Protein AF-0000000078968281 (afdb_homodimer)

Foldseek 3Di:
DAAFKKKKFAAEAPWWKKKAWADAWKAWLLHTGDHPDIDIQHRHIIIIGHHHDTDMDMDTDTPDIDMGRDWQVVVLVVVLVVQVVLLVQLLPDDQPDPSVFGAAEEEAAAPLQCLVSSLLNSQSNLLVVVAWEKEWELQQLQDFQAAHQKTKIAIDNHRAGSQAGDDGPDMFIFGRQDNDCVVQVPLSLLLLLLVLVVLVVVCSVDSRHRSRYYYYGHHRQCDDVSVVSVVSNCLSNVGQEYEYGADPVSQVVCCVVCCPVNVRHHYHYGYGTPSRDDDDPVRSVVSSQVRNCCNQQNGPVDGFDKDKDKDALVLAWEKEAADPDDDPPVPDPDPDDVPTDRGDIDTDAFDCLLAQWKKFAWLDPDPVCRSNTGTPGIWTWHDTDNPRRMTMIIGSDDDDDNHRYIYTHPDGYDDD/DAAFKKKKFAAEAPWWKKKAWADAWKAWLLHTGDHPDIDIQHRHIIIIGHHHDTDMDMDTDTPDIDMGRDWQVVVLVVVLVVQVVLLVQLLPDDQPDPSVFGAAEEEAAAPLQCLVSSLLNSQSNLLVVVAWEKEWELQQLQDFAAAHQKTKIAIDNHRAGSQAGDDGPDIFIFGRQDNDCVVQVPLSLLLLLLVLVVLVVVCSVDSRHRSRYYYYGHHRQCDDVSVVSVVSNCLSNVGQEYEYGADPVSQVVCCVVCCPVNVRHHYHYGYGTPSRDDDDPVRSVVSSQVSNCCNQQNGPVDGFDKDKDKDALVLAWEKEAADPDPDPPVVDPDPDDVPTDRGDIDTDAFDCLLAQWKKFAWLDPDPVCRSNTGTPGIWTWHDTDNPRRMTMIIGSDDDDDNHRYIYTHPDGYDDD

Secondary structure (DSSP, 8-state):
--TT-EEEEE--TTS--EEEEEEE--EETTEEPPBT-EEE-TT-EEEEE-SS-EEEEEES--SEEEEES--SHHHHHHHHHHHHHHHHHHHHSPTTSGGG---EEEEE-STTSSHHHHHHHHHHHHHHTT--PEEEE--SSS-SSSSSSEEEEEE-SSPPBTTTB---SS-EEEE---SSGGG-HHHHHHHHHHHHHHHHHHHHH-HHHHHH-EEEE--S--STHHHHHHHHHHHHTT-SEEEEES-HHHHHHHHHHHHHH-TT-EEEEEPPPTT--PPPHHHHHHHHHHHHHHHHHB-SSSB---EEEEEEGGG-EEEEESSSS---GGGS-TT----S-TT-EEEE-S-GGGTTEEEEEE--SSGGGGGGS-EEEEEEEEEEETTTTEEEEEESSSS--S-SEEEEEEEE----/--TTEEEEEE--TTS--EEEEEEE--EETTEEPPBT-EEE-TT-EEEEEESS-EEEEEES--SEEEEES--SHHHHHHHHHHHHHHHHHHHHSPTTSGGG---EEEEE-STTSSHHHHHHHHHHHHHHTT--PEEEE--SSS-SSSSSSEEEEEE-SSPPBTTTB---SS-EEEE---SSGGG-HHHHHHHHHHHHHHHHHHHHH-HHHHHH-EEEE--S--STHHHHHHHHHHHHTT-SEEEEES-HHHHHHHHHHHHHH-TT-EEEEEPPPTT--PPPHHHHHHHHHHHHHHHHHB-SSSB---EEEEEEGGG-EEEEESSSS---GGGS-TT----S-TT-EEEE-S-GGGTTEEEEEE--SSGGGGGGS-EEEEEEEEEEETTTTEEEEEESSSS--S-SEEEEEEEE----

Structure (mmCIF, N/CA/C/O backbone):
data_AF-0000000078968281-model_v1
#
loop_
_entity.id
_entity.type
_entity.pdbx_description
1 polymer 'Protein CLP1 homolog'
#
loop_
_atom_site.group_PDB
_atom_site.id
_atom_site.type_symbol
_atom_site.label_atom_id
_atom_site.label_alt_id
_atom_site.label_comp_id
_atom_site.label_asym_id
_atom_site.label_entity_id
_atom_site.label_seq_id
_atom_site.pdbx_PDB_ins_code
_atom_site.Cartn_x
_atom_site.Cartn_y
_atom_site.Cartn_z
_atom_site.occupancy
_atom_site.B_iso_or_equiv
_atom_site.auth_seq_id
_atom_site.auth_comp_id
_atom_site.auth_asym_id
_atom_site.auth_atom_id
_atom_site.pdbx_PDB_model_num
ATOM 1 N N . ILE A 1 1 ? 19.609 15.445 -16.547 1 96.5 1 ILE A N 1
ATOM 2 C CA . ILE A 1 1 ? 18.172 15.164 -16.547 1 96.5 1 ILE A CA 1
ATOM 3 C C . ILE A 1 1 ? 17.5 15.938 -17.672 1 96.5 1 ILE A C 1
ATOM 5 O O . ILE A 1 1 ? 17.672 17.156 -17.797 1 96.5 1 ILE A O 1
ATOM 9 N N . ALA A 1 2 ? 16.812 15.242 -18.531 1 97.12 2 ALA A N 1
ATOM 10 C CA . ALA A 1 2 ? 16.141 15.883 -19.672 1 97.12 2 ALA A CA 1
ATOM 11 C C . ALA A 1 2 ? 14.852 16.578 -19.219 1 97.12 2 ALA A C 1
ATOM 13 O O . ALA A 1 2 ? 14.461 16.484 -18.062 1 97.12 2 ALA A O 1
ATOM 14 N N . GLN A 1 3 ? 14.32 17.375 -20.156 1 96.88 3 GLN A N 1
ATOM 15 C CA . GLN A 1 3 ? 13.102 18.141 -19.875 1 96.88 3 GLN A CA 1
ATOM 16 C C . GLN A 1 3 ? 11.992 17.234 -19.359 1 96.88 3 GLN A C 1
ATOM 18 O O . GLN A 1 3 ? 11.734 16.172 -19.922 1 96.88 3 GLN A O 1
ATOM 23 N N . ARG A 1 4 ? 11.328 17.688 -18.297 1 96.44 4 ARG A N 1
ATOM 24 C CA . ARG A 1 4 ? 10.156 17.062 -17.688 1 96.44 4 ARG A CA 1
ATOM 25 C C . ARG A 1 4 ? 10.5 15.68 -17.141 1 96.44 4 ARG A C 1
ATOM 27 O O . ARG A 1 4 ? 9.625 14.812 -17.062 1 96.44 4 ARG A O 1
ATOM 34 N N . GLN A 1 5 ? 11.789 15.492 -16.797 1 96.88 5 GLN A N 1
ATOM 35 C CA . GLN A 1 5 ? 12.219 14.258 -16.172 1 96.88 5 GLN A CA 1
ATOM 36 C C . GLN A 1 5 ? 12.57 14.484 -14.703 1 96.88 5 GLN A C 1
ATOM 38 O O . GLN A 1 5 ? 12.68 15.625 -14.25 1 96.88 5 GLN A O 1
ATOM 43 N N . GLU A 1 6 ? 12.656 13.375 -14.047 1 96.5 6 GLU A N 1
ATOM 44 C CA . GLU A 1 6 ? 12.898 13.43 -12.602 1 96.5 6 GLU A CA 1
ATOM 45 C C . GLU A 1 6 ? 13.984 12.445 -12.188 1 96.5 6 GLU A C 1
ATOM 47 O O . GLU A 1 6 ? 13.922 11.266 -12.539 1 96.5 6 GLU A O 1
ATOM 52 N N . LEU A 1 7 ? 15.031 12.984 -11.523 1 97.44 7 LEU A N 1
ATOM 53 C CA . LEU A 1 7 ? 16.031 12.133 -10.891 1 97.44 7 LEU A CA 1
ATOM 54 C C . LEU A 1 7 ? 15.586 11.727 -9.484 1 97.44 7 LEU A C 1
ATOM 56 O O . LEU A 1 7 ? 15.438 12.578 -8.609 1 97.44 7 LEU A O 1
ATOM 60 N N . ARG A 1 8 ? 15.336 10.461 -9.281 1 96.44 8 ARG A N 1
ATOM 61 C CA . ARG A 1 8 ? 14.859 9.945 -8 1 96.44 8 ARG A CA 1
ATOM 62 C C . ARG A 1 8 ? 15.984 9.25 -7.242 1 96.44 8 ARG A C 1
ATOM 64 O O . ARG A 1 8 ? 16.719 8.453 -7.812 1 96.44 8 ARG A O 1
ATOM 71 N N . LEU A 1 9 ? 16.156 9.625 -5.969 1 95.69 9 LEU A N 1
ATOM 72 C CA . LEU A 1 9 ? 17.234 9.109 -5.133 1 95.69 9 LEU A CA 1
ATOM 73 C C . LEU A 1 9 ? 16.703 8.609 -3.797 1 95.69 9 LEU A C 1
ATOM 75 O O . LEU A 1 9 ? 15.805 9.227 -3.215 1 95.69 9 LEU A O 1
ATOM 79 N N . GLU A 1 10 ? 17.125 7.52 -3.402 1 92.94 10 GLU A N 1
ATOM 80 C CA . GLU A 1 10 ? 17 7.07 -2.02 1 92.94 10 GLU A CA 1
ATOM 81 C C . GLU A 1 10 ? 18.359 7.043 -1.322 1 92.94 10 GLU A C 1
ATOM 83 O O . GLU A 1 10 ? 19.25 6.309 -1.734 1 92.94 10 GLU A O 1
ATOM 88 N N . CYS A 1 11 ? 18.453 7.801 -0.291 1 93.5 11 CYS A N 1
ATOM 89 C CA . CYS A 1 11 ? 19.75 7.988 0.354 1 93.5 11 CYS A CA 1
ATOM 90 C C . CYS A 1 11 ? 19.75 7.395 1.757 1 93.5 11 CYS A C 1
ATOM 92 O O . CYS A 1 11 ? 18.812 7.594 2.521 1 93.5 11 CYS A O 1
ATOM 94 N N . PRO A 1 12 ? 20.734 6.566 2.049 1 89.38 12 PRO A N 1
ATOM 95 C CA . PRO A 1 12 ? 20.797 5.93 3.365 1 89.38 12 PRO A CA 1
ATOM 96 C C . PRO A 1 12 ? 21.109 6.914 4.484 1 89.38 12 PRO A C 1
ATOM 98 O O . PRO A 1 12 ? 21.703 7.973 4.234 1 89.38 12 PRO A O 1
ATOM 101 N N . ILE A 1 13 ? 20.672 6.398 5.637 1 83.62 13 ILE A N 1
ATOM 102 C CA . ILE A 1 13 ? 21.031 7.156 6.828 1 83.62 13 ILE A CA 1
ATOM 103 C C . ILE A 1 13 ? 22.5 6.91 7.172 1 83.62 13 ILE A C 1
ATOM 105 O O . ILE A 1 13 ? 23 5.785 7.055 1 83.62 13 ILE A O 1
ATOM 109 N N . GLY A 1 14 ? 23.312 7.84 7.52 1 82.88 14 GLY A N 1
ATOM 110 C CA . GLY A 1 14 ? 24.672 7.676 8 1 82.88 14 GLY A CA 1
ATOM 111 C C . GLY A 1 14 ? 25.719 7.824 6.91 1 82.88 14 GLY A C 1
ATOM 112 O O . GLY A 1 14 ? 26.906 7.934 7.195 1 82.88 14 GLY A O 1
ATOM 113 N N . LYS A 1 15 ? 25.281 7.691 5.691 1 90.69 15 LYS A N 1
ATOM 114 C CA . LYS A 1 15 ? 26.188 7.934 4.57 1 90.69 15 LYS A CA 1
ATOM 115 C C . LYS A 1 15 ? 25.828 9.227 3.842 1 90.69 15 LYS A C 1
ATOM 117 O O . LYS A 1 15 ? 24.75 9.32 3.234 1 90.69 15 LYS A O 1
ATOM 122 N N . PRO A 1 16 ? 26.734 10.109 3.885 1 93.69 16 PRO A N 1
ATOM 123 C CA . PRO A 1 16 ? 26.422 11.422 3.326 1 93.69 16 PRO A CA 1
ATOM 124 C C . PRO A 1 16 ? 26.188 11.383 1.817 1 93.69 16 PRO A C 1
ATOM 126 O O . PRO A 1 16 ? 26.969 10.766 1.085 1 93.69 16 PRO A O 1
ATOM 129 N N . VAL A 1 17 ? 25.141 11.922 1.346 1 96.88 17 VAL A N 1
ATOM 130 C CA . VAL A 1 17 ? 24.812 12.133 -0.062 1 96.88 17 VAL A CA 1
ATOM 131 C C . VAL A 1 17 ? 24.422 13.586 -0.286 1 96.88 17 VAL A C 1
ATOM 133 O O . VAL A 1 17 ? 23.703 14.172 0.526 1 96.88 17 VAL A O 1
ATOM 136 N N . SER A 1 18 ? 24.938 14.188 -1.3 1 97.5 18 SER A N 1
ATOM 137 C CA . SER A 1 18 ? 24.578 15.555 -1.642 1 97.5 18 SER A CA 1
ATOM 138 C C . SER A 1 18 ? 24.312 15.703 -3.137 1 97.5 18 SER A C 1
ATOM 140 O O . SER A 1 18 ? 24.812 14.906 -3.939 1 97.5 18 SER A O 1
ATOM 142 N N . ILE A 1 19 ? 23.5 16.641 -3.477 1 98.12 19 ILE A N 1
ATOM 143 C CA . ILE A 1 19 ? 23.203 16.938 -4.871 1 98.12 19 ILE A CA 1
ATOM 144 C C . ILE A 1 19 ? 23.547 18.391 -5.176 1 98.12 19 ILE A C 1
ATOM 146 O O . ILE A 1 19 ? 23.469 19.25 -4.293 1 98.12 19 ILE A O 1
ATOM 150 N N . ARG A 1 20 ? 23.969 18.641 -6.41 1 98.25 20 ARG A N 1
ATOM 151 C CA . ARG A 1 20 ? 24.328 19.984 -6.848 1 98.25 20 ARG A CA 1
ATOM 152 C C . ARG A 1 20 ? 23.875 20.234 -8.281 1 98.25 20 ARG A C 1
ATOM 154 O O . ARG A 1 20 ? 24.156 19.438 -9.18 1 98.25 20 ARG A O 1
ATOM 161 N N . LEU A 1 21 ? 23.125 21.297 -8.414 1 98.31 21 LEU A N 1
ATOM 162 C CA . LEU A 1 21 ? 22.734 21.703 -9.758 1 98.31 21 LEU A CA 1
ATOM 163 C C . LEU A 1 21 ? 23.891 22.375 -10.477 1 98.31 21 LEU A C 1
ATOM 165 O O . LEU A 1 21 ? 24.438 23.375 -10.008 1 98.31 21 LEU A O 1
ATOM 169 N N . GLU A 1 22 ? 24.266 21.844 -11.586 1 98.19 22 GLU A N 1
ATOM 170 C CA . GLU A 1 22 ? 25.406 22.375 -12.344 1 98.19 22 GLU A CA 1
ATOM 171 C C . GLU A 1 22 ? 24.938 23.312 -13.445 1 98.19 22 GLU A C 1
ATOM 173 O O . GLU A 1 22 ? 25.562 24.344 -13.695 1 98.19 22 GLU A O 1
ATOM 178 N N . GLU A 1 23 ? 23.953 22.938 -14.125 1 97.75 23 GLU A N 1
ATOM 179 C CA . GLU A 1 23 ? 23.391 23.688 -15.242 1 97.75 23 GLU A CA 1
ATOM 180 C C . GLU A 1 23 ? 21.875 23.562 -15.289 1 97.75 23 GLU A C 1
ATOM 182 O O . GLU A 1 23 ? 21.312 22.578 -14.781 1 97.75 23 GLU A O 1
ATOM 187 N N . GLY A 1 24 ? 21.219 24.656 -15.82 1 97.44 24 GLY A N 1
ATOM 188 C CA . GLY A 1 24 ? 19.781 24.625 -16 1 97.44 24 GLY A CA 1
ATOM 189 C C . GLY A 1 24 ? 19.016 24.938 -14.734 1 97.44 24 GLY A C 1
ATOM 190 O O . GLY A 1 24 ? 19.438 25.781 -13.938 1 97.44 24 GLY A O 1
ATOM 191 N N . THR A 1 25 ? 17.797 24.406 -14.695 1 97.62 25 THR A N 1
ATOM 192 C CA . THR A 1 25 ? 16.953 24.594 -13.523 1 97.62 25 THR A CA 1
ATOM 193 C C . THR A 1 25 ? 16.406 23.25 -13.016 1 97.62 25 THR A C 1
ATOM 195 O O . THR A 1 25 ? 16.203 22.328 -13.805 1 97.62 25 THR A O 1
ATOM 198 N N . ALA A 1 26 ? 16.297 23.156 -11.719 1 98.19 26 ALA A N 1
ATOM 199 C CA . ALA A 1 26 ? 15.734 21.953 -11.094 1 98.19 26 ALA A CA 1
ATOM 200 C C . ALA A 1 26 ? 15.148 22.281 -9.719 1 98.19 26 ALA A C 1
ATOM 202 O O . ALA A 1 26 ? 15.477 23.312 -9.125 1 98.19 26 ALA A O 1
ATOM 203 N N . GLU A 1 27 ? 14.289 21.469 -9.32 1 98.25 27 GLU A N 1
ATOM 204 C CA . GLU A 1 27 ? 13.664 21.656 -8.016 1 98.25 27 GLU A CA 1
ATOM 205 C C . GLU A 1 27 ? 13.477 20.328 -7.293 1 98.25 27 GLU A C 1
ATOM 207 O O . GLU A 1 27 ? 13.406 19.281 -7.93 1 98.25 27 GLU A O 1
ATOM 212 N N . VAL A 1 28 ? 13.477 20.406 -6.004 1 97.88 28 VAL A N 1
ATOM 213 C CA . VAL A 1 28 ? 13.102 19.281 -5.145 1 97.88 28 VAL A CA 1
ATOM 214 C C . VAL A 1 28 ? 11.797 19.594 -4.426 1 97.88 28 VAL A C 1
ATOM 216 O O . VAL A 1 28 ? 11.758 20.438 -3.529 1 97.88 28 VAL A O 1
ATOM 219 N N . PHE A 1 29 ? 10.766 18.922 -4.828 1 96.81 29 PHE A N 1
ATOM 220 C CA . PHE A 1 29 ? 9.43 19.078 -4.258 1 96.81 29 PHE A CA 1
ATOM 221 C C . PHE A 1 29 ? 9.031 20.547 -4.199 1 96.81 29 PHE A C 1
ATOM 223 O O . PHE A 1 29 ? 8.57 21.031 -3.164 1 96.81 29 PHE A O 1
ATOM 230 N N . GLY A 1 30 ? 9.336 21.25 -5.262 1 97.44 30 GLY A N 1
ATOM 231 C CA . GLY A 1 30 ? 8.898 22.625 -5.387 1 97.44 30 GLY A CA 1
ATOM 232 C C . GLY A 1 30 ? 9.945 23.625 -4.949 1 97.44 30 GLY A C 1
ATOM 233 O O . GLY A 1 30 ? 9.836 24.812 -5.242 1 97.44 30 GLY A O 1
ATOM 234 N N . THR A 1 31 ? 10.906 23.25 -4.207 1 97.75 31 THR A N 1
ATOM 235 C CA . THR A 1 31 ? 12.008 24.125 -3.826 1 97.75 31 THR A CA 1
ATOM 236 C C . THR A 1 31 ? 13.078 24.141 -4.906 1 97.75 31 THR A C 1
ATOM 238 O O . THR A 1 31 ? 13.664 23.109 -5.23 1 97.75 31 THR A O 1
ATOM 241 N N . GLU A 1 32 ? 13.391 25.266 -5.406 1 97.5 32 GLU A N 1
ATOM 242 C CA . GLU A 1 32 ? 14.375 25.406 -6.477 1 97.5 32 GLU A CA 1
ATOM 243 C C . GLU A 1 32 ? 15.797 25.219 -5.945 1 97.5 32 GLU A C 1
ATOM 245 O O . GLU A 1 32 ? 16.125 25.688 -4.852 1 97.5 32 GLU A O 1
ATOM 250 N N . LEU A 1 33 ? 16.531 24.578 -6.77 1 97.69 33 LEU A N 1
ATOM 251 C CA . LEU A 1 33 ? 17.953 24.406 -6.445 1 97.69 33 LEU A CA 1
ATOM 252 C C . LEU A 1 33 ? 18.766 25.594 -6.957 1 97.69 33 LEU A C 1
ATOM 254 O O . LEU A 1 33 ? 18.531 26.078 -8.078 1 97.69 33 LEU A O 1
ATOM 258 N N . ASP A 1 34 ? 19.641 26.078 -6.113 1 96.69 34 ASP A N 1
ATOM 259 C CA . ASP A 1 34 ? 20.578 27.109 -6.539 1 96.69 34 ASP A CA 1
ATOM 260 C C . ASP A 1 34 ? 21.781 26.516 -7.238 1 96.69 34 ASP A C 1
ATOM 262 O O . ASP A 1 34 ? 22.422 25.594 -6.711 1 96.69 34 ASP A O 1
ATOM 266 N N . ARG A 1 35 ? 22.078 27.109 -8.359 1 96.81 35 ARG A N 1
ATOM 267 C CA . ARG A 1 35 ? 23.219 26.609 -9.125 1 96.81 35 ARG A CA 1
ATOM 268 C C . ARG A 1 35 ? 24.5 26.719 -8.32 1 96.81 35 ARG A C 1
ATOM 270 O O . ARG A 1 35 ? 24.766 27.75 -7.707 1 96.81 35 ARG A O 1
ATOM 277 N N . GLY A 1 36 ? 25.203 25.578 -8.312 1 96.38 36 GLY A N 1
ATOM 278 C CA . GLY A 1 36 ? 26.516 25.578 -7.695 1 96.38 36 GLY A CA 1
ATOM 279 C C . GLY A 1 36 ? 26.484 25.266 -6.215 1 96.38 36 GLY A C 1
ATOM 280 O O . GLY A 1 36 ? 27.516 24.953 -5.613 1 96.38 36 GLY A O 1
ATOM 281 N N . ARG A 1 37 ? 25.391 25.281 -5.648 1 96 37 A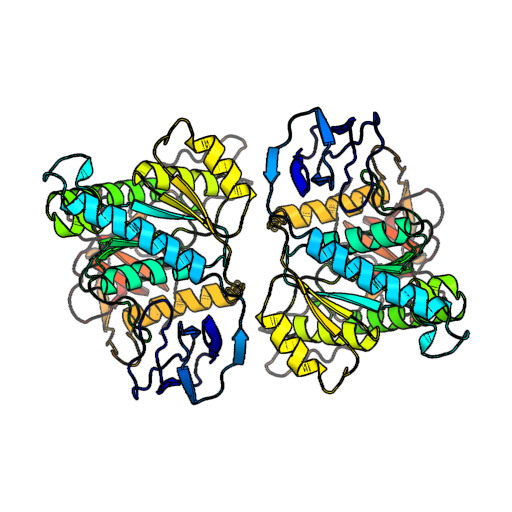RG A N 1
ATOM 282 C CA . ARG A 1 37 ? 25.281 25.031 -4.215 1 96 37 ARG A CA 1
ATOM 283 C C . ARG A 1 37 ? 24.953 23.562 -3.939 1 96 37 ARG A C 1
ATOM 285 O O . ARG A 1 37 ? 23.953 23.047 -4.449 1 96 37 ARG A O 1
ATOM 292 N N . ALA A 1 38 ? 25.766 23 -3.088 1 96.56 38 ALA A N 1
ATOM 293 C CA . ALA A 1 38 ? 25.516 21.625 -2.705 1 96.56 38 ALA A CA 1
ATOM 294 C C . ALA A 1 38 ? 24.453 21.531 -1.608 1 96.56 38 ALA A C 1
ATOM 296 O O . ALA A 1 38 ? 24.453 22.344 -0.676 1 96.56 38 ALA A O 1
ATOM 297 N N . VAL A 1 39 ? 23.594 20.641 -1.762 1 96.06 39 VAL A N 1
ATOM 298 C CA . VAL A 1 39 ? 22.516 20.422 -0.792 1 96.06 39 VAL A CA 1
ATOM 299 C C . VAL A 1 39 ? 22.562 18.969 -0.296 1 96.06 39 VAL A C 1
ATOM 301 O O . VAL A 1 39 ? 22.547 18.031 -1.096 1 96.06 39 VAL A O 1
ATOM 304 N N . SER A 1 40 ? 22.578 18.797 0.977 1 95.12 40 SER A N 1
ATOM 305 C CA . SER A 1 40 ? 22.594 17.453 1.547 1 95.12 40 SER A CA 1
ATOM 306 C C . SER A 1 40 ? 21.203 16.812 1.482 1 95.12 40 SER A C 1
ATOM 308 O O . SER A 1 40 ? 20.203 17.438 1.825 1 95.12 40 SER A O 1
ATOM 310 N N . VAL A 1 41 ? 21.172 15.57 1.029 1 95.19 41 VAL A N 1
ATOM 311 C CA . VAL A 1 41 ? 19.922 14.82 0.985 1 95.19 41 VAL A CA 1
ATOM 312 C C . VAL A 1 41 ? 20.094 13.484 1.711 1 95.19 41 VAL A C 1
ATOM 314 O O . VAL A 1 41 ? 19.406 12.516 1.415 1 95.19 41 VAL A O 1
ATOM 317 N N . THR A 1 42 ? 21.031 13.492 2.684 1 91.62 42 THR A N 1
ATOM 318 C CA . THR A 1 42 ? 21.344 12.289 3.457 1 91.62 42 THR A CA 1
ATOM 319 C C . THR A 1 42 ? 20.125 11.805 4.223 1 91.62 42 THR A C 1
ATOM 321 O O . THR A 1 42 ? 19.438 12.594 4.879 1 91.62 42 THR A O 1
ATOM 324 N N . GLY A 1 43 ? 19.828 10.516 4.09 1 87.88 43 GLY A N 1
ATOM 325 C CA . GLY A 1 43 ? 18.734 9.914 4.832 1 87.88 43 GLY A CA 1
ATOM 326 C C . GLY A 1 43 ? 17.359 10.219 4.234 1 87.88 43 GLY A C 1
ATOM 327 O O . GLY A 1 43 ? 16.344 9.883 4.824 1 87.88 43 GLY A O 1
ATOM 328 N N . GLN A 1 44 ? 17.344 10.797 3.039 1 90.62 44 GLN A N 1
ATOM 329 C CA . GLN A 1 44 ? 16.078 11.227 2.459 1 90.62 44 GLN A CA 1
ATOM 330 C C . GLN A 1 44 ? 15.789 10.484 1.157 1 90.62 44 GLN A C 1
ATOM 332 O O . GLN A 1 44 ? 16.703 9.906 0.552 1 90.62 44 GLN A O 1
ATOM 337 N N . LYS A 1 45 ? 14.547 10.383 0.875 1 91.44 45 LYS A N 1
ATOM 338 C CA . LYS A 1 45 ? 14.086 10.047 -0.469 1 91.44 45 LYS A CA 1
ATOM 339 C C . LYS A 1 45 ? 13.648 11.297 -1.229 1 91.44 45 LYS A C 1
ATOM 341 O O . LYS A 1 45 ? 12.711 11.977 -0.824 1 91.44 45 LYS A O 1
ATOM 346 N N . VAL A 1 46 ? 14.359 11.594 -2.316 1 95 46 VAL A N 1
ATOM 347 C CA . VAL A 1 46 ? 14.078 12.867 -2.973 1 95 46 VAL A CA 1
ATOM 348 C C . VAL A 1 46 ? 13.875 12.648 -4.469 1 95 46 VAL A C 1
ATOM 350 O O . VAL A 1 46 ? 14.289 11.617 -5.012 1 95 46 VAL A O 1
ATOM 353 N N . ALA A 1 47 ? 13.203 13.492 -5.055 1 96.62 47 ALA A N 1
ATOM 354 C CA . ALA A 1 47 ? 13.008 13.586 -6.5 1 96.62 47 ALA A CA 1
ATOM 355 C C . ALA A 1 47 ? 13.414 14.961 -7.02 1 96.62 47 ALA A C 1
ATOM 357 O O . ALA A 1 47 ? 12.852 15.977 -6.605 1 96.62 47 ALA A O 1
ATOM 358 N N . VAL A 1 48 ? 14.445 14.961 -7.859 1 98.06 48 VAL A N 1
ATOM 359 C CA . VAL A 1 48 ? 14.891 16.203 -8.492 1 98.06 48 VAL A CA 1
ATOM 360 C C . VAL A 1 48 ? 14.227 16.344 -9.859 1 98.06 48 VAL A C 1
ATOM 362 O O . VAL A 1 48 ? 14.523 15.602 -10.789 1 98.06 48 VAL A O 1
ATOM 365 N N . PHE A 1 49 ? 13.375 17.328 -10.008 1 98.12 49 PHE A N 1
ATOM 366 C CA . PHE A 1 49 ? 12.586 17.531 -11.211 1 98.12 49 PHE A CA 1
ATOM 367 C C . PHE A 1 49 ? 13.055 18.766 -11.977 1 98.12 49 PHE A C 1
ATOM 369 O O . PHE A 1 49 ? 13.492 19.734 -11.367 1 98.12 49 PHE A O 1
ATOM 376 N N . THR A 1 50 ? 12.992 18.672 -13.281 1 98.19 50 THR A N 1
ATOM 377 C CA . THR A 1 50 ? 13.305 19.844 -14.109 1 98.19 50 THR A CA 1
ATOM 378 C C . THR A 1 50 ? 12.258 20.016 -15.203 1 98.19 50 THR A C 1
ATOM 380 O O . THR A 1 50 ? 11.812 19.047 -15.812 1 98.19 50 THR A O 1
ATOM 383 N N . TRP A 1 51 ? 11.812 21.25 -15.367 1 97.38 51 TRP A N 1
ATOM 384 C CA . TRP A 1 51 ? 10.852 21.547 -16.422 1 97.38 51 TRP A CA 1
ATOM 385 C C . TRP A 1 51 ? 11.547 21.656 -17.781 1 97.38 51 TRP A C 1
ATOM 387 O O . TRP A 1 51 ? 10.992 21.25 -18.797 1 97.38 51 TRP A O 1
ATOM 397 N N . ASP A 1 52 ? 12.797 22.156 -17.797 1 96.88 52 ASP A N 1
ATOM 398 C CA . ASP A 1 52 ? 13.438 22.531 -19.062 1 96.88 52 ASP A CA 1
ATOM 399 C C . ASP A 1 52 ? 14.758 21.797 -19.25 1 96.88 52 ASP A C 1
ATOM 401 O O . ASP A 1 52 ? 15.445 21.984 -20.25 1 96.88 52 ASP A O 1
ATOM 405 N N . GLY A 1 53 ? 15.102 21.062 -18.359 1 96.88 53 GLY A N 1
ATOM 406 C CA . GLY A 1 53 ? 16.359 20.344 -18.406 1 96.88 53 GLY A CA 1
ATOM 407 C C . GLY A 1 53 ? 17.406 20.891 -17.453 1 96.88 53 GLY A C 1
ATOM 408 O O . GLY A 1 53 ? 17.359 22.062 -17.094 1 96.88 53 GLY A O 1
ATOM 409 N N . GLY A 1 54 ? 18.234 20.047 -17.031 1 96.56 54 GLY A N 1
ATOM 410 C CA . GLY A 1 54 ? 19.312 20.438 -16.125 1 96.56 54 GLY A CA 1
ATOM 411 C C . GLY A 1 54 ? 20.359 19.344 -15.938 1 96.56 54 GLY A C 1
ATOM 412 O O . GLY A 1 54 ? 20.141 18.203 -16.344 1 96.56 54 GLY A O 1
ATOM 413 N N . ARG A 1 55 ? 21.516 19.797 -15.492 1 98 55 ARG A N 1
ATOM 414 C CA . ARG A 1 55 ? 22.594 18.891 -15.125 1 98 55 ARG A CA 1
ATOM 415 C C . ARG A 1 55 ? 22.828 18.891 -13.617 1 98 55 ARG A C 1
ATOM 417 O O . ARG A 1 55 ? 23.062 19.953 -13.031 1 98 55 ARG A O 1
ATOM 424 N N . VAL A 1 56 ? 22.656 17.703 -13.031 1 98 56 VAL A N 1
ATOM 425 C CA . VAL A 1 56 ? 22.766 17.578 -11.586 1 98 56 VAL A CA 1
ATOM 426 C C . VAL A 1 56 ? 23.906 16.609 -11.242 1 98 56 VAL A C 1
ATOM 428 O O . VAL A 1 56 ? 24.016 15.539 -11.844 1 98 56 VAL A O 1
ATOM 431 N N . SER A 1 57 ? 24.734 17 -10.375 1 98.06 57 SER A N 1
ATOM 432 C CA . SER A 1 57 ? 25.766 16.125 -9.867 1 98.06 57 SER A CA 1
ATOM 433 C C . SER A 1 57 ? 25.375 15.516 -8.523 1 98.06 57 SER A C 1
ATOM 435 O O . SER A 1 57 ? 24.781 16.188 -7.688 1 98.06 57 SER A O 1
ATOM 437 N N . VAL A 1 58 ? 25.594 14.25 -8.391 1 98.06 58 VAL A N 1
ATOM 438 C CA . VAL A 1 58 ? 25.328 13.531 -7.148 1 98.06 58 VAL A CA 1
ATOM 439 C C . VAL A 1 58 ? 26.656 13.062 -6.531 1 98.06 58 VAL A C 1
ATOM 441 O O . VAL A 1 58 ? 27.453 12.383 -7.188 1 98.06 58 VAL A O 1
ATOM 444 N N . GLN A 1 59 ? 26.906 13.523 -5.363 1 97.69 59 GLN A N 1
ATOM 445 C CA . GLN A 1 59 ? 28.078 13.062 -4.605 1 97.69 59 GLN A CA 1
ATOM 446 C C . GLN A 1 59 ? 27.656 12.094 -3.498 1 97.69 59 GLN A C 1
ATOM 448 O O . GLN A 1 59 ? 26.75 12.383 -2.723 1 97.69 59 GLN A O 1
ATOM 453 N N . GLY A 1 60 ? 28.344 10.992 -3.367 1 96.75 60 GLY A N 1
ATOM 454 C CA . GLY A 1 60 ? 27.969 9.938 -2.445 1 96.75 60 GLY A CA 1
ATOM 455 C C . GLY A 1 60 ? 27.328 8.742 -3.133 1 96.75 60 GLY A C 1
ATOM 456 O O . GLY A 1 60 ? 27.359 8.641 -4.363 1 96.75 60 GLY A O 1
ATOM 457 N N . GLU A 1 61 ? 26.875 7.809 -2.342 1 95.19 61 GLU A N 1
ATOM 458 C CA . GLU A 1 61 ? 26.328 6.578 -2.9 1 95.19 61 GLU A CA 1
ATOM 459 C C . GLU A 1 61 ? 24.891 6.359 -2.432 1 95.19 61 GLU A C 1
ATOM 461 O O . GLU A 1 61 ? 24.656 5.676 -1.432 1 95.19 61 GLU A O 1
ATOM 466 N N . PRO A 1 62 ? 23.953 6.883 -3.26 1 95.44 62 PRO A N 1
ATOM 467 C CA . PRO A 1 62 ? 22.562 6.562 -2.928 1 95.44 62 PRO A CA 1
ATOM 468 C C . PRO A 1 62 ? 22.25 5.07 -3.041 1 95.44 62 PRO A C 1
ATOM 470 O O . PRO A 1 62 ? 22.891 4.363 -3.824 1 95.44 62 PRO A O 1
ATOM 473 N N . SER A 1 63 ? 21.344 4.598 -2.238 1 90.19 63 SER A N 1
ATOM 474 C CA . SER A 1 63 ? 20.906 3.207 -2.324 1 90.19 63 SER A CA 1
ATOM 475 C C . SER A 1 63 ? 20.203 2.928 -3.648 1 90.19 63 SER A C 1
ATOM 477 O O . SER A 1 63 ? 20.281 1.815 -4.176 1 90.19 63 SER A O 1
ATOM 479 N N . VAL A 1 64 ? 19.469 3.863 -4.109 1 90.75 64 VAL A N 1
ATOM 480 C CA . VAL A 1 64 ? 18.75 3.787 -5.383 1 90.75 64 VAL A CA 1
ATOM 481 C C . VAL A 1 64 ? 18.875 5.117 -6.121 1 90.75 64 VAL A C 1
ATOM 483 O O . VAL A 1 64 ? 18.812 6.184 -5.508 1 90.75 64 VAL A O 1
ATOM 486 N N . MET A 1 65 ? 19.109 5.012 -7.355 1 94.81 65 MET A N 1
ATOM 487 C CA . MET A 1 65 ? 19.172 6.195 -8.203 1 94.81 65 MET A CA 1
ATOM 488 C C . MET A 1 65 ? 18.719 5.867 -9.625 1 94.81 65 MET A C 1
ATOM 490 O O . MET A 1 65 ? 19.25 4.961 -10.258 1 94.81 65 MET A O 1
ATOM 494 N N . TYR A 1 66 ? 17.75 6.527 -10.086 1 93.81 66 TYR A N 1
ATOM 495 C CA . TYR A 1 66 ? 17.281 6.32 -11.445 1 93.81 66 TYR A CA 1
ATOM 496 C C . TYR A 1 66 ? 16.516 7.535 -11.961 1 93.81 66 TYR A C 1
ATOM 498 O O . TYR A 1 66 ? 16.094 8.383 -11.172 1 93.81 66 TYR A O 1
ATOM 506 N N . VAL A 1 67 ? 16.391 7.656 -13.234 1 95.12 67 VAL A N 1
ATOM 507 C CA . VAL A 1 67 ? 15.68 8.758 -13.859 1 95.12 67 VAL A CA 1
ATOM 508 C C . VAL A 1 67 ? 14.328 8.273 -14.383 1 95.12 67 VAL A C 1
ATOM 510 O O . VAL A 1 67 ? 14.242 7.191 -14.977 1 95.12 67 VAL A O 1
ATOM 513 N N . ALA A 1 68 ? 13.328 9.047 -14.031 1 93.12 68 ALA A N 1
ATOM 514 C CA . ALA A 1 68 ? 11.984 8.742 -14.516 1 93.12 68 ALA A CA 1
ATOM 515 C C . ALA A 1 68 ? 11.5 9.789 -15.508 1 93.12 68 ALA A C 1
ATOM 517 O O . ALA A 1 68 ? 11.773 10.984 -15.344 1 93.12 68 ALA A O 1
ATOM 518 N N . ASP A 1 69 ? 10.727 9.297 -16.5 1 90.19 69 ASP A N 1
ATOM 519 C CA . ASP A 1 69 ? 10.234 10.219 -17.516 1 90.19 69 ASP A CA 1
ATOM 520 C C . ASP A 1 69 ? 8.719 10.391 -17.422 1 90.19 69 ASP A C 1
ATOM 522 O O . ASP A 1 69 ? 8.164 11.328 -18.016 1 90.19 69 ASP A O 1
ATOM 526 N N . ASP A 1 70 ? 8.039 9.578 -16.812 1 87.5 70 ASP A N 1
ATOM 527 C CA . ASP A 1 70 ? 6.598 9.711 -16.594 1 87.5 70 ASP A CA 1
ATOM 528 C C . ASP A 1 70 ? 6.301 10.227 -15.195 1 87.5 70 ASP A C 1
ATOM 530 O O . ASP A 1 70 ? 6.441 9.492 -14.211 1 87.5 70 ASP A O 1
ATOM 534 N N . THR A 1 71 ? 5.934 11.477 -15.094 1 92.88 71 THR A N 1
ATOM 535 C CA . THR A 1 71 ? 5.648 12.109 -13.812 1 92.88 71 THR A CA 1
ATOM 536 C C . THR A 1 71 ? 4.316 12.852 -13.859 1 92.88 71 THR A C 1
ATOM 538 O O . THR A 1 71 ? 3.885 13.297 -14.93 1 92.88 71 THR A O 1
ATOM 541 N N . PRO A 1 72 ? 3.686 12.984 -12.758 1 95.19 72 PRO A N 1
ATOM 542 C CA . PRO A 1 72 ? 2.416 13.711 -12.719 1 95.19 72 PRO A CA 1
ATOM 543 C C . PRO A 1 72 ? 2.602 15.219 -12.539 1 95.19 72 PRO A C 1
ATOM 545 O O . PRO A 1 72 ? 1.648 15.922 -12.203 1 95.19 72 PRO A O 1
ATOM 548 N N . MET A 1 73 ? 3.734 15.773 -12.805 1 97.12 73 MET A N 1
ATOM 549 C CA . MET A 1 73 ? 4.094 17.141 -12.453 1 97.12 73 MET A CA 1
ATOM 550 C C . MET A 1 73 ? 3.252 18.141 -13.227 1 97.12 73 MET A C 1
ATOM 552 O O . MET A 1 73 ? 2.885 19.203 -12.703 1 97.12 73 MET A O 1
ATOM 556 N N . ALA A 1 74 ? 2.934 17.828 -14.469 1 9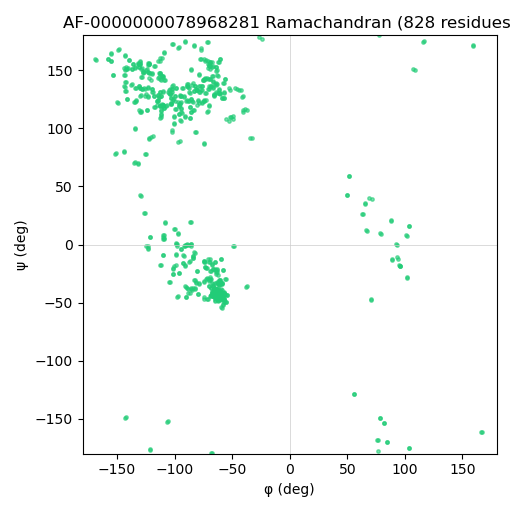6.94 74 ALA A N 1
ATOM 557 C CA . ALA A 1 74 ? 2.104 18.734 -15.258 1 96.94 74 ALA A CA 1
ATOM 558 C C . ALA A 1 74 ? 0.718 18.891 -14.633 1 96.94 74 ALA A C 1
ATOM 560 O O . ALA A 1 74 ? 0.184 20 -14.562 1 96.94 74 ALA A O 1
ATOM 561 N N . SER A 1 75 ? 0.128 17.812 -14.227 1 97.44 75 SER A N 1
ATOM 562 C CA . SER A 1 75 ? -1.177 17.844 -13.578 1 97.44 75 SER A CA 1
ATOM 563 C C . SER A 1 75 ? -1.116 18.594 -12.25 1 97.44 75 SER A C 1
ATOM 565 O O . SER A 1 75 ? -2.031 19.344 -11.922 1 97.44 75 SER A O 1
ATOM 567 N N . TYR A 1 76 ? -0.074 18.406 -11.484 1 98.31 76 TYR A N 1
ATOM 568 C CA . TYR A 1 76 ? 0.101 19.109 -10.211 1 98.31 76 TYR A CA 1
ATOM 569 C C . TYR A 1 76 ? 0.225 20.609 -10.422 1 98.31 76 TYR A C 1
ATOM 571 O O . TYR A 1 76 ? -0.341 21.391 -9.664 1 98.31 76 TYR A O 1
ATOM 579 N N . LEU A 1 77 ? 0.945 20.922 -11.484 1 97.88 77 LEU A N 1
ATOM 580 C CA . LEU A 1 77 ? 1.11 22.344 -11.805 1 97.88 77 LEU A CA 1
ATOM 581 C C . LEU A 1 77 ? -0.226 22.969 -12.188 1 97.88 77 LEU A C 1
ATOM 583 O O . LEU A 1 77 ? -0.491 24.125 -11.836 1 97.88 77 LEU A O 1
ATOM 587 N N . ASN A 1 78 ? -0.985 22.25 -12.922 1 98.25 78 ASN A N 1
ATOM 588 C CA . ASN A 1 78 ? -2.309 22.734 -13.281 1 98.25 78 ASN A CA 1
ATOM 589 C C . ASN A 1 78 ? -3.158 23.031 -12.047 1 98.25 78 ASN A C 1
ATOM 591 O O . ASN A 1 78 ? -3.896 24.016 -12.016 1 98.25 78 ASN A O 1
ATOM 595 N N . VAL A 1 79 ? -3.088 22.156 -11.086 1 98.56 79 VAL A N 1
ATOM 596 C CA . VAL A 1 79 ? -3.789 22.375 -9.82 1 98.56 79 VAL A CA 1
ATOM 597 C C . VAL A 1 79 ? -3.291 23.656 -9.164 1 98.56 79 VAL A C 1
ATOM 599 O O . VAL A 1 79 ? -4.09 24.484 -8.727 1 98.56 79 VAL A O 1
ATOM 602 N N . HIS A 1 80 ? -1.993 23.828 -9.109 1 98.62 80 HIS A N 1
ATOM 603 C CA . HIS A 1 80 ? -1.414 25.047 -8.547 1 98.62 80 HIS A CA 1
ATOM 604 C C . HIS A 1 80 ? -1.94 26.297 -9.25 1 98.62 80 HIS A C 1
ATOM 606 O O . HIS A 1 80 ? -2.277 27.281 -8.602 1 98.62 80 HIS A O 1
ATOM 612 N N . GLN A 1 81 ? -2.029 26.25 -10.562 1 98.38 81 GLN A N 1
ATOM 613 C CA . GLN A 1 81 ? -2.492 27.391 -11.336 1 98.38 81 GLN A CA 1
ATOM 614 C C . GLN A 1 81 ? -3.947 27.719 -11.023 1 98.38 81 GLN A C 1
ATOM 616 O O . GLN A 1 81 ? -4.312 28.891 -10.898 1 98.38 81 GLN A O 1
ATOM 621 N N . THR A 1 82 ? -4.711 26.719 -10.93 1 98.06 82 THR A N 1
ATOM 622 C CA . THR A 1 82 ? -6.113 26.906 -10.578 1 98.06 82 THR A CA 1
ATOM 623 C C . THR A 1 82 ? -6.246 27.516 -9.188 1 98.06 82 THR A C 1
ATOM 625 O O . THR A 1 82 ? -7.047 28.422 -8.977 1 98.06 82 THR A O 1
ATOM 628 N N . LEU A 1 83 ? -5.492 27 -8.25 1 98.44 83 LEU A N 1
ATOM 629 C CA . LEU A 1 83 ? -5.508 27.531 -6.891 1 98.44 83 LEU A CA 1
ATOM 630 C C . LEU A 1 83 ? -5.012 28.984 -6.867 1 98.44 83 LEU A C 1
ATOM 632 O O . LEU A 1 83 ? -5.531 29.812 -6.117 1 98.44 83 LEU A O 1
ATOM 636 N N . ASN A 1 84 ? -3.99 29.25 -7.656 1 98.25 84 ASN A N 1
ATOM 637 C CA . ASN A 1 84 ? -3.455 30.609 -7.75 1 98.25 84 ASN A CA 1
ATOM 638 C C . ASN A 1 84 ? -4.508 31.594 -8.242 1 98.25 84 ASN A C 1
ATOM 640 O O . ASN A 1 84 ? -4.586 32.719 -7.746 1 98.25 84 ASN A O 1
ATOM 644 N N . GLN A 1 85 ? -5.246 31.172 -9.195 1 97.62 85 GLN A N 1
ATOM 645 C CA . GLN A 1 85 ? -6.328 32.031 -9.695 1 97.62 85 GLN A CA 1
ATOM 646 C C . GLN A 1 85 ? -7.34 32.312 -8.594 1 97.62 85 GLN A C 1
ATOM 648 O O . GLN A 1 85 ? -7.82 33.438 -8.484 1 97.62 85 GLN A O 1
ATOM 653 N N . ARG A 1 86 ? -7.629 31.359 -7.809 1 96.75 86 ARG A N 1
ATOM 654 C CA . ARG A 1 86 ? -8.562 31.547 -6.699 1 96.75 86 ARG A CA 1
ATOM 655 C C . ARG A 1 86 ? -7.996 32.531 -5.672 1 96.75 86 ARG A C 1
ATOM 657 O O . ARG A 1 86 ? -8.742 33.312 -5.074 1 96.75 86 ARG A O 1
ATOM 664 N N . ARG A 1 87 ? -6.746 32.438 -5.441 1 97.44 87 ARG A N 1
ATOM 665 C CA . ARG A 1 87 ? -6.102 33.375 -4.516 1 97.44 87 ARG A CA 1
ATOM 666 C C . ARG A 1 87 ? -6.195 34.781 -5.023 1 97.44 87 ARG A C 1
ATOM 668 O O . ARG A 1 87 ? -6.465 35.719 -4.25 1 97.44 87 ARG A O 1
ATOM 675 N N . GLU A 1 88 ? -5.973 34.969 -6.281 1 97.06 88 GLU A N 1
ATOM 676 C CA . GLU A 1 88 ? -6.066 36.312 -6.887 1 97.06 88 GLU A CA 1
ATOM 677 C C . GLU A 1 88 ? -7.48 36.844 -6.777 1 97.06 88 GLU A C 1
ATOM 679 O O . GLU A 1 88 ? -7.668 38.031 -6.492 1 97.06 88 GLU A O 1
ATOM 684 N N . GLU A 1 89 ? -8.367 36.031 -7.004 1 95.88 89 GLU A N 1
ATOM 685 C CA . GLU A 1 89 ? -9.758 36.438 -6.879 1 95.88 89 GLU A CA 1
ATOM 686 C C . GLU A 1 89 ? -10.094 36.844 -5.441 1 95.88 89 GLU A C 1
ATOM 688 O O . GLU A 1 89 ? -10.805 37.812 -5.203 1 95.88 89 GLU A O 1
ATOM 693 N N . ALA A 1 90 ? -9.609 36.094 -4.52 1 95.5 90 ALA A N 1
ATOM 694 C CA . ALA A 1 90 ? -9.852 36.375 -3.107 1 95.5 90 ALA A CA 1
ATOM 695 C C . ALA A 1 90 ? -9.234 37.688 -2.699 1 95.5 90 ALA A C 1
ATOM 697 O O . ALA A 1 90 ? -9.812 38.438 -1.905 1 95.5 90 ALA A O 1
ATOM 698 N N . ARG A 1 91 ? -8.109 38 -3.182 1 94 91 ARG A N 1
ATOM 699 C CA . ARG A 1 91 ? -7.41 39.219 -2.859 1 94 91 ARG A CA 1
ATOM 700 C C . ARG A 1 91 ? -8.195 40.438 -3.346 1 94 91 ARG A C 1
ATOM 702 O O . ARG A 1 91 ? -8.195 41.5 -2.695 1 94 91 ARG A O 1
ATOM 709 N N . LYS A 1 92 ? -8.867 40.25 -4.434 1 93 92 LYS A N 1
ATOM 710 C CA . LYS A 1 92 ? -9.609 41.344 -5.039 1 93 92 LYS A CA 1
ATOM 711 C C . LYS A 1 92 ? -10.953 41.562 -4.348 1 93 92 LYS A C 1
ATOM 713 O O . LYS A 1 92 ? -11.562 42.625 -4.449 1 93 92 LYS A O 1
ATOM 718 N N . ALA A 1 93 ? -11.352 40.594 -3.762 1 89.81 93 ALA A N 1
ATOM 719 C CA . ALA A 1 93 ? -12.648 40.656 -3.098 1 89.81 93 ALA A CA 1
ATOM 720 C C . ALA A 1 93 ? -12.594 41.562 -1.877 1 89.81 93 ALA A C 1
ATOM 722 O O . ALA A 1 93 ? -11.523 41.781 -1.304 1 89.81 93 ALA A O 1
ATOM 723 N N . ALA A 1 94 ? -13.828 42.156 -1.501 1 81.25 94 ALA A N 1
ATOM 724 C CA . ALA A 1 94 ? -13.906 43.031 -0.349 1 81.25 94 ALA A CA 1
ATOM 725 C C . ALA A 1 94 ? -13.562 42.312 0.942 1 81.25 94 ALA A C 1
ATOM 727 O O . ALA A 1 94 ? -13.969 41.156 1.135 1 81.25 94 ALA A O 1
ATOM 728 N N . PRO A 1 95 ? -12.797 43.062 1.73 1 75.69 95 PRO A N 1
ATOM 729 C CA . PRO A 1 95 ? -12.453 42.438 3.006 1 75.69 95 PRO A CA 1
ATOM 730 C C . PRO A 1 95 ? -13.68 42.031 3.816 1 75.69 95 PRO A C 1
ATOM 732 O O . PRO A 1 95 ? -14.664 42.75 3.867 1 75.69 95 PRO A O 1
ATOM 735 N N . GLY A 1 96 ? -13.672 40.844 4.266 1 72.06 96 GLY A N 1
ATOM 736 C CA . GLY A 1 96 ? -14.766 40.375 5.109 1 72.06 96 GLY A CA 1
ATOM 737 C C . GLY A 1 96 ? -15.859 39.656 4.332 1 72.06 96 GLY A C 1
ATOM 738 O O . GLY A 1 96 ? -16.734 39.062 4.926 1 72.06 96 GLY A O 1
ATOM 739 N N . SER A 1 97 ? -15.797 39.781 3.014 1 77.25 97 SER A N 1
ATOM 740 C CA . SER A 1 97 ? -16.797 39.094 2.209 1 77.25 97 SER A CA 1
ATOM 741 C C . SER A 1 97 ? -16.469 37.594 2.102 1 77.25 97 SER A C 1
ATOM 743 O O . SER A 1 97 ? -15.359 37.156 2.451 1 77.25 97 SER A O 1
ATOM 745 N N . ALA A 1 98 ? -17.484 36.875 1.774 1 74.56 98 ALA A N 1
ATOM 746 C CA . ALA A 1 98 ? -17.297 35.406 1.612 1 74.56 98 ALA A CA 1
ATOM 747 C C . ALA A 1 98 ? -16.234 35.125 0.55 1 74.56 98 ALA A C 1
ATOM 749 O O . ALA A 1 98 ? -15.523 34.125 0.64 1 74.56 98 ALA A O 1
ATOM 750 N N . GLY A 1 99 ? -16.047 36.062 -0.267 1 79.06 99 GLY A N 1
ATOM 751 C CA . GLY A 1 99 ? -15.164 35.844 -1.397 1 79.06 99 GLY A CA 1
ATOM 752 C C . GLY A 1 99 ? -13.719 36.219 -1.099 1 79.06 99 GLY A C 1
ATOM 753 O O . GLY A 1 99 ? -12.836 35.969 -1.924 1 79.06 99 GLY A O 1
ATOM 754 N N . CYS A 1 100 ? -13.469 36.688 0.13 1 85.62 100 CYS A N 1
ATOM 755 C CA . CYS A 1 100 ? -12.125 37.156 0.422 1 85.62 100 CYS A CA 1
ATOM 756 C C . CYS A 1 100 ? -11.234 36.062 0.937 1 85.62 100 CYS A C 1
ATOM 758 O O . CYS A 1 100 ? -10.031 36.25 1.149 1 85.62 100 CYS A O 1
ATOM 760 N N . ARG A 1 101 ? -11.758 34.906 1.043 1 91.5 101 ARG A N 1
ATOM 761 C CA . ARG A 1 101 ? -10.969 33.75 1.521 1 91.5 101 ARG A CA 1
ATOM 762 C C . ARG A 1 101 ? -10.383 32.969 0.357 1 91.5 101 ARG A C 1
ATOM 764 O O . ARG A 1 101 ? -11.086 32.656 -0.608 1 91.5 101 ARG A O 1
ATOM 771 N N . GLY A 1 102 ? -9.062 32.75 0.438 1 95.94 102 GLY A N 1
ATOM 772 C CA . GLY A 1 102 ? -8.43 31.906 -0.55 1 95.94 102 GLY A CA 1
ATOM 773 C C . GLY A 1 102 ? -8.844 30.453 -0.442 1 95.94 102 GLY A C 1
ATOM 774 O O . GLY A 1 102 ? -9.68 30.094 0.398 1 95.94 102 GLY A O 1
ATOM 775 N N . PRO A 1 103 ? -8.297 29.672 -1.279 1 97.5 103 PRO A N 1
ATOM 776 C CA . PRO A 1 103 ? -8.719 28.266 -1.331 1 97.5 103 PRO A CA 1
ATOM 777 C C . PRO A 1 103 ? -8.273 27.469 -0.108 1 97.5 103 PRO A C 1
ATOM 779 O O . PRO A 1 103 ? -7.137 27.625 0.349 1 97.5 103 PRO A O 1
ATOM 782 N N . VAL A 1 104 ? -9.141 26.734 0.42 1 98.06 104 VAL A N 1
ATOM 783 C CA . VAL A 1 104 ? -8.82 25.719 1.415 1 98.06 104 VAL A CA 1
ATOM 784 C C . VAL A 1 104 ? -8.781 24.328 0.754 1 98.06 104 VAL A C 1
ATOM 786 O O . VAL A 1 104 ? -9.82 23.797 0.363 1 98.06 104 VAL A O 1
ATOM 789 N N . VAL A 1 105 ? -7.562 23.797 0.661 1 98.69 105 VAL A N 1
ATOM 790 C CA . VAL A 1 105 ? -7.336 22.562 -0.09 1 98.69 105 VAL A CA 1
ATOM 791 C C . VAL A 1 105 ? -6.949 21.438 0.867 1 98.69 105 VAL A C 1
ATOM 793 O O . VAL A 1 105 ? -6.074 21.609 1.717 1 98.69 105 VAL A O 1
ATOM 796 N N . VAL A 1 106 ? -7.598 20.312 0.724 1 98.88 106 VAL A N 1
ATOM 797 C CA . VAL A 1 106 ? -7.23 19.141 1.513 1 98.88 106 VAL A CA 1
ATOM 798 C C . VAL A 1 106 ? -6.809 18 0.583 1 98.88 106 VAL A C 1
ATOM 800 O O . VAL A 1 106 ? -7.414 17.797 -0.472 1 98.88 106 VAL A O 1
ATOM 803 N N . VAL A 1 107 ? -5.703 17.375 0.918 1 98.81 107 VAL A N 1
ATOM 804 C CA . VAL A 1 107 ? -5.219 16.219 0.159 1 98.81 107 VAL A CA 1
ATOM 805 C C . VAL A 1 107 ? -5.531 14.938 0.917 1 98.81 107 VAL A C 1
ATOM 807 O O . VAL A 1 107 ? -5.098 14.758 2.059 1 98.81 107 VAL A O 1
ATOM 810 N N . VAL A 1 108 ? -6.305 14.039 0.262 1 98.5 108 VAL A N 1
ATOM 811 C CA . VAL A 1 108 ? -6.684 12.766 0.875 1 98.5 108 VAL A CA 1
ATOM 812 C C . VAL A 1 108 ? -6.223 11.609 -0.009 1 98.5 108 VAL A C 1
ATOM 814 O O . VAL A 1 108 ? -5.996 11.789 -1.208 1 98.5 108 VAL A O 1
ATOM 817 N N . GLY A 1 109 ? -6.02 10.445 0.571 1 96.44 109 GLY A N 1
ATOM 818 C CA . GLY A 1 109 ? -5.57 9.25 -0.124 1 96.44 109 GLY A CA 1
ATOM 819 C C . GLY A 1 109 ? -4.953 8.219 0.801 1 96.44 109 GLY A C 1
ATOM 820 O O . GLY A 1 109 ? -4.688 8.508 1.971 1 96.44 109 GLY A O 1
ATOM 821 N N . PRO A 1 110 ? -4.688 7.039 0.291 1 93 110 PRO A N 1
ATOM 822 C CA . PRO A 1 110 ? -4.117 5.98 1.129 1 93 110 PRO A CA 1
ATOM 823 C C . PRO A 1 110 ? -2.66 6.246 1.501 1 93 110 PRO A C 1
ATOM 825 O O . PRO A 1 110 ? -2.09 7.262 1.1 1 93 110 PRO A O 1
ATOM 828 N N . THR A 1 111 ? -2.164 5.348 2.373 1 91.25 111 THR A N 1
ATOM 829 C CA . THR A 1 111 ? -0.769 5.453 2.781 1 91.25 111 THR A CA 1
ATOM 830 C C . THR A 1 111 ? 0.156 5.402 1.568 1 91.25 111 THR A C 1
ATOM 832 O O . THR A 1 111 ? -0.103 4.664 0.615 1 91.25 111 THR A O 1
ATOM 835 N N . ASP A 1 112 ? 1.161 6.227 1.585 1 90.06 112 ASP A N 1
ATOM 836 C CA . ASP A 1 112 ? 2.238 6.234 0.6 1 90.06 112 ASP A CA 1
ATOM 837 C C . ASP A 1 112 ? 1.715 6.609 -0.785 1 90.06 112 ASP A C 1
ATOM 839 O O . ASP A 1 112 ? 2.156 6.055 -1.793 1 90.06 112 ASP A O 1
ATOM 843 N N . SER A 1 113 ? 0.761 7.484 -0.818 1 93.06 113 SER A N 1
ATOM 844 C CA . SER A 1 113 ? 0.199 7.914 -2.096 1 93.06 113 SER A CA 1
ATOM 845 C C . SER A 1 113 ? 0.795 9.242 -2.545 1 93.06 113 SER A C 1
ATOM 847 O O . SER A 1 113 ? 0.489 9.727 -3.637 1 93.06 113 SER A O 1
ATOM 849 N N . GLY A 1 114 ? 1.575 9.922 -1.697 1 94.44 114 GLY A N 1
ATOM 850 C CA . GLY A 1 114 ? 2.244 11.156 -2.094 1 94.44 114 GLY A CA 1
ATOM 851 C C . GLY A 1 114 ? 1.573 12.398 -1.549 1 94.44 114 GLY A C 1
ATOM 852 O O . GLY A 1 114 ? 1.856 13.516 -2 1 94.44 114 GLY A O 1
ATOM 853 N N . LYS A 1 115 ? 0.722 12.305 -0.573 1 97.38 115 LYS A N 1
ATOM 854 C CA . LYS A 1 115 ? -0.041 13.422 -0.03 1 97.38 115 LYS A CA 1
ATOM 855 C C . LYS A 1 115 ? 0.886 14.516 0.497 1 97.38 115 LYS A C 1
ATOM 857 O O . LYS A 1 115 ? 0.776 15.672 0.095 1 97.38 115 LYS A O 1
ATOM 862 N N . SER A 1 116 ? 1.797 14.102 1.395 1 95.69 116 SER A N 1
ATOM 863 C CA . SER A 1 116 ? 2.693 15.07 2.006 1 95.69 116 SER A CA 1
ATOM 864 C C . SER A 1 116 ? 3.551 15.773 0.956 1 95.69 116 SER A C 1
ATOM 866 O O . SER A 1 116 ? 3.789 16.984 1.045 1 95.69 116 SER A O 1
ATOM 868 N N . THR A 1 117 ? 4.02 15.031 -0.037 1 95.75 117 THR A N 1
ATOM 869 C CA . THR A 1 117 ? 4.836 15.602 -1.104 1 95.75 117 THR A CA 1
ATOM 870 C C . THR A 1 117 ? 4.031 16.594 -1.931 1 95.75 117 THR A C 1
ATOM 872 O O . THR A 1 117 ? 4.52 17.688 -2.256 1 95.75 117 THR A O 1
ATOM 875 N N . LEU A 1 118 ? 2.809 16.219 -2.273 1 98.12 118 LEU A N 1
ATOM 876 C CA . LEU A 1 118 ? 1.962 17.125 -3.043 1 98.12 118 LEU A CA 1
ATOM 877 C C . LEU A 1 118 ? 1.706 18.422 -2.273 1 98.12 118 LEU A C 1
ATOM 879 O O . LEU A 1 118 ? 1.75 19.516 -2.85 1 98.12 118 LEU A O 1
ATOM 883 N N . CYS A 1 119 ? 1.438 18.297 -0.998 1 98.25 119 CYS A N 1
ATOM 884 C CA . CYS A 1 119 ? 1.229 19.484 -0.171 1 98.25 119 CYS A CA 1
ATOM 885 C C . CYS A 1 119 ? 2.461 20.375 -0.185 1 98.25 119 CYS A C 1
ATOM 887 O O . CYS A 1 119 ? 2.34 21.609 -0.273 1 98.25 119 CYS A O 1
ATOM 889 N N . ARG A 1 120 ? 3.576 19.766 -0.089 1 97.06 120 ARG A N 1
ATOM 890 C CA . ARG A 1 120 ? 4.82 20.516 -0.128 1 97.06 120 ARG A CA 1
ATOM 891 C C . ARG A 1 120 ? 4.996 21.219 -1.474 1 97.06 120 ARG A C 1
ATOM 893 O O . ARG A 1 120 ? 5.398 22.391 -1.528 1 97.06 120 ARG A O 1
ATOM 900 N N . LEU A 1 121 ? 4.734 20.547 -2.551 1 98.19 121 LEU A N 1
ATOM 901 C CA . LEU A 1 121 ? 4.816 21.109 -3.893 1 98.19 121 LEU A CA 1
ATOM 902 C C . LEU A 1 121 ? 3.904 22.312 -4.031 1 98.19 121 LEU A C 1
ATOM 904 O O . LEU A 1 121 ? 4.355 23.391 -4.426 1 98.19 121 LEU A O 1
ATOM 908 N N . LEU A 1 122 ? 2.688 22.141 -3.676 1 98.75 122 LEU A N 1
ATOM 909 C CA . LEU A 1 122 ? 1.699 23.203 -3.805 1 98.75 122 LEU A CA 1
ATOM 910 C C . LEU A 1 122 ? 2.062 24.406 -2.924 1 98.75 122 LEU A C 1
ATOM 912 O O . LEU A 1 122 ? 1.942 25.547 -3.346 1 98.75 122 LEU A O 1
ATOM 916 N N . GLY A 1 123 ? 2.492 24.062 -1.713 1 98.31 123 GLY A N 1
ATOM 917 C CA . GLY A 1 123 ? 2.92 25.125 -0.813 1 98.31 123 GLY A CA 1
ATOM 918 C C . GLY A 1 123 ? 4.109 25.906 -1.337 1 98.31 123 GLY A C 1
ATOM 919 O O . GLY A 1 123 ? 4.086 27.141 -1.35 1 98.31 123 GLY A O 1
ATOM 920 N N . ASN A 1 124 ? 5.113 25.188 -1.771 1 98.31 124 ASN A N 1
ATOM 921 C CA . ASN A 1 124 ? 6.324 25.828 -2.268 1 98.31 124 ASN A CA 1
ATOM 922 C C . ASN A 1 124 ? 6.047 26.656 -3.527 1 98.31 124 ASN A C 1
ATOM 924 O O . ASN A 1 124 ? 6.57 27.75 -3.684 1 98.31 124 ASN A O 1
ATOM 928 N N . TRP A 1 125 ? 5.254 26.125 -4.406 1 98.69 125 TRP A N 1
ATOM 929 C CA . TRP A 1 125 ? 4.898 26.859 -5.617 1 98.69 125 TRP A CA 1
ATOM 930 C C . TRP A 1 125 ? 4.102 28.109 -5.281 1 98.69 125 TRP A C 1
ATOM 932 O O . TRP A 1 125 ? 4.273 29.156 -5.918 1 98.69 125 TRP A O 1
ATOM 942 N N . ALA A 1 126 ? 3.236 28.031 -4.305 1 98.62 126 ALA A N 1
ATOM 943 C CA . ALA A 1 126 ? 2.471 29.203 -3.875 1 98.62 126 ALA A CA 1
ATOM 944 C C . ALA A 1 126 ? 3.389 30.297 -3.33 1 98.62 126 ALA A C 1
ATOM 946 O O . ALA A 1 126 ? 3.236 31.469 -3.668 1 98.62 126 ALA A O 1
ATOM 947 N N . VAL A 1 127 ? 4.316 29.875 -2.51 1 97.62 127 VAL A N 1
ATOM 948 C CA . VAL A 1 127 ? 5.266 30.828 -1.932 1 97.62 127 VAL A CA 1
ATOM 949 C C . VAL A 1 127 ? 6.086 31.484 -3.041 1 97.62 127 VAL A C 1
ATOM 951 O O . VAL A 1 127 ? 6.324 32.688 -3.016 1 97.62 127 VAL A O 1
ATOM 954 N N . ARG A 1 128 ? 6.48 30.688 -3.971 1 97.5 128 ARG A N 1
ATOM 955 C CA . ARG A 1 128 ? 7.254 31.203 -5.098 1 97.5 128 ARG A CA 1
ATOM 956 C C . ARG A 1 128 ? 6.43 32.188 -5.918 1 97.5 128 ARG A C 1
ATOM 958 O O . ARG A 1 128 ? 6.988 33.062 -6.578 1 97.5 128 ARG A O 1
ATOM 965 N N . SER A 1 129 ? 5.148 32.062 -5.871 1 97.62 129 SER A N 1
ATOM 966 C CA . SER A 1 129 ? 4.242 32.938 -6.586 1 97.62 129 SER A CA 1
ATOM 967 C C . SER A 1 129 ? 3.908 34.156 -5.75 1 97.62 129 SER A C 1
ATOM 969 O O . SER A 1 129 ? 3.041 34.969 -6.121 1 97.62 129 SER A O 1
ATOM 971 N N . GLY A 1 130 ? 4.43 34.281 -4.531 1 96.88 130 GLY A N 1
ATOM 972 C CA . GLY A 1 130 ? 4.289 35.469 -3.721 1 96.88 130 GLY A CA 1
ATOM 973 C C . GLY A 1 130 ? 3.232 35.344 -2.641 1 96.88 130 GLY A C 1
ATOM 974 O O . GLY A 1 130 ? 2.9 36.312 -1.966 1 96.88 130 GLY A O 1
ATOM 975 N N . TRP A 1 131 ? 2.699 34.156 -2.465 1 97.62 131 TRP A N 1
ATOM 976 C CA . TRP A 1 131 ? 1.667 33.938 -1.458 1 97.62 131 TRP A CA 1
ATOM 977 C C . TRP A 1 131 ? 2.27 33.375 -0.171 1 97.62 131 TRP A C 1
ATOM 979 O O . TRP A 1 131 ? 3.447 33.031 -0.137 1 97.62 131 TRP A O 1
ATOM 989 N N . GLN A 1 132 ? 1.476 33.344 0.86 1 96.06 132 GLN A N 1
ATOM 990 C CA . GLN A 1 132 ? 1.875 32.781 2.146 1 96.06 132 GLN A CA 1
ATOM 991 C C . GLN A 1 132 ? 0.787 31.875 2.709 1 96.06 132 GLN A C 1
ATOM 993 O O . GLN A 1 132 ? 0.205 32.156 3.756 1 96.06 132 GLN A O 1
ATOM 998 N N . PRO A 1 133 ? 0.606 30.734 2.1 1 97.12 133 PRO A N 1
ATOM 999 C CA . PRO A 1 133 ? -0.442 29.828 2.59 1 97.12 133 PRO A CA 1
ATOM 1000 C C . PRO A 1 133 ? -0.108 29.219 3.949 1 97.12 133 PRO A C 1
ATOM 1002 O O . PRO A 1 133 ? 1.057 29.219 4.355 1 97.12 133 PRO A O 1
ATOM 1005 N N . THR A 1 134 ? -1.173 28.891 4.637 1 96.75 134 THR A N 1
ATOM 1006 C CA . THR A 1 134 ? -0.999 28.109 5.863 1 96.75 134 THR A CA 1
ATOM 1007 C C . THR A 1 134 ? -0.987 26.625 5.562 1 96.75 134 THR A C 1
ATOM 1009 O O . THR A 1 134 ? -1.876 26.109 4.879 1 96.75 134 THR A O 1
ATOM 1012 N N . PHE A 1 135 ? 0.093 26.016 5.98 1 97.38 135 PHE A N 1
ATOM 1013 C CA . PHE A 1 135 ? 0.167 24.562 5.867 1 97.38 135 PHE A CA 1
ATOM 1014 C C . PHE A 1 135 ? -0.344 23.891 7.137 1 97.38 135 PHE A C 1
ATOM 1016 O O . PHE A 1 135 ? 0.106 24.203 8.242 1 97.38 135 PHE A O 1
ATOM 1023 N N . VAL A 1 136 ? -1.288 22.953 6.988 1 98.38 136 VAL A N 1
ATOM 1024 C CA . VAL A 1 136 ? -1.866 22.203 8.094 1 98.38 136 VAL A CA 1
ATOM 1025 C C . VAL A 1 136 ? -1.5 20.719 7.957 1 98.38 136 VAL A C 1
ATOM 1027 O O . VAL A 1 136 ? -1.737 20.109 6.914 1 98.38 136 VAL A O 1
ATOM 1030 N N . ASP A 1 137 ? -0.897 20.188 8.961 1 98.12 137 ASP A N 1
ATOM 1031 C CA . ASP A 1 137 ? -0.526 18.781 8.969 1 98.12 137 ASP A CA 1
ATOM 1032 C C . ASP A 1 137 ? -1.354 18 9.992 1 98.12 137 ASP A C 1
ATOM 1034 O O . ASP A 1 137 ? -1.168 18.156 11.203 1 98.12 137 ASP A O 1
ATOM 1038 N N . LEU A 1 138 ? -2.217 17.125 9.492 1 98.62 138 LEU A N 1
ATOM 1039 C CA . LEU A 1 138 ? -3.113 16.375 10.352 1 98.62 138 LEU A CA 1
ATOM 1040 C C . LEU A 1 138 ? -2.711 14.898 10.391 1 98.62 138 LEU A C 1
ATOM 1042 O O . LEU A 1 138 ? -3.473 14.055 10.875 1 98.62 138 LEU A O 1
ATOM 1046 N N . ASP A 1 139 ? -1.562 14.57 9.812 1 97.81 139 ASP A N 1
ATOM 1047 C CA . ASP A 1 139 ? -1.025 13.219 9.906 1 97.81 139 ASP A CA 1
ATOM 1048 C C . ASP A 1 139 ? -0.282 13.016 11.227 1 97.81 139 ASP A C 1
ATOM 1050 O O . ASP A 1 139 ? 0.932 13.211 11.297 1 97.81 139 ASP A O 1
ATOM 1054 N N . VAL A 1 140 ? -0.941 12.469 12.164 1 98 140 VAL A N 1
ATOM 1055 C CA . VAL A 1 140 ? -0.401 12.367 13.516 1 98 140 VAL A CA 1
ATOM 1056 C C . VAL A 1 140 ? 0.691 11.305 13.562 1 98 140 VAL A C 1
ATOM 1058 O O . VAL A 1 140 ? 1.496 11.266 14.492 1 98 140 VAL A O 1
ATOM 1061 N N . GLY A 1 141 ? 0.715 10.453 12.633 1 95.94 141 GLY A N 1
ATOM 1062 C CA . GLY A 1 141 ? 1.704 9.391 12.609 1 95.94 141 GLY A CA 1
ATOM 1063 C C . GLY A 1 141 ? 3.016 9.805 11.969 1 95.94 141 GLY A C 1
ATOM 1064 O O . GLY A 1 141 ? 4.086 9.391 12.414 1 95.94 141 GLY A O 1
ATOM 1065 N N . GLN A 1 142 ? 2.869 10.594 10.914 1 93.38 142 GLN A N 1
ATOM 1066 C CA . GLN A 1 142 ? 4.039 10.977 10.133 1 93.38 142 GLN A CA 1
ATOM 1067 C C . GLN A 1 142 ? 4.082 12.492 9.914 1 93.38 142 GLN A C 1
ATOM 1069 O O . GLN A 1 142 ? 4.41 12.953 8.82 1 93.38 142 GLN A O 1
ATOM 1074 N N . GLY A 1 143 ? 3.791 13.172 10.898 1 92.06 143 GLY A N 1
ATOM 1075 C CA . GLY A 1 143 ? 3.818 14.625 10.781 1 92.06 143 GLY A CA 1
ATOM 1076 C C . GLY A 1 143 ? 5.195 15.172 10.453 1 92.06 143 GLY A C 1
ATOM 1077 O O . GLY A 1 143 ? 6.207 14.547 10.766 1 92.06 143 GLY A O 1
ATOM 1078 N N . THR A 1 144 ? 5.184 16.422 9.859 1 90.12 144 THR A N 1
ATOM 1079 C CA . THR A 1 144 ? 6.453 16.922 9.352 1 90.12 144 THR A CA 1
ATOM 1080 C C . THR A 1 144 ? 6.785 18.266 9.984 1 90.12 144 THR A C 1
ATOM 1082 O O . THR A 1 144 ? 7.848 18.844 9.727 1 90.12 144 THR A O 1
ATOM 1085 N N . ILE A 1 145 ? 5.906 18.766 10.773 1 93.25 145 ILE A N 1
ATOM 1086 C CA . ILE A 1 145 ? 6.113 20.109 11.32 1 93.25 145 ILE A CA 1
ATOM 1087 C C . ILE A 1 145 ? 6.875 20 12.641 1 93.25 145 ILE A C 1
ATOM 1089 O O . ILE A 1 145 ? 7.793 20.797 12.898 1 93.25 145 ILE A O 1
ATOM 1093 N N . THR A 1 146 ? 6.492 19.109 13.469 1 93.75 146 THR A N 1
ATOM 1094 C CA . THR A 1 146 ? 7.094 18.891 14.781 1 93.75 146 THR A CA 1
ATOM 1095 C C . THR A 1 146 ? 7.137 17.406 15.117 1 93.75 146 THR A C 1
ATOM 1097 O O . THR A 1 146 ? 7.383 16.578 14.242 1 93.75 146 THR A O 1
ATOM 1100 N N . VAL A 1 147 ? 7.043 17.062 16.391 1 95.38 147 VAL A N 1
ATOM 1101 C CA . VAL A 1 147 ? 7.098 15.656 16.797 1 95.38 147 VAL A CA 1
ATOM 1102 C C . VAL A 1 147 ? 5.812 14.945 16.375 1 95.38 147 VAL A C 1
ATOM 1104 O O . VAL A 1 147 ? 4.793 15.594 16.125 1 95.38 147 VAL A O 1
ATOM 1107 N N . PRO A 1 148 ? 5.836 13.648 16.25 1 96.69 148 PRO A N 1
ATOM 1108 C CA . PRO A 1 148 ? 4.613 12.914 15.914 1 96.69 148 PRO A CA 1
ATOM 1109 C C . PRO A 1 148 ? 3.508 13.094 16.953 1 96.69 148 PRO A C 1
ATOM 1111 O O . PRO A 1 148 ? 3.773 13.539 18.078 1 96.69 148 PRO A O 1
ATOM 1114 N N . GLY A 1 149 ? 2.303 12.836 16.531 1 97.69 149 GLY A N 1
ATOM 1115 C CA . GLY A 1 149 ? 1.181 12.852 17.453 1 97.69 149 GLY A CA 1
ATOM 1116 C C . GLY A 1 149 ? 0.547 14.219 17.609 1 97.69 149 GLY A C 1
ATOM 1117 O O . GLY A 1 149 ? -0.096 14.508 18.625 1 97.69 149 GLY A O 1
ATOM 1118 N N . CYS A 1 150 ? 0.787 15.023 16.641 1 97.5 150 CYS A N 1
ATOM 1119 C CA . CYS A 1 150 ? 0.277 16.391 16.781 1 97.5 150 CYS A CA 1
ATOM 1120 C C . CYS A 1 150 ? -0.543 16.781 15.555 1 97.5 150 CYS A C 1
ATOM 1122 O O . CYS A 1 150 ? -0.328 16.25 14.461 1 97.5 150 CYS A O 1
ATOM 1124 N N . LEU A 1 151 ? -1.538 17.594 15.758 1 98 151 LEU A N 1
ATOM 1125 C CA . LEU A 1 151 ? -2.145 18.422 14.719 1 98 151 LEU A CA 1
ATOM 1126 C C . LEU A 1 151 ? -1.531 19.812 14.695 1 98 151 LEU A C 1
ATOM 1128 O O . LEU A 1 151 ? -1.555 20.531 15.711 1 98 151 LEU A O 1
ATOM 1132 N N . SER A 1 152 ? -0.998 20.172 13.562 1 97.06 152 SER A N 1
ATOM 1133 C CA . SER A 1 152 ? -0.215 21.406 13.578 1 97.06 152 SER A CA 1
ATOM 1134 C C . SER A 1 152 ? -0.465 22.234 12.32 1 97.06 152 SER A C 1
ATOM 1136 O O . SER A 1 152 ? -0.951 21.719 11.312 1 97.06 152 SER A O 1
ATOM 1138 N N . ALA A 1 153 ? -0.17 23.5 12.43 1 97 153 ALA A N 1
ATOM 1139 C CA . ALA A 1 153 ? -0.277 24.453 11.32 1 97 153 ALA A CA 1
ATOM 1140 C C . ALA A 1 153 ? 0.856 25.469 11.352 1 97 153 ALA A C 1
ATOM 1142 O O . ALA A 1 153 ? 1.265 25.922 12.43 1 97 153 ALA A O 1
ATOM 1143 N N . VAL A 1 154 ? 1.354 25.766 10.172 1 95.56 154 VAL A N 1
ATOM 1144 C CA . VAL A 1 154 ? 2.424 26.75 10.086 1 95.56 154 VAL A CA 1
ATOM 1145 C C . VAL A 1 154 ? 2.248 27.578 8.82 1 95.56 154 VAL A C 1
ATOM 1147 O O . VAL A 1 154 ? 1.869 27.062 7.766 1 95.56 154 VAL A O 1
ATOM 1150 N N . PRO A 1 155 ? 2.416 28.891 8.938 1 94.56 155 PRO A N 1
ATOM 1151 C CA . PRO A 1 155 ? 2.447 29.703 7.711 1 94.56 155 PRO A CA 1
ATOM 1152 C C . PRO A 1 155 ? 3.699 29.438 6.871 1 94.56 155 PRO A C 1
ATOM 1154 O O . PRO A 1 155 ? 4.797 29.312 7.422 1 94.56 155 PRO A O 1
ATOM 1157 N N . LEU A 1 156 ? 3.549 29.312 5.609 1 95.06 156 LEU A N 1
ATOM 1158 C CA . LEU A 1 156 ? 4.68 29.156 4.703 1 95.06 156 LEU A CA 1
ATOM 1159 C C . LEU A 1 156 ? 5.113 30.5 4.133 1 95.06 156 LEU A C 1
ATOM 1161 O O . LEU A 1 156 ? 4.426 31.062 3.279 1 95.06 156 LEU A O 1
ATOM 1165 N N . GLU A 1 157 ? 6.223 30.969 4.621 1 93.5 157 GLU A N 1
ATOM 1166 C CA . GLU A 1 157 ? 6.723 32.281 4.168 1 93.5 157 GLU A CA 1
ATOM 1167 C C . GLU A 1 157 ? 7.844 32.094 3.148 1 93.5 157 GLU A C 1
ATOM 1169 O O . GLU A 1 157 ? 8.109 33 2.352 1 93.5 157 GLU A O 1
ATOM 1174 N N . HIS A 1 158 ? 8.492 31.016 3.213 1 93.94 158 HIS A N 1
ATOM 1175 C CA . HIS A 1 158 ? 9.539 30.594 2.287 1 93.94 158 HIS A CA 1
ATOM 1176 C C . HIS A 1 158 ? 9.383 29.125 1.915 1 93.94 158 HIS A C 1
ATOM 1178 O O . HIS A 1 158 ? 8.75 28.359 2.648 1 93.94 158 HIS A O 1
ATOM 1184 N N . PRO A 1 159 ? 9.938 28.844 0.752 1 95.75 159 PRO A N 1
ATOM 1185 C CA . PRO A 1 159 ? 9.883 27.406 0.429 1 95.75 159 PRO A CA 1
ATOM 1186 C C . PRO A 1 159 ? 10.531 26.531 1.505 1 95.75 159 PRO A C 1
ATOM 1188 O O . PRO A 1 159 ? 11.531 26.938 2.107 1 95.75 159 PRO A O 1
ATOM 1191 N N . VAL A 1 160 ? 9.93 25.406 1.724 1 94.88 160 VAL A N 1
ATOM 1192 C CA . VAL A 1 160 ? 10.438 24.469 2.721 1 94.88 160 VAL A CA 1
ATOM 1193 C C . VAL A 1 160 ? 11.867 24.062 2.361 1 94.88 160 VAL A C 1
ATOM 1195 O O . VAL A 1 160 ? 12.125 23.594 1.246 1 94.88 160 VAL A O 1
ATOM 1198 N N . ASP A 1 161 ? 12.711 24.234 3.268 1 92.75 161 ASP A N 1
ATOM 1199 C CA . ASP A 1 161 ? 14.117 23.922 3.029 1 92.75 161 ASP A CA 1
ATOM 1200 C C . ASP A 1 161 ? 14.32 22.422 2.822 1 92.75 161 ASP A C 1
ATOM 1202 O O . ASP A 1 161 ? 13.727 21.609 3.531 1 92.75 161 ASP A O 1
ATOM 1206 N N . ILE A 1 162 ? 15.188 22.109 1.882 1 93.56 162 ILE A N 1
ATOM 1207 C CA . ILE A 1 162 ? 15.398 20.703 1.524 1 93.56 162 ILE A CA 1
ATOM 1208 C C . ILE A 1 162 ? 16.109 19.984 2.666 1 93.56 162 ILE A C 1
ATOM 1210 O O . ILE A 1 162 ? 15.781 18.828 2.975 1 93.56 162 ILE A O 1
ATOM 1214 N N . GLU A 1 163 ? 16.984 20.641 3.324 1 90.19 163 GLU A N 1
ATOM 1215 C CA . GLU A 1 163 ? 17.781 20.016 4.371 1 90.19 163 GLU A CA 1
ATOM 1216 C C . GLU A 1 163 ? 17.094 20.109 5.727 1 90.19 163 GLU A C 1
ATOM 1218 O O . GLU A 1 163 ? 17.062 19.125 6.477 1 90.19 163 GLU A O 1
ATOM 1223 N N . GLU A 1 164 ? 16.453 21.234 5.957 1 87.38 164 GLU A N 1
ATOM 1224 C CA . GLU A 1 164 ? 15.984 21.516 7.305 1 87.38 164 GLU A CA 1
ATOM 1225 C C . GLU A 1 164 ? 14.492 21.25 7.441 1 87.38 164 GLU A C 1
ATOM 1227 O O . GLU A 1 164 ? 13.984 21.062 8.547 1 87.38 164 GLU A O 1
ATOM 1232 N N . GLY A 1 165 ? 13.836 21.234 6.34 1 88.19 165 GLY A N 1
ATOM 1233 C CA . GLY A 1 165 ? 12.391 21.062 6.414 1 88.19 165 GLY A CA 1
ATOM 1234 C C . GLY A 1 165 ? 11.664 22.344 6.809 1 88.19 165 GLY A C 1
ATOM 1235 O O . GLY A 1 165 ? 12.062 23.438 6.406 1 88.19 165 GLY A O 1
ATOM 1236 N N . PHE A 1 166 ? 10.562 22.141 7.488 1 84 166 PHE A N 1
ATOM 1237 C CA . PHE A 1 166 ? 9.75 23.281 7.906 1 84 166 PHE A CA 1
ATOM 1238 C C . PHE A 1 166 ? 10.445 24.062 9.023 1 84 166 PHE A C 1
ATOM 1240 O O . PHE A 1 166 ? 10.914 23.469 10 1 84 166 PHE A O 1
ATOM 1247 N N . ILE A 1 167 ? 10.812 25.297 8.664 1 70.62 167 ILE A N 1
ATOM 1248 C CA . ILE A 1 167 ? 11.398 26.172 9.68 1 70.62 167 ILE A CA 1
ATOM 1249 C C . ILE A 1 167 ? 10.32 27.062 10.273 1 70.62 167 ILE A C 1
ATOM 1251 O O . ILE A 1 167 ? 9.727 27.891 9.57 1 70.62 167 ILE A O 1
ATOM 1255 N N . ALA A 1 168 ? 9.742 26.516 11.297 1 63.78 168 ALA A N 1
ATOM 1256 C CA . ALA A 1 168 ? 8.641 27.344 11.781 1 63.78 168 ALA A CA 1
ATOM 1257 C C . ALA A 1 168 ? 9 28.016 13.109 1 63.78 168 ALA A C 1
ATOM 1259 O O . ALA A 1 168 ? 9.438 27.359 14.047 1 63.78 168 ALA A O 1
ATOM 1260 N N . ASP A 1 169 ? 8.992 29.266 13.07 1 66.81 169 ASP A N 1
ATOM 1261 C CA . ASP A 1 169 ? 9.242 30.016 14.305 1 66.81 169 ASP A CA 1
ATOM 1262 C C . ASP A 1 169 ? 8.109 29.812 15.305 1 66.81 169 ASP A C 1
ATOM 1264 O O . ASP A 1 169 ? 8.359 29.609 16.5 1 66.81 169 ASP A O 1
ATOM 1268 N N . LEU A 1 170 ? 6.887 29.828 14.812 1 74.5 170 LEU A N 1
ATOM 1269 C CA . LEU A 1 170 ? 5.797 29.719 15.773 1 74.5 170 LEU A CA 1
ATOM 1270 C C . LEU A 1 170 ? 4.641 28.906 15.195 1 74.5 170 LEU A C 1
ATOM 1272 O O . LEU A 1 170 ? 3.602 29.469 14.836 1 74.5 170 LEU A O 1
ATOM 1276 N N . PRO A 1 171 ? 4.738 27.609 15.195 1 89.94 171 PRO A N 1
ATOM 1277 C CA . PRO A 1 171 ? 3.611 26.812 14.695 1 89.94 171 PRO A CA 1
ATOM 1278 C C . PRO A 1 171 ? 2.482 26.688 15.719 1 89.94 171 PRO A C 1
ATOM 1280 O O . PRO A 1 171 ? 2.701 26.891 16.906 1 89.94 171 PRO A O 1
ATOM 1283 N N . LEU A 1 172 ? 1.234 26.641 15.234 1 93.75 172 LEU A N 1
ATOM 1284 C CA . LEU A 1 172 ? 0.136 26.156 16.062 1 93.75 172 LEU A CA 1
ATOM 1285 C C . LEU A 1 172 ? 0.189 24.641 16.219 1 93.75 172 LEU A C 1
ATOM 1287 O O . LEU A 1 172 ? 0.25 23.922 15.227 1 93.75 172 LEU A O 1
ATOM 1291 N N . VAL A 1 173 ? 0.232 24.188 17.453 1 95.88 173 VAL A N 1
ATOM 1292 C CA . VAL A 1 173 ? 0.397 22.75 17.672 1 95.88 173 VAL A CA 1
ATOM 1293 C C . VAL A 1 173 ? -0.583 22.281 18.75 1 95.88 173 VAL A C 1
ATOM 1295 O O . VAL A 1 173 ? -0.618 22.828 19.844 1 95.88 173 VAL A O 1
ATOM 1298 N N . PHE A 1 174 ? -1.399 21.344 18.422 1 96.81 174 PHE A N 1
ATOM 1299 C CA . PHE A 1 174 ? -2.24 20.609 19.375 1 96.81 174 PHE A CA 1
ATOM 1300 C C . PHE A 1 174 ? -1.769 19.172 19.516 1 96.81 174 PHE A C 1
ATOM 1302 O O . PHE A 1 174 ? -1.575 18.469 18.531 1 96.81 174 PHE A O 1
ATOM 1309 N N . PHE A 1 175 ? -1.639 18.75 20.766 1 96.75 175 PHE A N 1
ATOM 1310 C CA . PHE A 1 175 ? -1.079 17.422 21.031 1 96.75 175 PHE A CA 1
ATOM 1311 C C . PHE A 1 175 ? -2.182 16.375 21.109 1 96.75 175 PHE A C 1
ATOM 1313 O O . PHE A 1 175 ? -2.994 16.391 22.031 1 96.75 175 PHE A O 1
ATOM 1320 N N . TYR A 1 176 ? -2.234 15.523 20.141 1 97.31 176 TYR A N 1
ATOM 1321 C CA . TYR A 1 176 ? -3.117 14.359 20.125 1 97.31 176 TYR A CA 1
ATOM 1322 C C . TYR A 1 176 ? -2.549 13.227 20.969 1 97.31 176 TYR A C 1
ATOM 1324 O O . TYR A 1 176 ? -3.287 12.562 21.703 1 97.31 176 TYR A O 1
ATOM 1332 N N . GLY A 1 177 ? -1.299 13.016 20.844 1 96.75 177 GLY A N 1
ATOM 1333 C CA . GLY A 1 177 ? -0.585 12.141 21.766 1 96.75 177 GLY A CA 1
ATOM 1334 C C . GLY A 1 177 ? -0.502 10.703 21.281 1 96.75 177 GLY A C 1
ATOM 1335 O O . GLY A 1 177 ? -0 9.836 22 1 96.75 177 GLY A O 1
ATOM 1336 N N . HIS A 1 178 ? -1.06 10.438 20.141 1 96.81 178 HIS A N 1
ATOM 1337 C CA . HIS A 1 178 ? -1.017 9.102 19.562 1 96.81 178 HIS A CA 1
ATOM 1338 C C . HIS A 1 178 ? -0.562 9.148 18.109 1 96.81 178 HIS A C 1
ATOM 1340 O O . HIS A 1 178 ? -0.653 10.195 17.453 1 96.81 178 HIS A O 1
ATOM 1346 N N . ASN A 1 179 ? -0.043 7.988 17.641 1 96.38 179 ASN A N 1
ATOM 1347 C CA . ASN A 1 179 ? 0.489 7.984 16.281 1 96.38 179 ASN A CA 1
ATOM 1348 C C . ASN A 1 179 ? -0.529 7.441 15.281 1 96.38 179 ASN A C 1
ATOM 1350 O O . ASN A 1 179 ? -0.19 7.172 14.133 1 96.38 179 ASN A O 1
ATOM 1354 N N . SER A 1 180 ? -1.733 7.258 15.719 1 96.19 180 SER A N 1
ATOM 1355 C CA . SER A 1 180 ? -2.832 6.824 14.859 1 96.19 180 SER A CA 1
ATOM 1356 C C . SER A 1 180 ? -4.141 7.504 15.25 1 96.19 180 SER A C 1
ATOM 1358 O O . SER A 1 180 ? -4.531 7.484 16.422 1 96.19 180 SER A O 1
ATOM 1360 N N . PRO A 1 181 ? -4.828 8.016 14.297 1 96.19 181 PRO A N 1
ATOM 1361 C CA . PRO A 1 181 ? -6.07 8.727 14.617 1 96.19 181 PRO A CA 1
ATOM 1362 C C . PRO A 1 181 ? -7.121 7.812 15.25 1 96.19 181 PRO A C 1
ATOM 1364 O O . PRO A 1 181 ? -8.008 8.289 15.953 1 96.19 181 PRO A O 1
ATOM 1367 N N . GLY A 1 182 ? -7.035 6.586 15.07 1 94.81 182 GLY A N 1
ATOM 1368 C CA . GLY A 1 182 ? -8.016 5.633 15.555 1 94.81 182 GLY A CA 1
ATOM 1369 C C . GLY A 1 182 ? -7.93 5.398 17.047 1 94.81 182 GLY A C 1
ATOM 1370 O O . GLY A 1 182 ? -8.852 4.848 17.656 1 94.81 182 GLY A O 1
ATOM 1371 N N . GLU A 1 183 ? -6.887 5.797 17.672 1 94.19 183 GLU A N 1
ATOM 1372 C CA . GLU A 1 183 ? -6.723 5.598 19.109 1 94.19 183 GLU A CA 1
ATOM 1373 C C . GLU A 1 183 ? -7.77 6.379 19.906 1 94.19 183 GLU A C 1
ATOM 1375 O O . GLU A 1 183 ? -8.25 5.91 20.938 1 94.19 183 GLU A O 1
ATOM 1380 N N . ASN A 1 184 ? -8.062 7.535 19.516 1 95.31 184 ASN A N 1
ATOM 1381 C CA . ASN A 1 184 ? -9.086 8.383 20.125 1 95.31 184 ASN A CA 1
ATOM 1382 C C . ASN A 1 184 ? -9.703 9.336 19.094 1 95.31 184 ASN A C 1
ATOM 1384 O O . ASN A 1 184 ? -9.375 10.523 19.078 1 95.31 184 ASN A O 1
ATOM 1388 N N . PRO A 1 185 ? -10.609 8.797 18.281 1 96.31 185 PRO A N 1
ATOM 1389 C CA . PRO A 1 185 ? -11.203 9.594 17.203 1 96.31 185 PRO A CA 1
ATOM 1390 C C . PRO A 1 185 ? -11.914 10.844 17.719 1 96.31 185 PRO A C 1
ATOM 1392 O O . PRO A 1 185 ? -11.906 11.883 17.047 1 96.31 185 PRO A O 1
ATOM 1395 N N . ALA A 1 186 ? -12.508 10.758 18.875 1 95.88 186 ALA A N 1
ATOM 1396 C CA . ALA A 1 186 ? -13.219 11.906 19.438 1 95.88 186 ALA A CA 1
ATOM 1397 C C . ALA A 1 186 ? -12.258 13.047 19.75 1 95.88 186 ALA A C 1
ATOM 1399 O O . ALA A 1 186 ? -12.555 14.211 19.484 1 95.88 186 ALA A O 1
ATOM 1400 N N . LEU A 1 187 ? -11.203 12.703 20.359 1 96.31 187 LEU A N 1
ATOM 1401 C CA . LEU A 1 187 ? -10.188 13.711 20.641 1 96.31 187 LEU A CA 1
ATOM 1402 C C . LEU A 1 187 ? -9.656 14.32 19.344 1 96.31 187 LEU A C 1
ATOM 1404 O O . LEU A 1 187 ? -9.477 15.539 19.25 1 96.31 187 LEU A O 1
ATOM 1408 N N . PHE A 1 188 ? -9.406 13.508 18.359 1 97.88 188 PHE A N 1
ATOM 1409 C CA . PHE A 1 188 ? -8.93 13.992 17.062 1 97.88 188 PHE A CA 1
ATOM 1410 C C . PHE A 1 188 ? -9.883 15.039 16.5 1 97.88 188 PHE A C 1
ATOM 1412 O O . PHE A 1 188 ? -9.453 16.109 16.078 1 97.88 188 PHE A O 1
ATOM 1419 N N . LYS A 1 189 ? -11.125 14.711 16.5 1 97.94 189 LYS A N 1
ATOM 1420 C CA . LYS A 1 189 ? -12.141 15.617 15.969 1 97.94 189 LYS A CA 1
ATOM 1421 C C . LYS A 1 189 ? -12.156 16.938 16.734 1 97.94 189 LYS A C 1
ATOM 1423 O O . LYS A 1 189 ? -12.219 18.016 16.141 1 97.94 189 LYS A O 1
ATOM 1428 N N . ALA A 1 190 ? -12.07 16.812 18.016 1 97.06 190 ALA A N 1
ATOM 1429 C CA . ALA A 1 190 ? -12.109 18.016 18.859 1 97.06 190 ALA A CA 1
ATOM 1430 C C . ALA A 1 190 ? -10.93 18.922 18.562 1 97.06 190 ALA A C 1
ATOM 1432 O O . ALA A 1 190 ? -11.094 20.141 18.453 1 97.06 190 ALA A O 1
ATOM 1433 N N . LEU A 1 191 ? -9.805 18.391 18.469 1 97.38 191 LEU A N 1
ATOM 1434 C CA . LEU A 1 191 ? -8.609 19.172 18.219 1 97.38 191 LEU A CA 1
ATOM 1435 C C . LEU A 1 191 ? -8.648 19.781 16.812 1 97.38 191 LEU A C 1
ATOM 1437 O O . LEU A 1 191 ? -8.219 20.906 16.609 1 97.38 191 LEU A O 1
ATOM 1441 N N . ALA A 1 192 ? -9.102 19.031 15.828 1 98.25 192 ALA A N 1
ATOM 1442 C CA . ALA A 1 192 ? -9.258 19.547 14.469 1 98.25 192 ALA A CA 1
ATOM 1443 C C . ALA A 1 192 ? -10.211 20.734 14.445 1 98.25 192 ALA A C 1
ATOM 1445 O O . ALA A 1 192 ? -9.945 21.734 13.766 1 98.25 192 ALA A O 1
ATOM 1446 N N . ASP A 1 193 ? -11.289 20.625 15.188 1 98.06 193 ASP A N 1
ATOM 1447 C CA . ASP A 1 193 ? -12.242 21.719 15.289 1 98.06 193 ASP A CA 1
ATOM 1448 C C . ASP A 1 193 ? -11.586 22.969 15.852 1 98.06 193 ASP A C 1
ATOM 1450 O O . ASP A 1 193 ? -11.797 24.078 15.352 1 98.06 193 ASP A O 1
ATOM 1454 N N . LYS A 1 194 ? -10.844 22.766 16.844 1 96.62 194 LYS A N 1
ATOM 1455 C CA . LYS A 1 194 ? -10.164 23.891 17.484 1 96.62 194 LYS A CA 1
ATOM 1456 C C . LYS A 1 194 ? -9.156 24.531 16.531 1 96.62 194 LYS A C 1
ATOM 1458 O O . LYS A 1 194 ? -9.094 25.766 16.438 1 96.62 194 LYS A O 1
ATOM 1463 N N . LEU A 1 195 ? -8.375 23.719 15.938 1 97.5 195 LEU A N 1
ATOM 1464 C CA . LEU A 1 195 ? -7.387 24.219 14.992 1 97.5 195 LEU A CA 1
ATOM 1465 C C . LEU A 1 195 ? -8.055 25.016 13.875 1 97.5 195 LEU A C 1
ATOM 1467 O O . LEU A 1 195 ? -7.602 26.109 13.531 1 97.5 195 LEU A O 1
ATOM 1471 N N . SER A 1 196 ? -9.125 24.438 13.328 1 97.81 196 SER A N 1
ATOM 1472 C CA . SER A 1 196 ? -9.875 25.109 12.273 1 97.81 196 SER A CA 1
ATOM 1473 C C . SER A 1 196 ? -10.383 26.469 12.734 1 97.81 196 SER A C 1
ATOM 1475 O O . SER A 1 196 ? -10.281 27.453 12.008 1 97.81 196 SER A O 1
ATOM 1477 N N . SER A 1 197 ? -10.898 26.531 13.906 1 96.5 197 SER A N 1
ATOM 1478 C CA . SER A 1 197 ? -11.43 27.781 14.453 1 96.5 197 SER A CA 1
ATOM 1479 C C . SER A 1 197 ? -10.336 28.828 14.602 1 96.5 197 SER A C 1
ATOM 1481 O O . SER A 1 197 ? -10.555 30.016 14.297 1 96.5 197 SER A O 1
ATOM 1483 N N . LEU A 1 198 ? -9.242 28.438 15.07 1 94.88 198 LEU A N 1
ATOM 1484 C CA . LEU A 1 198 ? -8.125 29.359 15.25 1 94.88 198 LEU A CA 1
ATOM 1485 C C . LEU A 1 198 ? -7.637 29.891 13.906 1 94.88 198 LEU A C 1
ATOM 1487 O O . LEU A 1 198 ? -7.305 31.062 13.781 1 94.88 198 LEU A O 1
ATOM 1491 N N . LEU A 1 199 ? -7.582 29.016 12.945 1 95.56 199 LEU A N 1
ATOM 1492 C CA . LEU A 1 199 ? -7.125 29.422 11.625 1 95.56 199 LEU A CA 1
ATOM 1493 C C . LEU A 1 199 ? -8.117 30.375 10.977 1 95.56 199 LEU A C 1
ATOM 1495 O O . LEU A 1 199 ? -7.715 31.297 10.25 1 95.56 199 LEU A O 1
ATOM 1499 N N . GLN A 1 200 ? -9.359 30.203 11.242 1 92.81 200 GLN A N 1
ATOM 1500 C CA . GLN A 1 200 ? -10.375 31.141 10.742 1 92.81 200 GLN A CA 1
ATOM 1501 C C . GLN A 1 200 ? -10.219 32.5 11.367 1 92.81 200 GLN A C 1
ATOM 1503 O O . GLN A 1 200 ? -10.359 33.531 10.688 1 92.81 200 GLN A O 1
ATOM 1508 N N . ARG A 1 201 ? -9.93 32.5 12.633 1 92.5 201 ARG A N 1
ATOM 1509 C CA . ARG A 1 201 ? -9.703 33.781 13.32 1 92.5 201 ARG A CA 1
ATOM 1510 C C . ARG A 1 201 ? -8.477 34.5 12.766 1 92.5 201 ARG A C 1
ATOM 1512 O O . ARG A 1 201 ? -8.484 35.719 12.602 1 92.5 201 ARG A O 1
ATOM 1519 N N . ARG A 1 202 ? -7.484 33.719 12.5 1 90.06 202 ARG A N 1
ATOM 1520 C CA . ARG A 1 202 ? -6.273 34.312 11.922 1 90.06 202 ARG A CA 1
ATOM 1521 C C . ARG A 1 202 ? -6.551 34.875 10.539 1 90.06 202 ARG A C 1
ATOM 1523 O O . ARG A 1 202 ? -6.074 35.969 10.219 1 90.06 202 ARG A O 1
ATOM 1530 N N . ALA A 1 203 ? -7.258 34.188 9.742 1 89.44 203 ALA A N 1
ATOM 1531 C CA . ALA A 1 203 ? -7.605 34.656 8.398 1 89.44 203 ALA A CA 1
ATOM 1532 C C . ALA A 1 203 ? -8.414 35.938 8.453 1 89.44 203 ALA A C 1
ATOM 1534 O O . ALA A 1 203 ? -8.25 36.812 7.605 1 89.44 203 ALA A O 1
ATOM 1535 N N . ALA A 1 204 ? -9.219 36.062 9.43 1 88.25 204 ALA A N 1
ATOM 1536 C CA . ALA A 1 204 ? -10.031 37.281 9.586 1 88.25 204 ALA A CA 1
ATOM 1537 C C . ALA A 1 204 ? -9.172 38.469 9.953 1 88.25 204 ALA A C 1
ATOM 1539 O O . ALA A 1 204 ? -9.484 39.594 9.57 1 88.25 204 ALA A O 1
ATOM 1540 N N . ALA A 1 205 ? -8.094 38.188 10.602 1 89.94 205 ALA A N 1
ATOM 1541 C CA . ALA A 1 205 ? -7.25 39.281 11.109 1 89.94 205 ALA A CA 1
ATOM 1542 C C . ALA A 1 205 ? -6.184 39.656 10.086 1 89.94 205 ALA A C 1
ATOM 1544 O O . ALA A 1 205 ? -5.598 40.719 10.164 1 89.94 205 ALA A O 1
ATOM 1545 N N . ASP A 1 206 ? -5.902 38.844 9.148 1 90.81 206 ASP A N 1
ATOM 1546 C CA . ASP A 1 206 ? -4.836 39.031 8.172 1 90.81 206 ASP A CA 1
ATOM 1547 C C . ASP A 1 206 ? -5.316 38.719 6.758 1 90.81 206 ASP A C 1
ATOM 1549 O O . ASP A 1 206 ? -5.246 37.594 6.305 1 90.81 206 ASP A O 1
ATOM 1553 N N . PRO A 1 207 ? -5.637 39.812 6.039 1 90.56 207 PRO A N 1
ATOM 1554 C CA . PRO A 1 207 ? -6.184 39.594 4.695 1 90.56 207 PRO A CA 1
ATOM 1555 C C . PRO A 1 207 ? -5.234 38.844 3.773 1 90.56 207 PRO A C 1
ATOM 1557 O O . PRO A 1 207 ? -5.684 38.094 2.891 1 90.56 207 PRO A O 1
ATOM 1560 N N . ARG A 1 208 ? -3.969 39.031 3.932 1 91.31 208 ARG A N 1
ATOM 1561 C CA . ARG A 1 208 ? -3.01 38.312 3.102 1 91.31 208 ARG A CA 1
ATOM 1562 C C . ARG A 1 208 ? -3.043 36.844 3.395 1 91.31 208 ARG A C 1
ATOM 1564 O O . ARG A 1 208 ? -2.994 36 2.477 1 91.31 208 ARG A O 1
ATOM 1571 N N . ALA A 1 209 ? -3.072 36.531 4.637 1 90.69 209 ALA A N 1
ATOM 1572 C CA . ALA A 1 209 ? -3.193 35.156 5.039 1 90.69 209 ALA A CA 1
ATOM 1573 C C . ALA A 1 209 ? -4.5 34.531 4.535 1 90.69 209 ALA A C 1
ATOM 1575 O O . ALA A 1 209 ? -4.523 33.375 4.086 1 90.69 209 ALA A O 1
ATOM 1576 N N . ALA A 1 210 ? -5.484 35.312 4.633 1 93.88 210 ALA A N 1
ATOM 1577 C CA . ALA A 1 210 ? -6.797 34.844 4.184 1 93.88 210 ALA A CA 1
ATOM 1578 C C . ALA A 1 210 ? -6.793 34.562 2.688 1 93.88 210 ALA A C 1
ATOM 1580 O O . ALA A 1 210 ? -7.27 33.5 2.262 1 93.88 210 ALA A O 1
ATOM 1581 N N . ALA A 1 211 ? -6.266 35.438 1.942 1 95.75 211 ALA A N 1
ATOM 1582 C CA . ALA A 1 211 ? -6.262 35.312 0.489 1 95.75 211 ALA A CA 1
ATOM 1583 C C . ALA A 1 211 ? -5.336 34.156 0.056 1 95.75 211 ALA A C 1
ATOM 1585 O O . ALA A 1 211 ? -5.586 33.5 -0.956 1 95.75 211 ALA A O 1
ATOM 1586 N N . SER A 1 212 ? -4.277 33.875 0.828 1 97.19 212 SER A N 1
ATOM 1587 C CA . SER A 1 212 ? -3.301 32.875 0.486 1 97.19 212 SER A CA 1
ATOM 1588 C C . SER A 1 212 ? -3.885 31.469 0.656 1 97.19 212 SER A C 1
ATOM 1590 O O . SER A 1 212 ? -3.447 30.516 -0.001 1 97.19 212 SER A O 1
ATOM 1592 N N . GLY A 1 213 ? -4.793 31.344 1.548 1 97.31 213 GLY A N 1
ATOM 1593 C CA . GLY A 1 213 ? -5.512 30.094 1.719 1 97.31 213 GLY A CA 1
ATOM 1594 C C . GLY A 1 213 ? -4.785 29.094 2.611 1 97.31 213 GLY A C 1
ATOM 1595 O O . GLY A 1 213 ? -3.861 29.469 3.336 1 97.31 213 GLY A O 1
ATOM 1596 N N . ILE A 1 214 ? -5.293 27.828 2.645 1 98.31 214 ILE A N 1
ATOM 1597 C CA . ILE A 1 214 ? -4.816 26.766 3.521 1 98.31 214 ILE A CA 1
ATOM 1598 C C . ILE A 1 214 ? -4.582 25.484 2.709 1 98.31 214 ILE A C 1
ATOM 1600 O O . ILE A 1 214 ? -5.359 25.172 1.807 1 98.31 214 ILE A O 1
ATOM 1604 N N . ILE A 1 215 ? -3.48 24.812 2.949 1 98.69 215 ILE A N 1
ATOM 1605 C CA . ILE A 1 215 ? -3.182 23.5 2.391 1 98.69 215 ILE A CA 1
ATOM 1606 C C . ILE A 1 215 ? -3.125 22.469 3.512 1 98.69 215 ILE A C 1
ATOM 1608 O O . ILE A 1 215 ? -2.32 22.594 4.438 1 98.69 215 ILE A O 1
ATOM 1612 N N . ILE A 1 216 ? -3.928 21.406 3.402 1 98.88 216 ILE A N 1
ATOM 1613 C CA . ILE A 1 216 ? -4.086 20.469 4.5 1 98.88 216 ILE A CA 1
ATOM 1614 C C . ILE A 1 216 ? -3.59 19.094 4.07 1 98.88 216 ILE A C 1
ATOM 1616 O O . ILE A 1 216 ? -4.09 18.516 3.098 1 98.88 216 ILE A O 1
ATOM 1620 N N . ASN A 1 217 ? -2.582 18.594 4.754 1 98.56 217 ASN A N 1
ATOM 1621 C CA . ASN A 1 217 ? -2.137 17.203 4.637 1 98.56 217 ASN A CA 1
ATOM 1622 C C . ASN A 1 217 ? -2.867 16.297 5.625 1 98.56 217 ASN A C 1
ATOM 1624 O O . ASN A 1 217 ? -3.08 16.672 6.777 1 98.56 217 ASN A O 1
ATOM 1628 N N . THR A 1 218 ? -3.301 15.125 5.207 1 98.38 218 THR A N 1
ATOM 1629 C CA . THR A 1 218 ? -4.035 14.219 6.09 1 98.38 218 THR A CA 1
ATOM 1630 C C . THR A 1 218 ? -3.311 12.883 6.211 1 98.38 218 THR A C 1
ATOM 1632 O O . THR A 1 218 ? -2.182 12.734 5.738 1 98.38 218 THR A O 1
ATOM 1635 N N . PHE A 1 219 ? -3.949 11.914 6.965 1 97.38 219 PHE A N 1
ATOM 1636 C CA . PHE A 1 219 ? -3.41 10.578 7.184 1 97.38 219 PHE A CA 1
ATOM 1637 C C . PHE A 1 219 ? -3.906 9.617 6.113 1 97.38 219 PHE A C 1
ATOM 1639 O O . PHE A 1 219 ? -4.758 9.977 5.293 1 97.38 219 PHE A O 1
ATOM 1646 N N . GLY A 1 220 ? -3.41 8.398 6.117 1 94.81 220 GLY A N 1
ATOM 1647 C CA . GLY A 1 220 ? -3.674 7.465 5.031 1 94.81 220 GLY A CA 1
ATOM 1648 C C . GLY A 1 220 ? -4.77 6.465 5.359 1 94.81 220 GLY A C 1
ATOM 1649 O O . GLY A 1 220 ? -4.898 5.438 4.688 1 94.81 220 GLY A O 1
ATOM 1650 N N . TRP A 1 221 ? -5.52 6.711 6.418 1 93.88 221 TRP A N 1
ATOM 1651 C CA . TRP A 1 221 ? -6.652 5.859 6.77 1 93.88 221 TRP A CA 1
ATOM 1652 C C . TRP A 1 221 ? -7.914 6.305 6.039 1 93.88 221 TRP A C 1
ATOM 1654 O O . TRP A 1 221 ? -8.531 7.305 6.41 1 93.88 221 TRP A O 1
ATOM 1664 N N . VAL A 1 222 ? -8.359 5.496 5.062 1 94.12 222 VAL A N 1
ATOM 1665 C CA . VAL A 1 222 ? -9.352 6.043 4.148 1 94.12 222 VAL A CA 1
ATOM 1666 C C . VAL A 1 222 ? -10.617 5.184 4.184 1 94.12 222 VAL A C 1
ATOM 1668 O O . VAL A 1 222 ? -11.523 5.375 3.375 1 94.12 222 VAL A O 1
ATOM 1671 N N . ASP A 1 223 ? -10.703 4.215 5.062 1 88.38 223 ASP A N 1
ATOM 1672 C CA . ASP A 1 223 ? -11.883 3.354 5.145 1 88.38 223 ASP A CA 1
ATOM 1673 C C . ASP A 1 223 ? -12.492 3.393 6.543 1 88.38 223 ASP A C 1
ATOM 1675 O O . ASP A 1 223 ? -11.812 3.732 7.512 1 88.38 223 ASP A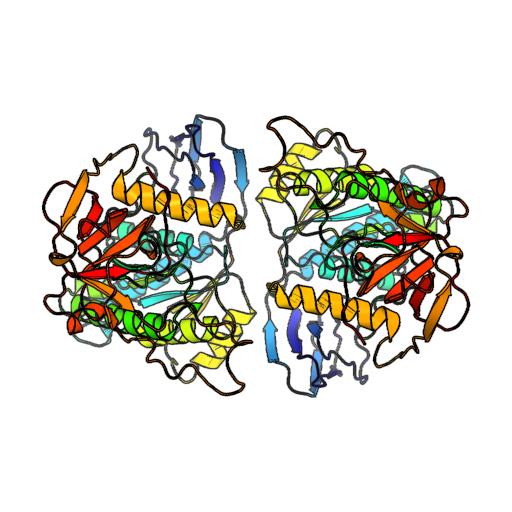 O 1
ATOM 1679 N N . GLY A 1 224 ? -13.758 3.086 6.586 1 90.56 224 GLY A N 1
ATOM 1680 C CA . GLY A 1 224 ? -14.43 3.006 7.871 1 90.56 224 GLY A CA 1
ATOM 1681 C C . GLY A 1 224 ? -14.32 4.281 8.688 1 90.56 224 GLY A C 1
ATOM 1682 O O . GLY A 1 224 ? -14.617 5.367 8.195 1 90.56 224 GLY A O 1
ATOM 1683 N N . PRO A 1 225 ? -13.875 4.094 9.961 1 93.81 225 PRO A N 1
ATOM 1684 C CA . PRO A 1 225 ? -13.766 5.277 10.82 1 93.81 225 PRO A CA 1
ATOM 1685 C C . PRO A 1 225 ? -12.781 6.309 10.273 1 93.81 225 PRO A C 1
ATOM 1687 O O . PRO A 1 225 ? -12.945 7.508 10.5 1 93.81 225 PRO A O 1
ATOM 1690 N N . GLY A 1 226 ? -11.781 5.781 9.594 1 95.81 226 GLY A N 1
ATOM 1691 C CA . GLY A 1 226 ? -10.852 6.711 8.961 1 95.81 226 GLY A CA 1
ATOM 1692 C C . GLY A 1 226 ? -11.5 7.578 7.902 1 95.81 226 GLY A C 1
ATOM 1693 O O . GLY A 1 226 ? -11.234 8.773 7.816 1 95.81 226 GLY A O 1
ATOM 1694 N N . TYR A 1 227 ? -12.391 6.973 7.121 1 96.19 227 TYR A N 1
ATOM 1695 C CA . TYR A 1 227 ? -13.148 7.699 6.109 1 96.19 227 TYR A CA 1
ATOM 1696 C C . TYR A 1 227 ? -14.047 8.75 6.75 1 96.19 227 TYR A C 1
ATOM 1698 O O . TYR A 1 227 ? -14.148 9.875 6.254 1 96.19 227 TYR A O 1
ATOM 1706 N N . ASP A 1 228 ? -14.609 8.43 7.844 1 97.12 228 ASP A N 1
ATOM 1707 C CA . ASP A 1 228 ? -15.469 9.359 8.562 1 97.12 228 ASP A CA 1
ATOM 1708 C C . ASP A 1 228 ? -14.672 10.555 9.078 1 97.12 228 ASP A C 1
ATOM 1710 O O . ASP A 1 228 ? -15.172 11.688 9.078 1 97.12 228 ASP A O 1
ATOM 1714 N N . LEU A 1 229 ? -13.516 10.297 9.547 1 97.94 229 LEU A N 1
ATOM 1715 C CA . LEU A 1 229 ? -12.656 11.375 10.008 1 97.94 229 LEU A CA 1
ATOM 1716 C C . LEU A 1 229 ? -12.273 12.305 8.859 1 97.94 229 LEU A C 1
ATOM 1718 O O . LEU A 1 229 ? -12.195 13.523 9.039 1 97.94 229 LEU A O 1
ATOM 1722 N N . GLN A 1 230 ? -12.023 11.75 7.695 1 97.94 230 GLN A N 1
ATOM 1723 C CA . GLN A 1 230 ? -11.703 12.562 6.527 1 97.94 230 GLN A CA 1
ATOM 1724 C C . GLN A 1 230 ? -12.875 13.477 6.164 1 97.94 230 GLN A C 1
ATOM 1726 O O . GLN A 1 230 ? -12.68 14.656 5.855 1 97.94 230 GLN A O 1
ATOM 1731 N N . LYS A 1 231 ? -14.039 12.945 6.184 1 97.88 231 LYS A N 1
ATOM 1732 C CA . LYS A 1 231 ? -15.219 13.766 5.926 1 97.88 231 LYS A CA 1
ATOM 1733 C C . LYS A 1 231 ? -15.344 14.891 6.945 1 97.88 231 LYS A C 1
ATOM 1735 O O . LYS A 1 231 ? -15.664 16.031 6.59 1 97.88 231 LYS A O 1
ATOM 1740 N N . HIS A 1 232 ? -15.078 14.523 8.18 1 98.06 232 HIS A N 1
ATOM 1741 C CA . HIS A 1 232 ? -15.125 15.523 9.242 1 98.06 232 HIS A CA 1
ATOM 1742 C C . HIS A 1 232 ? -14.141 16.656 8.977 1 98.06 232 HIS A C 1
ATOM 1744 O O . HIS A 1 232 ? -14.477 17.828 9.148 1 98.06 232 HIS A O 1
ATOM 1750 N N . ILE A 1 233 ? -12.961 16.328 8.555 1 98.56 233 ILE A N 1
ATOM 1751 C CA . ILE A 1 233 ? -11.938 17.312 8.242 1 98.56 233 ILE A CA 1
ATOM 1752 C C . ILE A 1 233 ? -12.422 18.234 7.129 1 98.56 233 ILE A C 1
ATOM 1754 O O . ILE A 1 233 ? -12.32 19.453 7.234 1 98.56 233 ILE A O 1
ATOM 1758 N N . ILE A 1 234 ? -12.961 17.641 6.082 1 98.56 234 ILE A N 1
ATOM 1759 C CA . ILE A 1 234 ? -13.414 18.391 4.918 1 98.56 234 ILE A CA 1
ATOM 1760 C C . ILE A 1 234 ? -14.508 19.375 5.332 1 98.56 234 ILE A C 1
ATOM 1762 O O . ILE A 1 234 ? -14.484 20.547 4.922 1 98.56 234 ILE A O 1
ATOM 1766 N N . GLN A 1 235 ? -15.359 18.938 6.16 1 97.69 235 GLN A N 1
ATOM 1767 C CA . GLN A 1 235 ? -16.469 19.766 6.602 1 97.69 235 GLN A CA 1
ATOM 1768 C C . GLN A 1 235 ? -16 20.844 7.59 1 97.69 235 GLN A C 1
ATOM 1770 O O . GLN A 1 235 ? -16.375 22.016 7.461 1 97.69 235 GLN A O 1
ATOM 1775 N N . THR A 1 236 ? -15.195 20.391 8.547 1 97.5 236 THR A N 1
ATOM 1776 C CA . THR A 1 236 ? -14.75 21.266 9.625 1 97.5 236 THR A CA 1
ATOM 1777 C C . THR A 1 236 ? -13.93 22.438 9.078 1 97.5 236 THR A C 1
ATOM 1779 O O . THR A 1 236 ? -14.102 23.578 9.5 1 97.5 236 THR A O 1
ATOM 1782 N N . PHE A 1 237 ? -13.094 22.156 8.117 1 97.69 237 PHE A N 1
ATOM 1783 C CA . PHE A 1 237 ? -12.219 23.203 7.574 1 97.69 237 PHE A CA 1
ATOM 1784 C C . PHE A 1 237 ? -12.883 23.891 6.391 1 97.69 237 PHE A C 1
ATOM 1786 O O . PHE A 1 237 ? -12.297 24.797 5.789 1 97.69 237 PHE A O 1
ATOM 1793 N N . GLN A 1 238 ? -14.062 23.453 6.043 1 95.38 238 GLN A N 1
ATOM 1794 C CA . GLN A 1 238 ? -14.789 24.016 4.914 1 95.38 238 GLN A CA 1
ATOM 1795 C C . GLN A 1 238 ? -13.93 24.047 3.658 1 95.38 238 GLN A C 1
ATOM 1797 O O . GLN A 1 238 ? -13.773 25.094 3.025 1 95.38 238 GLN A O 1
ATOM 1802 N N . CYS A 1 239 ? -13.508 22.891 3.285 1 97.69 239 CYS A N 1
ATOM 1803 C CA . CYS A 1 239 ? -12.578 22.781 2.164 1 97.69 239 CYS A CA 1
ATOM 1804 C C . CYS A 1 239 ? -13.273 23.109 0.847 1 97.69 239 CYS A C 1
ATOM 1806 O O . CYS A 1 239 ? -14.375 22.609 0.583 1 97.69 239 CYS A O 1
ATOM 1808 N N . ASP A 1 240 ? -12.562 23.891 0.022 1 96.12 240 ASP A N 1
ATOM 1809 C CA . ASP A 1 240 ? -13.039 24.234 -1.314 1 96.12 240 ASP A CA 1
ATOM 1810 C C . ASP A 1 240 ? -12.664 23.156 -2.322 1 96.12 240 ASP A C 1
ATOM 1812 O O . ASP A 1 240 ? -13.383 22.922 -3.295 1 96.12 240 ASP A O 1
ATOM 1816 N N . VAL A 1 241 ? -11.539 22.672 -2.105 1 98.31 241 VAL A N 1
ATOM 1817 C CA . VAL A 1 241 ? -10.977 21.703 -3.047 1 98.31 241 VAL A CA 1
ATOM 1818 C C . VAL A 1 241 ? -10.492 20.469 -2.291 1 98.31 241 VAL A C 1
ATOM 1820 O O . VAL A 1 241 ? -9.773 20.594 -1.294 1 98.31 241 VAL A O 1
ATOM 1823 N N . VAL A 1 242 ? -10.938 19.312 -2.744 1 98.81 242 VAL A N 1
ATOM 1824 C CA . VAL A 1 242 ? -10.445 18.031 -2.24 1 98.81 242 VAL A CA 1
ATOM 1825 C C . VAL A 1 242 ? -9.641 17.328 -3.328 1 98.81 242 VAL A C 1
ATOM 1827 O O . VAL A 1 242 ? -10.172 17.016 -4.395 1 98.81 242 VAL A O 1
ATOM 1830 N N . LEU A 1 243 ? -8.375 17.156 -3.082 1 98.81 243 LEU A N 1
ATOM 1831 C CA . LEU A 1 243 ? -7.52 16.422 -3.996 1 98.81 243 LEU A CA 1
ATOM 1832 C C . LEU A 1 243 ? -7.379 14.961 -3.547 1 98.81 243 LEU A C 1
ATOM 1834 O O . LEU A 1 243 ? -6.777 14.688 -2.506 1 98.81 243 LEU A O 1
ATOM 1838 N N . VAL A 1 244 ? -7.922 14.047 -4.305 1 98.06 244 VAL A N 1
ATOM 1839 C CA . VAL A 1 244 ? -7.891 12.625 -3.99 1 98.06 244 VAL A CA 1
ATOM 1840 C C . VAL A 1 244 ? -6.73 11.961 -4.723 1 98.06 244 VAL A C 1
ATOM 1842 O O . VAL A 1 244 ? -6.699 11.93 -5.957 1 98.06 244 VAL A O 1
ATOM 1845 N N . MET A 1 245 ? -5.832 11.391 -3.908 1 96.25 245 MET A N 1
ATOM 1846 C CA . MET A 1 245 ? -4.672 10.75 -4.512 1 96.25 245 MET A CA 1
ATOM 1847 C C . MET A 1 245 ? -4.977 9.297 -4.867 1 96.25 245 MET A C 1
ATOM 1849 O O . MET A 1 245 ? -5.441 8.531 -4.023 1 96.25 245 MET A O 1
ATOM 1853 N N . GLU A 1 246 ? -4.676 8.914 -6.023 1 90.81 246 GLU A N 1
ATOM 1854 C CA . GLU A 1 246 ? -4.508 7.551 -6.512 1 90.81 246 GLU A CA 1
ATOM 1855 C C . GLU A 1 246 ? -5.844 6.82 -6.586 1 90.81 246 GLU A C 1
ATOM 1857 O O . GLU A 1 246 ? -6.227 6.316 -7.645 1 90.81 246 GLU A O 1
ATOM 1862 N N . GLN A 1 247 ? -6.73 6.82 -5.617 1 90.69 247 GLN A N 1
ATOM 1863 C CA . GLN A 1 247 ? -7.777 5.82 -5.422 1 90.69 247 GLN A CA 1
ATOM 1864 C C . GLN A 1 247 ? -9.094 6.281 -6.035 1 90.69 247 GLN A C 1
ATOM 1866 O O . GLN A 1 247 ? -9.719 7.23 -5.547 1 90.69 247 GLN A O 1
ATOM 1871 N N . ASP A 1 248 ? -9.586 5.535 -6.922 1 92.5 248 ASP A N 1
ATOM 1872 C CA . ASP A 1 248 ? -10.859 5.805 -7.582 1 92.5 248 ASP A CA 1
ATOM 1873 C C . ASP A 1 248 ? -12.031 5.641 -6.613 1 92.5 248 ASP A C 1
ATOM 1875 O O . ASP A 1 248 ? -12.961 6.445 -6.621 1 92.5 248 ASP A O 1
ATOM 1879 N N . ARG A 1 249 ? -11.945 4.621 -5.875 1 90.94 249 ARG A N 1
ATOM 1880 C CA . ARG A 1 249 ? -13.016 4.332 -4.922 1 90.94 249 ARG A CA 1
ATOM 1881 C C . ARG A 1 249 ? -13.234 5.508 -3.975 1 90.94 249 ARG A C 1
ATOM 1883 O O . ARG A 1 249 ? -14.375 5.93 -3.752 1 90.94 249 ARG A O 1
ATOM 1890 N N . LEU A 1 250 ? -12.172 5.984 -3.416 1 94.25 250 LEU A N 1
ATOM 1891 C CA . LEU A 1 250 ? -12.25 7.117 -2.496 1 94.25 250 LEU A CA 1
ATOM 1892 C C . LEU A 1 250 ? -12.836 8.344 -3.191 1 94.25 250 LEU A C 1
ATOM 1894 O O . LEU A 1 250 ? -13.688 9.031 -2.625 1 94.25 250 LEU A O 1
ATOM 1898 N N . HIS A 1 251 ? -12.367 8.617 -4.387 1 95.62 251 HIS A N 1
ATOM 1899 C CA . HIS A 1 251 ? -12.883 9.742 -5.172 1 95.62 251 HIS A CA 1
ATOM 1900 C C . HIS A 1 251 ? -14.383 9.617 -5.395 1 95.62 251 HIS A C 1
ATOM 1902 O O . HIS A 1 251 ? -15.125 10.57 -5.156 1 95.62 251 HIS A O 1
ATOM 1908 N N . ALA A 1 252 ? -14.805 8.461 -5.785 1 92.94 252 ALA A N 1
ATOM 1909 C CA . ALA A 1 252 ? -16.219 8.227 -6.098 1 92.94 252 ALA A CA 1
ATOM 1910 C C . ALA A 1 252 ? -17.078 8.336 -4.848 1 92.94 252 ALA A C 1
ATOM 1912 O O . ALA A 1 252 ? -18.156 8.945 -4.879 1 92.94 252 ALA A O 1
ATOM 1913 N N . THR A 1 253 ? -16.656 7.758 -3.77 1 93.06 253 THR A N 1
ATOM 1914 C CA . THR A 1 253 ? -17.438 7.766 -2.537 1 93.06 253 THR A CA 1
ATOM 1915 C C . THR A 1 253 ? -17.531 9.18 -1.972 1 93.06 253 THR A C 1
ATOM 1917 O O . THR A 1 253 ? -18.609 9.594 -1.516 1 93.06 253 THR A O 1
ATOM 1920 N N . LEU A 1 254 ? -16.438 9.906 -2.006 1 96.88 254 LEU A N 1
ATOM 1921 C CA . LEU A 1 254 ? -16.469 11.281 -1.529 1 96.88 254 LEU A CA 1
ATOM 1922 C C . LEU A 1 254 ? -17.391 12.133 -2.383 1 96.88 254 LEU A C 1
ATOM 1924 O O . LEU A 1 254 ? -18.141 12.969 -1.855 1 96.88 254 LEU A O 1
ATOM 1928 N N . GLN A 1 255 ? -17.328 11.945 -3.709 1 95.56 255 GLN A N 1
ATOM 1929 C CA . GLN A 1 255 ? -18.219 12.688 -4.605 1 95.56 255 GLN A CA 1
ATOM 1930 C C . GLN A 1 255 ? -19.688 12.445 -4.258 1 95.56 255 GLN A C 1
ATOM 1932 O O . GLN A 1 255 ? -20.484 13.383 -4.266 1 95.56 255 GLN A O 1
ATOM 1937 N N . GLN A 1 256 ? -19.953 11.258 -3.973 1 93.31 256 GLN A N 1
ATOM 1938 C CA . GLN A 1 256 ? -21.328 10.898 -3.646 1 93.31 256 GLN A CA 1
ATOM 1939 C C . GLN A 1 256 ? -21.719 11.438 -2.279 1 93.31 256 GLN A C 1
ATOM 1941 O O . GLN A 1 256 ? -22.781 12.062 -2.143 1 93.31 256 GLN A O 1
ATOM 1946 N N . ASP A 1 257 ? -20.906 11.266 -1.308 1 94.88 257 ASP A N 1
ATOM 1947 C CA . ASP A 1 257 ? -21.266 11.57 0.075 1 94.88 257 ASP A CA 1
ATOM 1948 C C . ASP A 1 257 ? -21.281 13.078 0.313 1 94.88 257 ASP A C 1
ATOM 1950 O O . ASP A 1 257 ? -22.031 13.57 1.166 1 94.88 257 ASP A O 1
ATOM 1954 N N . LEU A 1 258 ? -20.438 13.781 -0.382 1 96.38 258 LEU A N 1
ATOM 1955 C CA . LEU A 1 258 ? -20.297 15.203 -0.087 1 96.38 258 LEU A CA 1
ATOM 1956 C C . LEU A 1 258 ? -21.188 16.031 -0.999 1 96.38 258 LEU A C 1
ATOM 1958 O O . LEU A 1 258 ? -21.25 17.266 -0.856 1 96.38 258 LEU A O 1
ATOM 1962 N N . LYS A 1 259 ? -21.875 15.43 -1.929 1 93 259 LYS A N 1
ATOM 1963 C CA . LYS A 1 259 ? -22.719 16.141 -2.887 1 93 259 LYS A CA 1
ATOM 1964 C C . LYS A 1 259 ? -23.734 17.031 -2.174 1 93 259 LYS A C 1
ATOM 1966 O O . LYS A 1 259 ? -23.922 18.188 -2.553 1 93 259 LYS A O 1
ATOM 1971 N N . ALA A 1 260 ? -24.344 16.531 -1.14 1 91.44 260 ALA A N 1
ATOM 1972 C CA . ALA A 1 260 ? -25.391 17.25 -0.438 1 91.44 260 ALA A CA 1
ATOM 1973 C C . ALA A 1 260 ? -24.812 18.141 0.652 1 91.44 260 ALA A C 1
ATOM 1975 O O . ALA A 1 260 ? -25.234 19.281 0.828 1 91.44 260 ALA A O 1
ATOM 1976 N N . THR A 1 261 ? -23.844 17.656 1.376 1 91.19 261 THR A N 1
ATOM 1977 C CA . THR A 1 261 ? -23.344 18.359 2.555 1 91.19 261 THR A CA 1
ATOM 1978 C C . THR A 1 261 ? -22.359 19.453 2.158 1 91.19 261 THR A C 1
ATOM 1980 O O . THR A 1 261 ? -22.234 20.469 2.85 1 91.19 261 THR A O 1
ATOM 1983 N N . CYS A 1 262 ? -21.625 19.234 1.103 1 92.06 262 CYS A N 1
ATOM 1984 C CA . CYS A 1 262 ? -20.625 20.188 0.622 1 92.06 262 CYS A CA 1
ATOM 1985 C C . CYS A 1 262 ? -20.766 20.422 -0.878 1 92.06 262 CYS A C 1
ATOM 1987 O O . CYS A 1 262 ? -19.844 20.141 -1.645 1 92.06 262 CYS A O 1
ATOM 1989 N N . PRO A 1 263 ? -21.781 21.047 -1.307 1 90.25 263 PRO A N 1
ATOM 1990 C CA . PRO A 1 263 ? -22.062 21.156 -2.738 1 90.25 263 PRO A CA 1
ATOM 1991 C C . PRO A 1 263 ? -21.062 22.031 -3.482 1 90.25 263 PRO A C 1
ATOM 1993 O O . PRO A 1 263 ? -20.891 21.891 -4.699 1 90.25 263 PRO A O 1
ATOM 1996 N N . ARG A 1 264 ? -20.391 22.906 -2.852 1 90.81 264 ARG A N 1
ATOM 1997 C CA . ARG A 1 264 ? -19.484 23.828 -3.525 1 90.81 264 ARG A CA 1
ATOM 1998 C C . ARG A 1 264 ? -18.078 23.266 -3.562 1 90.81 264 ARG A C 1
ATOM 2000 O O . ARG A 1 264 ? -17.188 23.844 -4.195 1 90.81 264 ARG A O 1
ATOM 2007 N N . THR A 1 265 ? -17.828 22.188 -2.857 1 95.75 265 THR A N 1
ATOM 2008 C CA . THR A 1 265 ? -16.5 21.594 -2.789 1 95.75 265 THR A CA 1
ATOM 2009 C C . THR A 1 265 ? -16.172 20.875 -4.09 1 95.75 265 THR A C 1
ATOM 2011 O O . THR A 1 265 ? -16.953 20.047 -4.574 1 95.75 265 THR A O 1
ATOM 2014 N N . THR A 1 266 ? -15.047 21.25 -4.715 1 97.19 266 THR A N 1
ATOM 2015 C CA . THR A 1 266 ? -14.555 20.562 -5.902 1 97.19 266 THR A CA 1
ATOM 2016 C C . THR A 1 266 ? -13.695 19.359 -5.516 1 97.19 266 THR A C 1
ATOM 2018 O O . THR A 1 266 ? -12.742 19.5 -4.742 1 97.19 266 THR A O 1
ATOM 2021 N N . ILE A 1 267 ? -14.047 18.219 -6.012 1 97.94 267 ILE A N 1
ATOM 2022 C CA . ILE A 1 267 ? -13.289 17 -5.738 1 97.94 267 ILE A CA 1
ATOM 2023 C C . ILE A 1 267 ? -12.562 16.547 -7.008 1 97.94 267 ILE A C 1
ATOM 2025 O O . ILE A 1 267 ? -13.195 16.266 -8.023 1 97.94 267 ILE A O 1
ATOM 2029 N N . LEU A 1 268 ? -11.219 16.469 -6.969 1 97.75 268 LEU A N 1
ATOM 2030 C CA . LEU A 1 268 ? -10.391 16.125 -8.117 1 97.75 268 LEU A CA 1
ATOM 2031 C C . LEU A 1 268 ? -9.516 14.914 -7.793 1 97.75 268 LEU A C 1
ATOM 2033 O O . LEU A 1 268 ? -8.945 14.82 -6.703 1 97.75 268 LEU A O 1
ATOM 2037 N N . LYS A 1 269 ? -9.453 14.016 -8.664 1 96.19 269 LYS A N 1
ATOM 2038 C CA . LYS A 1 269 ? -8.539 12.891 -8.523 1 96.19 269 LYS A CA 1
ATOM 2039 C C . LYS A 1 269 ? -7.203 13.172 -9.203 1 96.19 269 LYS A C 1
ATOM 2041 O O . LYS A 1 269 ? -7.168 13.703 -10.312 1 96.19 269 LYS A O 1
ATOM 2046 N N . LEU A 1 270 ? -6.113 12.867 -8.531 1 96.94 270 LEU A N 1
ATOM 2047 C CA . LEU A 1 270 ? -4.773 13.023 -9.086 1 96.94 270 LEU A CA 1
ATOM 2048 C C . LEU A 1 270 ? -4.012 11.703 -9.055 1 96.94 270 LEU A C 1
ATOM 2050 O O . LEU A 1 270 ? -4.195 10.898 -8.141 1 96.94 270 LEU A O 1
ATOM 2054 N N . ALA A 1 271 ? -3.168 11.562 -10.016 1 93.12 271 ALA A N 1
ATOM 2055 C CA . ALA A 1 271 ? -2.332 10.367 -10.078 1 93.12 271 ALA A CA 1
ATOM 2056 C C . ALA A 1 271 ? -1.215 10.422 -9.047 1 93.12 271 ALA A C 1
ATOM 2058 O O . ALA A 1 271 ? -0.664 11.492 -8.773 1 93.12 271 ALA A O 1
ATOM 2059 N N . LYS A 1 272 ? -1.007 9.258 -8.523 1 91.75 272 LYS A N 1
ATOM 2060 C CA . LYS A 1 272 ? 0.146 9.148 -7.637 1 91.75 272 LYS A CA 1
ATOM 2061 C C . LYS A 1 272 ? 1.451 9.148 -8.43 1 91.75 272 LYS A C 1
ATOM 2063 O O . LYS A 1 272 ? 1.523 8.578 -9.516 1 91.75 272 LYS A O 1
ATOM 2068 N N . SER A 1 273 ? 2.469 9.805 -7.832 1 92 273 SER A N 1
ATOM 2069 C CA . SER A 1 273 ? 3.781 9.781 -8.469 1 92 273 SER A CA 1
ATOM 2070 C C . SER A 1 273 ? 4.398 8.391 -8.406 1 92 273 SER A C 1
ATOM 2072 O O . SER A 1 273 ? 4.285 7.699 -7.387 1 92 273 SER A O 1
ATOM 2074 N N . GLY A 1 274 ? 5.051 8.047 -9.453 1 88.44 274 GLY A N 1
ATOM 2075 C CA . GLY A 1 274 ? 5.77 6.781 -9.461 1 88.44 274 GLY A CA 1
ATOM 2076 C C . GLY A 1 274 ? 6.91 6.734 -8.461 1 88.44 274 GLY A C 1
ATOM 2077 O O . GLY A 1 274 ? 7.426 5.656 -8.156 1 88.44 274 GLY A O 1
ATOM 2078 N N . GLY A 1 275 ? 7.277 7.855 -7.973 1 85.62 275 GLY A N 1
ATOM 2079 C CA . GLY A 1 275 ? 8.367 7.945 -7.016 1 85.62 275 GLY A CA 1
ATOM 2080 C C . GLY A 1 275 ? 7.926 7.68 -5.586 1 85.62 275 GLY A C 1
ATOM 2081 O O . GLY A 1 275 ? 8.758 7.512 -4.695 1 85.62 275 GLY A O 1
ATOM 2082 N N . ALA A 1 276 ? 6.594 7.652 -5.398 1 83.75 276 ALA A N 1
ATOM 2083 C CA . ALA A 1 276 ? 6.098 7.34 -4.062 1 83.75 276 ALA A CA 1
ATOM 2084 C C . ALA A 1 276 ? 6.344 5.875 -3.713 1 83.75 276 ALA A C 1
ATOM 2086 O O . ALA A 1 276 ? 5.949 4.977 -4.461 1 83.75 276 ALA A O 1
ATOM 2087 N N . VAL A 1 277 ? 7.078 5.629 -2.688 1 74.88 277 VAL A N 1
ATOM 2088 C CA . VAL A 1 277 ? 7.484 4.273 -2.336 1 74.88 277 VAL A CA 1
ATOM 2089 C C . VAL A 1 277 ? 6.754 3.826 -1.071 1 74.88 277 VAL A C 1
ATOM 2091 O O . VAL A 1 277 ? 6.539 4.625 -0.156 1 74.88 277 VAL A O 1
ATOM 2094 N N . LYS A 1 278 ? 6.414 2.613 -1.102 1 76.94 278 LYS A N 1
ATOM 2095 C CA . LYS A 1 278 ? 5.816 2.016 0.091 1 76.94 278 LYS A CA 1
ATOM 2096 C C . LYS A 1 278 ? 6.824 1.953 1.235 1 76.94 278 LYS A C 1
ATOM 2098 O O . LYS A 1 278 ? 7.977 1.558 1.036 1 76.94 278 LYS A O 1
ATOM 2103 N N . ARG A 1 279 ? 6.414 2.467 2.379 1 80.44 279 ARG A N 1
ATOM 2104 C CA . ARG A 1 279 ? 7.234 2.422 3.586 1 80.44 279 ARG A CA 1
ATOM 2105 C C . ARG A 1 279 ? 6.746 1.334 4.539 1 80.44 279 ARG A C 1
ATOM 2107 O O . ARG A 1 279 ? 5.555 1.26 4.848 1 80.44 279 ARG A O 1
ATOM 2114 N N . GLU A 1 280 ? 7.672 0.573 4.977 1 78.44 280 GLU A N 1
ATOM 2115 C CA . GLU A 1 280 ? 7.328 -0.499 5.91 1 78.44 280 GLU A CA 1
ATOM 2116 C C . GLU A 1 280 ? 7.25 0.019 7.344 1 78.44 280 GLU A C 1
ATOM 2118 O O . GLU A 1 280 ? 7.645 1.152 7.621 1 78.44 280 GLU A O 1
ATOM 2123 N N . GLY A 1 281 ? 6.781 -0.821 8.211 1 82.44 281 GLY A N 1
ATOM 2124 C CA . GLY A 1 281 ? 6.559 -0.445 9.594 1 82.44 281 GLY A CA 1
ATOM 2125 C C . GLY A 1 281 ? 7.809 0.062 10.289 1 82.44 281 GLY A C 1
ATOM 2126 O O . GLY A 1 281 ? 7.777 1.093 10.961 1 82.44 281 GLY A O 1
ATOM 2127 N N . ASP A 1 282 ? 8.875 -0.598 10.031 1 84.25 282 ASP A N 1
ATOM 2128 C CA . ASP A 1 282 ? 10.125 -0.213 10.672 1 84.25 282 ASP A CA 1
ATOM 2129 C C . ASP A 1 282 ? 10.609 1.144 10.164 1 84.25 282 ASP A C 1
ATOM 2131 O O . ASP A 1 282 ? 11.164 1.938 10.93 1 84.25 282 ASP A O 1
ATOM 2135 N N . GLU A 1 283 ? 10.414 1.368 8.938 1 84.75 283 GLU A N 1
ATOM 2136 C CA . GLU A 1 2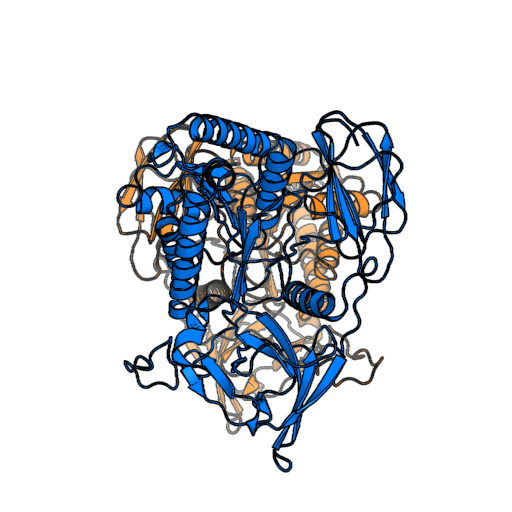83 ? 10.805 2.652 8.359 1 84.75 283 GLU A CA 1
ATOM 2137 C C . GLU A 1 283 ? 9.961 3.789 8.938 1 84.75 283 GLU A C 1
ATOM 2139 O O . GLU A 1 283 ? 10.484 4.875 9.203 1 84.75 283 GLU A O 1
ATOM 2144 N N . ARG A 1 284 ? 8.711 3.514 9.117 1 90.75 284 ARG A N 1
ATOM 2145 C CA . ARG A 1 284 ? 7.816 4.512 9.688 1 90.75 284 ARG A CA 1
ATOM 2146 C C . ARG A 1 284 ? 8.188 4.816 11.141 1 90.75 284 ARG A C 1
ATOM 2148 O O . ARG A 1 284 ? 8.172 5.973 11.562 1 90.75 284 ARG A O 1
ATOM 2155 N N . ARG A 1 285 ? 8.508 3.812 11.836 1 92.25 285 ARG A N 1
ATOM 2156 C CA . ARG A 1 285 ? 8.953 3.986 13.211 1 92.25 285 ARG A CA 1
ATOM 2157 C C . ARG A 1 285 ? 10.258 4.773 13.273 1 92.25 285 ARG A C 1
ATOM 2159 O O . ARG A 1 285 ? 10.422 5.656 14.117 1 92.25 285 ARG A O 1
ATOM 2166 N N . GLY A 1 286 ? 11.156 4.41 12.406 1 90.5 286 GLY A N 1
ATOM 2167 C CA . GLY A 1 286 ? 12.414 5.141 12.328 1 90.5 286 GLY A CA 1
ATOM 2168 C C . GLY A 1 286 ? 12.234 6.613 12 1 90.5 286 GLY A C 1
ATOM 2169 O O . GLY A 1 286 ? 12.914 7.469 12.562 1 90.5 286 GLY A O 1
ATOM 2170 N N . ALA A 1 287 ? 11.289 6.852 11.125 1 90.69 287 ALA A N 1
ATOM 2171 C CA . ALA A 1 287 ? 11.008 8.234 10.758 1 90.69 287 ALA A CA 1
ATOM 2172 C C . ALA A 1 287 ? 10.469 9.023 11.945 1 90.69 287 ALA A C 1
ATOM 2174 O O . ALA A 1 287 ? 10.828 10.188 12.141 1 90.69 287 ALA A O 1
ATOM 2175 N N . ARG A 1 288 ? 9.633 8.406 12.75 1 94.44 288 ARG A N 1
ATOM 2176 C CA . ARG A 1 288 ? 9.117 9.062 13.945 1 94.44 288 ARG A CA 1
ATOM 2177 C C . ARG A 1 288 ? 10.234 9.352 14.938 1 94.44 288 ARG A C 1
ATOM 2179 O O . ARG A 1 288 ? 10.297 10.438 15.516 1 94.44 288 ARG A O 1
ATOM 2186 N N . GLU A 1 289 ? 11.07 8.383 15.086 1 93.69 289 GLU A N 1
ATOM 2187 C CA . GLU A 1 289 ? 12.203 8.555 15.992 1 93.69 289 GLU A CA 1
ATOM 2188 C C . GLU A 1 289 ? 13.109 9.695 15.531 1 93.69 289 GLU A C 1
ATOM 2190 O O . GLU A 1 289 ? 13.609 10.469 16.344 1 93.69 289 GLU A O 1
ATOM 2195 N N . GLN A 1 290 ? 13.273 9.742 14.297 1 90.25 290 GLN A N 1
ATOM 2196 C CA . GLN A 1 290 ? 14.125 10.797 13.742 1 90.25 290 GLN A CA 1
ATOM 2197 C C . GLN A 1 290 ? 13.516 12.172 13.977 1 90.25 290 GLN A C 1
ATOM 2199 O O . GLN A 1 290 ? 14.234 13.133 14.25 1 90.25 290 GLN A O 1
ATOM 2204 N N . ARG A 1 291 ? 12.227 12.266 13.859 1 92.56 291 ARG A N 1
ATOM 2205 C CA . ARG A 1 291 ? 11.547 13.539 14.102 1 92.56 291 ARG A CA 1
ATOM 2206 C C . ARG A 1 291 ? 11.711 13.977 15.555 1 92.56 291 ARG A C 1
ATOM 2208 O O . ARG A 1 291 ? 11.922 15.156 15.836 1 92.56 291 ARG A O 1
ATOM 2215 N N . VAL A 1 292 ? 11.594 13.008 16.422 1 95.25 292 VAL A N 1
ATOM 2216 C CA . VAL A 1 292 ? 11.773 13.312 17.844 1 95.25 292 VAL A CA 1
ATOM 2217 C C . VAL A 1 292 ? 13.211 13.758 18.094 1 95.25 292 VAL A C 1
ATOM 2219 O O . VAL A 1 292 ? 13.453 14.75 18.781 1 95.25 292 VAL A O 1
ATOM 2222 N N . ARG A 1 293 ? 14.125 13.086 17.531 1 93.25 293 ARG A N 1
ATOM 2223 C CA . ARG A 1 293 ? 15.531 13.43 17.688 1 93.25 293 ARG A CA 1
ATOM 2224 C C . ARG A 1 293 ? 15.805 14.836 17.172 1 93.25 293 ARG A C 1
ATOM 2226 O O . ARG A 1 293 ? 16.484 15.625 17.828 1 93.25 293 ARG A O 1
ATOM 2233 N N . GLU A 1 294 ? 15.297 15.102 16.047 1 90.69 294 GLU A N 1
ATOM 2234 C CA . GLU A 1 294 ? 15.523 16.422 15.445 1 90.69 294 GLU A CA 1
ATOM 2235 C C . GLU A 1 294 ? 14.922 17.531 16.297 1 90.69 294 GLU A C 1
ATOM 2237 O O . GLU A 1 294 ? 15.453 18.641 16.344 1 90.69 294 GLU A O 1
ATOM 2242 N N . TYR A 1 295 ? 13.852 17.203 16.938 1 93.19 295 TYR A N 1
ATOM 2243 C CA . TYR A 1 295 ? 13.234 18.188 17.812 1 93.19 295 TYR A CA 1
ATOM 2244 C C . TYR A 1 295 ? 14.156 18.562 18.969 1 93.19 295 TYR A C 1
ATOM 2246 O O . TYR A 1 295 ? 14.273 19.719 19.344 1 93.19 295 TYR A O 1
ATOM 2254 N N . PHE A 1 296 ? 14.812 17.609 19.516 1 95 296 PHE A N 1
ATOM 2255 C CA . PHE A 1 296 ? 15.625 17.844 20.703 1 95 296 PHE A CA 1
ATOM 2256 C C . PHE A 1 296 ? 17.047 18.219 20.312 1 95 296 PHE A C 1
ATOM 2258 O O . PHE A 1 296 ? 17.656 19.094 20.953 1 95 296 PHE A O 1
ATOM 2265 N N . TYR A 1 297 ? 17.5 17.625 19.297 1 93.12 297 TYR A N 1
ATOM 2266 C CA . TYR A 1 297 ? 18.922 17.766 19.016 1 93.12 297 TYR A CA 1
ATOM 2267 C C . TYR A 1 297 ? 19.156 18.625 17.766 1 93.12 297 TYR A C 1
ATOM 2269 O O . TYR A 1 297 ? 20.281 19 17.469 1 93.12 297 TYR A O 1
ATOM 2277 N N . GLY A 1 298 ? 18.094 18.922 17.078 1 90 298 GLY A N 1
ATOM 2278 C CA . GLY A 1 298 ? 18.219 19.703 15.859 1 90 298 GLY A CA 1
ATOM 2279 C C . GLY A 1 298 ? 18.75 18.891 14.688 1 90 298 GLY A C 1
ATOM 2280 O O . GLY A 1 298 ? 18.641 17.656 14.688 1 90 298 GLY A O 1
ATOM 2281 N N . THR A 1 299 ? 19.109 19.594 13.625 1 85.38 299 THR A N 1
ATOM 2282 C CA . THR A 1 299 ? 19.672 18.969 12.43 1 85.38 299 THR A CA 1
ATOM 2283 C C . THR A 1 299 ? 21.188 19.141 12.398 1 85.38 299 THR A C 1
ATOM 2285 O O . THR A 1 299 ? 21.766 19.812 13.266 1 85.38 299 THR A O 1
ATOM 2288 N N . SER A 1 300 ? 21.797 18.516 11.484 1 80.25 300 SER A N 1
ATOM 2289 C CA . SER A 1 300 ? 23.25 18.656 11.352 1 80.25 300 SER A CA 1
ATOM 2290 C C . SER A 1 300 ? 23.641 20.094 11.086 1 80.25 300 SER A C 1
ATOM 2292 O O . SER A 1 300 ? 24.703 20.547 11.539 1 80.25 300 SER A O 1
ATOM 2294 N N . ARG A 1 301 ? 22.828 20.812 10.453 1 82.56 301 ARG A N 1
ATOM 2295 C CA . ARG A 1 301 ? 23.125 22.203 10.109 1 82.56 301 ARG A CA 1
ATOM 2296 C C . ARG A 1 301 ? 22.828 23.125 11.289 1 82.56 301 ARG A C 1
ATOM 2298 O O . ARG A 1 301 ? 23.531 24.125 11.477 1 82.56 301 ARG A O 1
ATOM 2305 N N . THR A 1 302 ? 21.734 22.781 12.008 1 87.25 302 THR A N 1
ATOM 2306 C CA . THR A 1 302 ? 21.328 23.594 13.148 1 87.25 302 THR A CA 1
ATOM 2307 C C . THR A 1 302 ? 21.203 22.734 14.406 1 87.25 302 THR A C 1
ATOM 2309 O O . THR A 1 302 ? 20.094 22.484 14.875 1 87.25 302 THR A O 1
ATOM 2312 N N . PRO A 1 303 ? 22.297 22.438 14.969 1 90.12 303 PRO A N 1
ATOM 2313 C CA . PRO A 1 303 ? 22.25 21.578 16.156 1 90.12 303 PRO A CA 1
ATOM 2314 C C . PRO A 1 303 ? 21.688 22.297 17.375 1 90.12 303 PRO A C 1
ATOM 2316 O O . PRO A 1 303 ? 21.891 23.5 17.531 1 90.12 303 PRO A O 1
ATOM 2319 N N . LEU A 1 304 ? 21 21.625 18.109 1 90.69 304 LEU A N 1
ATOM 2320 C CA . LEU A 1 304 ? 20.484 22.094 19.391 1 90.69 304 LEU A CA 1
ATOM 2321 C C . LEU A 1 304 ? 21.125 21.344 20.547 1 90.69 304 LEU A C 1
ATOM 2323 O O . LEU A 1 304 ? 21.797 20.328 20.344 1 90.69 304 LEU A O 1
ATOM 2327 N N . GLN A 1 305 ? 21.047 21.938 21.719 1 92.56 305 GLN A N 1
ATOM 2328 C CA . GLN A 1 305 ? 21.594 21.328 22.922 1 92.56 305 GLN A CA 1
ATOM 2329 C C . GLN A 1 305 ? 20.516 21.078 23.969 1 92.56 305 GLN A C 1
ATOM 2331 O O . GLN A 1 305 ? 20.281 21.906 24.844 1 92.56 305 GLN A O 1
ATOM 2336 N N . PRO A 1 306 ? 20.016 19.859 23.875 1 94.75 306 PRO A N 1
ATOM 2337 C CA . PRO A 1 306 ? 19 19.531 24.875 1 94.75 306 PRO A CA 1
ATOM 2338 C C . PRO A 1 306 ? 19.547 19.531 26.297 1 94.75 306 PRO A C 1
ATOM 2340 O O . PRO A 1 306 ? 20.75 19.344 26.5 1 94.75 306 PRO A O 1
ATOM 2343 N N . ALA A 1 307 ? 18.719 19.797 27.234 1 95.81 307 ALA A N 1
ATOM 2344 C CA . ALA A 1 307 ? 19.094 19.828 28.641 1 95.81 307 ALA A CA 1
ATOM 2345 C C . ALA A 1 307 ? 18.203 18.922 29.484 1 95.81 307 ALA A C 1
ATOM 2347 O O . ALA A 1 307 ? 16.984 18.906 29.312 1 95.81 307 ALA A O 1
ATOM 2348 N N . THR A 1 308 ? 18.891 18.203 30.297 1 95.56 308 THR A N 1
ATOM 2349 C CA . THR A 1 308 ? 18.172 17.312 31.203 1 95.56 308 THR A CA 1
ATOM 2350 C C . THR A 1 308 ? 18.094 17.922 32.594 1 95.56 308 THR A C 1
ATOM 2352 O O . THR A 1 308 ? 19.078 18.484 33.094 1 95.56 308 THR A O 1
ATOM 2355 N N . GLN A 1 309 ? 17 17.859 33.25 1 95.88 309 GLN A N 1
ATOM 2356 C CA . GLN A 1 309 ? 16.812 18.391 34.594 1 95.88 309 GLN A CA 1
ATOM 2357 C C . GLN A 1 309 ? 15.891 17.5 35.406 1 95.88 309 GLN A C 1
ATOM 2359 O O . GLN A 1 309 ? 15.039 16.797 34.875 1 95.88 309 GLN A O 1
ATOM 2364 N N . THR A 1 310 ? 16.094 17.531 36.656 1 96.56 310 THR A N 1
ATOM 2365 C CA . THR A 1 310 ? 15.234 16.812 37.594 1 96.56 310 THR A CA 1
ATOM 2366 C C . THR A 1 310 ? 14.281 17.781 38.281 1 96.56 310 THR A C 1
ATOM 2368 O O . THR A 1 310 ? 14.703 18.781 38.844 1 96.56 310 THR A O 1
ATOM 2371 N N . ILE A 1 311 ? 13.031 17.438 38.188 1 95.94 311 ILE A N 1
ATOM 2372 C CA . ILE A 1 311 ? 11.984 18.281 38.75 1 95.94 311 ILE A CA 1
ATOM 2373 C C . ILE A 1 311 ? 11.188 17.516 39.781 1 95.94 311 ILE A C 1
ATOM 2375 O O . ILE A 1 311 ? 10.992 16.312 39.656 1 95.94 311 ILE A O 1
ATOM 2379 N N . ARG A 1 312 ? 10.797 18.266 40.906 1 93.38 312 ARG A N 1
ATOM 2380 C CA . ARG A 1 312 ? 9.898 17.656 41.875 1 93.38 312 ARG A CA 1
ATOM 2381 C C . ARG A 1 312 ? 8.547 17.328 41.25 1 93.38 312 ARG A C 1
ATOM 2383 O O . ARG A 1 312 ? 7.949 18.188 40.594 1 93.38 312 ARG A O 1
ATOM 2390 N N . ALA A 1 313 ? 8.047 16.172 41.406 1 93.25 313 ALA A N 1
ATOM 2391 C CA . ALA A 1 313 ? 6.789 15.711 40.812 1 93.25 313 ALA A CA 1
ATOM 2392 C C . ALA A 1 313 ? 5.633 16.641 41.188 1 93.25 313 ALA A C 1
ATOM 2394 O O . ALA A 1 313 ? 4.703 16.828 40.406 1 93.25 313 ALA A O 1
ATOM 2395 N N . THR A 1 314 ? 5.727 17.234 42.312 1 93 314 THR A N 1
ATOM 2396 C CA . THR A 1 314 ? 4.664 18.094 42.812 1 93 314 THR A CA 1
ATOM 2397 C C . THR A 1 314 ? 4.617 19.406 42.031 1 93 314 THR A C 1
ATOM 2399 O O . THR A 1 314 ? 3.607 20.109 42.031 1 93 314 THR A O 1
ATOM 2402 N N . ASP A 1 315 ? 5.707 19.734 41.375 1 94.75 315 ASP A N 1
ATOM 2403 C CA . ASP A 1 315 ? 5.773 20.969 40.594 1 94.75 315 ASP A CA 1
ATOM 2404 C C . ASP A 1 315 ? 5.172 20.766 39.219 1 94.75 315 ASP A C 1
ATOM 2406 O O . ASP A 1 315 ? 5.012 21.734 38.469 1 94.75 315 ASP A O 1
ATOM 2410 N N . LEU A 1 316 ? 4.832 19.547 38.938 1 95.19 316 LEU A N 1
ATOM 2411 C CA . LEU A 1 316 ? 4.246 19.219 37.625 1 95.19 316 LEU A CA 1
ATOM 2412 C C . LEU A 1 316 ? 2.887 18.547 37.812 1 95.19 316 LEU A C 1
ATOM 2414 O O . LEU A 1 316 ? 2.586 18.016 38.875 1 95.19 316 LEU A O 1
ATOM 2418 N N . ALA A 1 317 ? 2.102 18.656 36.875 1 96.19 317 ALA A N 1
ATOM 2419 C CA . ALA A 1 317 ? 0.851 17.906 36.781 1 96.19 317 ALA A CA 1
ATOM 2420 C C . ALA A 1 317 ? 0.725 17.219 35.406 1 96.19 317 ALA A C 1
ATOM 2422 O O . ALA A 1 317 ? 0.566 17.875 34.375 1 96.19 317 ALA A O 1
ATOM 2423 N N . VAL A 1 318 ? 0.755 15.875 35.469 1 96.25 318 VAL A N 1
ATOM 2424 C CA . VAL A 1 318 ? 0.721 15.102 34.219 1 96.25 318 VAL A CA 1
ATOM 2425 C C . VAL A 1 318 ? -0.696 14.594 33.969 1 96.25 318 VAL A C 1
ATOM 2427 O O . VAL A 1 318 ? -1.32 14.008 34.875 1 96.25 318 VAL A O 1
ATOM 2430 N N . TYR A 1 319 ? -1.148 14.875 32.812 1 96 319 TYR A N 1
ATOM 2431 C CA . TYR A 1 319 ? -2.508 14.477 32.469 1 96 319 TYR A CA 1
ATOM 2432 C C . TYR A 1 319 ? -2.51 13.523 31.266 1 96 319 TYR A C 1
ATOM 2434 O O . TYR A 1 319 ? -1.633 13.602 30.406 1 96 319 TYR A O 1
ATOM 2442 N N . ARG A 1 320 ? -3.451 12.625 31.25 1 94.94 320 ARG A N 1
ATOM 2443 C CA . ARG A 1 320 ? -3.822 11.828 30.094 1 94.94 320 ARG A CA 1
ATOM 2444 C C . ARG A 1 320 ? -5.23 12.172 29.625 1 94.94 320 ARG A C 1
ATOM 2446 O O . ARG A 1 320 ? -6.113 12.453 30.438 1 94.94 320 ARG A O 1
ATOM 2453 N N . ILE A 1 321 ? -5.367 12.141 28.297 1 94 321 ILE A N 1
ATOM 2454 C CA . ILE A 1 321 ? -6.684 12.43 27.75 1 94 321 ILE A CA 1
ATOM 2455 C C . ILE A 1 321 ? -7.383 11.133 27.344 1 94 321 ILE A C 1
ATOM 2457 O O . ILE A 1 321 ? -6.852 10.352 26.547 1 94 321 ILE A O 1
ATOM 2461 N N . GLY A 1 322 ? -8.625 10.953 27.688 1 86.38 322 GLY A N 1
ATOM 2462 C CA . GLY A 1 322 ? -9.406 9.758 27.406 1 86.38 322 GLY A CA 1
ATOM 2463 C C . GLY A 1 322 ? -9.078 8.594 28.312 1 86.38 322 GLY A C 1
ATOM 2464 O O . GLY A 1 322 ? -8.359 8.758 29.312 1 86.38 322 GLY A O 1
ATOM 2465 N N . ALA A 1 323 ? -9.844 7.445 27.953 1 65.38 323 ALA A N 1
ATOM 2466 C CA . ALA A 1 323 ? -9.68 6.293 28.844 1 65.38 323 ALA A CA 1
ATOM 2467 C C . ALA A 1 323 ? -8.406 5.523 28.516 1 65.38 323 ALA A C 1
ATOM 2469 O O . ALA A 1 323 ? -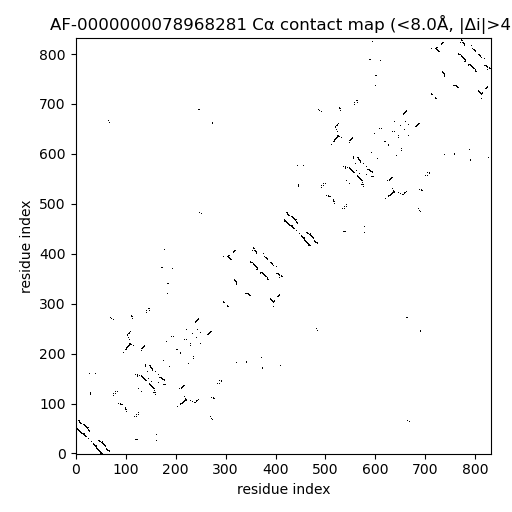7.914 5.57 27.391 1 65.38 323 ALA A O 1
ATOM 2470 N N . GLY A 1 324 ? -7.477 5.391 29.422 1 56.03 324 GLY A N 1
ATOM 2471 C CA . GLY A 1 324 ? -6.312 4.531 29.281 1 56.03 324 GLY A CA 1
ATOM 2472 C C . GLY A 1 324 ? -6.535 3.393 28.297 1 56.03 324 GLY A C 1
ATOM 2473 O O . GLY A 1 324 ? -7.586 3.318 27.656 1 56.03 324 GLY A O 1
ATOM 2474 N N . PRO A 1 325 ? -5.5 2.588 28.062 1 49.62 325 PRO A N 1
ATOM 2475 C CA . PRO A 1 325 ? -5.609 1.488 27.094 1 49.62 325 PRO A CA 1
ATOM 2476 C C . PRO A 1 325 ? -6.953 0.767 27.188 1 49.62 325 PRO A C 1
ATOM 2478 O O . PRO A 1 325 ? -7.449 0.499 28.281 1 49.62 325 PRO A O 1
ATOM 2481 N N . ARG A 1 326 ? -7.691 0.86 26.125 1 47.72 326 ARG A N 1
ATOM 2482 C CA . ARG A 1 326 ? -8.945 0.123 26 1 47.72 326 ARG A CA 1
ATOM 2483 C C . ARG A 1 326 ? -8.75 -1.347 26.359 1 47.72 326 ARG A C 1
ATOM 2485 O O . ARG A 1 326 ? -7.781 -1.973 25.938 1 47.72 326 ARG A O 1
ATOM 2492 N N . ALA A 1 327 ? -9.266 -1.807 27.422 1 44.94 327 ALA A N 1
ATOM 2493 C CA . ALA A 1 327 ? -9.328 -3.26 27.547 1 44.94 327 ALA A CA 1
ATOM 2494 C C . ALA A 1 327 ? -9.789 -3.914 26.25 1 44.94 327 ALA A C 1
ATOM 2496 O O . ALA A 1 327 ? -10.562 -3.326 25.5 1 44.94 327 ALA A O 1
ATOM 2497 N N . PRO A 1 328 ? -9.078 -4.98 25.797 1 44.22 328 PRO A N 1
ATOM 2498 C CA . PRO A 1 328 ? -9.562 -5.668 24.594 1 44.22 328 PRO A CA 1
ATOM 2499 C C . PRO A 1 328 ? -11.086 -5.816 24.578 1 44.22 328 PRO A C 1
ATOM 2501 O O . PRO A 1 328 ? -11.703 -5.973 25.641 1 44.22 328 PRO A O 1
ATOM 2504 N N . ASN A 1 329 ? -11.68 -5.375 23.469 1 43.47 329 ASN A N 1
ATOM 2505 C CA . ASN A 1 329 ? -13.117 -5.543 23.328 1 43.47 329 ASN A CA 1
ATOM 2506 C C . ASN A 1 329 ? -13.586 -6.879 23.906 1 43.47 329 ASN A C 1
ATOM 2508 O O . ASN A 1 329 ? -14.734 -7.008 24.328 1 43.47 329 ASN A O 1
ATOM 2512 N N . THR A 1 330 ? -12.656 -7.828 23.656 1 45.75 330 THR A N 1
ATOM 2513 C CA . THR A 1 330 ? -13.023 -9.18 24.062 1 45.75 330 THR A CA 1
ATOM 2514 C C . THR A 1 330 ? -13.211 -9.266 25.562 1 45.75 330 THR A C 1
ATOM 2516 O O . THR A 1 330 ? -13.812 -10.219 26.078 1 45.75 330 THR A O 1
ATOM 2519 N N . ALA A 1 331 ? -12.57 -8.359 26.188 1 47.84 331 ALA A N 1
ATOM 2520 C CA . ALA A 1 331 ? -12.656 -8.445 27.641 1 47.84 331 ALA A CA 1
ATOM 2521 C C . ALA A 1 331 ? -13.805 -7.594 28.172 1 47.84 331 ALA A C 1
ATOM 2523 O O . ALA A 1 331 ? -14.055 -7.566 29.375 1 47.84 331 ALA A O 1
ATOM 2524 N N . LEU A 1 332 ? -14.258 -6.711 27.297 1 45.56 332 LEU A N 1
ATOM 2525 C CA . LEU A 1 332 ? -15.391 -5.914 27.766 1 45.56 332 LEU A CA 1
ATOM 2526 C C . LEU A 1 332 ? -16.688 -6.688 27.625 1 45.56 332 LEU A C 1
ATOM 2528 O O . LEU A 1 332 ? -16.844 -7.523 26.734 1 45.56 332 LEU A O 1
ATOM 2532 N N . PRO A 1 333 ? -17.531 -6.738 28.609 1 43.41 333 PRO A N 1
ATOM 2533 C CA . PRO A 1 333 ? -18.844 -7.359 28.375 1 43.41 333 PRO A CA 1
ATOM 2534 C C . PRO A 1 333 ? -19.5 -6.887 27.078 1 43.41 333 PRO A C 1
ATOM 2536 O O . PRO A 1 333 ? -19.25 -5.77 26.625 1 43.41 333 PRO A O 1
ATOM 2539 N N . LEU A 1 334 ? -20.016 -7.758 26.297 1 43.88 334 LEU A N 1
ATOM 2540 C CA . LEU A 1 334 ? -20.875 -7.48 25.141 1 43.88 334 LEU A CA 1
ATOM 2541 C C . LEU A 1 334 ? -21.797 -6.309 25.422 1 43.88 334 LEU A C 1
ATOM 2543 O O . LEU A 1 334 ? -22.5 -6.297 26.438 1 43.88 334 LEU A O 1
ATOM 2547 N N . GLY A 1 335 ? -21.719 -5.16 24.734 1 47.28 335 GLY A N 1
ATOM 2548 C CA . GLY A 1 335 ? -22.547 -3.971 24.859 1 47.28 335 GLY A CA 1
ATOM 2549 C C . GLY A 1 335 ? -21.891 -2.85 25.625 1 47.28 335 GLY A C 1
ATOM 2550 O O . GLY A 1 335 ? -22.406 -1.739 25.703 1 47.28 335 GLY A O 1
ATOM 2551 N N . ALA A 1 336 ? -21.094 -3.252 26.453 1 48.09 336 ALA A N 1
ATOM 2552 C CA . ALA A 1 336 ? -20.609 -2.16 27.297 1 48.09 336 ALA A CA 1
ATOM 2553 C C . ALA A 1 336 ? -19.609 -1.281 26.547 1 48.09 336 ALA A C 1
ATOM 2555 O O . ALA A 1 336 ? -18.641 -1.783 25.969 1 48.09 336 ALA A O 1
ATOM 2556 N N . VAL A 1 337 ? -20.078 -0.316 25.828 1 47.81 337 VAL A N 1
ATOM 2557 C CA . VAL A 1 337 ? -19.266 0.784 25.328 1 47.81 337 VAL A CA 1
ATOM 2558 C C . VAL A 1 337 ? -18.5 1.436 26.469 1 47.81 337 VAL A C 1
ATOM 2560 O O . VAL A 1 337 ? -19.047 1.629 27.562 1 47.81 337 VAL A O 1
ATOM 2563 N N . SER A 1 338 ? -17.312 1.228 26.562 1 52.03 338 SER A N 1
ATOM 2564 C CA . SER A 1 338 ? -16.625 2.033 27.562 1 52.03 338 SER A CA 1
ATOM 2565 C C . SER A 1 338 ? -17.25 3.42 27.688 1 52.03 338 SER A C 1
ATOM 2567 O O . SER A 1 338 ? -17.344 4.148 26.703 1 52.03 338 SER A O 1
ATOM 2569 N N . LEU A 1 339 ? -18.141 3.641 28.5 1 55.75 339 LEU A N 1
ATOM 2570 C CA . LEU A 1 339 ? -18.844 4.859 28.891 1 55.75 339 LEU A CA 1
ATOM 2571 C C . LEU A 1 339 ? -17.875 5.992 29.172 1 55.75 339 LEU A C 1
ATOM 2573 O O . LEU A 1 339 ? -18.281 7.133 29.391 1 55.75 339 LEU A O 1
ATOM 2577 N N . ALA A 1 340 ? -16.562 5.688 29.047 1 67 340 ALA A N 1
ATOM 2578 C CA . ALA A 1 340 ? -15.727 6.777 29.547 1 67 340 ALA A CA 1
ATOM 2579 C C . ALA A 1 340 ? -15.602 7.887 28.5 1 67 340 ALA A C 1
ATOM 2581 O O . ALA A 1 340 ? -15.586 7.621 27.297 1 67 340 ALA A O 1
ATOM 2582 N N . ASP A 1 341 ? -15.797 9.164 28.953 1 84.5 341 ASP A N 1
ATOM 2583 C CA . ASP A 1 341 ? -15.633 10.375 28.172 1 84.5 341 ASP A CA 1
ATOM 2584 C C . ASP A 1 341 ? -14.273 10.406 27.484 1 84.5 341 ASP A C 1
ATOM 2586 O O . ASP A 1 341 ? -13.234 10.453 28.141 1 84.5 341 ASP A O 1
ATOM 2590 N N . PRO A 1 342 ? -14.242 10.266 26.172 1 90.44 342 PRO A N 1
ATOM 2591 C CA . PRO A 1 342 ? -12.984 10.234 25.422 1 90.44 342 PRO A CA 1
ATOM 2592 C C . PRO A 1 342 ? -12.164 11.516 25.594 1 90.44 342 PRO A C 1
ATOM 2594 O O . PRO A 1 342 ? -10.992 11.547 25.234 1 90.44 342 PRO A O 1
ATOM 2597 N N . LEU A 1 343 ? -12.711 12.555 26.141 1 93.19 343 LEU A N 1
ATOM 2598 C CA . LEU A 1 343 ? -12.016 13.828 26.281 1 93.19 343 LEU A CA 1
ATOM 2599 C C . LEU A 1 343 ? -11.672 14.102 27.75 1 93.19 343 LEU A C 1
ATOM 2601 O O . LEU A 1 343 ? -11.133 15.164 28.078 1 93.19 343 LEU A O 1
ATOM 2605 N N . ARG A 1 344 ? -11.961 13.148 28.562 1 92 344 ARG A N 1
ATOM 2606 C CA . ARG A 1 344 ? -11.719 13.344 29.984 1 92 344 ARG A CA 1
ATOM 2607 C C . ARG A 1 344 ? -10.227 13.445 30.281 1 92 344 ARG A C 1
ATOM 2609 O O . ARG A 1 344 ? -9.43 12.664 29.75 1 92 344 ARG A O 1
ATOM 2616 N N . LEU A 1 345 ? -9.914 14.461 31.125 1 93.25 345 LEU A N 1
ATOM 2617 C CA . LEU A 1 345 ? -8.547 14.617 31.609 1 93.25 345 LEU A CA 1
ATOM 2618 C C . LEU A 1 345 ? -8.328 13.836 32.906 1 93.25 345 LEU A C 1
ATOM 2620 O O . LEU A 1 345 ? -9.07 14.016 33.875 1 93.25 345 LEU A O 1
ATOM 2624 N N . GLN A 1 346 ? -7.359 13.008 32.812 1 93.06 346 GLN A N 1
ATOM 2625 C CA . GLN A 1 346 ? -7.012 12.242 34 1 93.06 346 GLN A CA 1
ATOM 2626 C C . GLN A 1 346 ? -5.633 12.633 34.531 1 93.06 346 GLN A C 1
ATOM 2628 O O . GLN A 1 346 ? -4.633 12.508 33.812 1 93.06 346 GLN A O 1
ATOM 2633 N N . ASN A 1 347 ? -5.637 13.109 35.75 1 93.94 347 ASN A N 1
ATOM 2634 C CA . ASN A 1 347 ? -4.359 13.406 36.406 1 93.94 347 ASN A CA 1
ATOM 2635 C C . ASN A 1 347 ? -3.629 12.125 36.812 1 93.94 347 ASN A C 1
ATOM 2637 O O . ASN A 1 347 ? -4.211 11.25 37.438 1 93.94 347 ASN A O 1
ATOM 2641 N N . LEU A 1 348 ? -2.373 12.094 36.438 1 93.06 348 LEU A N 1
ATOM 2642 C CA . LEU A 1 348 ? -1.598 10.883 36.656 1 93.06 348 LEU A CA 1
ATOM 2643 C C . LEU A 1 348 ? -0.506 11.133 37.719 1 93.06 348 LEU A C 1
ATOM 2645 O O . LEU A 1 348 ? 0.29 12.062 37.562 1 93.06 348 LEU A O 1
ATOM 2649 N N . PRO A 1 349 ? -0.487 10.289 38.688 1 91.44 349 PRO A N 1
ATOM 2650 C CA . PRO A 1 349 ? 0.672 10.359 39.594 1 91.44 349 PRO A CA 1
ATOM 2651 C C . PRO A 1 349 ? 1.965 9.906 38.906 1 91.44 349 PRO A C 1
ATOM 2653 O O . PRO A 1 349 ? 1.923 9.203 37.906 1 91.44 349 PRO A O 1
ATOM 2656 N N . PRO A 1 350 ? 3.057 10.414 39.5 1 90.12 350 PRO A N 1
ATOM 2657 C CA . PRO A 1 350 ? 4.328 9.938 38.938 1 90.12 350 PRO A CA 1
ATOM 2658 C C . PRO A 1 350 ? 4.457 8.422 38.969 1 90.12 350 PRO A C 1
ATOM 2660 O O . PRO A 1 350 ? 4.168 7.793 40 1 90.12 350 PRO A O 1
ATOM 2663 N N . SER A 1 351 ? 4.727 7.844 37.844 1 92.44 351 SER A N 1
ATOM 2664 C CA . SER A 1 351 ? 4.871 6.395 37.75 1 92.44 351 SER A CA 1
ATOM 2665 C C . SER A 1 351 ? 5.871 6.012 36.688 1 92.44 351 SER A C 1
ATOM 2667 O O . SER A 1 351 ? 6.203 6.828 35.812 1 92.44 351 SER A O 1
ATOM 2669 N N . LEU A 1 352 ? 6.238 4.762 36.688 1 91.31 352 LEU A N 1
ATOM 2670 C CA . LEU A 1 352 ? 7.195 4.238 35.719 1 91.31 352 LEU A CA 1
ATOM 2671 C C . LEU A 1 352 ? 6.59 4.191 34.344 1 91.31 352 LEU A C 1
ATOM 2673 O O . LEU A 1 352 ? 7.316 4.105 33.344 1 91.31 352 LEU A O 1
ATOM 2677 N N . GLU A 1 353 ? 5.332 4.301 34.219 1 89.38 353 GLU A N 1
ATOM 2678 C CA . GLU A 1 353 ? 4.652 4.32 32.938 1 89.38 353 GLU A CA 1
ATOM 2679 C C . GLU A 1 353 ? 5.043 5.551 32.125 1 89.38 353 GLU A C 1
ATOM 2681 O O . GLU A 1 353 ? 4.895 5.57 30.906 1 89.38 353 GLU A O 1
ATOM 2686 N N . GLN A 1 354 ? 5.508 6.52 32.844 1 93.81 354 GLN A N 1
ATOM 2687 C CA . GLN A 1 354 ? 5.852 7.777 32.188 1 93.81 354 GLN A CA 1
ATOM 2688 C C . GLN A 1 354 ? 7.254 7.715 31.594 1 93.81 354 GLN A C 1
ATOM 2690 O O . GLN A 1 354 ? 7.629 8.57 30.797 1 93.81 354 GLN A O 1
ATOM 2695 N N . LEU A 1 355 ? 7.992 6.645 31.938 1 94.5 355 LEU A N 1
ATOM 2696 C CA . LEU A 1 355 ? 9.375 6.523 31.484 1 94.5 355 LEU A CA 1
ATOM 2697 C C . LEU A 1 355 ? 9.445 6.477 29.969 1 94.5 355 LEU A C 1
ATOM 2699 O O . LEU A 1 355 ? 8.648 5.785 29.328 1 94.5 355 LEU A O 1
ATOM 2703 N N . GLN A 1 356 ? 10.32 7.238 29.391 1 95.94 356 GLN A N 1
ATOM 2704 C CA . GLN A 1 356 ? 10.586 7.324 27.953 1 95.94 356 GLN A CA 1
ATOM 2705 C C . GLN A 1 356 ? 9.398 7.914 27.203 1 95.94 356 GLN A C 1
ATOM 2707 O O . GLN A 1 356 ? 9.336 7.852 25.984 1 95.94 356 GLN A O 1
ATOM 2712 N N . GLY A 1 357 ? 8.461 8.461 27.984 1 97.06 357 GLY A N 1
ATOM 2713 C CA . GLY A 1 357 ? 7.312 9.102 27.359 1 97.06 357 GLY A CA 1
ATOM 2714 C C . GLY A 1 357 ? 7.617 10.484 26.828 1 97.06 357 GLY A C 1
ATOM 2715 O O . GLY A 1 357 ? 8.359 11.242 27.453 1 97.06 357 GLY A O 1
ATOM 2716 N N . LEU A 1 358 ? 7.113 10.734 25.625 1 97.62 358 LEU A N 1
ATOM 2717 C CA . LEU A 1 358 ? 7.113 12.086 25.094 1 97.62 358 LEU A CA 1
ATOM 2718 C C . LEU A 1 358 ? 5.91 12.875 25.594 1 97.62 358 LEU A C 1
ATOM 2720 O O . LEU A 1 358 ? 4.766 12.523 25.297 1 97.62 358 LEU A O 1
ATOM 2724 N N . LEU A 1 359 ? 6.137 13.914 26.359 1 97.69 359 LEU A N 1
ATOM 2725 C CA . LEU A 1 359 ? 5.051 14.688 26.953 1 97.69 359 LEU A CA 1
ATOM 2726 C C . LEU A 1 359 ? 4.984 16.078 26.328 1 97.69 359 LEU A C 1
ATOM 2728 O O . LEU A 1 359 ? 6.02 16.703 26.078 1 97.69 359 LEU A O 1
ATOM 2732 N N . ALA A 1 360 ? 3.795 16.562 26.125 1 97.94 360 ALA A N 1
ATOM 2733 C CA . ALA A 1 360 ? 3.594 17.938 25.703 1 97.94 360 ALA A CA 1
ATOM 2734 C C . ALA A 1 360 ? 3.486 18.875 26.906 1 97.94 360 ALA A C 1
ATOM 2736 O O . ALA A 1 360 ? 2.857 18.531 27.906 1 97.94 360 ALA A O 1
ATOM 2737 N N . VAL A 1 361 ? 4.105 19.984 26.812 1 97.12 361 VAL A N 1
ATOM 2738 C CA . VAL A 1 361 ? 3.961 21.047 27.812 1 97.12 361 VAL A CA 1
ATOM 2739 C C . VAL A 1 361 ? 2.881 22.031 27.375 1 97.12 361 VAL A C 1
ATOM 2741 O O . VAL A 1 361 ? 3.014 22.688 26.344 1 97.12 361 VAL A O 1
ATOM 2744 N N . SER A 1 362 ? 1.838 22.109 28.156 1 96.31 362 SER A N 1
ATOM 2745 C CA . SER A 1 362 ? 0.698 22.953 27.781 1 96.31 362 SER A CA 1
ATOM 2746 C C . SER A 1 362 ? 0.902 24.391 28.219 1 96.31 362 SER A C 1
ATOM 2748 O O . SER A 1 362 ? 1.488 24.641 29.281 1 96.31 362 SER A O 1
ATOM 2750 N N . HIS A 1 363 ? 0.307 25.344 27.484 1 93.38 363 HIS A N 1
ATOM 2751 C CA . HIS A 1 363 ? 0.274 26.75 27.891 1 93.38 363 HIS A CA 1
ATOM 2752 C C . HIS A 1 363 ? -0.906 27.031 28.812 1 93.38 363 HIS A C 1
ATOM 2754 O O . HIS A 1 363 ? -1.074 28.156 29.281 1 93.38 363 HIS A O 1
ATOM 2760 N N . ALA A 1 364 ? -1.64 26 29.078 1 94.38 364 ALA A N 1
ATOM 2761 C CA . ALA A 1 364 ? -2.822 26.203 29.906 1 94.38 364 ALA A CA 1
ATOM 2762 C C . ALA A 1 364 ? -2.434 26.688 31.312 1 94.38 364 ALA A C 1
ATOM 2764 O O . ALA A 1 364 ? -1.428 26.25 31.859 1 94.38 364 ALA A O 1
ATOM 2765 N N . THR A 1 365 ? -3.326 27.547 31.844 1 93.38 365 THR A N 1
ATOM 2766 C CA . THR A 1 365 ? -3.105 28.047 33.188 1 93.38 365 THR A CA 1
ATOM 2767 C C . THR A 1 365 ? -3.9 27.219 34.219 1 93.38 365 THR A C 1
ATOM 2769 O O . THR A 1 365 ? -3.578 27.219 35.406 1 93.38 365 THR A O 1
ATOM 2772 N N . THR A 1 366 ? -4.895 26.656 33.719 1 94.69 366 THR A N 1
ATOM 2773 C CA . THR A 1 366 ? -5.699 25.734 34.5 1 94.69 366 THR A CA 1
ATOM 2774 C C . THR A 1 366 ? -5.938 24.438 33.719 1 94.69 366 THR A C 1
ATOM 2776 O O . THR A 1 366 ? -5.879 24.406 32.5 1 94.69 366 THR A O 1
ATOM 2779 N N . PRO A 1 367 ? -6.191 23.359 34.375 1 92.88 367 PRO A N 1
ATOM 2780 C CA . PRO A 1 367 ? -6.324 22.047 33.75 1 92.88 367 PRO A CA 1
ATOM 2781 C C . PRO A 1 367 ? -7.449 22.016 32.719 1 92.88 367 PRO A C 1
ATOM 2783 O O . PRO A 1 367 ? -7.328 21.344 31.672 1 92.88 367 PRO A O 1
ATOM 2786 N N . ASP A 1 368 ? -8.484 22.719 32.906 1 91.31 368 ASP A N 1
ATOM 2787 C CA . ASP A 1 368 ? -9.648 22.672 32.031 1 91.31 368 ASP A CA 1
ATOM 2788 C C . ASP A 1 368 ? -9.352 23.312 30.688 1 91.31 368 ASP A C 1
ATOM 2790 O O . ASP A 1 368 ? -10.086 23.125 29.719 1 91.31 368 ASP A O 1
ATOM 2794 N N . GLN A 1 369 ? -8.227 24 30.656 1 93.88 369 GLN A N 1
ATOM 2795 C CA . GLN A 1 369 ? -7.871 24.703 29.422 1 93.88 369 GLN A CA 1
ATOM 2796 C C . GLN A 1 369 ? -6.891 23.891 28.594 1 93.88 369 GLN A C 1
ATOM 2798 O O . GLN A 1 369 ? -6.547 24.297 27.469 1 93.88 369 GLN A O 1
ATOM 2803 N N . ILE A 1 370 ? -6.555 22.812 29.031 1 93.88 370 ILE A N 1
ATOM 2804 C CA . ILE A 1 370 ? -5.504 22.031 28.406 1 93.88 370 ILE A CA 1
ATOM 2805 C C . ILE A 1 370 ? -5.906 21.688 26.969 1 93.88 370 ILE A C 1
ATOM 2807 O O . ILE A 1 370 ? -5.113 21.859 26.031 1 93.88 370 ILE A O 1
ATOM 2811 N N . LEU A 1 371 ? -7.129 21.312 26.734 1 92.44 371 LEU A N 1
ATOM 2812 C CA . LEU A 1 371 ? -7.582 20.875 25.422 1 92.44 371 LEU A CA 1
ATOM 2813 C C . LEU A 1 371 ? -7.73 22.062 24.484 1 92.44 371 LEU A C 1
ATOM 2815 O O . LEU A 1 371 ? -7.812 21.891 23.266 1 92.44 371 LEU A O 1
ATOM 2819 N N . ASN A 1 372 ? -7.734 23.266 25.047 1 91.31 372 ASN A N 1
ATOM 2820 C CA . ASN A 1 372 ? -7.977 24.453 24.25 1 91.31 372 ASN A CA 1
ATOM 2821 C C . ASN A 1 372 ? -6.715 25.297 24.109 1 91.31 372 ASN A C 1
ATOM 2823 O O . ASN A 1 372 ? -6.762 26.406 23.578 1 91.31 372 ASN A O 1
ATOM 2827 N N . SER A 1 373 ? -5.68 24.766 24.594 1 91.44 373 SER A N 1
ATOM 2828 C CA . SER A 1 373 ? -4.461 25.562 24.578 1 91.44 373 SER A CA 1
ATOM 2829 C C . SER A 1 373 ? -3.414 24.969 23.641 1 91.44 373 SER A C 1
ATOM 2831 O O . SER A 1 373 ? -3.334 23.75 23.484 1 91.44 373 SER A O 1
ATOM 2833 N N . ASN A 1 374 ? -2.635 25.891 23.062 1 91.25 374 ASN A N 1
ATOM 2834 C CA . ASN A 1 374 ? -1.474 25.484 22.281 1 91.25 374 ASN A CA 1
ATOM 2835 C C . ASN A 1 374 ? -0.4 24.844 23.156 1 91.25 374 ASN A C 1
ATOM 2837 O O . ASN A 1 374 ? -0.287 25.156 24.328 1 91.25 374 ASN A O 1
ATOM 2841 N N . VAL A 1 375 ? 0.345 24.016 22.516 1 94 375 VAL A N 1
ATOM 2842 C CA . VAL A 1 375 ? 1.463 23.375 23.203 1 94 375 VAL A CA 1
ATOM 2843 C C . VAL A 1 375 ? 2.686 24.281 23.156 1 94 375 VAL A C 1
ATOM 2845 O O . VAL A 1 375 ? 2.957 24.922 22.141 1 94 375 VAL A O 1
ATOM 2848 N N . ALA A 1 376 ? 3.359 24.344 24.297 1 93.25 376 ALA A N 1
ATOM 2849 C CA . ALA A 1 376 ? 4.582 25.141 24.375 1 93.25 376 ALA A CA 1
ATOM 2850 C C . ALA A 1 376 ? 5.777 24.359 23.828 1 93.25 376 ALA A C 1
ATOM 2852 O O . ALA A 1 376 ? 6.734 24.953 23.328 1 93.25 376 ALA A O 1
ATOM 2853 N N . GLY A 1 377 ? 5.723 23.172 23.969 1 94.81 377 GLY A N 1
ATOM 2854 C CA . GLY A 1 377 ? 6.789 22.281 23.531 1 94.81 377 GLY A CA 1
ATOM 2855 C C . GLY A 1 377 ? 6.652 20.875 24.078 1 94.81 377 GLY A C 1
ATOM 2856 O O . GLY A 1 377 ? 5.559 20.469 24.484 1 94.81 377 GLY A O 1
ATOM 2857 N N . PHE A 1 378 ? 7.836 20.156 24.016 1 96.81 378 PHE A N 1
ATOM 2858 C CA . PHE A 1 378 ? 7.789 18.766 24.422 1 96.81 378 PHE A CA 1
ATOM 2859 C C . PHE A 1 378 ? 8.992 18.406 25.297 1 96.81 378 PHE A C 1
ATOM 2861 O O . PHE A 1 378 ? 10.055 19.016 25.172 1 96.81 378 PHE A O 1
ATOM 2868 N N . VAL A 1 379 ? 8.781 17.453 26.156 1 97.25 379 VAL A N 1
ATOM 2869 C CA . VAL A 1 379 ? 9.859 16.922 26.969 1 97.25 379 VAL A CA 1
ATOM 2870 C C . VAL A 1 379 ? 9.836 15.391 26.906 1 97.25 379 VAL A C 1
ATOM 2872 O O . VAL A 1 379 ? 8.812 14.789 26.578 1 97.25 379 VAL A O 1
ATOM 2875 N N . LEU A 1 380 ? 10.984 14.859 27.156 1 97.75 380 LEU A N 1
ATOM 2876 C CA . LEU A 1 380 ? 11.125 13.406 27.219 1 97.75 380 LEU A CA 1
ATOM 2877 C C . LEU A 1 380 ? 11.469 12.953 28.641 1 97.75 380 LEU A C 1
ATOM 2879 O O . LEU A 1 380 ? 12.438 13.438 29.234 1 97.75 380 LEU A O 1
ATOM 2883 N N . VAL A 1 381 ? 10.711 12.031 29.172 1 97.31 381 VAL A N 1
ATOM 2884 C CA . VAL A 1 381 ? 10.953 11.539 30.531 1 97.31 381 VAL A CA 1
ATOM 2885 C C . VAL A 1 381 ? 12.094 10.531 30.516 1 97.31 381 VAL A C 1
ATOM 2887 O O . VAL A 1 381 ? 12.023 9.508 29.828 1 97.31 381 VAL A O 1
ATOM 2890 N N . LYS A 1 382 ? 13.07 10.812 31.312 1 96.69 382 LYS A N 1
ATOM 2891 C CA . LYS A 1 382 ? 14.25 9.953 31.328 1 96.69 382 LYS A CA 1
ATOM 2892 C C . LYS A 1 382 ? 14.273 9.07 32.562 1 96.69 382 LYS A C 1
ATOM 2894 O O . LYS A 1 382 ? 14.844 7.98 32.562 1 96.69 382 LYS A O 1
ATOM 2899 N N . ASP A 1 383 ? 13.719 9.68 33.594 1 95.56 383 ASP A N 1
ATOM 2900 C CA . ASP A 1 383 ? 13.703 8.93 34.844 1 95.56 383 ASP A CA 1
ATOM 2901 C C . ASP A 1 383 ? 12.547 9.375 35.75 1 95.56 383 ASP A C 1
ATOM 2903 O O . ASP A 1 383 ? 12.117 10.531 35.688 1 95.56 383 ASP A O 1
ATOM 2907 N N . VAL A 1 384 ? 12.023 8.375 36.469 1 95.56 384 VAL A N 1
ATOM 2908 C CA . VAL A 1 384 ? 10.992 8.648 37.469 1 95.56 384 VAL A CA 1
ATOM 2909 C C . VAL A 1 384 ? 11.375 7.988 38.812 1 95.56 384 VAL A C 1
ATOM 2911 O O . VAL A 1 384 ? 11.469 6.762 38.875 1 95.56 384 VAL A O 1
ATOM 2914 N N . ASP A 1 385 ? 11.602 8.836 39.719 1 94.81 385 ASP A N 1
ATOM 2915 C CA . ASP A 1 385 ? 11.875 8.344 41.062 1 94.81 385 ASP A CA 1
ATOM 2916 C C . ASP A 1 385 ? 10.648 8.5 41.969 1 94.81 385 ASP A C 1
ATOM 2918 O O . ASP A 1 385 ? 10.43 9.562 42.562 1 94.81 385 ASP A O 1
ATOM 2922 N N . THR A 1 386 ? 9.945 7.488 42.125 1 91.56 386 THR A N 1
ATOM 2923 C CA . THR A 1 386 ? 8.695 7.547 42.875 1 91.56 386 THR A CA 1
ATOM 2924 C C . THR A 1 386 ? 8.969 7.727 44.375 1 91.56 386 THR A C 1
ATOM 2926 O O . THR A 1 386 ? 8.156 8.305 45.094 1 91.56 386 THR A O 1
ATOM 2929 N N . ALA A 1 387 ? 10.07 7.227 44.844 1 92.75 387 ALA A N 1
ATOM 2930 C CA . ALA A 1 387 ? 10.43 7.352 46.25 1 92.75 387 ALA A CA 1
ATOM 2931 C C . ALA A 1 387 ? 10.766 8.797 46.594 1 92.75 387 ALA A C 1
ATOM 2933 O O . ALA A 1 387 ? 10.297 9.32 47.625 1 92.75 387 ALA A O 1
ATOM 2934 N N . ARG A 1 388 ? 11.516 9.414 45.75 1 92.81 388 ARG A N 1
ATOM 2935 C CA . ARG A 1 388 ? 11.938 10.797 46 1 92.81 388 ARG A CA 1
ATOM 2936 C C . ARG A 1 388 ? 10.914 11.781 45.469 1 92.81 388 ARG A C 1
ATOM 2938 O O . ARG A 1 388 ? 10.961 12.969 45.781 1 92.81 388 ARG A O 1
ATOM 2945 N N . GLY A 1 389 ? 10.047 11.305 44.656 1 92.88 389 GLY A N 1
ATOM 2946 C CA . GLY A 1 389 ? 9.047 12.172 44.062 1 92.88 389 GLY A CA 1
ATOM 2947 C C . GLY A 1 389 ? 9.617 13.125 43.031 1 92.88 389 GLY A C 1
ATOM 2948 O O . GLY A 1 389 ? 9.297 14.312 43.031 1 92.88 389 GLY A O 1
ATOM 2949 N N . THR A 1 390 ? 10.523 12.641 42.281 1 95.88 390 THR A N 1
ATOM 2950 C CA . THR A 1 390 ? 11.148 13.484 41.25 1 95.88 390 THR A CA 1
ATOM 2951 C C . THR A 1 390 ? 11.031 12.852 39.875 1 95.88 390 THR A C 1
ATOM 2953 O O . THR A 1 390 ? 10.891 11.625 39.75 1 95.88 390 THR A O 1
ATOM 2956 N N . VAL A 1 391 ? 10.992 13.703 38.938 1 96.31 391 VAL A N 1
ATOM 2957 C CA . VAL A 1 391 ? 10.969 13.289 37.531 1 96.31 391 VAL A CA 1
ATOM 2958 C C . VAL A 1 391 ? 12.102 13.969 36.75 1 96.31 391 VAL A C 1
ATOM 2960 O O . VAL A 1 391 ? 12.305 15.18 36.875 1 96.31 391 VAL A O 1
ATOM 2963 N N . THR A 1 392 ? 12.844 13.18 36.094 1 96.69 392 THR A N 1
ATOM 2964 C CA . THR A 1 392 ? 13.914 13.711 35.25 1 96.69 392 THR A CA 1
ATOM 2965 C C . THR A 1 392 ? 13.469 13.805 33.812 1 96.69 392 THR A C 1
ATOM 2967 O O . THR A 1 392 ? 13.062 12.797 33.219 1 96.69 392 THR A O 1
ATOM 2970 N N . VAL A 1 393 ? 13.547 15.023 33.281 1 96.88 393 VAL A N 1
ATOM 2971 C CA . VAL A 1 393 ? 13.078 15.219 31.891 1 96.88 393 VAL A CA 1
ATOM 2972 C C . VAL A 1 393 ? 14.172 15.891 31.062 1 96.88 393 VAL A C 1
ATOM 2974 O O . VAL A 1 393 ? 15.016 16.609 31.609 1 96.88 393 VAL A O 1
ATOM 2977 N N . THR A 1 394 ? 14.148 15.531 29.812 1 96.62 394 THR A N 1
ATOM 2978 C CA . THR A 1 394 ? 14.992 16.219 28.828 1 96.62 394 THR A CA 1
ATOM 2979 C C . THR A 1 394 ? 14.18 17.219 28.016 1 96.62 394 THR A C 1
ATOM 2981 O O . THR A 1 394 ? 13.125 16.875 27.484 1 96.62 394 THR A O 1
ATOM 2984 N N . ALA A 1 395 ? 14.625 18.5 27.984 1 95.88 395 ALA A N 1
ATOM 2985 C CA . ALA A 1 395 ? 14.008 19.562 27.219 1 95.88 395 ALA A CA 1
ATOM 2986 C C . ALA A 1 395 ? 14.945 20.047 26.109 1 95.88 395 ALA A C 1
ATOM 2988 O O . ALA A 1 395 ? 16.141 19.766 26.141 1 95.88 395 ALA A O 1
ATOM 2989 N N . PRO A 1 396 ? 14.383 20.688 25.047 1 92.31 396 PRO A N 1
ATOM 2990 C CA . PRO A 1 396 ? 15.227 21.125 23.938 1 92.31 396 PRO A CA 1
ATOM 2991 C C . PRO A 1 396 ? 16.203 22.219 24.328 1 92.31 396 PRO A C 1
ATOM 2993 O O . PRO A 1 396 ? 17.188 22.453 23.641 1 92.31 396 PRO A O 1
ATOM 2996 N N . ALA A 1 397 ? 15.883 22.922 25.422 1 90 397 ALA A N 1
ATOM 2997 C CA . ALA A 1 397 ? 16.766 23.969 25.938 1 90 397 ALA A CA 1
ATOM 2998 C C . ALA A 1 397 ? 16.766 23.984 27.453 1 90 397 ALA A C 1
ATOM 3000 O O . ALA A 1 397 ? 15.844 23.453 28.094 1 90 397 ALA A O 1
ATOM 3001 N N . ALA A 1 398 ? 17.844 24.656 27.906 1 91.38 398 ALA A N 1
ATOM 3002 C CA . ALA A 1 398 ? 17.938 24.797 29.359 1 91.38 398 ALA A CA 1
ATOM 3003 C C . ALA A 1 398 ? 16.922 25.812 29.875 1 91.38 398 ALA A C 1
ATOM 3005 O O . ALA A 1 398 ? 16.391 26.625 29.109 1 91.38 398 ALA A O 1
ATOM 3006 N N . GLY A 1 399 ? 16.609 25.672 31.219 1 91.06 399 GLY A N 1
ATOM 3007 C CA . GLY A 1 399 ? 15.688 26.609 31.844 1 91.06 399 GLY A CA 1
ATOM 3008 C C . GLY A 1 399 ? 14.414 25.953 32.344 1 91.06 399 GLY A C 1
ATOM 3009 O O . GLY A 1 399 ? 14.211 24.75 32.156 1 91.06 399 GLY A O 1
ATOM 3010 N N . PRO A 1 400 ? 13.625 26.812 33 1 92.75 400 PRO A N 1
ATOM 3011 C CA . PRO A 1 400 ? 12.367 26.266 33.531 1 92.75 400 PRO A CA 1
ATOM 3012 C C . PRO A 1 400 ? 11.367 25.953 32.406 1 92.75 400 PRO A C 1
ATOM 3014 O O . PRO A 1 400 ? 11.391 26.578 31.359 1 92.75 400 PRO A O 1
ATOM 3017 N N . LEU A 1 401 ? 10.531 25.016 32.656 1 94.38 401 LEU A N 1
ATOM 3018 C CA . LEU A 1 401 ? 9.484 24.703 31.688 1 94.38 401 LEU A CA 1
ATOM 3019 C C . LEU A 1 401 ? 8.477 25.844 31.578 1 94.38 401 LEU A C 1
ATOM 3021 O O . LEU A 1 401 ? 8.164 26.484 32.594 1 94.38 401 LEU A O 1
ATOM 3025 N N . PRO A 1 402 ? 7.988 26.047 30.453 1 92.69 402 PRO A N 1
ATOM 3026 C CA . PRO A 1 402 ? 7.031 27.141 30.25 1 92.69 402 PRO A CA 1
ATOM 3027 C C . PRO A 1 402 ? 5.703 26.906 30.969 1 92.69 402 PRO A C 1
ATOM 3029 O O . PRO A 1 402 ? 4.918 27.828 31.141 1 92.69 402 PRO A O 1
ATOM 3032 N N . GLY A 1 403 ? 5.41 25.656 31.375 1 92.5 403 GLY A N 1
ATOM 3033 C CA . GLY A 1 403 ? 4.184 25.312 32.094 1 92.5 403 GLY A CA 1
ATOM 3034 C C . GLY A 1 403 ? 4.324 24.078 32.938 1 92.5 403 GLY A C 1
ATOM 3035 O O . GLY A 1 403 ? 5.254 23.297 32.781 1 92.5 403 GLY A O 1
ATOM 3036 N N . ARG A 1 404 ? 3.354 23.984 33.812 1 95.25 404 ARG A N 1
ATOM 3037 C CA . ARG A 1 404 ? 3.441 22.859 34.75 1 95.25 404 ARG A CA 1
ATOM 3038 C C . ARG A 1 404 ? 2.557 21.703 34.312 1 95.25 404 ARG A C 1
ATOM 3040 O O . ARG A 1 404 ? 2.666 20.594 34.812 1 95.25 404 ARG A O 1
ATOM 3047 N N . TYR A 1 405 ? 1.638 22.031 33.438 1 97.06 405 TYR A N 1
ATOM 3048 C CA . TYR A 1 405 ? 0.729 20.984 32.969 1 97.06 405 TYR A CA 1
ATOM 3049 C C . TYR A 1 405 ? 1.326 20.219 31.781 1 97.06 405 TYR A C 1
ATOM 3051 O O . TYR A 1 405 ? 1.603 20.812 30.734 1 97.06 405 TYR A O 1
ATOM 3059 N N . LEU A 1 406 ? 1.521 18.969 31.969 1 97.38 406 LEU A N 1
ATOM 3060 C CA . LEU A 1 406 ? 2.064 18.078 30.938 1 97.38 406 LEU A CA 1
ATOM 3061 C C . LEU A 1 406 ? 1.022 17.062 30.484 1 97.38 406 LEU A C 1
ATOM 3063 O O . LEU A 1 406 ? 0.162 16.656 31.281 1 97.38 406 LEU A O 1
ATOM 3067 N N . ILE A 1 407 ? 1.095 16.703 29.234 1 97.38 407 ILE A N 1
ATOM 3068 C CA . ILE A 1 407 ? 0.137 15.75 28.688 1 97.38 407 ILE A CA 1
ATOM 3069 C C . ILE A 1 407 ? 0.87 14.492 28.203 1 97.38 407 ILE A C 1
ATOM 3071 O O . ILE A 1 407 ? 1.812 14.578 27.422 1 97.38 407 ILE A O 1
ATOM 3075 N N . LEU A 1 408 ? 0.407 13.352 28.672 1 96.44 408 LEU A N 1
ATOM 3076 C CA . LEU A 1 408 ? 0.99 12.062 28.312 1 96.44 408 LEU A CA 1
ATOM 3077 C C . LEU A 1 408 ? 0.12 11.336 27.297 1 96.44 408 LEU A C 1
ATOM 3079 O O . LEU A 1 408 ? -1.084 11.172 27.516 1 96.44 408 LEU A O 1
ATOM 3083 N N . GLY A 1 409 ? 0.719 11.031 26.156 1 94.94 409 GLY A N 1
ATOM 3084 C CA . GLY A 1 409 ? 0.099 10.141 25.188 1 94.94 409 GLY A CA 1
ATOM 3085 C C . GLY A 1 409 ? 0.739 8.766 25.141 1 94.94 409 GLY A C 1
ATOM 3086 O O . GLY A 1 409 ? 1.191 8.25 26.172 1 94.94 409 GLY A O 1
ATOM 3087 N N . SER A 1 410 ? 0.689 8.078 24.031 1 95.56 410 SER A N 1
ATOM 3088 C CA . SER A 1 410 ? 1.249 6.742 23.891 1 95.56 410 SER A CA 1
ATOM 3089 C C . SER A 1 410 ? 2.625 6.781 23.234 1 95.56 410 SER A C 1
ATOM 3091 O O . SER A 1 410 ? 3.25 5.738 23.016 1 95.56 410 SER A O 1
ATOM 3093 N N . LEU A 1 411 ? 3.113 7.941 22.906 1 96.12 411 LEU A N 1
ATOM 3094 C CA . LEU A 1 411 ? 4.371 8.078 22.188 1 96.12 411 LEU A CA 1
ATOM 3095 C C . LEU A 1 411 ? 5.562 7.891 23.125 1 96.12 411 LEU A C 1
ATOM 3097 O O . LEU A 1 411 ? 5.602 8.484 24.203 1 96.12 411 LEU A O 1
ATOM 3101 N N . ARG A 1 412 ? 6.461 7.055 22.672 1 95.38 412 ARG A N 1
ATOM 3102 C CA . ARG A 1 412 ? 7.684 6.781 23.422 1 95.38 412 ARG A CA 1
ATOM 3103 C C . ARG A 1 412 ? 8.914 6.953 22.531 1 95.38 412 ARG A C 1
ATOM 3105 O O . ARG A 1 412 ? 8.82 6.867 21.297 1 95.38 412 ARG A O 1
ATOM 3112 N N . SER A 1 413 ? 9.961 7.281 23.094 1 94.81 413 SER A N 1
ATOM 3113 C CA . SER A 1 413 ? 11.211 7.418 22.359 1 94.81 413 SER A CA 1
ATOM 3114 C C . SER A 1 413 ? 12.406 6.949 23.188 1 94.81 413 SER A C 1
ATOM 3116 O O . SER A 1 413 ? 12.398 7.082 24.422 1 94.81 413 SER A O 1
ATOM 3118 N N . SER A 1 414 ? 13.414 6.355 22.516 1 89.19 414 SER A N 1
ATOM 3119 C CA . SER A 1 414 ? 14.609 5.852 23.188 1 89.19 414 SER A CA 1
ATOM 3120 C C . SER A 1 414 ? 15.82 6.723 22.891 1 89.19 414 SER A C 1
ATOM 3122 O O . SER A 1 414 ? 16.969 6.293 23.094 1 89.19 414 SER A O 1
ATOM 3124 N N . ILE A 1 415 ? 15.578 7.84 22.469 1 85.31 415 ILE A N 1
ATOM 3125 C CA . ILE A 1 415 ? 16.719 8.703 22.172 1 85.31 415 ILE A CA 1
ATOM 3126 C C . ILE A 1 415 ? 17.484 9.016 23.453 1 85.31 415 ILE A C 1
ATOM 3128 O O . ILE A 1 415 ? 16.891 9.094 24.531 1 85.31 415 ILE A O 1
ATOM 3132 N N . ASP A 1 416 ? 18.75 8.984 23.391 1 75.81 416 ASP A N 1
ATOM 3133 C CA . ASP A 1 416 ? 19.594 9.211 24.547 1 75.81 416 ASP A CA 1
ATOM 3134 C C . ASP A 1 416 ? 19.562 10.68 24.969 1 75.81 416 ASP A C 1
ATOM 3136 O O . ASP A 1 416 ? 19.438 11.57 24.125 1 75.81 416 ASP A O 1
ATOM 3140 N N . ILE B 1 1 ? -23.016 0.888 -18.922 1 96.56 1 ILE B N 1
ATOM 3141 C CA . ILE B 1 1 ? -21.594 1.186 -18.953 1 96.56 1 ILE B CA 1
ATOM 3142 C C . ILE B 1 1 ? -21.172 1.597 -20.359 1 96.56 1 ILE B C 1
ATOM 3144 O O . ILE B 1 1 ? -21.469 0.894 -21.328 1 96.56 1 ILE B O 1
ATOM 3148 N N . ALA B 1 2 ? -20.594 2.756 -20.484 1 97.19 2 ALA B N 1
ATOM 3149 C CA . ALA B 1 2 ? -20.172 3.252 -21.797 1 97.19 2 ALA B CA 1
ATOM 3150 C C . ALA B 1 2 ? -18.891 2.568 -22.25 1 97.19 2 ALA B C 1
ATOM 3152 O O . ALA B 1 2 ? -18.297 1.785 -21.516 1 97.19 2 ALA B O 1
ATOM 3153 N N . GLN B 1 3 ? -18.594 2.781 -23.547 1 96.94 3 GLN B N 1
ATOM 3154 C CA . GLN B 1 3 ? -17.406 2.178 -24.156 1 96.94 3 GLN B CA 1
ATOM 3155 C C . GLN B 1 3 ? -16.156 2.459 -23.344 1 96.94 3 GLN B C 1
ATOM 3157 O O . GLN B 1 3 ? -15.922 3.596 -22.922 1 96.94 3 GLN B O 1
ATOM 3162 N N . ARG B 1 4 ? -15.367 1.415 -23.109 1 96.56 4 ARG B N 1
ATOM 3163 C CA . ARG B 1 4 ? -14.07 1.453 -22.453 1 96.56 4 ARG B CA 1
ATOM 3164 C C . ARG B 1 4 ? -14.195 1.912 -21 1 96.56 4 ARG B C 1
ATOM 3166 O O . ARG B 1 4 ? -13.266 2.496 -20.438 1 96.56 4 ARG B O 1
ATOM 3173 N N . GLN B 1 5 ? -15.398 1.67 -20.438 1 96.94 5 GLN B N 1
ATOM 3174 C CA . GLN B 1 5 ? -15.609 1.956 -19.016 1 96.94 5 GLN B CA 1
ATOM 3175 C C . GLN B 1 5 ? -15.727 0.668 -18.203 1 96.94 5 GLN B C 1
ATOM 3177 O O . GLN B 1 5 ? -15.852 -0.419 -18.766 1 96.94 5 GLN B O 1
ATOM 3182 N N . GLU B 1 6 ? -15.609 0.868 -16.938 1 96.62 6 GLU B N 1
ATOM 3183 C CA . GLU B 1 6 ? -15.602 -0.278 -16.031 1 96.62 6 GLU B CA 1
ATOM 3184 C C . GLU B 1 6 ? -16.516 -0.042 -14.836 1 96.62 6 GLU B C 1
ATOM 3186 O O . GLU B 1 6 ? -16.422 0.987 -14.164 1 96.62 6 GLU B O 1
ATOM 3191 N N . LEU B 1 7 ? -17.469 -0.976 -14.656 1 97.5 7 LEU B N 1
ATOM 3192 C CA . LEU B 1 7 ? -18.281 -0.985 -13.438 1 97.5 7 LEU B CA 1
ATOM 3193 C C . LEU B 1 7 ? -17.578 -1.749 -12.32 1 97.5 7 LEU B C 1
ATOM 3195 O O . LEU B 1 7 ? -17.344 -2.955 -12.445 1 97.5 7 LEU B O 1
ATOM 3199 N N . ARG B 1 8 ? -17.203 -1.07 -11.273 1 96.44 8 ARG B N 1
ATOM 3200 C CA . ARG B 1 8 ? -16.484 -1.672 -10.156 1 96.44 8 ARG B CA 1
ATOM 3201 C C . ARG B 1 8 ? -17.406 -1.887 -8.961 1 96.44 8 ARG B C 1
ATOM 3203 O O . ARG B 1 8 ? -18.156 -0.992 -8.594 1 96.44 8 ARG B O 1
ATOM 3210 N N . LEU B 1 9 ? -17.391 -3.107 -8.414 1 95.75 9 LEU B N 1
ATOM 3211 C CA . LEU B 1 9 ? -18.266 -3.498 -7.316 1 95.75 9 LEU B CA 1
ATOM 3212 C C . LEU B 1 9 ? -17.469 -4.145 -6.188 1 95.75 9 LEU B C 1
ATOM 3214 O O . LEU B 1 9 ? -16.547 -4.914 -6.438 1 95.75 9 LEU B O 1
ATOM 3218 N N . GLU B 1 10 ? -17.734 -3.775 -5.047 1 93 10 GLU B N 1
ATOM 3219 C CA . GLU B 1 10 ? -17.344 -4.523 -3.857 1 93 10 GLU B CA 1
ATOM 3220 C C . GLU B 1 10 ? -18.562 -5.145 -3.168 1 93 10 GLU B C 1
ATOM 3222 O O . GLU B 1 10 ? -19.453 -4.426 -2.715 1 93 10 GLU B O 1
ATOM 3227 N N . CYS B 1 11 ? -18.531 -6.422 -3.08 1 93.69 11 CYS B N 1
ATOM 3228 C CA . CYS B 1 11 ? -19.719 -7.137 -2.598 1 93.69 11 CYS B CA 1
ATOM 3229 C C . CYS B 1 11 ? -19.438 -7.816 -1.263 1 93.69 11 CYS B C 1
ATOM 3231 O O . CYS B 1 11 ? -18.391 -8.445 -1.091 1 93.69 11 CYS B O 1
ATOM 3233 N N . PRO B 1 12 ? -20.281 -7.582 -0.295 1 89.38 12 PRO B N 1
ATOM 3234 C CA . PRO B 1 12 ? -20.078 -8.172 1.029 1 89.38 12 PRO B CA 1
ATOM 3235 C C . PRO B 1 12 ? -20.281 -9.68 1.042 1 89.38 12 PRO B C 1
ATOM 3237 O O . PRO B 1 12 ? -20.969 -10.227 0.18 1 89.38 12 PRO B O 1
ATOM 3240 N N . ILE B 1 13 ? -19.594 -10.188 2.09 1 83.62 13 ILE B N 1
ATOM 3241 C CA . ILE B 1 13 ? -19.812 -11.609 2.326 1 83.62 13 ILE B CA 1
ATOM 3242 C C . ILE B 1 13 ? -21.172 -11.828 2.98 1 83.62 13 ILE B C 1
ATOM 3244 O O . ILE B 1 13 ? -21.578 -11.055 3.848 1 83.62 13 ILE B O 1
ATOM 3248 N N . GLY B 1 14 ? -21.984 -12.758 2.625 1 82.81 14 GLY B N 1
ATOM 3249 C CA . GLY B 1 14 ? -23.234 -13.125 3.287 1 82.81 14 GLY B CA 1
ATOM 3250 C C . GLY B 1 14 ? -24.453 -12.477 2.666 1 82.81 14 GLY B C 1
ATOM 3251 O O . GLY B 1 14 ? -25.578 -12.859 2.969 1 82.81 14 GLY B O 1
ATOM 3252 N N . LYS B 1 15 ? -24.219 -11.438 1.917 1 90.75 15 LYS B N 1
ATOM 3253 C CA . LYS B 1 15 ? -25.312 -10.812 1.185 1 90.75 15 LYS B CA 1
ATOM 3254 C C . LYS B 1 15 ? -25.188 -11.062 -0.315 1 90.75 15 LYS B C 1
ATOM 3256 O O . LYS B 1 15 ? -24.25 -10.578 -0.953 1 90.75 15 LYS B O 1
ATOM 3261 N N . PRO B 1 16 ? -26.156 -11.734 -0.81 1 93.75 16 PRO B N 1
ATOM 3262 C CA . PRO B 1 16 ? -26.047 -12.133 -2.213 1 93.75 16 PRO B CA 1
ATOM 3263 C C . PRO B 1 16 ? -26.062 -10.945 -3.172 1 93.75 16 PRO B C 1
ATOM 3265 O O . PRO B 1 16 ? -26.906 -10.055 -3.035 1 93.75 16 PRO B O 1
ATOM 3268 N N . VAL B 1 17 ? -25.141 -10.852 -4.051 1 96.88 17 VAL B N 1
ATOM 3269 C CA . VAL B 1 17 ? -25.078 -9.898 -5.152 1 96.88 17 VAL B CA 1
ATOM 3270 C C . VAL B 1 17 ? -24.844 -10.641 -6.465 1 96.88 17 VAL B C 1
ATOM 3272 O O . VAL B 1 17 ? -24.031 -11.57 -6.52 1 96.88 17 VAL B O 1
ATOM 3275 N N . SER B 1 18 ? -25.578 -10.305 -7.473 1 97.5 18 SER B N 1
ATOM 3276 C CA . SER B 1 18 ? -25.391 -10.906 -8.789 1 97.5 18 SER B CA 1
ATOM 3277 C C . SER B 1 18 ? -25.391 -9.844 -9.883 1 97.5 18 SER B C 1
ATOM 3279 O O . SER B 1 18 ? -25.953 -8.758 -9.703 1 97.5 18 SER B O 1
ATOM 3281 N N . ILE B 1 19 ? -24.719 -10.117 -10.938 1 98.12 19 ILE B N 1
ATOM 3282 C CA . ILE B 1 19 ? -24.688 -9.227 -12.094 1 98.12 19 ILE B CA 1
ATOM 3283 C C . ILE B 1 19 ? -25.188 -9.969 -13.328 1 98.12 19 ILE B C 1
ATOM 3285 O O . ILE B 1 19 ? -25.016 -11.188 -13.445 1 98.12 19 ILE B O 1
ATOM 3289 N N . ARG B 1 20 ? -25.828 -9.227 -14.227 1 98.25 20 ARG B N 1
ATOM 3290 C CA . ARG B 1 20 ? -26.359 -9.789 -15.461 1 98.25 20 ARG B CA 1
ATOM 3291 C C . ARG B 1 20 ? -26.172 -8.828 -16.625 1 98.25 20 ARG B C 1
ATOM 3293 O O . ARG B 1 20 ? -26.547 -7.66 -16.547 1 98.25 20 ARG B O 1
ATOM 3300 N N . LEU B 1 21 ? -25.547 -9.359 -17.641 1 98.31 21 LEU B N 1
ATOM 3301 C CA . LEU B 1 21 ? -25.422 -8.57 -18.859 1 98.31 21 LEU B CA 1
ATOM 3302 C C . LEU B 1 21 ? -26.734 -8.547 -19.625 1 98.31 21 LEU B C 1
ATOM 3304 O O . LEU B 1 21 ? -27.266 -9.602 -20 1 98.31 21 LEU B O 1
ATOM 3308 N N . GLU B 1 22 ? -27.25 -7.398 -19.875 1 98.19 22 GLU B N 1
ATOM 3309 C CA . GLU B 1 22 ? -28.531 -7.258 -20.547 1 98.19 22 GLU B CA 1
ATOM 3310 C C . GLU B 1 22 ? -28.344 -6.992 -22.047 1 98.19 22 GLU B C 1
ATOM 3312 O O . GLU B 1 22 ? -29.078 -7.516 -22.875 1 98.19 22 GLU B O 1
ATOM 3317 N N . GLU B 1 23 ? -27.469 -6.141 -22.328 1 97.75 23 GLU B N 1
ATOM 3318 C CA . GLU B 1 23 ? -27.156 -5.742 -23.703 1 97.75 23 GLU B CA 1
ATOM 3319 C C . GLU B 1 23 ? -25.672 -5.504 -23.891 1 97.75 23 GLU B C 1
ATOM 3321 O O . GLU B 1 23 ? -24.953 -5.207 -22.938 1 97.75 23 GLU B O 1
ATOM 3326 N N . GLY B 1 24 ? -25.203 -5.746 -25.172 1 97.44 24 GLY B N 1
ATOM 3327 C CA . GLY B 1 24 ? -23.812 -5.473 -25.5 1 97.44 24 GLY B CA 1
ATOM 3328 C C . GLY B 1 24 ? -22.859 -6.582 -25.078 1 97.44 24 GLY B C 1
ATOM 3329 O O . GLY B 1 24 ? -23.219 -7.762 -25.141 1 97.44 24 GLY B O 1
ATOM 3330 N N . THR B 1 25 ? -21.625 -6.168 -24.844 1 97.62 25 THR B N 1
ATOM 3331 C CA . THR B 1 25 ? -20.609 -7.113 -24.406 1 97.62 25 THR B CA 1
ATOM 3332 C C . THR B 1 25 ? -19.891 -6.59 -23.156 1 97.62 25 THR B C 1
ATOM 3334 O O . THR B 1 25 ? -19.75 -5.379 -22.984 1 97.62 25 THR B O 1
ATOM 3337 N N . ALA B 1 26 ? -19.547 -7.496 -22.297 1 98.19 26 ALA B N 1
ATOM 3338 C CA . ALA B 1 26 ? -18.797 -7.156 -21.078 1 98.19 26 ALA B CA 1
ATOM 3339 C C . ALA B 1 26 ? -18.016 -8.359 -20.562 1 98.19 26 ALA B C 1
ATOM 3341 O O . ALA B 1 26 ? -18.328 -9.5 -20.906 1 98.19 26 ALA B O 1
ATOM 3342 N N . GLU B 1 27 ? -17.047 -8.07 -19.828 1 98.25 27 GLU B N 1
ATOM 3343 C CA . GLU B 1 27 ? -16.219 -9.133 -19.266 1 98.25 27 GLU B CA 1
ATOM 3344 C C . GLU B 1 27 ? -15.805 -8.805 -17.828 1 98.25 27 GLU B C 1
ATOM 3346 O O . GLU B 1 27 ? -15.758 -7.637 -17.438 1 98.25 27 GLU B O 1
ATOM 3351 N N . VAL B 1 28 ? -15.602 -9.828 -17.062 1 97.88 28 VAL B N 1
ATOM 3352 C CA . VAL B 1 28 ? -15 -9.719 -15.742 1 97.88 28 VAL B CA 1
ATOM 3353 C C . VAL B 1 28 ? -13.617 -10.367 -15.75 1 97.88 28 VAL B C 1
ATOM 3355 O O . VAL B 1 28 ? -13.492 -11.586 -15.836 1 97.88 28 VAL B O 1
ATOM 3358 N N . PHE B 1 29 ? -12.617 -9.539 -15.664 1 96.75 29 PHE B N 1
ATOM 3359 C CA . PHE B 1 29 ? -11.219 -9.969 -15.648 1 96.75 29 PHE B CA 1
ATOM 3360 C C . PHE B 1 29 ? -10.938 -10.93 -16.797 1 96.75 29 PHE B C 1
ATOM 3362 O O . PHE B 1 29 ? -10.344 -11.992 -16.594 1 96.75 29 PHE B O 1
ATOM 3369 N N . GLY B 1 30 ? -11.461 -10.602 -17.938 1 97.44 30 GLY B N 1
ATOM 3370 C CA . GLY B 1 30 ? -11.164 -11.359 -19.156 1 97.44 30 GLY B CA 1
ATOM 3371 C C . GLY B 1 30 ? -12.195 -12.422 -19.453 1 97.44 30 GLY B C 1
ATOM 3372 O O . GLY B 1 30 ? -12.234 -12.961 -20.562 1 97.44 30 GLY B O 1
ATOM 3373 N N . THR B 1 31 ? -12.992 -12.82 -18.531 1 97.75 31 THR B N 1
ATOM 3374 C CA . THR B 1 31 ? -14.07 -13.766 -18.781 1 97.75 31 THR B CA 1
ATOM 3375 C C . THR B 1 31 ? -15.312 -13.047 -19.297 1 97.75 31 THR B C 1
ATOM 3377 O O . THR B 1 31 ? -15.867 -12.188 -18.609 1 97.75 31 THR B O 1
ATOM 3380 N N . GLU B 1 32 ? -15.781 -13.422 -20.406 1 97.5 32 GLU B N 1
ATOM 3381 C CA . GLU B 1 32 ? -16.938 -12.773 -21.016 1 97.5 32 GLU B CA 1
ATOM 3382 C C . GLU B 1 32 ? -18.234 -13.172 -20.297 1 97.5 32 GLU B C 1
ATOM 3384 O O . GLU B 1 32 ? -18.406 -14.328 -19.922 1 97.5 32 GLU B O 1
ATOM 3389 N N . LEU B 1 33 ? -19.062 -12.188 -20.203 1 97.69 33 LEU B N 1
ATOM 3390 C CA . LEU B 1 33 ? -20.375 -12.453 -19.641 1 97.69 33 LEU B CA 1
ATOM 3391 C C . LEU B 1 33 ? -21.359 -12.891 -20.734 1 97.69 33 LEU B C 1
ATOM 3393 O O . LEU B 1 33 ? -21.359 -12.328 -21.828 1 97.69 33 LEU B O 1
ATOM 3397 N N . ASP B 1 34 ? -22.109 -13.914 -20.422 1 96.69 34 ASP B N 1
ATOM 3398 C CA . ASP B 1 34 ? -23.172 -14.336 -21.312 1 96.69 34 ASP B CA 1
ATOM 3399 C C . ASP B 1 34 ? -24.438 -13.516 -21.094 1 96.69 34 ASP B C 1
ATOM 3401 O O . ASP B 1 34 ? -24.906 -13.375 -19.969 1 96.69 34 ASP B O 1
ATOM 3405 N N . ARG B 1 35 ? -24.969 -13.078 -22.203 1 96.81 35 ARG B N 1
ATOM 3406 C CA . ARG B 1 35 ? -26.172 -12.266 -22.109 1 96.81 35 ARG B CA 1
ATOM 3407 C C . ARG B 1 35 ? -27.312 -13.047 -21.469 1 96.81 35 ARG B C 1
ATOM 3409 O O . ARG B 1 35 ? -27.547 -14.203 -21.828 1 96.81 35 ARG B O 1
ATOM 3416 N N . GLY B 1 36 ? -27.906 -12.375 -20.484 1 96.44 36 GLY B N 1
ATOM 3417 C CA . GLY B 1 36 ? -29.094 -12.945 -19.875 1 96.44 36 GLY B CA 1
ATOM 3418 C C . GLY B 1 36 ? -28.781 -13.859 -18.703 1 96.44 36 GLY B C 1
ATOM 3419 O O . GLY B 1 36 ? -29.672 -14.195 -17.906 1 96.44 36 GLY B O 1
ATOM 3420 N N . ARG B 1 37 ? -27.609 -14.219 -18.547 1 96 37 ARG B N 1
ATOM 3421 C CA . ARG B 1 37 ? -27.25 -15.133 -17.469 1 96 37 ARG B CA 1
ATOM 3422 C C . ARG B 1 37 ? -26.766 -14.367 -16.25 1 96 37 ARG B C 1
ATOM 3424 O O . ARG B 1 37 ? -25.844 -13.555 -16.328 1 96 37 ARG B O 1
ATOM 3431 N N . ALA B 1 38 ? -27.375 -14.711 -15.148 1 96.56 38 ALA B N 1
ATOM 3432 C CA . ALA B 1 38 ? -26.953 -14.086 -13.891 1 96.56 38 ALA B CA 1
ATOM 3433 C C . ALA B 1 38 ? -25.734 -14.781 -13.32 1 96.56 38 ALA B C 1
ATOM 3435 O O . ALA B 1 38 ? -25.641 -16.016 -13.344 1 96.56 38 ALA B O 1
ATOM 3436 N N . VAL B 1 39 ? -24.828 -14.016 -12.875 1 96.06 39 VAL B N 1
ATOM 3437 C CA . VAL B 1 39 ? -23.594 -14.523 -12.281 1 96.06 39 VAL B CA 1
ATOM 3438 C C . VAL B 1 39 ? -23.438 -13.969 -10.867 1 96.06 39 VAL B C 1
ATOM 3440 O O . VAL B 1 39 ? -23.484 -12.758 -10.664 1 96.06 39 VAL B O 1
ATOM 3443 N N . SER B 1 40 ? -23.234 -14.82 -9.922 1 95.12 40 SER B N 1
ATOM 3444 C CA . SER B 1 40 ? -23.047 -14.383 -8.539 1 95.12 40 SER B CA 1
ATOM 3445 C C . SER B 1 40 ? -21.641 -13.805 -8.328 1 95.12 40 SER B C 1
ATOM 3447 O O . SER B 1 40 ? -20.656 -14.398 -8.758 1 95.12 40 SER B O 1
ATOM 3449 N N . VAL B 1 41 ? -21.594 -12.664 -7.691 1 95.19 41 VAL B N 1
ATOM 3450 C CA . VAL B 1 41 ? -20.312 -12.047 -7.355 1 95.19 41 VAL B CA 1
ATOM 3451 C C . VAL B 1 41 ? -20.25 -11.75 -5.859 1 95.19 41 VAL B C 1
ATOM 3453 O O . VAL B 1 41 ? -19.547 -10.844 -5.426 1 95.19 41 VAL B O 1
ATOM 3456 N N . THR B 1 42 ? -21.016 -12.562 -5.094 1 91.69 42 THR B N 1
ATOM 3457 C CA . THR B 1 42 ? -21.094 -12.398 -3.646 1 91.69 42 THR B CA 1
ATOM 3458 C C . THR B 1 42 ? -19.734 -12.562 -3.004 1 91.69 42 THR B C 1
ATOM 3460 O O . THR B 1 42 ? -19 -13.516 -3.305 1 91.69 42 THR B O 1
ATOM 3463 N N . GLY B 1 43 ? -19.344 -11.602 -2.154 1 87.88 43 GLY B N 1
ATOM 3464 C CA . GLY B 1 43 ? -18.094 -11.688 -1.415 1 87.88 43 GLY B CA 1
ATOM 3465 C C . GLY B 1 43 ? -16.891 -11.32 -2.25 1 87.88 43 GLY B C 1
ATOM 3466 O O . GLY B 1 43 ? -15.75 -11.461 -1.799 1 87.88 43 GLY B O 1
ATOM 3467 N N . GLN B 1 44 ? -17.109 -10.797 -3.453 1 90.62 44 GLN B N 1
ATOM 3468 C CA . GLN B 1 44 ? -15.992 -10.531 -4.352 1 90.62 44 GLN B CA 1
ATOM 3469 C C . GLN B 1 44 ? -15.875 -9.039 -4.656 1 90.62 44 GLN B C 1
ATOM 3471 O O . GLN B 1 44 ? -16.828 -8.281 -4.457 1 90.62 44 GLN B O 1
ATOM 3476 N N . LYS B 1 45 ? -14.703 -8.648 -4.957 1 91.5 45 LYS B N 1
ATOM 3477 C CA . LYS B 1 45 ? -14.453 -7.375 -5.625 1 91.5 45 LYS B CA 1
ATOM 3478 C C . LYS B 1 45 ? -14.25 -7.574 -7.125 1 91.5 45 LYS B C 1
ATOM 3480 O O . LYS B 1 45 ? -13.305 -8.242 -7.547 1 91.5 45 LYS B O 1
ATOM 3485 N N . VAL B 1 46 ? -15.148 -7.004 -7.914 1 95.06 46 VAL B N 1
ATOM 3486 C CA . VAL B 1 46 ? -15.086 -7.309 -9.336 1 95.06 46 VAL B CA 1
ATOM 3487 C C . VAL B 1 46 ? -15.125 -6.012 -10.148 1 95.06 46 VAL B C 1
ATOM 3489 O O . VAL B 1 46 ? -15.539 -4.969 -9.641 1 95.06 46 VAL B O 1
ATOM 3492 N N . ALA B 1 47 ? -14.625 -6.062 -11.273 1 96.62 47 ALA B N 1
ATOM 3493 C CA . ALA B 1 47 ? -14.688 -5.012 -12.289 1 96.62 47 ALA B CA 1
ATOM 3494 C C . ALA B 1 47 ? -15.281 -5.543 -13.586 1 96.62 47 ALA B C 1
ATOM 3496 O O . ALA B 1 47 ? -14.742 -6.473 -14.195 1 96.62 47 ALA B O 1
ATOM 3497 N N . VAL B 1 48 ? -16.438 -4.988 -13.945 1 98.06 48 VAL B N 1
ATOM 3498 C CA . VAL B 1 48 ? -17.078 -5.344 -15.211 1 98.06 48 VAL B CA 1
ATOM 3499 C C . VAL B 1 48 ? -16.672 -4.355 -16.297 1 98.06 48 VAL B C 1
ATOM 3501 O O . VAL B 1 48 ? -17.062 -3.186 -16.266 1 98.06 48 VAL B O 1
ATOM 3504 N N . PHE B 1 49 ? -15.938 -4.805 -17.281 1 98.12 49 PHE B N 1
ATOM 3505 C CA . PHE B 1 49 ? -15.383 -3.951 -18.328 1 98.12 49 PHE B CA 1
ATOM 3506 C C . PHE B 1 49 ? -16.062 -4.211 -19.656 1 98.12 49 PHE B C 1
ATOM 3508 O O . PHE B 1 49 ? -16.469 -5.34 -19.953 1 98.12 49 PHE B O 1
ATOM 3515 N N . THR B 1 50 ? -16.219 -3.162 -20.422 1 98.19 50 THR B N 1
ATOM 3516 C CA . THR B 1 50 ? -16.75 -3.307 -21.781 1 98.19 50 THR B CA 1
ATOM 3517 C C . THR B 1 50 ? -15.922 -2.512 -22.781 1 98.19 50 THR B C 1
ATOM 3519 O O . THR B 1 50 ? -15.508 -1.386 -22.5 1 98.19 50 THR B O 1
ATOM 3522 N N . TRP B 1 51 ? -15.609 -3.141 -23.891 1 97.38 51 TRP B N 1
ATOM 3523 C CA . TRP B 1 51 ? -14.867 -2.465 -24.953 1 97.38 51 TRP B CA 1
ATOM 3524 C C . TRP B 1 51 ? -15.781 -1.559 -25.766 1 97.38 51 TRP B C 1
ATOM 3526 O O . TRP B 1 51 ? -15.375 -0.475 -26.188 1 97.38 51 TRP B O 1
ATOM 3536 N N . ASP B 1 52 ? -17.062 -1.962 -25.938 1 96.88 52 ASP B N 1
ATOM 3537 C CA . ASP B 1 52 ? -17.922 -1.295 -26.906 1 96.88 52 ASP B CA 1
ATOM 3538 C C . ASP B 1 52 ? -19.203 -0.789 -26.234 1 96.88 52 ASP B C 1
ATOM 3540 O O . ASP B 1 52 ? -20.062 -0.196 -26.891 1 96.88 52 ASP B O 1
ATOM 3544 N N . GLY B 1 53 ? -19.344 -1.009 -25.078 1 96.88 53 GLY B N 1
ATOM 3545 C CA . GLY B 1 53 ? -20.547 -0.605 -24.359 1 96.88 53 GLY B CA 1
ATOM 3546 C C . GLY B 1 53 ? -21.438 -1.772 -23.984 1 96.88 53 GLY B C 1
ATOM 3547 O O . GLY B 1 53 ? -21.422 -2.807 -24.656 1 96.88 53 GLY B O 1
ATOM 3548 N N . GLY B 1 54 ? -22.109 -1.611 -22.938 1 96.56 54 GLY B N 1
ATOM 3549 C CA . GLY B 1 54 ? -23.047 -2.633 -22.469 1 96.56 54 GLY B CA 1
ATOM 3550 C C . GLY B 1 54 ? -23.953 -2.16 -21.359 1 96.56 54 GLY B C 1
ATOM 3551 O O . GLY B 1 54 ? -23.734 -1.098 -20.781 1 96.56 54 GLY B O 1
ATOM 3552 N N . ARG B 1 55 ? -25.062 -2.889 -21.234 1 98 55 ARG B N 1
ATOM 3553 C CA . ARG B 1 55 ? -25.969 -2.656 -20.125 1 98 55 ARG B CA 1
ATOM 3554 C C . ARG B 1 55 ? -25.953 -3.826 -19.141 1 98 55 ARG B C 1
ATOM 3556 O O . ARG B 1 55 ? -26.172 -4.973 -19.531 1 98 55 ARG B O 1
ATOM 3563 N N . VAL B 1 56 ? -25.594 -3.49 -17.891 1 98.06 56 VAL B N 1
ATOM 3564 C CA . VAL B 1 56 ? -25.453 -4.52 -16.875 1 98.06 56 VAL B CA 1
ATOM 3565 C C . VAL B 1 56 ? -26.422 -4.242 -15.727 1 98.06 56 VAL B C 1
ATOM 3567 O O . VAL B 1 56 ? -26.562 -3.104 -15.281 1 98.06 56 VAL B O 1
ATOM 3570 N N . SER B 1 57 ? -27.125 -5.227 -15.344 1 98.06 57 SER B N 1
ATOM 3571 C CA . SER B 1 57 ? -28 -5.121 -14.18 1 98.06 57 SER B CA 1
ATOM 3572 C C . SER B 1 57 ? -27.328 -5.719 -12.938 1 98.06 57 SER B C 1
ATOM 3574 O O . SER B 1 57 ? -26.656 -6.738 -13.023 1 98.06 57 SER B O 1
ATOM 3576 N N . VAL B 1 58 ? -27.422 -5.02 -11.867 1 98.06 58 VAL B N 1
ATOM 3577 C CA . VAL B 1 58 ? -26.906 -5.477 -10.586 1 98.06 58 VAL B CA 1
ATOM 3578 C C . VAL B 1 58 ? -28.062 -5.746 -9.625 1 98.06 58 VAL B C 1
ATOM 3580 O O . VAL B 1 58 ? -28.891 -4.875 -9.391 1 98.06 58 VAL B O 1
ATOM 3583 N N . GLN B 1 59 ? -28.141 -6.949 -9.188 1 97.69 59 GLN B N 1
ATOM 3584 C CA . GLN B 1 59 ? -29.125 -7.32 -8.164 1 97.69 59 GLN B CA 1
ATOM 3585 C C . GLN B 1 59 ? -28.453 -7.496 -6.805 1 97.69 59 GLN B C 1
ATOM 3587 O O . GLN B 1 59 ? -27.438 -8.203 -6.691 1 97.69 59 GLN B O 1
ATOM 3592 N N . GLY B 1 60 ? -29.016 -6.93 -5.773 1 96.75 60 GLY B N 1
ATOM 3593 C CA . GLY B 1 60 ? -28.422 -6.914 -4.453 1 96.75 60 GLY B CA 1
ATOM 3594 C C . GLY B 1 60 ? -27.812 -5.57 -4.086 1 96.75 60 GLY B C 1
ATOM 3595 O O . GLY B 1 60 ? -28.047 -4.57 -4.773 1 96.75 60 GLY B O 1
ATOM 3596 N N . GLU B 1 61 ? -27.172 -5.527 -2.953 1 95.19 61 GLU B N 1
ATOM 3597 C CA . GLU B 1 61 ? -26.625 -4.266 -2.461 1 95.19 61 GLU B CA 1
ATOM 3598 C C . GLU B 1 61 ? -25.125 -4.363 -2.236 1 95.19 61 GLU B C 1
ATOM 3600 O O . GLU B 1 61 ? -24.672 -4.66 -1.127 1 95.19 61 GLU B O 1
ATOM 3605 N N . PRO B 1 62 ? -24.375 -4.008 -3.322 1 95.56 62 PRO B N 1
ATOM 3606 C CA . PRO B 1 62 ? -22.922 -3.941 -3.104 1 95.56 62 PRO B CA 1
ATOM 3607 C C . PRO B 1 62 ? -22.531 -2.867 -2.094 1 95.56 62 PRO B C 1
ATOM 3609 O O . PRO B 1 62 ? -23.234 -1.865 -1.943 1 95.56 62 PRO B O 1
ATOM 3612 N N . SER B 1 63 ? -21.438 -3.088 -1.383 1 90.38 63 SER B N 1
ATOM 3613 C CA . SER B 1 63 ? -20.922 -2.09 -0.454 1 90.38 63 SER B CA 1
ATOM 3614 C C . SER B 1 63 ? -20.438 -0.847 -1.193 1 90.38 63 SER B C 1
ATOM 3616 O O . SER B 1 63 ? -20.516 0.265 -0.668 1 90.38 63 SER B O 1
ATOM 3618 N N . VAL B 1 64 ? -19.859 -1.047 -2.322 1 90.88 64 VAL B N 1
ATOM 3619 C CA . VAL B 1 64 ? -19.375 0.025 -3.186 1 90.88 64 VAL B CA 1
ATOM 3620 C C . VAL B 1 64 ? -19.734 -0.285 -4.641 1 90.88 64 VAL B C 1
ATOM 3622 O O . VAL B 1 64 ? -19.641 -1.437 -5.074 1 90.88 64 VAL B O 1
ATOM 3625 N N . MET B 1 65 ? -20.156 0.702 -5.297 1 94.88 65 MET B N 1
ATOM 3626 C CA . MET B 1 65 ? -20.453 0.576 -6.723 1 94.88 65 MET B CA 1
ATOM 3627 C C . MET B 1 65 ? -20.219 1.899 -7.441 1 94.88 65 MET B C 1
ATOM 3629 O O . MET B 1 65 ? -20.781 2.926 -7.062 1 94.88 65 MET B O 1
ATOM 3633 N N . TYR B 1 66 ? -19.391 1.893 -8.398 1 93.88 66 TYR B N 1
ATOM 3634 C CA . TYR B 1 66 ? -19.141 3.102 -9.18 1 93.88 66 TYR B CA 1
ATOM 3635 C C . TYR B 1 66 ? -18.578 2.76 -10.547 1 93.88 66 TYR B C 1
ATOM 3637 O O . TYR B 1 66 ? -18.094 1.65 -10.766 1 93.88 66 TYR B O 1
ATOM 3645 N N . VAL B 1 67 ? -18.688 3.662 -11.461 1 95.25 67 VAL B N 1
ATOM 3646 C CA . VAL B 1 67 ? -18.188 3.484 -12.812 1 95.25 67 VAL B CA 1
ATOM 3647 C C . VAL B 1 67 ? -16.906 4.301 -13 1 95.25 67 VAL B C 1
ATOM 3649 O O . VAL B 1 67 ? -16.828 5.457 -12.57 1 95.25 67 VAL B O 1
ATOM 3652 N N . ALA B 1 68 ? -15.914 3.607 -13.531 1 93.25 68 ALA B N 1
ATOM 3653 C CA . ALA B 1 68 ? -14.648 4.277 -13.828 1 93.25 68 ALA B CA 1
ATOM 3654 C C . ALA B 1 68 ? -14.43 4.391 -15.336 1 93.25 68 ALA B C 1
ATOM 3656 O O . ALA B 1 68 ? -14.766 3.477 -16.094 1 93.25 68 ALA B O 1
ATOM 3657 N N . ASP B 1 69 ? -13.797 5.527 -15.734 1 90.44 69 ASP B N 1
ATOM 3658 C CA . ASP B 1 69 ? -13.57 5.746 -17.156 1 90.44 69 ASP B CA 1
ATOM 3659 C C . ASP B 1 69 ? -12.078 5.691 -17.484 1 90.44 69 ASP B C 1
ATOM 3661 O O . ASP B 1 69 ? -11.703 5.578 -18.656 1 90.44 69 ASP B O 1
ATOM 3665 N N . ASP B 1 70 ? -11.234 5.809 -16.594 1 87.69 70 ASP B N 1
ATOM 3666 C CA . ASP B 1 70 ? -9.797 5.68 -16.797 1 87.69 70 ASP B CA 1
ATOM 3667 C C . ASP B 1 70 ? -9.305 4.305 -16.359 1 87.69 70 ASP B C 1
ATOM 3669 O O . ASP B 1 70 ? -9.19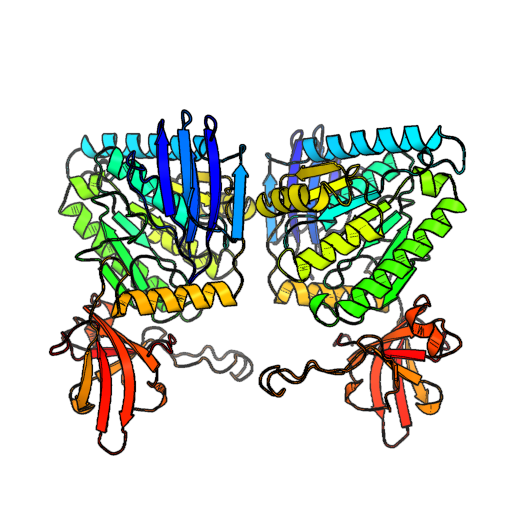5 4.031 -15.156 1 87.69 70 ASP B O 1
ATOM 3673 N N . THR B 1 71 ? -9.039 3.443 -17.297 1 93.06 71 THR B N 1
ATOM 3674 C CA . THR B 1 71 ? -8.586 2.086 -17.016 1 93.06 71 THR B CA 1
ATOM 3675 C C . THR B 1 71 ? -7.348 1.743 -17.844 1 93.06 71 THR B C 1
ATOM 3677 O O . THR B 1 71 ? -7.133 2.309 -18.906 1 93.06 71 THR B O 1
ATOM 3680 N N . PRO B 1 72 ? -6.543 0.869 -17.344 1 95.25 72 PRO B N 1
ATOM 3681 C CA . PRO B 1 72 ? -5.348 0.471 -18.094 1 95.25 72 PRO B CA 1
ATOM 3682 C C . PRO B 1 72 ? -5.617 -0.652 -19.094 1 95.25 72 PRO B C 1
ATOM 3684 O O . PRO B 1 72 ? -4.68 -1.286 -19.578 1 95.25 72 PRO B O 1
ATOM 3687 N N . MET B 1 73 ? -6.82 -0.897 -19.484 1 97.19 73 MET B N 1
ATOM 3688 C CA . MET B 1 73 ? -7.223 -2.08 -20.25 1 97.19 73 MET B CA 1
ATOM 3689 C C . MET B 1 73 ? -6.605 -2.07 -21.641 1 97.19 73 MET B C 1
ATOM 3691 O O . MET B 1 73 ? -6.238 -3.121 -22.172 1 97.19 73 MET B O 1
ATOM 3695 N N . ALA B 1 74 ? -6.469 -0.906 -22.234 1 96.94 74 ALA B N 1
ATOM 3696 C CA . ALA B 1 74 ? -5.859 -0.826 -23.547 1 96.94 74 ALA B CA 1
ATOM 3697 C C . ALA B 1 74 ? -4.406 -1.288 -23.516 1 96.94 74 ALA B C 1
ATOM 3699 O O . ALA B 1 74 ? -3.955 -2.018 -24.406 1 96.94 74 ALA B O 1
ATOM 3700 N N . SER B 1 75 ? -3.676 -0.848 -22.531 1 97.44 75 SER B N 1
ATOM 3701 C CA . SER B 1 75 ? -2.285 -1.259 -22.375 1 97.44 75 SER B CA 1
ATOM 3702 C C . SER B 1 75 ? -2.18 -2.756 -22.094 1 97.44 75 SER B C 1
ATOM 3704 O O . SER B 1 75 ? -1.284 -3.424 -22.625 1 97.44 75 SER B O 1
ATOM 3706 N N . TYR B 1 76 ? -3.059 -3.309 -21.297 1 98.38 76 TYR B N 1
ATOM 3707 C CA . TYR B 1 76 ? -3.072 -4.734 -21 1 98.38 76 TYR B CA 1
ATOM 3708 C C . TYR B 1 76 ? -3.348 -5.555 -22.25 1 98.38 76 TYR B C 1
ATOM 3710 O O . TYR B 1 76 ? -2.723 -6.594 -22.469 1 98.38 76 TYR B O 1
ATOM 3718 N N . LEU B 1 77 ? -4.258 -5.016 -23.031 1 97.94 77 LEU B N 1
ATOM 3719 C CA . LEU B 1 77 ? -4.586 -5.695 -24.281 1 97.94 77 LEU B CA 1
ATOM 3720 C C . LEU B 1 77 ? -3.389 -5.711 -25.234 1 97.94 77 LEU B C 1
ATOM 3722 O O . LEU B 1 77 ? -3.16 -6.695 -25.938 1 97.94 77 LEU B O 1
ATOM 3726 N N . ASN B 1 78 ? -2.711 -4.617 -25.281 1 98.25 78 ASN B N 1
ATOM 3727 C CA . ASN B 1 78 ? -1.511 -4.555 -26.109 1 98.25 78 ASN B CA 1
ATOM 3728 C C . ASN B 1 78 ? -0.49 -5.609 -25.688 1 98.25 78 ASN B C 1
ATOM 3730 O O . ASN B 1 78 ? 0.164 -6.215 -26.547 1 98.25 78 ASN B O 1
ATOM 3734 N N . VAL B 1 79 ? -0.321 -5.793 -24.406 1 98.56 79 VAL B N 1
ATOM 3735 C CA . VAL B 1 79 ? 0.565 -6.836 -23.906 1 98.56 79 VAL B CA 1
ATOM 3736 C C . VAL B 1 79 ? 0.084 -8.203 -24.375 1 98.56 79 VAL B C 1
ATOM 3738 O O . VAL B 1 79 ? 0.878 -9.008 -24.875 1 98.56 79 VAL B O 1
ATOM 3741 N N . HIS B 1 80 ? -1.2 -8.461 -24.25 1 98.62 80 HIS B N 1
ATOM 3742 C CA . HIS B 1 80 ? -1.769 -9.719 -24.719 1 98.62 80 HIS B CA 1
ATOM 3743 C C . HIS B 1 80 ? -1.471 -9.945 -26.203 1 98.62 80 HIS B C 1
ATOM 3745 O O . HIS B 1 80 ? -1.108 -11.055 -26.594 1 98.62 80 HIS B O 1
ATOM 3751 N N . GLN B 1 81 ? -1.612 -8.914 -27 1 98.38 81 GLN B N 1
ATOM 3752 C CA . GLN B 1 81 ? -1.382 -9.031 -28.438 1 98.38 81 GLN B CA 1
ATOM 3753 C C . GLN B 1 81 ? 0.076 -9.367 -28.734 1 98.38 81 GLN B C 1
ATOM 3755 O O . GLN B 1 81 ? 0.362 -10.195 -29.609 1 98.38 81 GLN B O 1
ATOM 3760 N N . THR B 1 82 ? 0.925 -8.719 -28.047 1 98.06 82 THR B N 1
ATOM 3761 C CA . THR B 1 82 ? 2.348 -9 -28.219 1 98.06 82 THR B CA 1
ATOM 3762 C C . THR B 1 82 ? 2.666 -10.438 -27.812 1 98.06 82 THR B C 1
ATOM 3764 O O . THR B 1 82 ? 3.42 -11.125 -28.516 1 98.06 82 THR B O 1
ATOM 3767 N N . LEU B 1 83 ? 2.131 -10.891 -26.703 1 98.44 83 LEU B N 1
ATOM 3768 C CA . LEU B 1 83 ? 2.336 -12.266 -26.266 1 98.44 83 LEU B CA 1
ATOM 3769 C C . LEU B 1 83 ? 1.74 -13.25 -27.266 1 98.44 83 LEU B C 1
ATOM 3771 O O . LEU B 1 83 ? 2.314 -14.312 -27.516 1 98.44 83 LEU B O 1
ATOM 3775 N N . ASN B 1 84 ? 0.578 -12.906 -27.797 1 98.25 84 ASN B N 1
ATOM 3776 C CA . ASN B 1 84 ? -0.071 -13.758 -28.781 1 98.25 84 ASN B CA 1
ATOM 3777 C C . ASN B 1 84 ? 0.803 -13.938 -30.031 1 98.25 84 ASN B C 1
ATOM 3779 O O . ASN B 1 84 ? 0.875 -15.031 -30.578 1 98.25 84 ASN B O 1
ATOM 3783 N N . GLN B 1 85 ? 1.391 -12.883 -30.438 1 97.62 85 GLN B N 1
ATOM 3784 C CA . GLN B 1 85 ? 2.303 -12.961 -31.578 1 97.62 85 GLN B CA 1
ATOM 3785 C C . GLN B 1 85 ? 3.463 -13.906 -31.297 1 97.62 85 GLN B C 1
ATOM 3787 O O . GLN B 1 85 ? 3.865 -14.688 -32.156 1 97.62 85 GLN B O 1
ATOM 3792 N N . ARG B 1 86 ? 3.963 -13.867 -30.109 1 96.69 86 ARG B N 1
ATOM 3793 C CA . ARG B 1 86 ? 5.051 -14.758 -29.703 1 96.69 86 ARG B CA 1
ATOM 3794 C C . ARG B 1 86 ? 4.598 -16.219 -29.719 1 96.69 86 ARG B C 1
ATOM 3796 O O . ARG B 1 86 ? 5.367 -17.109 -30.047 1 96.69 86 ARG B O 1
ATOM 3803 N N . ARG B 1 87 ? 3.412 -16.422 -29.281 1 97.5 87 ARG B N 1
ATOM 3804 C CA . ARG B 1 87 ? 2.863 -17.781 -29.297 1 97.5 87 ARG B CA 1
ATOM 3805 C C . ARG B 1 87 ? 2.756 -18.312 -30.719 1 97.5 87 ARG B C 1
ATOM 3807 O O . ARG B 1 87 ? 3.084 -19.469 -30.969 1 97.5 87 ARG B O 1
ATOM 3814 N N . GLU B 1 88 ? 2.299 -17.484 -31.609 1 97.06 88 GLU B N 1
ATOM 3815 C CA . GLU B 1 88 ? 2.182 -17.875 -33 1 97.06 88 GLU B CA 1
ATOM 3816 C C . GLU B 1 88 ? 3.549 -18.203 -33.594 1 97.06 88 GLU B C 1
ATOM 3818 O O . GLU B 1 88 ? 3.688 -19.172 -34.344 1 97.06 88 GLU B O 1
ATOM 3823 N N . GLU B 1 89 ? 4.445 -17.438 -33.281 1 95.88 89 GLU B N 1
ATOM 3824 C CA . GLU B 1 89 ? 5.805 -17.688 -33.75 1 95.88 89 GLU B CA 1
ATOM 3825 C C . GLU B 1 89 ? 6.348 -19 -33.188 1 95.88 89 GLU B C 1
ATOM 3827 O O . GLU B 1 89 ? 7.008 -19.75 -33.906 1 95.88 89 GLU B O 1
ATOM 3832 N N . ALA B 1 90 ? 6.094 -19.25 -31.969 1 95.44 90 ALA B N 1
ATOM 3833 C CA . ALA B 1 90 ? 6.547 -20.484 -31.328 1 95.44 90 ALA B CA 1
ATOM 3834 C C . ALA B 1 90 ? 5.902 -21.703 -31.984 1 95.44 90 ALA B C 1
ATOM 3836 O O . ALA B 1 90 ? 6.547 -22.75 -32.156 1 95.44 90 ALA B O 1
ATOM 3837 N N . ARG B 1 91 ? 4.699 -21.625 -32.312 1 94 91 ARG B N 1
ATOM 3838 C CA . ARG B 1 91 ? 3.971 -22.719 -32.938 1 94 91 ARG B CA 1
ATOM 3839 C C . ARG B 1 91 ? 4.562 -23.078 -34.281 1 94 91 ARG B C 1
ATOM 3841 O O . ARG B 1 91 ? 4.59 -24.25 -34.688 1 94 91 ARG B O 1
ATOM 3848 N N . LYS B 1 92 ? 5.043 -22.078 -34.938 1 93 92 LYS B N 1
ATOM 3849 C CA . LYS B 1 92 ? 5.582 -22.266 -36.281 1 93 92 LYS B CA 1
ATOM 3850 C C . LYS B 1 92 ? 7.008 -22.812 -36.219 1 93 92 LYS B C 1
ATOM 3852 O O . LYS B 1 92 ? 7.492 -23.391 -37.219 1 93 92 LYS B O 1
ATOM 3857 N N . ALA B 1 93 ? 7.582 -22.594 -35.188 1 89.81 93 ALA B N 1
ATOM 3858 C CA . ALA B 1 93 ? 8.961 -23.031 -35.062 1 89.81 93 ALA B CA 1
ATOM 3859 C C . ALA B 1 93 ? 9.047 -24.562 -34.969 1 89.81 93 ALA B C 1
ATOM 3861 O O . ALA B 1 93 ? 8.078 -25.219 -34.594 1 89.81 93 ALA B O 1
ATOM 3862 N N . ALA B 1 94 ? 10.258 -25.125 -35.375 1 81.12 94 ALA B N 1
ATOM 3863 C CA . ALA B 1 94 ? 10.461 -26.562 -35.344 1 81.12 94 ALA B CA 1
ATOM 3864 C C . ALA B 1 94 ? 10.398 -27.094 -33.938 1 81.12 94 ALA B C 1
ATOM 3866 O O . ALA B 1 94 ? 10.922 -26.469 -33 1 81.12 94 ALA B O 1
ATOM 3867 N N . PRO B 1 95 ? 9.734 -28.234 -33.875 1 75.44 95 PRO B N 1
ATOM 3868 C CA . PRO B 1 95 ? 9.656 -28.828 -32.531 1 75.44 95 PRO B CA 1
ATOM 3869 C C . PRO B 1 95 ? 11.031 -29.078 -31.922 1 75.44 95 PRO B C 1
ATOM 3871 O O . PRO B 1 95 ? 11.945 -29.531 -32.625 1 75.44 95 PRO B O 1
ATOM 3874 N N . GLY B 1 96 ? 11.195 -28.672 -30.75 1 71.94 96 GLY B N 1
ATOM 3875 C CA . GLY B 1 96 ? 12.453 -28.922 -30.047 1 71.94 96 GLY B CA 1
ATOM 3876 C C . GLY B 1 96 ? 13.453 -27.797 -30.188 1 71.94 96 GLY B C 1
ATOM 3877 O O . GLY B 1 96 ? 14.477 -27.781 -29.5 1 71.94 96 GLY B O 1
ATOM 3878 N N . SER B 1 97 ? 13.164 -26.859 -31.094 1 76.81 97 SER B N 1
ATOM 3879 C CA . SER B 1 97 ? 14.055 -25.719 -31.234 1 76.81 97 SER B CA 1
ATOM 3880 C C . SER B 1 97 ? 13.836 -24.703 -30.125 1 76.81 97 SER B C 1
ATOM 3882 O O . SER B 1 97 ? 12.844 -24.781 -29.391 1 76.81 97 SER B O 1
ATOM 3884 N N . ALA B 1 98 ? 14.859 -23.906 -29.953 1 74.25 98 ALA B N 1
ATOM 3885 C CA . ALA B 1 98 ? 14.758 -22.875 -28.938 1 74.25 98 ALA B CA 1
ATOM 3886 C C . ALA B 1 98 ? 13.562 -21.953 -29.188 1 74.25 98 ALA B C 1
ATOM 3888 O O . ALA B 1 98 ? 12.961 -21.438 -28.25 1 74.25 98 ALA B O 1
ATOM 3889 N N . GLY B 1 99 ? 13.148 -21.938 -30.375 1 78.62 99 GLY B N 1
ATOM 3890 C CA . GLY B 1 99 ? 12.102 -21.016 -30.766 1 78.62 99 GLY B CA 1
ATOM 3891 C C . GLY B 1 99 ? 10.703 -21.594 -30.609 1 78.62 99 GLY B C 1
ATOM 3892 O O . GLY B 1 99 ? 9.711 -20.891 -30.812 1 78.62 99 GLY B O 1
ATOM 3893 N N . CYS B 1 100 ? 10.625 -22.844 -30.156 1 85.25 100 CYS B N 1
ATOM 3894 C CA . CYS B 1 100 ? 9.312 -23.5 -30.109 1 85.25 100 CYS B CA 1
ATOM 3895 C C . CYS B 1 100 ? 8.617 -23.234 -28.781 1 85.25 100 CYS B C 1
ATOM 3897 O O . CYS B 1 100 ? 7.461 -23.625 -28.609 1 85.25 100 CYS B O 1
ATOM 3899 N N . ARG B 1 101 ? 9.234 -22.531 -27.938 1 91.44 101 ARG B N 1
ATOM 3900 C CA . ARG B 1 101 ? 8.641 -22.219 -26.641 1 91.44 101 ARG B CA 1
ATOM 3901 C C . ARG B 1 101 ? 7.926 -20.875 -26.672 1 91.44 101 ARG B C 1
ATOM 3903 O O . ARG B 1 101 ? 8.477 -19.875 -27.156 1 91.44 101 ARG B O 1
ATOM 3910 N N . GLY B 1 102 ? 6.664 -20.906 -26.234 1 95.94 102 GLY B N 1
ATOM 3911 C CA . GLY B 1 102 ? 5.934 -19.656 -26.094 1 95.94 102 GLY B CA 1
ATOM 3912 C C . GLY B 1 102 ? 6.473 -18.766 -25 1 95.94 102 GLY B C 1
ATOM 3913 O O . GLY B 1 102 ? 7.461 -19.109 -24.344 1 95.94 102 GLY B O 1
ATOM 3914 N N . PRO B 1 103 ? 5.859 -17.672 -24.828 1 97.44 103 PRO B N 1
ATOM 3915 C CA . PRO B 1 103 ? 6.371 -16.688 -23.875 1 97.44 103 PRO B CA 1
ATOM 3916 C C . PRO B 1 103 ? 6.199 -17.141 -22.422 1 97.44 103 PRO B C 1
ATOM 3918 O O . PRO B 1 103 ? 5.148 -17.672 -22.062 1 97.44 103 PRO B O 1
ATOM 3921 N N . VAL B 1 104 ? 7.203 -17 -21.672 1 98.06 104 VAL B N 1
ATOM 3922 C CA . VAL B 1 104 ? 7.137 -17.125 -20.219 1 98.06 104 VAL B CA 1
ATOM 3923 C C . VAL B 1 104 ? 7.098 -15.734 -19.594 1 98.06 104 VAL B C 1
ATOM 3925 O O . VAL B 1 104 ? 8.094 -15.016 -19.609 1 98.06 104 VAL B O 1
ATOM 3928 N N . VAL B 1 105 ? 5.922 -15.414 -19.031 1 98.69 105 VAL B N 1
ATOM 3929 C CA . VAL B 1 105 ? 5.668 -14.07 -18.531 1 98.69 105 VAL B CA 1
ATOM 3930 C C . VAL B 1 105 ? 5.539 -14.102 -17 1 98.69 105 VAL B C 1
ATOM 3932 O O . VAL B 1 105 ? 4.809 -14.93 -16.453 1 98.69 105 VAL B O 1
ATOM 3935 N N . VAL B 1 106 ? 6.238 -13.219 -16.344 1 98.88 106 VAL B N 1
ATOM 3936 C CA . VAL B 1 106 ? 6.105 -13.086 -14.898 1 98.88 106 VAL B CA 1
ATOM 3937 C C . VAL B 1 106 ? 5.621 -11.68 -14.547 1 98.88 106 VAL B C 1
ATOM 3939 O O . VAL B 1 106 ? 6.051 -10.695 -15.164 1 98.88 106 VAL B O 1
ATOM 3942 N N . VAL B 1 107 ? 4.645 -11.609 -13.672 1 98.81 107 VAL B N 1
ATOM 3943 C CA . VAL B 1 107 ? 4.129 -10.328 -13.195 1 98.81 107 VAL B CA 1
ATOM 3944 C C . VAL B 1 107 ? 4.664 -10.047 -11.797 1 98.81 107 VAL B C 1
ATOM 3946 O O . VAL B 1 107 ? 4.445 -10.836 -10.875 1 98.81 107 VAL B O 1
ATOM 3949 N N . VAL B 1 108 ? 5.391 -8.914 -11.656 1 98.56 108 VAL B N 1
ATOM 3950 C CA . VAL B 1 108 ? 5.965 -8.531 -10.367 1 98.56 108 VAL B CA 1
ATOM 3951 C C . VAL B 1 108 ? 5.453 -7.148 -9.969 1 98.56 108 VAL B C 1
ATOM 3953 O O . VAL B 1 108 ? 5.008 -6.371 -10.812 1 98.56 108 VAL B O 1
ATOM 3956 N N . GLY B 1 109 ? 5.449 -6.852 -8.688 1 96.44 109 GLY B N 1
ATOM 3957 C CA . GLY B 1 109 ? 4.988 -5.586 -8.141 1 96.44 109 GLY B CA 1
ATOM 3958 C C . GLY B 1 109 ? 4.617 -5.672 -6.672 1 96.44 109 GLY B C 1
ATOM 3959 O O . GLY B 1 109 ? 4.539 -6.766 -6.109 1 96.44 109 GLY B O 1
ATOM 3960 N N . PRO B 1 110 ? 4.355 -4.543 -6.051 1 93 110 PRO B N 1
ATOM 3961 C CA . PRO B 1 110 ? 4.02 -4.543 -4.629 1 93 110 PRO B CA 1
ATOM 3962 C C . PRO B 1 110 ? 2.631 -5.113 -4.348 1 93 110 PRO B C 1
ATOM 3964 O O . PRO B 1 110 ? 1.925 -5.512 -5.281 1 93 110 PRO B O 1
ATOM 3967 N N . THR B 1 111 ? 2.361 -5.23 -3.029 1 91.31 111 THR B N 1
ATOM 3968 C CA . THR B 1 111 ? 1.051 -5.719 -2.619 1 91.31 111 THR B CA 1
ATOM 3969 C C . THR B 1 111 ? -0.058 -4.836 -3.184 1 91.31 111 THR B C 1
ATOM 3971 O O . THR B 1 111 ? 0.091 -3.615 -3.26 1 91.31 111 THR B O 1
ATOM 3974 N N . ASP B 1 112 ? -1.109 -5.465 -3.629 1 90.06 112 ASP B N 1
ATOM 3975 C CA . ASP B 1 112 ? -2.334 -4.805 -4.07 1 90.06 112 ASP B CA 1
ATOM 3976 C C . ASP B 1 112 ? -2.084 -3.953 -5.312 1 90.06 112 ASP B C 1
ATOM 3978 O O . ASP B 1 112 ? -2.646 -2.863 -5.445 1 90.06 112 ASP B O 1
ATOM 3982 N N . SER B 1 113 ? -1.214 -4.414 -6.16 1 93.06 113 SER B N 1
ATOM 3983 C CA . SER B 1 113 ? -0.914 -3.672 -7.379 1 93.06 113 SER B CA 1
ATOM 3984 C C . SER B 1 113 ? -1.679 -4.238 -8.57 1 93.06 113 SER B C 1
ATOM 3986 O O . SER B 1 113 ? -1.6 -3.699 -9.68 1 93.06 113 SER B O 1
ATOM 3988 N N . GLY B 1 114 ? -2.354 -5.379 -8.43 1 94.38 114 GLY B N 1
ATOM 3989 C CA . GLY B 1 114 ? -3.174 -5.926 -9.5 1 94.38 114 GLY B CA 1
ATOM 3990 C C . GLY B 1 114 ? -2.52 -7.094 -10.211 1 94.38 114 GLY B C 1
ATOM 3991 O O . GLY B 1 114 ? -2.961 -7.496 -11.289 1 94.38 114 GLY B O 1
ATOM 3992 N N . LYS B 1 115 ? -1.512 -7.699 -9.664 1 97.44 115 LYS B N 1
ATOM 3993 C CA . LYS B 1 115 ? -0.759 -8.773 -10.305 1 97.44 115 LYS B CA 1
ATOM 3994 C C . LYS B 1 115 ? -1.666 -9.953 -10.641 1 97.44 115 LYS B C 1
ATOM 3996 O O . LYS B 1 115 ? -1.717 -10.391 -11.797 1 97.44 115 LYS B O 1
ATOM 4001 N N . SER B 1 116 ? -2.373 -10.438 -9.609 1 95.69 116 SER B N 1
ATOM 4002 C CA . SER B 1 116 ? -3.229 -11.609 -9.812 1 95.69 116 SER B CA 1
ATOM 4003 C C . SER B 1 116 ? -4.301 -11.328 -10.859 1 95.69 116 SER B C 1
ATOM 4005 O O . SER B 1 116 ? -4.613 -12.195 -11.68 1 95.69 116 SER B O 1
ATOM 4007 N N . THR B 1 117 ? -4.879 -10.133 -10.844 1 95.75 117 THR B N 1
ATOM 4008 C CA . THR B 1 117 ? -5.91 -9.758 -11.812 1 95.75 117 THR B CA 1
ATOM 4009 C C . THR B 1 117 ? -5.332 -9.711 -13.227 1 95.75 117 THR B C 1
ATOM 4011 O O . THR B 1 117 ? -5.953 -10.203 -14.172 1 95.75 117 THR B O 1
ATOM 4014 N N . LEU B 1 118 ? -4.156 -9.109 -13.367 1 98.12 118 LEU B N 1
ATOM 4015 C CA . LEU B 1 118 ? -3.527 -9.039 -14.68 1 98.12 118 LEU B CA 1
ATOM 4016 C C . LEU B 1 118 ? -3.248 -10.438 -15.219 1 98.12 118 LEU B C 1
ATOM 4018 O O . LEU B 1 118 ? -3.475 -10.711 -16.406 1 98.12 118 LEU B O 1
ATOM 4022 N N . CYS B 1 119 ? -2.764 -11.305 -14.367 1 98.31 119 CYS B N 1
ATOM 4023 C CA . CYS B 1 119 ? -2.512 -12.688 -14.781 1 98.31 119 CYS B CA 1
ATOM 4024 C C . CYS B 1 119 ? -3.793 -13.352 -15.266 1 98.31 119 CYS B C 1
ATOM 4026 O O . CYS B 1 119 ? -3.787 -14.062 -16.266 1 98.31 119 CYS B O 1
ATOM 4028 N N . ARG B 1 120 ? -4.828 -13.117 -14.547 1 97.06 120 ARG B N 1
ATOM 4029 C CA . ARG B 1 120 ? -6.117 -13.68 -14.938 1 97.06 120 ARG B CA 1
ATOM 4030 C C . ARG B 1 120 ? -6.57 -13.125 -16.281 1 97.06 120 ARG B C 1
ATOM 4032 O O . ARG B 1 120 ? -7.066 -13.867 -17.141 1 97.06 120 ARG B O 1
ATOM 4039 N N . LEU B 1 121 ? -6.445 -11.844 -16.484 1 98.19 121 LEU B N 1
ATOM 4040 C CA . LEU B 1 121 ? -6.797 -11.195 -17.734 1 98.19 121 LEU B CA 1
ATOM 4041 C C . LEU B 1 121 ? -6.02 -11.797 -18.906 1 98.19 121 LEU B C 1
ATOM 4043 O O . LEU B 1 121 ? -6.613 -12.234 -19.891 1 98.19 121 LEU B O 1
ATOM 4047 N N . LEU B 1 122 ? -4.746 -11.867 -18.75 1 98.75 122 LEU B N 1
ATOM 4048 C CA . LEU B 1 122 ? -3.879 -12.375 -19.812 1 98.75 122 LEU B CA 1
ATOM 4049 C C . LEU B 1 122 ? -4.184 -13.844 -20.094 1 98.75 122 LEU B C 1
ATOM 4051 O O . LEU B 1 122 ? -4.227 -14.258 -21.266 1 98.75 122 LEU B O 1
ATOM 4055 N N . GLY B 1 123 ? -4.379 -14.578 -19.016 1 98.31 123 GLY B N 1
ATOM 4056 C CA . GLY B 1 123 ? -4.73 -15.984 -19.188 1 98.31 123 GLY B CA 1
ATOM 4057 C C . GLY B 1 123 ? -6.047 -16.188 -19.906 1 98.31 123 GLY B C 1
ATOM 4058 O O . GLY B 1 123 ? -6.125 -16.969 -20.859 1 98.31 123 GLY B O 1
ATOM 4059 N N . ASN B 1 124 ? -7.051 -15.469 -19.469 1 98.31 124 ASN B N 1
ATOM 4060 C CA . ASN B 1 124 ? -8.375 -15.609 -20.062 1 98.31 124 ASN B CA 1
ATOM 4061 C C . ASN B 1 124 ? -8.383 -15.156 -21.516 1 98.31 124 ASN B C 1
ATOM 4063 O O . ASN B 1 124 ? -9.008 -15.797 -22.375 1 98.31 124 ASN B O 1
ATOM 4067 N N . TRP B 1 125 ? -7.715 -14.086 -21.812 1 98.69 125 TRP B N 1
ATOM 4068 C CA . TRP B 1 125 ? -7.629 -13.609 -23.188 1 98.69 125 TRP B CA 1
ATOM 4069 C C . TRP B 1 125 ? -6.887 -14.617 -24.062 1 98.69 125 TRP B C 1
ATOM 4071 O O . TRP B 1 125 ? -7.246 -14.82 -25.234 1 98.69 125 TRP B O 1
ATOM 4081 N N . ALA B 1 126 ? -5.859 -15.234 -23.547 1 98.62 126 ALA B N 1
ATOM 4082 C CA . ALA B 1 126 ? -5.129 -16.25 -24.281 1 98.62 126 ALA B CA 1
ATOM 4083 C C . ALA B 1 126 ? -6.023 -17.438 -24.609 1 98.62 126 ALA B C 1
ATOM 4085 O O . ALA B 1 126 ? -6.023 -17.938 -25.75 1 98.62 126 ALA B O 1
ATOM 4086 N N . VAL B 1 127 ? -6.758 -17.875 -23.625 1 97.62 127 VAL B N 1
ATOM 4087 C CA . VAL B 1 127 ? -7.668 -19 -23.812 1 97.62 127 VAL B CA 1
ATOM 4088 C C . VAL B 1 127 ? -8.711 -18.641 -24.875 1 97.62 127 VAL B C 1
ATOM 4090 O O . VAL B 1 127 ? -9.039 -19.469 -25.734 1 97.62 127 VAL B O 1
ATOM 4093 N N . ARG B 1 128 ? -9.211 -17.453 -24.781 1 97.5 128 ARG B N 1
ATOM 4094 C CA . ARG B 1 128 ? -10.195 -17 -25.75 1 97.5 128 ARG B CA 1
ATOM 4095 C C . ARG B 1 128 ? -9.609 -16.953 -27.156 1 97.5 128 ARG B C 1
ATOM 4097 O O . ARG B 1 128 ? -10.336 -17.078 -28.141 1 97.5 128 ARG B O 1
ATOM 4104 N N . SER B 1 129 ? -8.328 -16.781 -27.25 1 97.56 129 SER B N 1
ATOM 4105 C CA . SER B 1 129 ? -7.629 -16.75 -28.531 1 97.56 129 SER B CA 1
ATOM 4106 C C . SER B 1 129 ? -7.254 -18.156 -29 1 97.56 129 SER B C 1
ATOM 4108 O O . SER B 1 129 ? -6.527 -18.312 -29.969 1 97.56 129 SER B O 1
ATOM 4110 N N . GLY B 1 130 ? -7.578 -19.188 -28.203 1 96.88 130 GLY B N 1
ATOM 4111 C CA . GLY B 1 130 ? -7.395 -20.562 -28.625 1 96.88 130 GLY B CA 1
ATOM 4112 C C . GLY B 1 130 ? -6.16 -21.219 -28.031 1 96.88 130 GLY B C 1
ATOM 4113 O O . GLY B 1 130 ? -5.797 -22.328 -28.406 1 96.88 130 GLY B O 1
ATOM 4114 N N . TRP B 1 131 ? -5.508 -20.547 -27.125 1 97.62 131 TRP B N 1
ATOM 4115 C CA . TRP B 1 131 ? -4.305 -21.078 -26.5 1 97.62 131 TRP B CA 1
ATOM 4116 C C . TRP B 1 131 ? -4.633 -21.75 -25.172 1 97.62 131 TRP B C 1
ATOM 4118 O O . TRP B 1 131 ? -5.754 -21.641 -24.672 1 97.62 131 TRP B O 1
ATOM 4128 N N . GLN B 1 132 ? -3.674 -22.438 -24.625 1 96.06 132 GLN B N 1
ATOM 4129 C CA . GLN B 1 132 ? -3.803 -23.094 -23.328 1 96.06 132 GLN B CA 1
ATOM 4130 C C . GLN B 1 132 ? -2.568 -22.844 -22.469 1 96.06 132 GLN B C 1
ATOM 4132 O O . GLN B 1 132 ? -1.845 -23.781 -22.125 1 96.06 132 GLN B O 1
ATOM 4137 N N . PRO B 1 133 ? -2.395 -21.625 -22.016 1 97.12 133 PRO B N 1
ATOM 4138 C CA . PRO B 1 133 ? -1.213 -21.344 -21.203 1 97.12 133 PRO B CA 1
ATOM 4139 C C . PRO B 1 133 ? -1.263 -22 -19.828 1 97.12 133 PRO B C 1
ATOM 4141 O O . PRO B 1 133 ? -2.3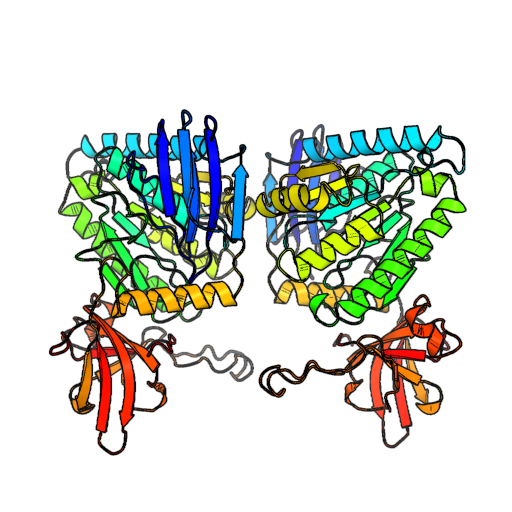38 -22.406 -19.359 1 97.12 133 PRO B O 1
ATOM 4144 N N . THR B 1 134 ? -0.078 -22.219 -19.312 1 96.75 134 THR B N 1
ATOM 4145 C CA . THR B 1 134 ? 0.019 -22.672 -17.938 1 96.75 134 THR B CA 1
ATOM 4146 C C . THR B 1 134 ? 0.075 -21.484 -16.984 1 96.75 134 THR B C 1
ATOM 4148 O O . THR B 1 134 ? 0.872 -20.562 -17.172 1 96.75 134 THR B O 1
ATOM 4151 N N . PHE B 1 135 ? -0.862 -21.484 -16.062 1 97.38 135 PHE B N 1
ATOM 4152 C CA . PHE B 1 135 ? -0.839 -20.469 -15.023 1 97.38 135 PHE B CA 1
ATOM 4153 C C . PHE B 1 135 ? -0.07 -20.953 -13.805 1 97.38 135 PHE B C 1
ATOM 4155 O O . PHE B 1 135 ? -0.348 -22.031 -13.281 1 97.38 135 PHE B O 1
ATOM 4162 N N . VAL B 1 136 ? 0.902 -20.172 -13.352 1 98.38 136 VAL B N 1
ATOM 4163 C CA . VAL B 1 136 ? 1.717 -20.469 -12.18 1 98.38 136 VAL B CA 1
ATOM 4164 C C . VAL B 1 136 ? 1.448 -19.438 -11.078 1 98.38 136 VAL B C 1
ATOM 4166 O O . VAL B 1 136 ? 1.549 -18.234 -11.312 1 98.38 136 VAL B O 1
ATOM 4169 N N . ASP B 1 137 ? 1.068 -19.906 -9.945 1 98.12 137 ASP B N 1
ATOM 4170 C CA . ASP B 1 137 ? 0.817 -19.031 -8.805 1 98.12 137 ASP B CA 1
ATOM 4171 C C . ASP B 1 137 ? 1.865 -19.25 -7.711 1 98.12 137 ASP B C 1
ATOM 4173 O O . ASP B 1 137 ? 1.874 -20.281 -7.043 1 98.12 137 ASP B O 1
ATOM 4177 N N . LEU B 1 138 ? 2.703 -18.234 -7.52 1 98.62 138 LEU B N 1
ATOM 4178 C CA . LEU B 1 138 ? 3.789 -18.328 -6.551 1 98.62 138 LEU B CA 1
ATOM 4179 C C . LEU B 1 138 ? 3.518 -17.438 -5.34 1 98.62 138 LEU B C 1
ATOM 4181 O O . LEU B 1 138 ? 4.414 -17.203 -4.527 1 98.62 138 LEU B O 1
ATOM 4185 N N . ASP B 1 139 ? 2.309 -16.875 -5.27 1 97.81 139 ASP B N 1
ATOM 4186 C CA . ASP B 1 139 ? 1.904 -16.125 -4.09 1 97.81 139 ASP B CA 1
ATOM 4187 C C . ASP B 1 139 ? 1.417 -17.047 -2.979 1 97.81 139 ASP B C 1
ATOM 4189 O O . ASP B 1 139 ? 0.223 -17.344 -2.885 1 97.81 139 ASP B O 1
ATOM 4193 N N . VAL B 1 140 ? 2.271 -17.359 -2.076 1 98 140 VAL B N 1
ATOM 4194 C CA . VAL B 1 140 ? 1.979 -18.359 -1.058 1 98 140 VAL B CA 1
ATOM 4195 C C . VAL B 1 140 ? 0.998 -17.781 -0.036 1 98 140 VAL B C 1
ATOM 4197 O O . VAL B 1 140 ? 0.374 -18.531 0.72 1 98 140 VAL B O 1
ATOM 4200 N N . GLY B 1 141 ? 0.878 -16.531 0.029 1 95.88 141 GLY B N 1
ATOM 4201 C CA . GLY B 1 141 ? -0.013 -15.906 0.991 1 95.88 141 GLY B CA 1
ATOM 4202 C C . GLY B 1 141 ? -1.443 -15.805 0.497 1 95.88 141 GLY B C 1
ATOM 4203 O O . GLY B 1 141 ? -2.387 -15.961 1.273 1 95.88 141 GLY B O 1
ATOM 4204 N N . GLN B 1 142 ? -1.548 -15.5 -0.791 1 93.31 142 GLN B N 1
ATOM 4205 C CA . GLN B 1 142 ? -2.861 -15.258 -1.375 1 93.31 142 GLN B CA 1
ATOM 4206 C C . GLN B 1 142 ? -3.059 -16.078 -2.648 1 93.31 142 GLN B C 1
ATOM 4208 O O . GLN B 1 142 ? -3.607 -15.57 -3.633 1 93.31 142 GLN B O 1
ATOM 4213 N N . GLY B 1 143 ? -2.654 -17.234 -2.607 1 92.06 143 GLY B N 1
ATOM 4214 C CA . GLY B 1 143 ? -2.811 -18.078 -3.771 1 92.06 143 GLY B CA 1
ATOM 4215 C C . GLY B 1 143 ? -4.262 -18.297 -4.168 1 92.06 143 GLY B C 1
ATOM 4216 O O . GLY B 1 143 ? -5.16 -18.203 -3.328 1 92.06 143 GLY B O 1
ATOM 4217 N N . THR B 1 144 ? -4.453 -18.641 -5.492 1 90.06 144 THR B N 1
ATOM 4218 C CA . THR B 1 144 ? -5.824 -18.688 -5.984 1 90.06 144 THR B CA 1
ATOM 4219 C C . THR B 1 144 ? -6.152 -20.062 -6.555 1 90.06 144 THR B C 1
ATOM 4221 O O . THR B 1 144 ? -7.281 -20.312 -6.984 1 90.06 144 THR B O 1
ATOM 4224 N N . ILE B 1 145 ? -5.195 -20.906 -6.578 1 93.25 145 ILE B N 1
ATOM 4225 C CA . ILE B 1 145 ? -5.41 -22.203 -7.211 1 93.25 145 ILE B CA 1
ATOM 4226 C C . ILE B 1 145 ? -5.922 -23.203 -6.18 1 93.25 145 ILE B C 1
ATOM 4228 O O . ILE B 1 145 ? -6.844 -23.984 -6.457 1 93.25 145 ILE B O 1
ATOM 4232 N N . THR B 1 146 ? -5.332 -23.234 -5.043 1 93.75 146 THR B N 1
ATOM 4233 C CA . THR B 1 146 ? -5.68 -24.141 -3.951 1 93.75 146 THR B CA 1
ATOM 4234 C C . THR B 1 146 ? -5.551 -23.438 -2.604 1 93.75 146 THR B C 1
ATOM 4236 O O . THR B 1 146 ? -5.879 -22.25 -2.479 1 93.75 146 THR B O 1
ATOM 4239 N N . VAL B 1 147 ? -5.203 -24.156 -1.557 1 95.38 147 VAL B N 1
ATOM 4240 C CA . VAL B 1 147 ? -5.086 -23.562 -0.23 1 95.38 147 VAL B CA 1
ATOM 4241 C C . VAL B 1 147 ? -3.834 -22.688 -0.167 1 95.38 147 VAL B C 1
ATOM 4243 O O . VAL B 1 147 ? -2.924 -22.844 -0.985 1 95.38 147 VAL B O 1
ATOM 4246 N N . PRO B 1 148 ? -3.779 -21.766 0.743 1 96.69 148 PRO B N 1
ATOM 4247 C CA . PRO B 1 148 ? -2.58 -20.938 0.887 1 96.69 148 PRO B CA 1
ATOM 4248 C C . PRO B 1 148 ? -1.333 -21.75 1.211 1 96.69 148 PRO B C 1
ATOM 4250 O O . PRO B 1 148 ? -1.44 -22.906 1.623 1 96.69 148 PRO B O 1
ATOM 4253 N N . GLY B 1 149 ? -0.195 -21.172 0.948 1 97.69 149 GLY B N 1
ATOM 4254 C CA . GLY B 1 149 ? 1.064 -21.797 1.325 1 97.69 149 GLY B CA 1
ATOM 4255 C C . GLY B 1 149 ? 1.602 -22.734 0.269 1 97.69 149 GLY B C 1
ATOM 4256 O O . GLY B 1 149 ? 2.383 -23.641 0.578 1 97.69 149 GLY B O 1
ATOM 4257 N N . CYS B 1 150 ? 1.135 -22.547 -0.906 1 97.5 150 CYS B N 1
ATOM 4258 C CA . CYS B 1 150 ? 1.551 -23.484 -1.945 1 97.5 150 CYS B CA 1
ATOM 4259 C C . CYS B 1 150 ? 2.115 -22.734 -3.15 1 97.5 150 CYS B C 1
ATOM 4261 O O . CYS B 1 150 ? 1.76 -21.594 -3.4 1 97.5 150 CYS B O 1
ATOM 4263 N N . LEU B 1 151 ? 3.066 -23.359 -3.818 1 98 151 LEU B N 1
ATOM 4264 C CA . LEU B 1 151 ? 3.416 -23.047 -5.199 1 98 151 LEU B CA 1
ATOM 4265 C C . LEU B 1 151 ? 2.699 -23.969 -6.168 1 98 151 LEU B C 1
ATOM 4267 O O . LEU B 1 151 ? 2.838 -25.203 -6.074 1 98 151 LEU B O 1
ATOM 4271 N N . SER B 1 152 ? 1.951 -23.391 -7.055 1 97.06 152 SER B N 1
ATOM 4272 C CA . SER B 1 152 ? 1.088 -24.266 -7.852 1 97.06 152 SER B CA 1
ATOM 4273 C C . SER B 1 152 ? 1.053 -23.812 -9.312 1 97.06 152 SER B C 1
ATOM 4275 O O . SER B 1 152 ? 1.401 -22.688 -9.633 1 97.06 152 SER B O 1
ATOM 4277 N N . ALA B 1 153 ? 0.685 -24.75 -10.156 1 97 153 ALA B N 1
ATOM 4278 C CA . ALA B 1 153 ? 0.526 -24.5 -11.594 1 97 153 ALA B CA 1
ATOM 4279 C C . ALA B 1 153 ? -0.66 -25.281 -12.156 1 97 153 ALA B C 1
ATOM 4281 O O . ALA B 1 153 ? -0.914 -26.406 -11.742 1 97 153 ALA B O 1
ATOM 4282 N N . VAL B 1 154 ? -1.372 -24.609 -13.023 1 95.56 154 VAL B N 1
ATOM 4283 C CA . VAL B 1 154 ? -2.516 -25.266 -13.648 1 95.56 154 VAL B CA 1
ATOM 4284 C C . VAL B 1 154 ? -2.621 -24.828 -15.109 1 95.56 154 VAL B C 1
ATOM 4286 O O . VAL B 1 154 ? -2.387 -23.656 -15.438 1 95.56 154 VAL B O 1
ATOM 4289 N N . PRO B 1 155 ? -2.865 -25.781 -16 1 94.56 155 PRO B N 1
ATOM 4290 C CA . PRO B 1 155 ? -3.168 -25.375 -17.375 1 94.56 155 PRO B CA 1
ATOM 4291 C C . PRO B 1 155 ? -4.52 -24.672 -17.5 1 94.56 155 PRO B C 1
ATOM 4293 O O . PRO B 1 155 ? -5.492 -25.094 -16.875 1 94.56 155 PRO B O 1
ATOM 4296 N N . LEU B 1 156 ? -4.586 -23.625 -18.234 1 95 156 LEU B N 1
ATOM 4297 C CA . LEU B 1 156 ? -5.84 -22.922 -18.484 1 95 156 LEU B CA 1
ATOM 4298 C C . LEU B 1 156 ? -6.469 -23.391 -19.797 1 95 156 LEU B C 1
ATOM 4300 O O . LEU B 1 156 ? -5.98 -23.047 -20.875 1 95 156 LEU B O 1
ATOM 4304 N N . GLU B 1 157 ? -7.508 -24.141 -19.656 1 93.5 157 GLU B N 1
ATOM 4305 C CA . GLU B 1 157 ? -8.18 -24.672 -20.844 1 93.5 157 GLU B CA 1
ATOM 4306 C C . GLU B 1 157 ? -9.438 -23.875 -21.156 1 93.5 157 GLU B C 1
ATOM 4308 O O . GLU B 1 157 ? -9.906 -23.891 -22.297 1 93.5 157 GLU B O 1
ATOM 4313 N N . HIS B 1 158 ? -9.984 -23.281 -20.188 1 93.94 158 HIS B N 1
ATOM 4314 C CA . HIS B 1 158 ? -11.133 -22.391 -20.266 1 93.94 158 HIS B CA 1
ATOM 4315 C C . HIS B 1 158 ? -10.93 -21.141 -19.422 1 93.94 158 HIS B C 1
ATOM 4317 O O . HIS B 1 158 ? -10.125 -21.156 -18.484 1 93.94 158 HIS B O 1
ATOM 4323 N N . PRO B 1 159 ? -11.648 -20.125 -19.844 1 95.81 159 PRO B N 1
ATOM 4324 C CA . PRO B 1 159 ? -11.539 -18.953 -18.969 1 95.81 159 PRO B CA 1
ATOM 4325 C C . PRO B 1 159 ? -11.914 -19.25 -17.516 1 95.81 159 PRO B C 1
ATOM 4327 O O . PRO B 1 159 ? -12.828 -20.047 -17.266 1 95.81 159 PRO B O 1
ATOM 4330 N N . VAL B 1 160 ? -11.203 -18.641 -16.625 1 94.88 160 VAL B N 1
ATOM 4331 C CA . VAL B 1 160 ? -11.461 -18.828 -15.203 1 94.88 160 VAL B CA 1
ATOM 4332 C C . VAL B 1 160 ? -12.891 -18.406 -14.875 1 94.88 160 VAL B C 1
ATOM 4334 O O . VAL B 1 160 ? -13.297 -17.281 -15.18 1 94.88 160 VAL B O 1
ATOM 4337 N N . ASP B 1 161 ? -13.578 -19.281 -14.289 1 92.75 161 ASP B N 1
ATOM 4338 C CA . ASP B 1 161 ? -14.977 -19.016 -13.969 1 92.75 161 ASP B CA 1
ATOM 4339 C C . ASP B 1 161 ? -15.094 -17.906 -12.922 1 92.75 161 ASP B C 1
ATOM 4341 O O . ASP B 1 161 ? -14.328 -17.875 -11.961 1 92.75 161 ASP B O 1
ATOM 4345 N N . ILE B 1 162 ? -16.078 -17.062 -13.125 1 93.62 162 ILE B N 1
ATOM 4346 C CA . ILE B 1 162 ? -16.234 -15.898 -12.25 1 93.62 162 ILE B CA 1
ATOM 4347 C C . ILE B 1 162 ? -16.688 -16.359 -10.867 1 93.62 162 ILE B C 1
ATOM 4349 O O . ILE B 1 162 ? -16.219 -15.82 -9.852 1 93.62 162 ILE B O 1
ATOM 4353 N N . GLU B 1 163 ? -17.484 -17.344 -10.797 1 90.25 163 GLU B N 1
ATOM 4354 C CA . GLU B 1 163 ? -18.047 -17.812 -9.531 1 90.25 163 GLU B CA 1
ATOM 4355 C C . GLU B 1 163 ? -17.141 -18.844 -8.867 1 90.25 163 GLU B C 1
ATOM 4357 O O . GLU B 1 163 ? -16.906 -18.766 -7.66 1 90.25 163 GLU B O 1
ATOM 4362 N N . GLU B 1 164 ? -16.562 -19.688 -9.688 1 87.38 164 GLU B N 1
ATOM 4363 C CA . GLU B 1 164 ? -15.891 -20.859 -9.141 1 87.38 164 GLU B CA 1
ATOM 4364 C C . GLU B 1 164 ? -14.383 -20.656 -9.102 1 87.38 164 GLU B C 1
ATOM 4366 O O . GLU B 1 164 ? -13.68 -21.344 -8.352 1 87.38 164 GLU B O 1
ATOM 4371 N N . GLY B 1 165 ? -13.922 -19.766 -9.891 1 88.19 165 GLY B N 1
ATOM 4372 C CA . GLY B 1 165 ? -12.477 -19.594 -9.961 1 88.19 165 GLY B CA 1
ATOM 4373 C C . GLY B 1 165 ? -11.797 -20.656 -10.805 1 88.19 165 GLY B C 1
ATOM 4374 O O . GLY B 1 165 ? -12.344 -21.094 -11.82 1 88.19 165 GLY B O 1
ATOM 4375 N N . PHE B 1 166 ? -10.578 -20.953 -10.422 1 84.06 166 PHE B N 1
ATOM 4376 C CA . PHE B 1 166 ? -9.797 -21.938 -11.156 1 84.06 166 PHE B CA 1
ATOM 4377 C C . PHE B 1 166 ? -10.352 -23.344 -10.922 1 84.06 166 PHE B C 1
ATOM 4379 O O . PHE B 1 166 ? -10.594 -23.75 -9.781 1 84.06 166 PHE B O 1
ATOM 4386 N N . ILE B 1 167 ? -10.859 -23.922 -12.023 1 70.69 167 ILE B N 1
ATOM 4387 C CA . ILE B 1 167 ? -11.336 -25.297 -11.945 1 70.69 167 ILE B CA 1
ATOM 4388 C C . ILE B 1 167 ? -10.25 -26.25 -12.438 1 70.69 167 ILE B C 1
ATOM 4390 O O . ILE B 1 167 ? -9.859 -26.203 -13.602 1 70.69 167 ILE B O 1
ATOM 4394 N N . ALA B 1 168 ? -9.453 -26.609 -11.492 1 63.91 168 ALA B N 1
ATOM 4395 C CA . ALA B 1 168 ? -8.367 -27.438 -12 1 63.91 168 ALA B CA 1
ATOM 4396 C C . ALA B 1 168 ? -8.555 -28.906 -11.602 1 63.91 168 ALA B C 1
ATOM 4398 O O . ALA B 1 168 ? -8.781 -29.219 -10.43 1 63.91 168 ALA B O 1
ATOM 4399 N N . ASP B 1 169 ? -8.648 -29.688 -12.586 1 66.81 169 ASP B N 1
ATOM 4400 C CA . ASP B 1 169 ? -8.75 -31.125 -12.32 1 66.81 169 ASP B CA 1
ATOM 4401 C C . ASP B 1 169 ? -7.457 -31.672 -11.719 1 66.81 169 ASP B C 1
ATOM 4403 O O . ASP B 1 169 ? -7.488 -32.469 -10.773 1 66.81 169 ASP B O 1
ATOM 4407 N N . LEU B 1 170 ? -6.336 -31.219 -12.258 1 74.19 170 LEU B N 1
ATOM 4408 C CA . LEU B 1 170 ? -5.09 -31.781 -11.75 1 74.19 170 LEU B CA 1
ATOM 4409 C C . LEU B 1 170 ? -3.99 -30.719 -11.703 1 74.19 170 LEU B C 1
ATOM 4411 O O . LEU B 1 170 ? -3.078 -30.734 -12.539 1 74.19 170 LEU B O 1
ATOM 4415 N N . PRO B 1 171 ? -3.992 -29.891 -10.695 1 89.88 171 PRO B N 1
ATOM 4416 C CA . PRO B 1 171 ? -2.908 -28.906 -10.609 1 89.88 171 PRO B CA 1
ATOM 4417 C C . PRO B 1 171 ? -1.613 -29.516 -10.062 1 89.88 171 PRO B C 1
ATOM 4419 O O . PRO B 1 171 ? -1.639 -30.562 -9.43 1 89.88 171 PRO B O 1
ATOM 4422 N N . LEU B 1 172 ? -0.459 -29.016 -10.539 1 93.69 172 LEU B N 1
ATOM 4423 C CA . LEU B 1 172 ? 0.8 -29.25 -9.844 1 93.69 172 LEU B CA 1
ATOM 4424 C C . LEU B 1 172 ? 0.895 -28.391 -8.586 1 93.69 172 LEU B C 1
ATOM 4426 O O . LEU B 1 172 ? 0.726 -27.172 -8.648 1 93.69 172 LEU B O 1
ATOM 4430 N N . VAL B 1 173 ? 1.09 -29.016 -7.457 1 95.81 173 VAL B N 1
ATOM 4431 C CA . VAL B 1 173 ? 1.079 -28.281 -6.203 1 95.81 173 VAL B CA 1
ATOM 4432 C C . VAL B 1 173 ? 2.262 -28.703 -5.336 1 95.81 173 VAL B C 1
ATOM 4434 O O . VAL B 1 173 ? 2.441 -29.906 -5.07 1 95.81 173 VAL B O 1
ATOM 4437 N N . PHE B 1 174 ? 3.096 -27.797 -4.957 1 96.75 174 PHE B N 1
ATOM 4438 C CA . PHE B 1 174 ? 4.141 -27.984 -3.955 1 96.75 174 PHE B CA 1
ATOM 4439 C C . PHE B 1 174 ? 3.814 -27.203 -2.686 1 96.75 174 PHE B C 1
ATOM 4441 O O . PHE B 1 174 ? 3.512 -26 -2.744 1 96.75 174 PHE B O 1
ATOM 4448 N N . PHE B 1 175 ? 3.922 -27.875 -1.562 1 96.75 175 PHE B N 1
ATOM 4449 C CA . PHE B 1 175 ? 3.521 -27.281 -0.297 1 96.75 175 PHE B CA 1
ATOM 4450 C C . PHE B 1 175 ? 4.699 -26.562 0.359 1 96.75 175 PHE B C 1
ATOM 4452 O O . PHE B 1 175 ? 5.652 -27.203 0.798 1 96.75 175 PHE B O 1
ATOM 4459 N N . TYR B 1 176 ? 4.66 -25.281 0.394 1 97.25 176 TYR B N 1
ATOM 4460 C CA . TYR B 1 176 ? 5.613 -24.438 1.11 1 97.25 176 TYR B CA 1
ATOM 4461 C C . TYR B 1 176 ? 5.289 -24.391 2.6 1 97.25 176 TYR B C 1
ATOM 4463 O O . TYR B 1 176 ? 6.188 -24.469 3.439 1 97.25 176 TYR B O 1
ATOM 4471 N N . GLY B 1 177 ? 4.055 -24.266 2.895 1 96.69 177 GLY B N 1
ATOM 4472 C CA . GLY B 1 177 ? 3.58 -24.469 4.254 1 96.69 177 GLY B CA 1
ATOM 4473 C C . GLY B 1 177 ? 3.531 -23.172 5.059 1 96.69 177 GLY B C 1
ATOM 4474 O O . GLY B 1 177 ? 3.232 -23.203 6.254 1 96.69 177 GLY B O 1
ATOM 4475 N N . HIS B 1 178 ? 3.898 -22.094 4.461 1 96.81 178 HIS B N 1
ATOM 4476 C CA . HIS B 1 178 ? 3.861 -20.781 5.113 1 96.81 178 HIS B CA 1
ATOM 4477 C C . HIS B 1 178 ? 3.162 -19.75 4.242 1 96.81 178 HIS B C 1
ATOM 4479 O O . HIS B 1 178 ? 3.055 -19.922 3.025 1 96.81 178 HIS B O 1
ATOM 4485 N N . ASN B 1 179 ? 2.664 -18.688 4.918 1 96.38 179 ASN B N 1
ATOM 4486 C CA . ASN B 1 179 ? 1.912 -17.703 4.156 1 96.38 179 ASN B CA 1
ATOM 4487 C C . ASN B 1 179 ? 2.787 -16.516 3.766 1 96.38 179 ASN B C 1
ATOM 4489 O O . ASN B 1 179 ? 2.281 -15.492 3.297 1 96.38 179 ASN B O 1
ATOM 4493 N N . SER B 1 180 ? 4.059 -16.625 3.98 1 96.12 180 SER B N 1
ATOM 4494 C CA . SER B 1 180 ? 5.027 -15.602 3.582 1 96.12 180 SER B CA 1
ATOM 4495 C C . SER B 1 180 ? 6.32 -16.234 3.086 1 96.12 180 SER B C 1
ATOM 4497 O O . SER B 1 180 ? 6.906 -17.078 3.768 1 96.12 180 SER B O 1
ATOM 4499 N N . PRO B 1 181 ? 6.797 -15.789 1.979 1 96.19 181 PRO B N 1
ATOM 4500 C CA . PRO B 1 181 ? 8.016 -16.391 1.434 1 96.19 181 PRO B CA 1
ATOM 4501 C C . PRO B 1 181 ? 9.227 -16.188 2.344 1 96.19 181 PRO B C 1
ATOM 4503 O O . PRO B 1 181 ? 10.188 -16.969 2.27 1 96.19 181 PRO B O 1
ATOM 4506 N N . GLY B 1 182 ? 9.211 -15.266 3.176 1 94.81 182 GLY B N 1
ATOM 4507 C CA . GLY B 1 182 ? 10.336 -14.938 4.039 1 94.81 182 GLY B CA 1
ATOM 4508 C C . GLY B 1 182 ? 10.523 -15.938 5.172 1 94.81 182 GLY B C 1
ATOM 4509 O O . GLY B 1 182 ? 11.578 -15.961 5.809 1 94.81 182 GLY B O 1
ATOM 4510 N N . GLU B 1 183 ? 9.578 -16.766 5.438 1 94.12 183 GLU B N 1
ATOM 4511 C CA . GLU B 1 183 ? 9.68 -17.734 6.52 1 94.12 183 GLU B CA 1
ATOM 4512 C C . GLU B 1 183 ? 10.781 -18.75 6.242 1 94.12 183 GLU B C 1
ATOM 4514 O O . GLU B 1 183 ? 11.469 -19.203 7.164 1 94.12 183 GLU B O 1
ATOM 4519 N N . ASN B 1 184 ? 10.922 -19.172 5.066 1 95.31 184 ASN B N 1
ATOM 4520 C CA . ASN B 1 184 ? 11.961 -20.094 4.625 1 95.31 184 ASN B CA 1
ATOM 4521 C C . ASN B 1 184 ? 12.312 -19.891 3.156 1 95.31 184 ASN B C 1
ATOM 4523 O O . ASN B 1 184 ? 11.898 -20.672 2.295 1 95.31 184 ASN B O 1
ATOM 4527 N N . PRO B 1 185 ? 13.109 -18.844 2.896 1 96.25 185 PRO B N 1
ATOM 4528 C CA . PRO B 1 185 ? 13.438 -18.5 1.513 1 96.25 185 PRO B CA 1
ATOM 4529 C C . PRO B 1 185 ? 14.125 -19.641 0.766 1 96.25 185 PRO B C 1
ATOM 4531 O O . PRO B 1 185 ? 13.914 -19.812 -0.438 1 96.25 185 PRO B O 1
ATOM 4534 N N . ALA B 1 186 ? 14.914 -20.422 1.456 1 95.88 186 ALA B N 1
ATOM 4535 C CA . ALA B 1 186 ? 15.617 -21.531 0.818 1 95.88 186 ALA B CA 1
ATOM 4536 C C . ALA B 1 186 ? 14.641 -22.578 0.314 1 95.88 186 ALA B C 1
ATOM 4538 O O . ALA B 1 186 ? 14.797 -23.094 -0.794 1 95.88 186 ALA B O 1
ATOM 4539 N N . LEU B 1 187 ? 13.734 -22.891 1.137 1 96.31 187 LEU B N 1
ATOM 4540 C CA . LEU B 1 187 ? 12.703 -23.844 0.722 1 96.31 187 LEU B CA 1
ATOM 4541 C C . LEU B 1 187 ? 11.914 -23.297 -0.464 1 96.31 187 LEU B C 1
ATOM 4543 O O . LEU B 1 187 ? 11.625 -24.031 -1.412 1 96.31 187 LEU B O 1
ATOM 4547 N N . PHE B 1 188 ? 11.562 -22.047 -0.423 1 97.81 188 PHE B N 1
ATOM 4548 C CA . PHE B 1 188 ? 10.836 -21.422 -1.519 1 97.81 188 PHE B CA 1
ATOM 4549 C C . PHE B 1 188 ? 11.586 -21.594 -2.834 1 97.81 188 PHE B C 1
ATOM 4551 O O . PHE B 1 188 ? 11.008 -22.016 -3.838 1 97.81 188 PHE B O 1
ATOM 4558 N N . LYS B 1 189 ? 12.836 -21.281 -2.801 1 97.94 189 LYS B N 1
ATOM 4559 C CA . LYS B 1 189 ? 13.672 -21.391 -3.998 1 97.94 189 LYS B CA 1
ATOM 4560 C C . LYS B 1 189 ? 13.711 -22.812 -4.512 1 97.94 189 LYS B C 1
ATOM 4562 O O . LYS B 1 189 ? 13.586 -23.062 -5.715 1 97.94 189 LYS B O 1
ATOM 4567 N N . ALA B 1 190 ? 13.859 -23.719 -3.602 1 97.06 190 ALA B N 1
ATOM 4568 C CA . ALA B 1 190 ? 13.953 -25.125 -3.986 1 97.06 190 ALA B CA 1
ATOM 4569 C C . ALA B 1 190 ? 12.664 -25.594 -4.668 1 97.06 190 ALA B C 1
ATOM 4571 O O . ALA B 1 190 ? 12.711 -26.281 -5.688 1 97.06 190 ALA B O 1
ATOM 4572 N N . LEU B 1 191 ? 11.586 -25.266 -4.121 1 97.38 191 LEU B N 1
ATOM 4573 C CA . LEU B 1 191 ? 10.297 -25.672 -4.684 1 97.38 191 LEU B CA 1
ATOM 4574 C C . LEU B 1 191 ? 10.055 -24.984 -6.023 1 97.38 191 LEU B C 1
ATOM 4576 O O . LEU B 1 191 ? 9.5 -25.594 -6.941 1 97.38 191 LEU B O 1
ATOM 4580 N N . ALA B 1 192 ? 10.391 -23.719 -6.152 1 98.25 192 ALA B N 1
ATOM 4581 C CA . ALA B 1 192 ? 10.273 -23.016 -7.426 1 98.25 192 ALA B CA 1
ATOM 4582 C C . ALA B 1 192 ? 11.109 -23.688 -8.508 1 98.25 192 ALA B C 1
ATOM 4584 O O . ALA B 1 192 ? 10.656 -23.828 -9.648 1 98.25 192 ALA B O 1
ATOM 4585 N N . ASP B 1 193 ? 12.305 -24.094 -8.141 1 98.06 193 ASP B N 1
ATOM 4586 C CA . ASP B 1 193 ? 13.172 -24.797 -9.07 1 98.06 193 ASP B CA 1
ATOM 4587 C C . ASP B 1 193 ? 12.516 -26.094 -9.555 1 98.06 193 ASP B C 1
ATOM 4589 O O . ASP B 1 193 ? 12.555 -26.406 -10.75 1 98.06 193 ASP B O 1
ATOM 4593 N N . LYS B 1 194 ? 11.977 -26.766 -8.656 1 96.62 194 LYS B N 1
ATOM 4594 C CA . LYS B 1 194 ? 11.336 -28.031 -8.984 1 96.62 194 LYS B CA 1
ATOM 4595 C C . LYS B 1 194 ? 10.133 -27.812 -9.898 1 96.62 194 LYS B C 1
ATOM 4597 O O . LYS B 1 194 ? 9.953 -28.531 -10.891 1 96.62 194 LYS B O 1
ATOM 4602 N N . LEU B 1 195 ? 9.328 -26.875 -9.516 1 97.5 195 LEU B N 1
ATOM 4603 C CA . LEU B 1 195 ? 8.148 -26.562 -10.32 1 97.5 195 LEU B CA 1
ATOM 4604 C C . LEU B 1 195 ? 8.555 -26.188 -11.742 1 97.5 195 LEU B C 1
ATOM 4606 O O . LEU B 1 195 ? 7.965 -26.656 -12.711 1 97.5 195 LEU B O 1
ATOM 4610 N N . SER B 1 196 ? 9.562 -25.312 -11.828 1 97.81 196 SER B N 1
ATOM 4611 C CA . SER B 1 196 ? 10.062 -24.891 -13.133 1 97.81 196 SER B CA 1
ATOM 4612 C C . SER B 1 196 ? 10.531 -26.078 -13.961 1 97.81 196 SER B C 1
ATOM 4614 O O . SER B 1 196 ? 10.227 -26.172 -15.148 1 97.81 196 SER B O 1
ATOM 4616 N N . SER B 1 197 ? 11.234 -26.969 -13.367 1 96.5 197 SER B N 1
ATOM 4617 C CA . SER B 1 197 ? 11.758 -28.141 -14.055 1 96.5 197 SER B CA 1
ATOM 4618 C C . SER B 1 197 ? 10.625 -29.016 -14.578 1 96.5 197 SER B C 1
ATOM 4620 O O . SER B 1 197 ? 10.695 -29.531 -15.695 1 96.5 197 SER B O 1
ATOM 4622 N N . LEU B 1 198 ? 9.656 -29.219 -13.797 1 94.88 198 LEU B N 1
ATOM 4623 C CA . LEU B 1 198 ? 8.516 -30.031 -14.195 1 94.88 198 LEU B CA 1
ATOM 4624 C C . LEU B 1 198 ? 7.766 -29.391 -15.352 1 94.88 198 LEU B C 1
ATOM 4626 O O . LEU B 1 198 ? 7.32 -30.078 -16.266 1 94.88 198 LEU B O 1
ATOM 4630 N N . LEU B 1 199 ? 7.613 -28.109 -15.289 1 95.56 199 LEU B N 1
ATOM 4631 C CA . LEU B 1 199 ? 6.906 -27.391 -16.344 1 95.56 199 LEU B CA 1
ATOM 4632 C C . LEU B 1 199 ? 7.691 -27.438 -17.656 1 95.56 199 LEU B C 1
ATOM 4634 O O . LEU B 1 199 ? 7.105 -27.516 -18.734 1 95.56 199 LEU B O 1
ATOM 4638 N N . GLN B 1 200 ? 8.984 -27.422 -17.562 1 92.75 200 GLN B N 1
ATOM 4639 C CA . GLN B 1 200 ? 9.82 -27.562 -18.75 1 92.75 200 GLN B CA 1
ATOM 4640 C C . GLN B 1 200 ? 9.656 -28.953 -19.391 1 92.75 200 GLN B C 1
ATOM 4642 O O . GLN B 1 200 ? 9.594 -29.078 -20.609 1 92.75 200 GLN B O 1
ATOM 4647 N N . ARG B 1 201 ? 9.586 -29.922 -18.531 1 92.5 201 ARG B N 1
ATOM 4648 C CA . ARG B 1 201 ? 9.383 -31.281 -19.016 1 92.5 201 ARG B CA 1
ATOM 4649 C C . ARG B 1 201 ? 8.023 -31.422 -19.703 1 92.5 201 ARG B C 1
ATOM 4651 O O . ARG B 1 201 ? 7.906 -32.094 -20.734 1 92.5 201 ARG B O 1
ATOM 4658 N N . ARG B 1 202 ? 7.066 -30.812 -19.125 1 89.94 202 ARG B N 1
ATOM 4659 C CA . ARG B 1 202 ? 5.734 -30.844 -19.719 1 89.94 202 ARG B CA 1
ATOM 4660 C C . ARG B 1 202 ? 5.727 -30.141 -21.078 1 89.94 202 ARG B C 1
ATOM 4662 O O . ARG B 1 202 ? 5.121 -30.641 -22.031 1 89.94 202 ARG B O 1
ATOM 4669 N N . ALA B 1 203 ? 6.344 -29.031 -21.172 1 89.31 203 ALA B N 1
ATOM 4670 C CA . ALA B 1 203 ? 6.422 -28.281 -22.422 1 89.31 203 ALA B CA 1
ATOM 4671 C C . ALA B 1 203 ? 7.125 -29.094 -23.5 1 89.31 203 ALA B C 1
ATOM 4673 O O . ALA B 1 203 ? 6.746 -29.031 -24.672 1 89.31 203 ALA B O 1
ATOM 4674 N N . ALA B 1 204 ? 8.07 -29.859 -23.125 1 88.06 204 ALA B N 1
ATOM 4675 C CA . ALA B 1 204 ? 8.805 -30.688 -24.062 1 88.06 204 ALA B CA 1
ATOM 4676 C C . ALA B 1 204 ? 7.922 -31.812 -24.609 1 88.06 204 ALA B C 1
ATOM 4678 O O . ALA B 1 204 ? 8.078 -32.219 -25.766 1 88.06 204 ALA B O 1
ATOM 4679 N N . ALA B 1 205 ? 6.996 -32.219 -23.812 1 89.94 205 ALA B N 1
ATOM 4680 C CA . ALA B 1 205 ? 6.168 -33.344 -24.172 1 89.94 205 ALA B CA 1
ATOM 4681 C C . ALA B 1 205 ? 4.914 -32.906 -24.922 1 89.94 205 ALA B C 1
ATOM 4683 O O . ALA B 1 205 ? 4.262 -33.719 -25.594 1 89.94 205 ALA B O 1
ATOM 4684 N N . ASP B 1 206 ? 4.539 -31.688 -24.844 1 90.75 206 ASP B N 1
ATOM 4685 C CA . ASP B 1 206 ? 3.309 -31.172 -25.438 1 90.75 206 ASP B CA 1
ATOM 4686 C C . ASP B 1 206 ? 3.564 -29.859 -26.172 1 90.75 206 ASP B C 1
ATOM 4688 O O . ASP B 1 206 ? 3.512 -28.781 -25.578 1 90.75 206 ASP B O 1
ATOM 4692 N N . PRO B 1 207 ? 3.68 -29.984 -27.5 1 90.44 207 PRO B N 1
ATOM 4693 C CA . PRO B 1 207 ? 4.008 -28.797 -28.281 1 90.44 207 PRO B CA 1
ATOM 4694 C C . PRO B 1 207 ? 2.98 -27.672 -28.125 1 90.44 207 PRO B C 1
ATOM 4696 O O . PRO B 1 207 ? 3.33 -26.5 -28.203 1 90.44 207 PRO B O 1
ATOM 4699 N N . ARG B 1 208 ? 1.738 -28.016 -27.953 1 91.25 208 ARG B N 1
ATOM 4700 C CA . ARG B 1 208 ? 0.712 -27 -27.766 1 91.25 208 ARG B CA 1
ATOM 4701 C C . ARG B 1 208 ? 0.914 -26.266 -26.453 1 91.25 208 ARG B C 1
ATOM 4703 O O . ARG B 1 208 ? 0.777 -25.031 -26.391 1 91.25 208 ARG B O 1
ATOM 4710 N N . ALA B 1 209 ? 1.18 -27.016 -25.453 1 90.69 209 ALA B N 1
ATOM 4711 C CA . ALA B 1 209 ? 1.475 -26.422 -24.172 1 90.69 209 ALA B CA 1
ATOM 4712 C C . ALA B 1 209 ? 2.719 -25.531 -24.234 1 90.69 209 ALA B C 1
ATOM 4714 O O . ALA B 1 209 ? 2.758 -24.453 -23.656 1 90.69 209 ALA B O 1
ATOM 4715 N N . ALA B 1 210 ? 3.65 -26.031 -24.938 1 93.88 210 ALA B N 1
ATOM 4716 C CA . ALA B 1 210 ? 4.898 -25.281 -25.094 1 93.88 210 ALA B CA 1
ATOM 4717 C C . ALA B 1 210 ? 4.664 -23.953 -25.797 1 93.88 210 ALA B C 1
ATOM 4719 O O . ALA B 1 210 ? 5.141 -22.906 -25.344 1 93.88 210 ALA B O 1
ATOM 4720 N N . ALA B 1 211 ? 3.953 -24.016 -26.859 1 95.75 211 ALA B N 1
ATOM 4721 C CA . ALA B 1 211 ? 3.713 -22.812 -27.656 1 95.75 211 ALA B CA 1
ATOM 4722 C C . ALA B 1 211 ? 2.818 -21.828 -26.906 1 95.75 211 ALA B C 1
ATOM 4724 O O . ALA B 1 211 ? 2.941 -20.609 -27.094 1 95.75 211 ALA B O 1
ATOM 4725 N N . SER B 1 212 ? 1.927 -22.328 -26.031 1 97.19 212 SER B N 1
ATOM 4726 C CA . SER B 1 212 ? 0.988 -21.484 -25.312 1 97.19 212 SER B CA 1
ATOM 4727 C C . SER B 1 212 ? 1.701 -20.656 -24.234 1 97.19 212 SER B C 1
ATOM 4729 O O . SER B 1 212 ? 1.23 -19.578 -23.859 1 97.19 212 SER B O 1
ATOM 4731 N N . GLY B 1 213 ? 2.764 -21.172 -23.734 1 97.38 213 GLY B N 1
ATOM 4732 C CA . GLY B 1 213 ? 3.596 -20.438 -22.797 1 97.38 213 GLY B CA 1
ATOM 4733 C C . GLY B 1 213 ? 3.113 -20.531 -21.375 1 97.38 213 GLY B C 1
ATOM 4734 O O . GLY B 1 213 ? 2.299 -21.406 -21.047 1 97.38 213 GLY B O 1
ATOM 4735 N N . ILE B 1 214 ? 3.711 -19.703 -20.469 1 98.31 214 ILE B N 1
ATOM 4736 C CA . ILE B 1 214 ? 3.473 -19.719 -19.031 1 98.31 214 ILE B CA 1
ATOM 4737 C C . ILE B 1 214 ? 3.207 -18.297 -18.531 1 98.31 214 ILE B C 1
ATOM 4739 O O . ILE B 1 214 ? 3.842 -17.344 -18.984 1 98.31 214 ILE B O 1
ATOM 4743 N N . ILE B 1 215 ? 2.217 -18.125 -17.672 1 98.69 215 ILE B N 1
ATOM 4744 C CA . ILE B 1 215 ? 1.932 -16.875 -16.984 1 98.69 215 ILE B CA 1
ATOM 4745 C C . ILE B 1 215 ? 2.146 -17.062 -15.477 1 98.69 215 ILE B C 1
ATOM 4747 O O . ILE B 1 215 ? 1.503 -17.906 -14.852 1 98.69 215 ILE B O 1
ATOM 4751 N N . ILE B 1 216 ? 3.006 -16.234 -14.883 1 98.88 216 ILE B N 1
ATOM 4752 C CA . ILE B 1 216 ? 3.424 -16.453 -13.5 1 98.88 216 ILE B CA 1
ATOM 4753 C C . ILE B 1 216 ? 2.975 -15.273 -12.641 1 98.88 216 ILE B C 1
ATOM 4755 O O . ILE B 1 216 ? 3.346 -14.125 -12.898 1 98.88 216 ILE B O 1
ATOM 4759 N N . ASN B 1 217 ? 2.137 -15.555 -11.664 1 98.56 217 ASN B N 1
ATOM 4760 C CA . ASN B 1 217 ? 1.792 -14.609 -10.609 1 98.56 217 ASN B CA 1
ATOM 4761 C C . ASN B 1 217 ? 2.748 -14.711 -9.422 1 98.56 217 ASN B C 1
ATOM 4763 O O . ASN B 1 217 ? 3.121 -15.812 -9.016 1 98.56 217 ASN B O 1
ATOM 4767 N N . THR B 1 218 ? 3.195 -13.602 -8.867 1 98.38 218 THR B N 1
ATOM 4768 C CA . THR B 1 218 ? 4.137 -13.633 -7.754 1 98.38 218 THR B CA 1
ATOM 4769 C C . THR B 1 218 ? 3.551 -12.922 -6.535 1 98.38 218 THR B C 1
ATOM 4771 O O . THR B 1 218 ? 2.375 -12.555 -6.527 1 98.38 218 THR B O 1
ATOM 4774 N N . PHE B 1 219 ? 4.383 -12.812 -5.438 1 97.38 219 PHE B N 1
ATOM 4775 C CA . PHE B 1 219 ? 4 -12.164 -4.191 1 97.38 219 PHE B CA 1
ATOM 4776 C C . PHE B 1 219 ? 4.379 -10.688 -4.219 1 97.38 219 PHE B C 1
ATOM 4778 O O . PHE B 1 219 ? 5.043 -10.227 -5.152 1 97.38 219 PHE B O 1
ATOM 4785 N N . GLY B 1 220 ? 4 -9.945 -3.199 1 94.75 220 GLY B N 1
ATOM 4786 C CA . GLY B 1 220 ? 4.148 -8.492 -3.215 1 94.75 220 GLY B CA 1
ATOM 4787 C C . GLY B 1 220 ? 5.359 -8.016 -2.439 1 94.75 220 GLY B C 1
ATOM 4788 O O . GLY B 1 220 ? 5.453 -6.832 -2.1 1 94.75 220 GLY B O 1
ATOM 4789 N N . TRP B 1 221 ? 6.254 -8.914 -2.086 1 93.81 221 TRP B N 1
ATOM 4790 C CA . TRP B 1 221 ? 7.496 -8.539 -1.409 1 93.81 221 TRP B CA 1
ATOM 4791 C C . TRP B 1 221 ? 8.578 -8.172 -2.42 1 93.81 221 TRP B C 1
ATOM 4793 O O . TRP B 1 221 ? 9.172 -9.047 -3.047 1 93.81 221 TRP B O 1
ATOM 4803 N N . VAL B 1 222 ? 8.906 -6.875 -2.5 1 94.19 222 VAL B N 1
ATOM 4804 C CA . VAL B 1 222 ? 9.688 -6.457 -3.66 1 94.19 222 VAL B CA 1
ATOM 4805 C C . VAL B 1 222 ? 11 -5.828 -3.199 1 94.19 222 VAL B C 1
ATOM 4807 O O . VAL B 1 222 ? 11.742 -5.27 -4.008 1 94.19 222 VAL B O 1
ATOM 4810 N N . ASP B 1 223 ? 11.297 -5.859 -1.931 1 88.5 223 ASP B N 1
ATOM 4811 C CA . ASP B 1 223 ? 12.539 -5.273 -1.424 1 88.5 223 ASP B CA 1
ATOM 4812 C C . ASP B 1 223 ? 13.375 -6.312 -0.683 1 88.5 223 ASP B C 1
ATOM 4814 O O . ASP B 1 223 ? 12.852 -7.328 -0.223 1 88.5 223 ASP B O 1
ATOM 4818 N N . GLY B 1 224 ? 14.656 -6.047 -0.637 1 90.62 224 GLY B N 1
ATOM 4819 C CA . GLY B 1 224 ? 15.547 -6.918 0.114 1 90.62 224 GLY B CA 1
ATOM 4820 C C . GLY B 1 224 ? 15.469 -8.367 -0.323 1 90.62 224 GLY B C 1
ATOM 4821 O O . GLY B 1 224 ? 15.594 -8.672 -1.512 1 90.62 224 GLY B O 1
ATOM 4822 N N . PRO B 1 225 ? 15.273 -9.25 0.699 1 93.88 225 PRO B N 1
ATOM 4823 C CA . PRO B 1 225 ? 15.219 -10.672 0.356 1 93.88 225 PRO B CA 1
ATOM 4824 C C . PRO B 1 225 ? 14.07 -11 -0.597 1 93.88 225 PRO B C 1
ATOM 4826 O O . PRO B 1 225 ? 14.18 -11.938 -1.396 1 93.88 225 PRO B O 1
ATOM 4829 N N . GLY B 1 226 ? 13.016 -10.227 -0.459 1 95.88 226 GLY B N 1
ATOM 4830 C CA . GLY B 1 226 ? 11.93 -10.422 -1.401 1 95.88 226 GLY B CA 1
ATOM 4831 C C . GLY B 1 226 ? 12.312 -10.125 -2.836 1 95.88 226 GLY B C 1
ATOM 4832 O O . GLY B 1 226 ? 11.938 -10.852 -3.754 1 95.88 226 GLY B O 1
ATOM 4833 N N . TYR B 1 227 ? 13.094 -9.062 -3.023 1 96.12 227 TYR B N 1
ATOM 4834 C CA . TYR B 1 227 ? 13.609 -8.703 -4.34 1 96.12 227 TYR B CA 1
ATOM 4835 C C . TYR B 1 227 ? 14.516 -9.805 -4.887 1 96.12 227 TYR B C 1
ATOM 4837 O O . TYR B 1 227 ? 14.438 -10.148 -6.07 1 96.12 227 TYR B O 1
ATOM 4845 N N . ASP B 1 228 ? 15.281 -10.383 -4.043 1 97.12 228 ASP B N 1
ATOM 4846 C CA . ASP B 1 228 ? 16.172 -11.461 -4.449 1 97.12 228 ASP B CA 1
ATOM 4847 C C . ASP B 1 228 ? 15.391 -12.688 -4.895 1 97.12 228 ASP B C 1
ATOM 4849 O O . ASP B 1 228 ? 15.781 -13.375 -5.84 1 97.12 228 ASP B O 1
ATOM 4853 N N . LEU B 1 229 ? 14.352 -12.969 -4.211 1 97.94 229 LEU B N 1
ATOM 4854 C CA . LEU B 1 229 ? 13.5 -14.086 -4.598 1 97.94 229 LEU B CA 1
ATOM 4855 C C . LEU B 1 229 ? 12.859 -13.844 -5.957 1 97.94 229 LEU B C 1
ATOM 4857 O O . LEU B 1 229 ? 12.711 -14.766 -6.758 1 97.94 229 LEU B O 1
ATOM 4861 N N . GLN B 1 230 ? 12.453 -12.625 -6.227 1 97.94 230 GLN B N 1
ATOM 4862 C CA . GLN B 1 230 ? 11.875 -12.289 -7.527 1 97.94 230 GLN B CA 1
ATOM 4863 C C . GLN B 1 230 ? 12.891 -12.508 -8.648 1 97.94 230 GLN B C 1
ATOM 4865 O O . GLN B 1 230 ? 12.555 -13.055 -9.703 1 97.94 230 GLN B O 1
ATOM 4870 N N . LYS B 1 231 ? 14.086 -12.086 -8.43 1 97.88 231 LYS B N 1
ATOM 4871 C CA . LYS B 1 231 ? 15.141 -12.32 -9.414 1 97.88 231 LYS B CA 1
ATOM 4872 C C . LYS B 1 231 ? 15.352 -13.812 -9.648 1 97.88 231 LYS B C 1
ATOM 4874 O O . LYS B 1 231 ? 15.508 -14.25 -10.789 1 97.88 231 LYS B O 1
ATOM 4879 N N . HIS B 1 232 ? 15.32 -14.539 -8.539 1 98.06 232 HIS B N 1
ATOM 4880 C CA . HIS B 1 232 ? 15.469 -15.984 -8.648 1 98.06 232 HIS B CA 1
ATOM 4881 C C . HIS B 1 232 ? 14.367 -16.594 -9.508 1 98.06 232 HIS B C 1
ATOM 4883 O O . HIS B 1 232 ? 14.633 -17.453 -10.344 1 98.06 232 HIS B O 1
ATOM 4889 N N . ILE B 1 233 ? 13.156 -16.156 -9.32 1 98.56 233 ILE B N 1
ATOM 4890 C CA . ILE B 1 233 ? 12.016 -16.641 -10.094 1 98.56 233 ILE B CA 1
ATOM 4891 C C . ILE B 1 233 ? 12.234 -16.344 -11.57 1 98.56 233 ILE B C 1
ATOM 4893 O O . ILE B 1 233 ? 12.055 -17.234 -12.422 1 98.56 233 ILE B O 1
ATOM 4897 N N . ILE B 1 234 ? 12.633 -15.125 -11.867 1 98.56 234 ILE B N 1
ATOM 4898 C CA . ILE B 1 234 ? 12.82 -14.695 -13.25 1 98.56 234 ILE B CA 1
ATOM 4899 C C . ILE B 1 234 ? 13.883 -15.555 -13.922 1 98.56 234 ILE B C 1
ATOM 4901 O O . ILE B 1 234 ? 13.711 -16 -15.062 1 98.56 234 ILE B O 1
ATOM 4905 N N . GLN B 1 235 ? 14.898 -15.828 -13.211 1 97.69 235 GLN B N 1
ATOM 4906 C CA . GLN B 1 235 ? 16 -16.609 -13.758 1 97.69 235 GLN B CA 1
ATOM 4907 C C . GLN B 1 235 ? 15.633 -18.094 -13.867 1 97.69 235 GLN B C 1
ATOM 4909 O O . GLN B 1 235 ? 15.875 -18.719 -14.898 1 97.69 235 GLN B O 1
ATOM 4914 N N . THR B 1 236 ? 15.031 -18.594 -12.797 1 97.44 236 THR B N 1
ATOM 4915 C CA . THR B 1 236 ? 14.711 -20.016 -12.703 1 97.44 236 THR B CA 1
ATOM 4916 C C . THR B 1 236 ? 13.719 -20.406 -13.797 1 97.44 236 THR B C 1
ATOM 4918 O O . THR B 1 236 ? 13.875 -21.453 -14.43 1 97.44 236 THR B O 1
ATOM 4921 N N . PHE B 1 237 ? 12.75 -19.578 -14.047 1 97.69 237 PHE B N 1
ATOM 4922 C CA . PHE B 1 237 ? 11.719 -19.906 -15.023 1 97.69 237 PHE B CA 1
ATOM 4923 C C . PHE B 1 237 ? 12.109 -19.406 -16.406 1 97.69 237 PHE B C 1
ATOM 4925 O O . PHE B 1 237 ? 11.367 -19.578 -17.375 1 97.69 237 PHE B O 1
ATOM 4932 N N . GLN B 1 238 ? 13.25 -18.766 -16.5 1 95.38 238 GLN B N 1
ATOM 4933 C CA . GLN B 1 238 ? 13.727 -18.203 -17.766 1 95.38 238 GLN B CA 1
ATOM 4934 C C . GLN B 1 238 ? 12.664 -17.344 -18.422 1 95.38 238 GLN B C 1
ATOM 4936 O O . GLN B 1 238 ? 12.32 -17.547 -19.594 1 95.38 238 GLN B O 1
ATOM 4941 N N . CYS B 1 239 ? 12.273 -16.359 -17.703 1 97.69 239 CYS B N 1
ATOM 4942 C CA . CYS B 1 239 ? 11.18 -15.508 -18.156 1 97.69 239 CYS B CA 1
ATOM 4943 C C . CYS B 1 239 ? 11.609 -14.664 -19.359 1 97.69 239 CYS B C 1
ATOM 4945 O O . CYS B 1 239 ? 12.68 -14.055 -19.328 1 97.69 239 CYS B O 1
ATOM 4947 N N . ASP B 1 240 ? 10.719 -14.602 -20.359 1 96.12 240 ASP B N 1
ATOM 4948 C CA . ASP B 1 240 ? 10.93 -13.766 -21.531 1 96.12 240 ASP B CA 1
ATOM 4949 C C . ASP B 1 240 ? 10.477 -12.328 -21.281 1 96.12 240 ASP B C 1
ATOM 4951 O O . ASP B 1 240 ? 11.039 -11.391 -21.844 1 96.12 240 ASP B O 1
ATOM 4955 N N . VAL B 1 241 ? 9.445 -12.273 -20.578 1 98.31 241 VAL B N 1
ATOM 4956 C CA . VAL B 1 241 ? 8.812 -10.977 -20.344 1 98.31 241 VAL B CA 1
ATOM 4957 C C . VAL B 1 241 ? 8.555 -10.797 -18.859 1 98.31 241 VAL B C 1
ATOM 4959 O O . VAL B 1 241 ? 8.016 -11.688 -18.188 1 98.31 241 VAL B O 1
ATOM 4962 N N . VAL B 1 242 ? 9.016 -9.672 -18.344 1 98.81 242 VAL B N 1
ATOM 4963 C CA . VAL B 1 242 ? 8.719 -9.273 -16.969 1 98.81 242 VAL B CA 1
ATOM 4964 C C . VAL B 1 242 ? 7.801 -8.047 -16.984 1 98.81 242 VAL B C 1
ATOM 4966 O O . VAL B 1 242 ? 8.172 -6.992 -17.484 1 98.81 242 VAL B O 1
ATOM 4969 N N . LEU B 1 243 ? 6.617 -8.227 -16.484 1 98.81 243 LEU B N 1
ATOM 4970 C CA . LEU B 1 243 ? 5.68 -7.117 -16.344 1 98.81 243 LEU B CA 1
ATOM 4971 C C . LEU B 1 243 ? 5.727 -6.535 -14.93 1 98.81 243 LEU B C 1
ATOM 4973 O O . LEU B 1 243 ? 5.336 -7.199 -13.969 1 98.81 243 LEU B O 1
ATOM 4977 N N . VAL B 1 244 ? 6.203 -5.324 -14.805 1 98.06 244 VAL B N 1
ATOM 4978 C CA . VAL B 1 244 ? 6.34 -4.648 -13.516 1 98.06 244 VAL B CA 1
ATOM 4979 C C . VAL B 1 244 ? 5.129 -3.752 -13.273 1 98.06 244 VAL B C 1
ATOM 4981 O O . VAL B 1 244 ? 4.895 -2.801 -14.023 1 98.06 244 VAL B O 1
ATOM 4984 N N . MET B 1 245 ? 4.43 -4.074 -12.188 1 96.25 245 MET B N 1
ATOM 4985 C CA . MET B 1 245 ? 3.24 -3.287 -11.883 1 96.25 245 MET B CA 1
ATOM 4986 C C . MET B 1 245 ? 3.596 -2.055 -11.055 1 96.25 245 MET B C 1
ATOM 4988 O O . MET B 1 245 ? 4.258 -2.164 -10.023 1 96.25 245 MET B O 1
ATOM 4992 N N . GLU B 1 246 ? 3.141 -0.958 -11.445 1 90.81 246 GLU B N 1
ATOM 4993 C CA . GLU B 1 246 ? 2.998 0.284 -10.688 1 90.81 246 GLU B CA 1
ATOM 4994 C C . GLU B 1 246 ? 4.355 0.915 -10.398 1 90.81 246 GLU B C 1
ATOM 4996 O O . GLU B 1 246 ? 4.598 2.072 -10.75 1 90.81 246 GLU B O 1
ATOM 5001 N N . GLN B 1 247 ? 5.383 0.249 -9.93 1 90.62 247 GLN B N 1
ATOM 5002 C CA . GLN B 1 247 ? 6.523 0.827 -9.234 1 90.62 247 GLN B CA 1
ATOM 5003 C C . GLN B 1 247 ? 7.68 1.101 -10.195 1 90.62 247 GLN B C 1
ATOM 5005 O O . GLN B 1 247 ? 8.297 0.168 -10.711 1 90.62 247 GLN B O 1
ATOM 5010 N N . ASP B 1 248 ? 8.07 2.299 -10.273 1 92.56 248 ASP B N 1
ATOM 5011 C CA . ASP B 1 248 ? 9.188 2.729 -11.109 1 92.56 248 ASP B CA 1
ATOM 5012 C C . ASP B 1 248 ? 10.508 2.189 -10.578 1 92.56 248 ASP B C 1
ATOM 5014 O O . ASP B 1 248 ? 11.359 1.746 -11.352 1 92.56 248 ASP B O 1
ATOM 5018 N N . ARG B 1 249 ? 10.641 2.283 -9.312 1 90.94 249 ARG B N 1
ATOM 5019 C CA . ARG B 1 249 ? 11.875 1.829 -8.68 1 90.94 249 ARG B CA 1
ATOM 5020 C C . ARG B 1 249 ? 12.156 0.367 -9.008 1 90.94 249 ARG B C 1
ATOM 5022 O O . ARG B 1 249 ? 13.273 0.015 -9.383 1 90.94 249 ARG B O 1
ATOM 5029 N N . LEU B 1 250 ? 11.164 -0.454 -8.844 1 94.31 250 LEU B N 1
ATOM 5030 C CA . LEU B 1 250 ? 11.312 -1.876 -9.141 1 94.31 250 LEU B CA 1
ATOM 5031 C C . LEU B 1 250 ? 11.672 -2.096 -10.602 1 94.31 250 LEU B C 1
ATOM 5033 O O . LEU B 1 250 ? 12.547 -2.904 -10.922 1 94.31 250 LEU B O 1
ATOM 5037 N N . HIS B 1 251 ? 10.984 -1.403 -11.492 1 95.69 251 HIS B N 1
ATOM 5038 C CA . HIS B 1 251 ? 11.266 -1.493 -12.922 1 95.69 251 HIS B CA 1
ATOM 5039 C C . HIS B 1 251 ? 12.719 -1.126 -13.227 1 95.69 251 HIS B C 1
ATOM 5041 O O . HIS B 1 251 ? 13.414 -1.863 -13.93 1 95.69 251 HIS B O 1
ATOM 5047 N N . ALA B 1 252 ? 13.148 -0.046 -12.664 1 92.94 252 ALA B N 1
ATOM 5048 C CA . ALA B 1 252 ? 14.5 0.455 -12.922 1 92.94 252 ALA B CA 1
ATOM 5049 C C . ALA B 1 252 ? 15.555 -0.499 -12.367 1 92.94 252 ALA B C 1
ATOM 5051 O O . ALA B 1 252 ? 16.547 -0.781 -13.031 1 92.94 252 ALA B O 1
ATOM 5052 N N . THR B 1 253 ? 15.359 -0.975 -11.172 1 93.06 253 THR B N 1
ATOM 5053 C CA . THR B 1 253 ? 16.328 -1.852 -10.539 1 93.06 253 THR B CA 1
ATOM 5054 C C . THR B 1 253 ? 16.422 -3.186 -11.273 1 93.06 253 THR B C 1
ATOM 5056 O O . THR B 1 253 ? 17.516 -3.713 -11.477 1 93.06 253 THR B O 1
ATOM 5059 N N . LEU B 1 254 ? 15.289 -3.721 -11.656 1 96.88 254 LEU B N 1
ATOM 5060 C CA . LEU B 1 254 ? 15.289 -4.973 -12.406 1 96.88 254 LEU B CA 1
ATOM 5061 C C . LEU B 1 254 ? 15.992 -4.801 -13.742 1 96.88 254 LEU B C 1
ATOM 5063 O O . LEU B 1 254 ? 16.75 -5.68 -14.172 1 96.88 254 LEU B O 1
ATOM 5067 N N . GLN B 1 255 ? 15.719 -3.676 -14.43 1 95.56 255 GLN B N 1
ATOM 5068 C CA . GLN B 1 255 ? 16.375 -3.402 -15.703 1 95.56 255 GLN B CA 1
ATOM 5069 C C . GLN B 1 255 ? 17.891 -3.398 -15.547 1 95.56 255 GLN B C 1
ATOM 5071 O O . GLN B 1 255 ? 18.609 -3.928 -16.406 1 95.56 255 GLN B O 1
ATOM 5076 N N . GLN B 1 256 ? 18.281 -2.822 -14.516 1 93.25 256 GLN B N 1
ATOM 5077 C CA . GLN B 1 256 ? 19.719 -2.725 -14.266 1 93.25 256 GLN B CA 1
ATOM 5078 C C . GLN B 1 256 ? 20.312 -4.082 -13.891 1 93.25 256 GLN B C 1
ATOM 5080 O O . GLN B 1 256 ? 21.328 -4.504 -14.461 1 93.25 256 GLN B O 1
ATOM 5085 N N . ASP B 1 257 ? 19.688 -4.773 -13.008 1 94.88 257 ASP B N 1
ATOM 5086 C CA . ASP B 1 257 ? 20.25 -5.992 -12.43 1 94.88 257 ASP B CA 1
ATOM 5087 C C . ASP B 1 257 ? 20.188 -7.145 -13.43 1 94.88 257 ASP B C 1
ATOM 5089 O O . ASP B 1 257 ? 21.031 -8.047 -13.398 1 94.88 257 ASP B O 1
ATOM 5093 N N . LEU B 1 258 ? 19.188 -7.145 -14.258 1 96.38 258 LEU B N 1
ATOM 5094 C CA . LEU B 1 258 ? 18.984 -8.297 -15.133 1 96.38 258 LEU B CA 1
ATOM 5095 C C . LEU B 1 258 ? 19.641 -8.07 -16.484 1 96.38 258 LEU B C 1
ATOM 5097 O O . LEU B 1 258 ? 19.641 -8.961 -17.344 1 96.38 258 LEU B O 1
ATOM 5101 N N . LYS B 1 259 ? 20.203 -6.91 -16.719 1 93 259 LYS B N 1
ATOM 5102 C CA . LYS B 1 259 ? 20.812 -6.574 -18 1 93 259 LYS B CA 1
ATOM 5103 C C . LYS B 1 259 ? 21.859 -7.605 -18.406 1 93 259 LYS B C 1
ATOM 5105 O O . LYS B 1 259 ? 21.891 -8.055 -19.547 1 93 259 LYS B O 1
ATOM 5110 N N . ALA B 1 260 ? 22.672 -8.008 -17.484 1 91.5 260 ALA B N 1
ATOM 5111 C CA . ALA B 1 260 ? 23.766 -8.93 -17.766 1 91.5 260 ALA B CA 1
ATOM 5112 C C . ALA B 1 260 ? 23.312 -10.383 -17.672 1 91.5 260 ALA B C 1
ATOM 5114 O O . ALA B 1 260 ? 23.672 -11.211 -18.516 1 91.5 260 ALA B O 1
ATOM 5115 N N . THR B 1 261 ? 22.531 -10.703 -16.688 1 91.19 261 THR B N 1
ATOM 5116 C CA . THR B 1 261 ? 22.188 -12.086 -16.391 1 91.19 261 THR B CA 1
ATOM 5117 C C . THR B 1 261 ? 21.062 -12.57 -17.312 1 91.19 261 THR B C 1
ATOM 5119 O O . THR B 1 261 ? 20.984 -13.758 -17.625 1 91.19 261 THR B O 1
ATOM 5122 N N . CYS B 1 262 ? 20.172 -11.688 -17.672 1 91.94 262 CYS B N 1
ATOM 5123 C CA . CYS B 1 262 ? 19.047 -12.023 -18.547 1 91.94 262 CYS B CA 1
ATOM 5124 C C . CYS B 1 262 ? 18.906 -11.016 -19.672 1 91.94 262 CYS B C 1
ATOM 5126 O O . CYS B 1 262 ? 17.891 -10.328 -19.781 1 91.94 262 CYS B O 1
ATOM 5128 N N . PRO B 1 263 ? 19.781 -11 -20.594 1 90.38 263 PRO B N 1
ATOM 5129 C CA . PRO B 1 263 ? 19.812 -9.953 -21.609 1 90.38 263 PRO B CA 1
ATOM 5130 C C . PRO B 1 263 ? 18.625 -10.039 -22.578 1 90.38 263 PRO B C 1
ATOM 5132 O O . PRO B 1 263 ? 18.266 -9.039 -23.203 1 90.38 263 PRO B O 1
ATOM 5135 N N . ARG B 1 264 ? 18.016 -11.133 -22.734 1 90.88 264 ARG B N 1
ATOM 5136 C CA . ARG B 1 264 ? 16.938 -11.289 -23.703 1 90.88 264 ARG B CA 1
ATOM 5137 C C . ARG B 1 264 ? 15.586 -11.016 -23.062 1 90.88 264 ARG B C 1
ATOM 5139 O O . ARG B 1 264 ? 14.562 -10.984 -23.75 1 90.88 264 ARG B O 1
ATOM 5146 N N . THR B 1 265 ? 15.547 -10.891 -21.75 1 95.75 265 THR B N 1
ATOM 5147 C CA . THR B 1 265 ? 14.297 -10.664 -21.031 1 95.75 265 THR B CA 1
ATOM 5148 C C . THR B 1 265 ? 13.805 -9.234 -21.25 1 95.75 265 THR B C 1
ATOM 5150 O O . THR B 1 265 ? 14.555 -8.281 -21.062 1 95.75 265 THR B O 1
ATOM 5153 N N . THR B 1 266 ? 12.562 -9.094 -21.734 1 97.19 266 THR B N 1
ATOM 5154 C CA . THR B 1 266 ? 11.93 -7.789 -21.875 1 97.19 266 THR B CA 1
ATOM 5155 C C . THR B 1 266 ? 11.25 -7.379 -20.578 1 97.19 266 THR B C 1
ATOM 5157 O O . THR B 1 266 ? 10.43 -8.125 -20.031 1 97.19 266 THR B O 1
ATOM 5160 N N . ILE B 1 267 ? 11.602 -6.23 -20.078 1 98 267 ILE B N 1
ATOM 5161 C CA . ILE B 1 267 ? 11 -5.715 -18.844 1 98 267 ILE B CA 1
ATOM 5162 C C . ILE B 1 267 ? 10.109 -4.52 -19.172 1 98 267 ILE B C 1
ATOM 5164 O O . ILE B 1 267 ? 10.578 -3.512 -19.719 1 98 267 ILE B O 1
ATOM 5168 N N . LEU B 1 268 ? 8.805 -4.602 -18.875 1 97.75 268 LEU B N 1
ATOM 5169 C CA . LEU B 1 268 ? 7.828 -3.564 -19.172 1 97.75 268 LEU B CA 1
ATOM 5170 C C . LEU B 1 268 ? 7.113 -3.102 -17.906 1 97.75 268 LEU B C 1
ATOM 5172 O O . LEU B 1 268 ? 6.75 -3.918 -17.062 1 97.75 268 LEU B O 1
ATOM 5176 N N . LYS B 1 269 ? 6.973 -1.868 -17.781 1 96.25 269 LYS B N 1
ATOM 5177 C CA . LYS B 1 269 ? 6.188 -1.318 -16.672 1 96.25 269 LYS B CA 1
ATOM 5178 C C . LYS B 1 269 ? 4.738 -1.093 -17.094 1 96.25 269 LYS B C 1
ATOM 5180 O O . LYS B 1 269 ? 4.473 -0.594 -18.188 1 96.25 269 LYS B O 1
ATOM 5185 N N . LEU B 1 270 ? 3.807 -1.49 -16.25 1 96.94 270 LEU B N 1
ATOM 5186 C CA . LEU B 1 270 ? 2.383 -1.283 -16.484 1 96.94 270 LEU B CA 1
ATOM 5187 C C . LEU B 1 270 ? 1.744 -0.514 -15.336 1 96.94 270 LEU B C 1
ATOM 5189 O O . LEU B 1 270 ? 2.141 -0.679 -14.18 1 96.94 270 LEU B O 1
ATOM 5193 N N . ALA B 1 271 ? 0.762 0.238 -15.695 1 93.19 271 ALA B N 1
ATOM 5194 C CA . ALA B 1 271 ? 0.027 0.994 -14.688 1 93.19 271 ALA B CA 1
ATOM 5195 C C . ALA B 1 271 ? -0.904 0.084 -13.883 1 93.19 271 ALA B C 1
ATOM 5197 O O . ALA B 1 271 ? -1.491 -0.85 -14.438 1 93.19 271 ALA B O 1
ATOM 5198 N N . LYS B 1 272 ? -0.925 0.432 -12.641 1 91.75 272 LYS B N 1
ATOM 5199 C CA . LYS B 1 272 ? -1.898 -0.252 -11.789 1 91.75 272 LYS B CA 1
ATOM 5200 C C . LYS B 1 272 ? -3.316 0.236 -12.078 1 91.75 272 LYS B C 1
ATOM 5202 O O . LYS B 1 272 ? -3.529 1.424 -12.328 1 91.75 272 LYS B O 1
ATOM 5207 N N . SER B 1 273 ? -4.258 -0.727 -12.031 1 92.06 273 SER B N 1
ATOM 5208 C CA . SER B 1 273 ? -5.652 -0.338 -12.195 1 92.06 273 SER B CA 1
ATOM 5209 C C . SER B 1 273 ? -6.145 0.46 -10.992 1 92.06 273 SER B C 1
ATOM 5211 O O . SER B 1 273 ? -5.812 0.14 -9.844 1 92.06 273 SER B O 1
ATOM 5213 N N . GLY B 1 274 ? -6.945 1.427 -11.281 1 88.62 274 GLY B N 1
ATOM 5214 C CA . GLY B 1 274 ? -7.559 2.193 -10.211 1 88.62 274 GLY B CA 1
ATOM 5215 C C . GLY B 1 274 ? -8.508 1.372 -9.352 1 88.62 274 GLY B C 1
ATOM 5216 O O . GLY B 1 274 ? -8.875 1.788 -8.258 1 88.62 274 GLY B O 1
ATOM 5217 N N . GLY B 1 275 ? -8.875 0.247 -9.836 1 85.94 275 GLY B N 1
ATOM 5218 C CA . GLY B 1 275 ? -9.781 -0.629 -9.117 1 85.94 275 GLY B CA 1
ATOM 5219 C C . GLY B 1 275 ? -9.086 -1.507 -8.094 1 85.94 275 GLY B C 1
ATOM 5220 O O . GLY B 1 275 ? -9.742 -2.143 -7.262 1 85.94 275 GLY B O 1
ATOM 5221 N N . ALA B 1 276 ? -7.746 -1.521 -8.18 1 84.06 276 ALA B N 1
ATOM 5222 C CA . ALA B 1 276 ? -7.004 -2.295 -7.188 1 84.06 276 ALA B CA 1
ATOM 5223 C C . ALA B 1 276 ? -7.07 -1.636 -5.816 1 84.06 276 ALA B C 1
ATOM 5225 O O . ALA B 1 276 ? -6.73 -0.459 -5.668 1 84.06 276 ALA B O 1
ATOM 5226 N N . VAL B 1 277 ? -7.605 -2.311 -4.859 1 75 277 VAL B N 1
ATOM 5227 C CA . VAL B 1 277 ? -7.84 -1.736 -3.539 1 75 277 VAL B CA 1
ATOM 5228 C C . VAL B 1 277 ? -6.867 -2.348 -2.529 1 75 277 VAL B C 1
ATOM 5230 O O . VAL B 1 277 ? -6.562 -3.541 -2.598 1 75 277 VAL B O 1
ATOM 5233 N N . LYS B 1 278 ? -6.449 -1.512 -1.691 1 76.81 278 LYS B N 1
ATOM 5234 C CA . LYS B 1 278 ? -5.617 -1.983 -0.589 1 76.81 278 LYS B CA 1
ATOM 5235 C C . LYS B 1 278 ? -6.402 -2.898 0.344 1 76.81 278 LYS B C 1
ATOM 5237 O O . LYS B 1 278 ? -7.543 -2.592 0.707 1 76.81 278 LYS B O 1
ATOM 5242 N N . ARG B 1 279 ? -5.84 -4.059 0.612 1 80.12 279 ARG B N 1
ATOM 5243 C CA . ARG B 1 279 ? -6.434 -5.016 1.542 1 80.12 279 ARG B CA 1
ATOM 5244 C C . ARG B 1 279 ? -5.707 -4.996 2.883 1 80.12 279 ARG B C 1
ATOM 5246 O O . ARG B 1 279 ? -4.48 -5.102 2.932 1 80.12 279 ARG B O 1
ATOM 5253 N N . GLU B 1 280 ? -6.48 -4.902 3.887 1 78.31 280 GLU B N 1
ATOM 5254 C CA . GLU B 1 280 ? -5.902 -4.887 5.227 1 78.31 280 GLU B CA 1
ATOM 5255 C C . GLU B 1 280 ? -5.617 -6.301 5.723 1 78.31 280 GLU B C 1
ATOM 5257 O O . GLU B 1 280 ? -6.047 -7.277 5.105 1 78.31 280 GLU B O 1
ATOM 5262 N N . GLY B 1 281 ? -4.934 -6.371 6.824 1 82.44 281 GLY B N 1
ATOM 5263 C CA . GLY B 1 281 ? -4.508 -7.648 7.375 1 82.44 281 GLY B CA 1
ATOM 5264 C C . GLY B 1 281 ? -5.66 -8.602 7.641 1 82.44 281 GLY B C 1
ATOM 5265 O O . GLY B 1 281 ? -5.594 -9.781 7.281 1 82.44 281 GLY B O 1
ATOM 5266 N N . ASP B 1 282 ? -6.703 -8.062 8.164 1 84.25 282 ASP B N 1
ATOM 5267 C CA . ASP B 1 282 ? -7.855 -8.898 8.492 1 84.25 282 ASP B CA 1
ATOM 5268 C C . ASP B 1 282 ? -8.523 -9.43 7.223 1 84.25 282 ASP B C 1
ATOM 5270 O O . ASP B 1 282 ? -8.992 -10.57 7.195 1 84.25 282 ASP B O 1
ATOM 5274 N N . GLU B 1 283 ? -8.57 -8.641 6.25 1 84.62 283 GLU B N 1
ATOM 5275 C CA . GLU B 1 283 ? -9.148 -9.062 4.98 1 84.62 283 GLU B CA 1
ATOM 5276 C C . GLU B 1 283 ? -8.312 -10.172 4.34 1 84.62 283 GLU B C 1
ATOM 5278 O O . GLU B 1 283 ? -8.859 -11.117 3.771 1 84.62 283 GLU B O 1
ATOM 5283 N N . ARG B 1 284 ? -7.031 -10.023 4.441 1 90.69 284 ARG B N 1
ATOM 5284 C CA . ARG B 1 284 ? -6.129 -11.031 3.891 1 90.69 284 ARG B CA 1
ATOM 5285 C C . ARG B 1 284 ? -6.27 -12.352 4.637 1 90.69 284 ARG B C 1
ATOM 5287 O O . ARG B 1 284 ? -6.277 -13.422 4.02 1 90.69 284 ARG B O 1
ATOM 5294 N N . ARG B 1 285 ? -6.387 -12.258 5.895 1 92.25 285 ARG B N 1
ATOM 5295 C CA . ARG B 1 285 ? -6.609 -13.445 6.703 1 92.25 285 ARG B CA 1
ATOM 5296 C C . ARG B 1 285 ? -7.941 -14.102 6.359 1 92.25 285 ARG B C 1
ATOM 5298 O O . ARG B 1 285 ? -8.023 -15.328 6.25 1 92.25 285 ARG B O 1
ATOM 5305 N N . GLY B 1 286 ? -8.945 -13.289 6.246 1 90.5 286 GLY B N 1
ATOM 5306 C CA . GLY B 1 286 ? -10.25 -13.797 5.855 1 90.5 286 GLY B CA 1
ATOM 5307 C C . GLY B 1 286 ? -10.242 -14.492 4.508 1 90.5 286 GLY B C 1
ATOM 5308 O O . GLY B 1 286 ? -10.883 -15.523 4.328 1 90.5 286 GLY B O 1
ATOM 5309 N N . ALA B 1 287 ? -9.484 -13.906 3.607 1 90.62 287 ALA B N 1
ATOM 5310 C CA . ALA B 1 287 ? -9.383 -14.5 2.277 1 90.62 287 ALA B CA 1
ATOM 5311 C C . ALA B 1 287 ? -8.711 -15.867 2.338 1 90.62 287 ALA B C 1
ATOM 5313 O O . ALA B 1 287 ? -9.125 -16.797 1.637 1 90.62 287 ALA B O 1
ATOM 5314 N N . ARG B 1 288 ? -7.695 -16.016 3.168 1 94.44 288 ARG B N 1
ATOM 5315 C CA . ARG B 1 288 ? -7.031 -17.297 3.336 1 94.44 288 ARG B CA 1
ATOM 5316 C C . ARG B 1 288 ? -7.984 -18.328 3.93 1 94.44 288 ARG B C 1
ATOM 5318 O O . ARG B 1 288 ? -8.031 -19.484 3.475 1 94.44 288 ARG B O 1
ATOM 5325 N N . GLU B 1 289 ? -8.711 -17.891 4.898 1 93.62 289 GLU B N 1
ATOM 5326 C CA . GLU B 1 289 ? -9.68 -18.781 5.527 1 93.62 289 GLU B CA 1
ATOM 5327 C C . GLU B 1 289 ? -10.742 -19.234 4.531 1 93.62 289 GLU B C 1
ATOM 5329 O O . GLU B 1 289 ? -11.156 -20.391 4.539 1 93.62 289 GLU B O 1
ATOM 5334 N N . GLN B 1 290 ? -11.117 -18.344 3.75 1 90.25 290 GLN B N 1
ATOM 5335 C CA . GLN B 1 290 ? -12.133 -18.672 2.748 1 90.25 290 GLN B CA 1
ATOM 5336 C C . GLN B 1 290 ? -11.602 -19.688 1.743 1 90.25 290 GLN B C 1
ATOM 5338 O O . GLN B 1 290 ? -12.336 -20.578 1.308 1 90.25 290 GLN B O 1
ATOM 5343 N N . ARG B 1 291 ? -10.367 -19.547 1.378 1 92.56 291 ARG B N 1
ATOM 5344 C CA . ARG B 1 291 ? -9.758 -20.5 0.453 1 92.56 291 ARG B CA 1
ATOM 5345 C C . ARG B 1 291 ? -9.703 -21.906 1.061 1 92.56 291 ARG B C 1
ATOM 5347 O O . ARG B 1 291 ? -9.961 -22.891 0.374 1 92.56 291 ARG B O 1
ATOM 5354 N N . VAL B 1 292 ? -9.359 -21.938 2.322 1 95.19 292 VAL B N 1
ATOM 5355 C CA . VAL B 1 292 ? -9.32 -23.219 3.012 1 95.19 292 VAL B CA 1
ATOM 5356 C C . VAL B 1 292 ? -10.727 -23.812 3.076 1 95.19 292 VAL B C 1
ATOM 5358 O O . VAL B 1 292 ? -10.922 -25 2.789 1 95.19 292 VAL B O 1
ATOM 5361 N N . ARG B 1 293 ? -11.664 -23.031 3.393 1 93.19 293 ARG B N 1
ATOM 5362 C CA . ARG B 1 293 ? -13.047 -23.484 3.467 1 93.19 293 ARG B CA 1
ATOM 5363 C C . ARG B 1 293 ? -13.516 -24.016 2.121 1 93.19 293 ARG B C 1
ATOM 5365 O O . ARG B 1 293 ? -14.133 -25.094 2.055 1 93.19 293 ARG B O 1
ATOM 5372 N N . GLU B 1 294 ? -13.227 -23.297 1.125 1 90.56 294 GLU B N 1
ATOM 5373 C CA . GLU B 1 294 ? -13.648 -23.703 -0.211 1 90.56 294 GLU B CA 1
ATOM 5374 C C . GLU B 1 294 ? -13 -25.016 -0.613 1 90.56 294 GLU B C 1
ATOM 5376 O O . GLU B 1 294 ? -13.602 -25.812 -1.339 1 90.56 294 GLU B O 1
ATOM 5381 N N . TYR B 1 295 ? -11.812 -25.219 -0.152 1 93.19 295 TYR B N 1
ATOM 5382 C CA . TYR B 1 295 ? -11.133 -26.469 -0.459 1 93.19 295 TYR B CA 1
ATOM 5383 C C . TYR B 1 295 ? -11.867 -27.656 0.149 1 93.19 295 TYR B C 1
ATOM 5385 O O . TYR B 1 295 ? -12.016 -28.703 -0.49 1 93.19 295 TYR B O 1
ATOM 5393 N N . PHE B 1 296 ? -12.352 -27.5 1.322 1 95 296 PHE B N 1
ATOM 5394 C CA . PHE B 1 296 ? -12.969 -28.625 2.023 1 95 296 PHE B CA 1
ATOM 5395 C C . PHE B 1 296 ? -14.461 -28.688 1.734 1 95 296 PHE B C 1
ATOM 5397 O O . PHE B 1 296 ? -15.023 -29.781 1.582 1 95 296 PHE B O 1
ATOM 5404 N N . TYR B 1 297 ? -15.039 -27.562 1.616 1 93.06 297 TYR B N 1
ATOM 5405 C CA . TYR B 1 297 ? -16.5 -27.562 1.566 1 93.06 297 TYR B CA 1
ATOM 5406 C C . TYR B 1 297 ? -16.984 -27.188 0.174 1 93.06 297 TYR B C 1
ATOM 5408 O O . TYR B 1 297 ? -18.188 -27.297 -0.113 1 93.06 297 TYR B O 1
ATOM 5416 N N . GLY B 1 298 ? -16.094 -26.766 -0.66 1 90 298 GLY B N 1
ATOM 5417 C CA . GLY B 1 298 ? -16.484 -26.359 -1.997 1 90 298 GLY B CA 1
ATOM 5418 C C . GLY B 1 298 ? -17.141 -24.984 -2.029 1 90 298 GLY B C 1
ATOM 5419 O O . GLY B 1 298 ? -16.938 -24.172 -1.12 1 90 298 GLY B O 1
ATOM 5420 N N . THR B 1 299 ? -17.734 -24.672 -3.168 1 85.31 299 THR B N 1
ATOM 5421 C CA . THR B 1 299 ? -18.438 -23.406 -3.361 1 85.31 299 THR B CA 1
ATOM 5422 C C . THR B 1 299 ? -19.953 -23.609 -3.254 1 85.31 299 THR B C 1
ATOM 5424 O O . THR B 1 299 ? -20.422 -24.75 -3.129 1 85.31 299 THR B O 1
ATOM 5427 N N . SER B 1 300 ? -20.641 -22.562 -3.254 1 80.06 300 SER B N 1
ATOM 5428 C CA . SER B 1 300 ? -22.094 -22.656 -3.193 1 80.06 300 SER B CA 1
ATOM 5429 C C . SER B 1 300 ? -22.656 -23.422 -4.391 1 80.06 300 SER B C 1
ATOM 5431 O O . SER B 1 300 ? -23.656 -24.141 -4.273 1 80.06 300 SER B O 1
ATOM 5433 N N . ARG B 1 301 ? -22.016 -23.344 -5.469 1 82.5 301 ARG B N 1
ATOM 5434 C CA . ARG B 1 301 ? -22.469 -24 -6.691 1 82.5 301 ARG B CA 1
ATOM 5435 C C . ARG B 1 301 ? -22.047 -25.469 -6.699 1 82.5 301 ARG B C 1
ATOM 5437 O O . ARG B 1 301 ? -22.781 -26.312 -7.227 1 82.5 301 ARG B O 1
ATOM 5444 N N . THR B 1 302 ? -20.812 -25.703 -6.172 1 87.19 302 THR B N 1
ATOM 5445 C CA . THR B 1 302 ? -20.297 -27.062 -6.137 1 87.19 302 THR B CA 1
ATOM 5446 C C . THR B 1 302 ? -19.891 -27.453 -4.719 1 87.19 302 THR B C 1
ATOM 5448 O O . THR B 1 302 ? -18.703 -27.547 -4.41 1 87.19 302 THR B O 1
ATOM 5451 N N . PRO B 1 303 ? -20.859 -27.766 -3.943 1 90.12 303 PRO B N 1
ATOM 5452 C CA . PRO B 1 303 ? -20.547 -28.109 -2.555 1 90.12 303 PRO B CA 1
ATOM 5453 C C . PRO B 1 303 ? -19.844 -29.469 -2.424 1 90.12 303 PRO B C 1
ATOM 5455 O O . PRO B 1 303 ? -20.109 -30.375 -3.211 1 90.12 303 PRO B O 1
ATOM 5458 N N . LEU B 1 304 ? -18.969 -29.531 -1.573 1 90.62 304 LEU B N 1
ATOM 5459 C CA . LEU B 1 304 ? -18.281 -30.766 -1.21 1 90.62 304 LEU B CA 1
ATOM 5460 C C . LEU B 1 304 ? -18.672 -31.203 0.198 1 90.62 304 LEU B C 1
ATOM 5462 O O . LEU B 1 304 ? -19.266 -30.438 0.953 1 90.62 304 LEU B O 1
ATOM 5466 N N . GLN B 1 305 ? -18.438 -32.469 0.47 1 92.56 305 GLN B N 1
ATOM 5467 C CA . GLN B 1 305 ? -18.734 -33.031 1.785 1 92.56 305 GLN B CA 1
ATOM 5468 C C . GLN B 1 305 ? -17.484 -33.594 2.447 1 92.56 305 GLN B C 1
ATOM 5470 O O . GLN B 1 305 ? -17.156 -34.75 2.307 1 92.56 305 GLN B O 1
ATOM 5475 N N . PRO B 1 306 ? -16.906 -32.688 3.221 1 94.69 306 PRO B N 1
ATOM 5476 C CA . PRO B 1 306 ? -15.711 -33.156 3.92 1 94.69 306 PRO B CA 1
ATOM 5477 C C . PRO B 1 306 ? -16 -34.281 4.914 1 94.69 306 PRO B C 1
ATOM 5479 O O . PRO B 1 306 ? -17.141 -34.406 5.387 1 94.69 306 PRO B O 1
ATOM 5482 N N . ALA B 1 307 ? -15.047 -35.094 5.168 1 95.69 307 ALA B N 1
ATOM 5483 C CA . ALA B 1 307 ? -15.188 -36.219 6.09 1 95.69 307 ALA B CA 1
ATOM 5484 C C . ALA B 1 307 ? -14.094 -36.188 7.152 1 95.69 307 ALA B C 1
ATOM 5486 O O . ALA B 1 307 ? -12.922 -35.938 6.84 1 95.69 307 ALA B O 1
ATOM 5487 N N . THR B 1 308 ? -14.562 -36.406 8.32 1 95.56 308 THR B N 1
ATOM 5488 C CA . THR B 1 308 ? -13.633 -36.469 9.445 1 95.56 308 THR B CA 1
ATOM 5489 C C . THR B 1 308 ? -13.375 -37.906 9.852 1 95.56 308 THR B C 1
ATOM 5491 O O . THR B 1 308 ? -14.305 -38.719 9.898 1 95.56 308 THR B O 1
ATOM 5494 N N . GLN B 1 309 ? -12.172 -38.281 10.109 1 95.81 309 GLN B N 1
ATOM 5495 C CA . GLN B 1 309 ? -11.805 -39.625 10.531 1 95.81 309 GLN B CA 1
ATOM 5496 C C . GLN B 1 309 ? -10.688 -39.594 11.57 1 95.81 309 GLN B C 1
ATOM 5498 O O . GLN B 1 309 ? -9.891 -38.656 11.602 1 95.81 309 GLN B O 1
ATOM 5503 N N . THR B 1 310 ? -10.68 -40.562 12.336 1 96.56 310 THR B N 1
ATOM 5504 C CA . THR B 1 310 ? -9.625 -40.75 13.328 1 96.56 310 THR B CA 1
ATOM 5505 C C . THR B 1 310 ? -8.641 -41.812 12.883 1 96.56 310 THR B C 1
ATOM 5507 O O . THR B 1 310 ? -9.047 -42.938 12.539 1 96.56 310 THR B O 1
ATOM 5510 N N . ILE B 1 311 ? -7.402 -41.438 12.875 1 95.88 311 ILE B N 1
ATOM 5511 C CA . ILE B 1 311 ? -6.348 -42.344 12.391 1 95.88 311 ILE B CA 1
ATOM 5512 C C . ILE B 1 311 ? -5.324 -42.562 13.5 1 95.88 311 ILE B C 1
ATOM 5514 O O . ILE B 1 311 ? -5.047 -41.688 14.297 1 95.88 311 ILE B O 1
ATOM 5518 N N . ARG B 1 312 ? -4.82 -43.844 13.547 1 93.62 312 ARG B N 1
ATOM 5519 C CA . ARG B 1 312 ? -3.727 -44.125 14.469 1 93.62 312 ARG B CA 1
ATOM 5520 C C . ARG B 1 312 ? -2.479 -43.344 14.086 1 93.62 312 ARG B C 1
ATOM 5522 O O . ARG B 1 312 ? -2.074 -43.312 12.922 1 93.62 312 ARG B O 1
ATOM 5529 N N . ALA B 1 313 ? -1.868 -42.688 14.992 1 93.12 313 ALA B N 1
ATOM 5530 C CA . ALA B 1 313 ? -0.701 -41.844 14.75 1 93.12 313 ALA B CA 1
ATOM 5531 C C . ALA B 1 313 ? 0.423 -42.625 14.086 1 93.12 313 ALA B C 1
ATOM 5533 O O . ALA B 1 313 ? 1.19 -42.062 13.289 1 93.12 313 ALA B O 1
ATOM 5534 N N . THR B 1 314 ? 0.485 -43.875 14.359 1 92.94 314 THR B N 1
ATOM 5535 C CA . THR B 1 314 ? 1.542 -44.719 13.828 1 92.94 314 THR B CA 1
ATOM 5536 C C . THR B 1 314 ? 1.347 -44.969 12.328 1 92.94 314 THR B C 1
ATOM 5538 O O . THR B 1 314 ? 2.281 -45.344 11.633 1 92.94 314 THR B O 1
ATOM 5541 N N . ASP B 1 315 ? 0.147 -44.781 11.867 1 94.75 315 ASP B N 1
ATOM 5542 C CA . ASP B 1 315 ? -0.151 -44.969 10.453 1 94.75 315 ASP B CA 1
ATOM 5543 C C . ASP B 1 315 ? 0.221 -43.75 9.633 1 94.75 315 ASP B C 1
ATOM 5545 O O . ASP B 1 315 ? 0.175 -43.781 8.398 1 94.75 315 ASP B O 1
ATOM 5549 N N . LEU B 1 316 ? 0.594 -42.719 10.32 1 95.19 316 LEU B N 1
ATOM 5550 C CA . LEU B 1 316 ? 0.98 -41.469 9.664 1 95.19 316 LEU B CA 1
ATOM 5551 C C . LEU B 1 316 ? 2.398 -41.062 10.055 1 95.19 316 LEU B C 1
ATOM 5553 O O . LEU B 1 316 ? 2.918 -41.531 11.078 1 95.19 316 LEU B O 1
ATOM 5557 N N . ALA B 1 317 ? 3.002 -40.344 9.258 1 96.19 317 ALA B N 1
ATOM 5558 C CA . ALA B 1 317 ? 4.273 -39.688 9.562 1 96.19 317 ALA B CA 1
ATOM 5559 C C . ALA B 1 317 ? 4.219 -38.219 9.211 1 96.19 317 ALA B C 1
ATOM 5561 O O . ALA B 1 317 ? 4.148 -37.844 8.031 1 96.19 317 AL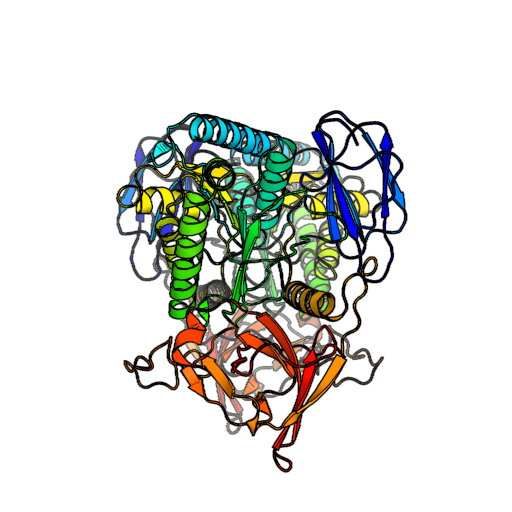A B O 1
ATOM 5562 N N . VAL B 1 318 ? 4.297 -37.375 10.258 1 96.19 318 VAL B N 1
ATOM 5563 C CA . VAL B 1 318 ? 4.18 -35.938 10.062 1 96.19 318 VAL B CA 1
ATOM 5564 C C . VAL B 1 318 ? 5.57 -35.312 10.047 1 96.19 318 VAL B C 1
ATOM 5566 O O . VAL B 1 318 ? 6.379 -35.562 10.945 1 96.19 318 VAL B O 1
ATOM 5569 N N . TYR B 1 319 ? 5.809 -34.562 9.031 1 95.94 319 TYR B N 1
ATOM 5570 C CA . TYR B 1 319 ? 7.117 -33.938 8.883 1 95.94 319 TYR B CA 1
ATOM 5571 C C . TYR B 1 319 ? 6.992 -32.406 8.852 1 95.94 319 TYR B C 1
ATOM 5573 O O . TYR B 1 319 ? 5.977 -31.875 8.398 1 95.94 319 TYR B O 1
ATOM 5581 N N . ARG B 1 320 ? 7.973 -31.75 9.367 1 94.88 320 ARG B N 1
ATOM 5582 C CA . ARG B 1 320 ? 8.203 -30.328 9.172 1 94.88 320 ARG B CA 1
ATOM 5583 C C . ARG B 1 320 ? 9.477 -30.078 8.375 1 94.88 320 ARG B C 1
ATOM 5585 O O . ARG B 1 320 ? 10.453 -30.812 8.516 1 94.88 320 ARG B O 1
ATOM 5592 N N . ILE B 1 321 ? 9.398 -29.031 7.547 1 93.88 321 ILE B N 1
ATOM 5593 C CA . ILE B 1 321 ? 10.578 -28.703 6.754 1 93.88 321 ILE B CA 1
ATOM 5594 C C . ILE B 1 321 ? 11.297 -27.5 7.375 1 93.88 321 ILE B C 1
ATOM 5596 O O . ILE B 1 321 ? 10.695 -26.438 7.555 1 93.88 321 ILE B O 1
ATOM 5600 N N . GLY B 1 322 ? 12.602 -27.547 7.527 1 86.25 322 GLY B N 1
ATOM 5601 C CA . GLY B 1 322 ? 13.406 -26.484 8.117 1 86.25 322 GLY B CA 1
ATOM 5602 C C . GLY B 1 322 ? 13.32 -26.453 9.633 1 86.25 322 GLY B C 1
ATOM 5603 O O . GLY B 1 322 ? 12.758 -27.359 10.25 1 86.25 322 GLY B O 1
ATOM 5604 N N . ALA B 1 323 ? 14.117 -25.406 10.172 1 65.38 323 ALA B N 1
ATOM 5605 C CA . ALA B 1 323 ? 14.203 -25.344 11.633 1 65.38 323 ALA B CA 1
ATOM 5606 C C . ALA B 1 323 ? 12.945 -24.703 12.227 1 65.38 323 ALA B C 1
ATOM 5608 O O . ALA B 1 323 ? 12.266 -23.922 11.562 1 65.38 323 ALA B O 1
ATOM 5609 N N . GLY B 1 324 ? 12.203 -25.359 13.102 1 56.59 324 GLY B N 1
ATOM 5610 C CA . GLY B 1 324 ? 11.094 -24.797 13.852 1 56.59 324 GLY B CA 1
ATOM 5611 C C . GLY B 1 324 ? 11.219 -23.297 14.055 1 56.59 324 GLY B C 1
ATOM 5612 O O . GLY B 1 324 ? 12.133 -22.672 13.523 1 56.59 324 GLY B O 1
ATOM 5613 N N . PRO B 1 325 ? 10.227 -22.672 14.719 1 50.72 325 PRO B N 1
ATOM 5614 C CA . PRO B 1 325 ? 10.242 -21.219 14.914 1 50.72 325 PRO B CA 1
ATOM 5615 C C . PRO B 1 325 ? 11.625 -20.688 15.258 1 50.72 325 PRO B C 1
ATOM 5617 O O . PRO B 1 325 ? 12.344 -21.297 16.062 1 50.72 325 PRO B O 1
ATOM 5620 N N . ARG B 1 326 ? 12.148 -19.922 14.375 1 48.12 326 ARG B N 1
ATOM 5621 C CA . ARG B 1 326 ? 13.422 -19.266 14.625 1 48.12 326 ARG B CA 1
ATOM 5622 C C . ARG B 1 326 ? 13.43 -18.578 15.984 1 48.12 326 ARG B C 1
ATOM 5624 O O . ARG B 1 326 ? 12.484 -17.859 16.328 1 48.12 326 ARG B O 1
ATOM 5631 N N . ALA B 1 327 ? 14.172 -19.141 16.922 1 44.72 327 ALA B N 1
ATOM 5632 C CA . ALA B 1 327 ? 14.367 -18.281 18.094 1 44.72 327 ALA B CA 1
ATOM 5633 C C . ALA B 1 327 ? 14.656 -16.844 17.688 1 44.72 327 ALA B C 1
ATOM 5635 O O . ALA B 1 327 ? 15.242 -16.594 16.625 1 44.72 327 ALA B O 1
ATOM 5636 N N . PRO B 1 328 ? 13.977 -15.836 18.312 1 44.34 328 PRO B N 1
ATOM 5637 C CA . PRO B 1 328 ? 14.305 -14.445 17.969 1 44.34 328 PRO B CA 1
ATOM 5638 C C . PRO B 1 328 ? 15.805 -14.203 17.828 1 44.34 328 PRO B C 1
ATOM 5640 O O . PRO B 1 328 ? 16.594 -14.844 18.531 1 44.34 328 PRO B O 1
ATOM 5643 N N . ASN B 1 329 ? 16.172 -13.625 16.656 1 43.94 329 ASN B N 1
ATOM 5644 C CA . ASN B 1 329 ? 17.578 -13.297 16.469 1 43.94 329 ASN B CA 1
ATOM 5645 C C . ASN B 1 329 ? 18.219 -12.805 17.75 1 43.94 329 ASN B C 1
ATOM 5647 O O . ASN B 1 329 ? 19.438 -12.938 17.938 1 43.94 329 ASN B O 1
ATOM 5651 N N . THR B 1 330 ? 17.359 -12.086 18.469 1 45.31 330 THR B N 1
ATOM 5652 C CA . THR B 1 330 ? 17.875 -11.477 19.688 1 45.31 330 THR B CA 1
ATOM 5653 C C . THR B 1 330 ? 18.312 -12.539 20.688 1 45.31 330 THR B C 1
ATOM 5655 O O . THR B 1 330 ? 19.047 -12.25 21.625 1 45.31 330 THR B O 1
ATOM 5658 N N . ALA B 1 331 ? 17.734 -13.648 20.5 1 47.75 331 ALA B N 1
ATOM 5659 C CA . ALA B 1 331 ? 18.062 -14.672 21.484 1 47.75 331 ALA B CA 1
ATOM 5660 C C . ALA B 1 331 ? 19.234 -15.539 21.016 1 47.75 331 ALA B C 1
ATOM 5662 O O . ALA B 1 331 ? 19.688 -16.438 21.734 1 47.75 331 ALA B O 1
ATOM 5663 N N . LEU B 1 332 ? 19.484 -15.422 19.703 1 45.59 332 LEU B N 1
ATOM 5664 C CA . LEU B 1 332 ? 20.625 -16.203 19.219 1 45.59 332 LEU B CA 1
ATOM 5665 C C . LEU B 1 332 ? 21.938 -15.477 19.484 1 45.59 332 LEU B C 1
ATOM 5667 O O . LEU B 1 332 ? 21.969 -14.242 19.5 1 45.59 332 LEU B O 1
ATOM 5671 N N . PRO B 1 333 ? 22.969 -16.141 20 1 43.19 333 PRO B N 1
ATOM 5672 C CA . PRO B 1 333 ? 24.25 -15.445 20.094 1 43.19 333 PRO B CA 1
ATOM 5673 C C . PRO B 1 333 ? 24.625 -14.719 18.797 1 43.19 333 PRO B C 1
ATOM 5675 O O . PRO B 1 333 ? 24.203 -15.133 17.719 1 43.19 333 PRO B O 1
ATOM 5678 N N . LEU B 1 334 ? 25.078 -13.523 18.859 1 43.91 334 LEU B N 1
ATOM 5679 C CA . LEU B 1 334 ? 25.672 -12.766 17.766 1 43.91 334 LEU B CA 1
ATOM 5680 C C . LEU B 1 334 ? 26.531 -13.672 16.906 1 43.91 334 LEU B C 1
ATOM 5682 O O . LEU B 1 334 ? 27.391 -14.398 17.406 1 43.91 334 LEU B O 1
ATOM 5686 N N . GLY B 1 335 ? 26.234 -13.898 15.641 1 47.38 335 GLY B N 1
ATOM 5687 C CA . GLY B 1 335 ? 26.969 -14.695 14.672 1 47.38 335 GLY B CA 1
ATOM 5688 C C . GLY B 1 335 ? 26.359 -16.062 14.43 1 47.38 335 GLY B C 1
ATOM 5689 O O . GLY B 1 335 ? 26.812 -16.797 13.547 1 47.38 335 GLY B O 1
ATOM 5690 N N . ALA B 1 336 ? 25.75 -16.484 15.398 1 47.78 336 ALA B N 1
ATOM 5691 C CA . ALA B 1 336 ? 25.328 -17.859 15.188 1 47.78 336 ALA B CA 1
ATOM 5692 C C . ALA B 1 336 ? 24.141 -17.938 14.219 1 47.78 336 ALA B C 1
ATOM 5694 O O . ALA B 1 336 ? 23.141 -17.234 14.391 1 47.78 336 ALA B O 1
ATOM 5695 N N . VAL B 1 337 ? 24.422 -18 12.984 1 47.91 337 VAL B N 1
ATOM 5696 C CA . VAL B 1 337 ? 23.438 -18.375 11.969 1 47.91 337 VAL B CA 1
ATOM 5697 C C . VAL B 1 337 ? 22.828 -19.734 12.32 1 47.91 337 VAL B C 1
ATOM 5699 O O . VAL B 1 337 ? 23.547 -20.641 12.766 1 47.91 337 VAL B O 1
ATOM 5702 N N . SER B 1 338 ? 21.703 -19.75 12.711 1 52.06 338 SER B N 1
ATOM 5703 C CA . SER B 1 338 ? 21.125 -21.094 12.844 1 52.06 338 SER B CA 1
ATOM 5704 C C . SER B 1 338 ? 21.641 -22.031 11.758 1 52.06 338 SER B C 1
ATOM 5706 O O . SER B 1 338 ? 21.531 -21.734 10.57 1 52.06 338 SER B O 1
ATOM 5708 N N . LEU B 1 339 ? 22.641 -22.719 11.977 1 55.06 339 LEU B N 1
ATOM 5709 C CA . LEU B 1 339 ? 23.297 -23.734 11.172 1 55.06 339 LEU B CA 1
ATOM 5710 C C . LEU B 1 339 ? 22.297 -24.75 10.648 1 55.06 339 LEU B C 1
ATOM 5712 O O . LEU B 1 339 ? 22.641 -25.641 9.859 1 55.06 339 LEU B O 1
ATOM 5716 N N . ALA B 1 340 ? 21.016 -24.578 11.008 1 66.94 340 ALA B N 1
ATOM 5717 C CA . ALA B 1 340 ? 20.203 -25.719 10.625 1 66.94 340 ALA B CA 1
ATOM 5718 C C . ALA B 1 340 ? 19.812 -25.656 9.148 1 66.94 340 ALA B C 1
ATOM 5720 O O . ALA B 1 340 ? 19.625 -24.562 8.602 1 66.94 340 ALA B O 1
ATOM 5721 N N . ASP B 1 341 ? 19.984 -26.781 8.438 1 84.31 341 ASP B N 1
ATOM 5722 C CA . ASP B 1 341 ? 19.594 -26.984 7.043 1 84.31 341 ASP B CA 1
ATOM 5723 C C . ASP B 1 341 ? 18.141 -26.578 6.816 1 84.31 341 ASP B C 1
ATOM 5725 O O . ASP B 1 341 ? 17.234 -27.203 7.375 1 84.31 341 ASP B O 1
ATOM 5729 N N . PRO B 1 342 ? 17.906 -25.5 6.109 1 90.38 342 PRO B N 1
ATOM 5730 C CA . PRO B 1 342 ? 16.547 -25 5.875 1 90.38 342 PRO B CA 1
ATOM 5731 C C . PRO B 1 342 ? 15.672 -26.031 5.152 1 90.38 342 PRO B C 1
ATOM 5733 O O . PRO B 1 342 ? 14.453 -25.859 5.098 1 90.38 342 PRO B O 1
ATOM 5736 N N . LEU B 1 343 ? 16.219 -27.078 4.621 1 93 343 LEU B N 1
ATOM 5737 C CA . LEU B 1 343 ? 15.453 -28.062 3.867 1 93 343 LEU B CA 1
ATOM 5738 C C . LEU B 1 343 ? 15.344 -29.375 4.637 1 93 343 LEU B C 1
ATOM 5740 O O . LEU B 1 343 ? 14.797 -30.359 4.129 1 93 343 LEU B O 1
ATOM 5744 N N . ARG B 1 344 ? 15.852 -29.344 5.812 1 91.94 344 ARG B N 1
ATOM 5745 C CA . ARG B 1 344 ? 15.844 -30.578 6.602 1 91.94 344 ARG B CA 1
ATOM 5746 C C . ARG B 1 344 ? 14.422 -30.984 6.969 1 91.94 344 ARG B C 1
ATOM 5748 O O . ARG B 1 344 ? 13.609 -30.141 7.359 1 91.94 344 ARG B O 1
ATOM 5755 N N . LEU B 1 345 ? 14.18 -32.312 6.797 1 93.12 345 LEU B N 1
ATOM 5756 C CA . LEU B 1 345 ? 12.906 -32.906 7.207 1 93.12 345 LEU B CA 1
ATOM 5757 C C . LEU B 1 345 ? 12.969 -33.375 8.648 1 93.12 345 LEU B C 1
ATOM 5759 O O . LEU B 1 345 ? 13.852 -34.188 9 1 93.12 345 LEU B O 1
ATOM 5763 N N . GLN B 1 346 ? 12.055 -32.875 9.383 1 93 346 GLN B N 1
ATOM 5764 C CA . GLN B 1 346 ? 11.977 -33.312 10.773 1 93 346 GLN B CA 1
ATOM 5765 C C . GLN B 1 346 ? 10.688 -34.062 11.039 1 93 346 GLN B C 1
ATOM 5767 O O . GLN B 1 346 ? 9.594 -33.531 10.859 1 93 346 GLN B O 1
ATOM 5772 N N . ASN B 1 347 ? 10.852 -35.312 11.461 1 93.81 347 ASN B N 1
ATOM 5773 C CA . ASN B 1 347 ? 9.688 -36.094 11.859 1 93.81 347 ASN B CA 1
ATOM 5774 C C . ASN B 1 347 ? 9.141 -35.625 13.203 1 93.81 347 ASN B C 1
ATOM 5776 O O . ASN B 1 347 ? 9.891 -35.5 14.18 1 93.81 347 ASN B O 1
ATOM 5780 N N . LEU B 1 348 ? 7.848 -35.406 13.203 1 92.88 348 LEU B N 1
ATOM 5781 C CA . LEU B 1 348 ? 7.223 -34.875 14.406 1 92.88 348 LEU B CA 1
ATOM 5782 C C . LEU B 1 348 ? 6.309 -35.906 15.055 1 92.88 348 LEU B C 1
ATOM 5784 O O . LEU B 1 348 ? 5.422 -36.469 14.391 1 92.88 348 LEU B O 1
ATOM 5788 N N . PRO B 1 349 ? 6.52 -36.125 16.312 1 91.25 349 PRO B N 1
ATOM 5789 C CA . PRO B 1 349 ? 5.531 -36.938 17.016 1 91.25 349 PRO B CA 1
ATOM 5790 C C . PRO B 1 349 ? 4.18 -36.25 17.156 1 91.25 349 PRO B C 1
ATOM 5792 O O . PRO B 1 349 ? 4.098 -35.031 17.047 1 91.25 349 PRO B O 1
ATOM 5795 N N . PRO B 1 350 ? 3.162 -37.094 17.328 1 89.81 350 PRO B N 1
ATOM 5796 C CA . PRO B 1 350 ? 1.857 -36.469 17.562 1 89.81 350 PRO B CA 1
ATOM 5797 C C . PRO B 1 350 ? 1.858 -35.531 18.766 1 89.81 350 PRO B C 1
ATOM 5799 O O . PRO B 1 350 ? 2.373 -35.875 19.828 1 89.81 350 PRO B O 1
ATOM 5802 N N . SER B 1 351 ? 1.45 -34.344 18.531 1 92.38 351 SER B N 1
ATOM 5803 C CA . SER B 1 351 ? 1.405 -33.344 19.609 1 92.38 351 SER B CA 1
ATOM 5804 C C . SER B 1 351 ? 0.271 -32.344 19.375 1 92.38 351 SER B C 1
ATOM 5806 O O . SER B 1 351 ? -0.267 -32.25 18.281 1 92.38 351 SER B O 1
ATOM 5808 N N . LEU B 1 352 ? 0.007 -31.594 20.406 1 91.19 352 LEU B N 1
ATOM 5809 C CA . LEU B 1 352 ? -1.061 -30.594 20.359 1 91.19 352 LEU B CA 1
ATOM 5810 C C . LEU B 1 352 ? -0.695 -29.453 19.422 1 91.19 352 LEU B C 1
ATOM 5812 O O . LEU B 1 352 ? -1.569 -28.703 18.984 1 91.19 352 LEU B O 1
ATOM 5816 N N . GLU B 1 353 ? 0.519 -29.344 19.062 1 89.19 353 GLU B N 1
ATOM 5817 C CA . GLU B 1 353 ? 0.965 -28.312 18.125 1 89.19 353 GLU B CA 1
ATOM 5818 C C . GLU B 1 353 ? 0.352 -28.516 16.75 1 89.19 353 GLU B C 1
ATOM 5820 O O . GLU B 1 353 ? 0.296 -27.578 15.938 1 89.19 353 GLU B O 1
ATOM 5825 N N . GLN B 1 354 ? -0.062 -29.734 16.547 1 93.69 354 GLN B N 1
ATOM 5826 C CA . GLN B 1 354 ? -0.606 -30.062 15.234 1 93.69 354 GLN B CA 1
ATOM 5827 C C . GLN B 1 354 ? -2.082 -29.688 15.141 1 93.69 354 GLN B C 1
ATOM 5829 O O . GLN B 1 354 ? -2.648 -29.656 14.047 1 93.69 354 GLN B O 1
ATOM 5834 N N . LEU B 1 355 ? -2.668 -29.328 16.297 1 94.44 355 LEU B N 1
ATOM 5835 C CA . LEU B 1 355 ? -4.094 -29.016 16.328 1 94.44 355 LEU B CA 1
ATOM 5836 C C . LEU B 1 355 ? -4.418 -27.828 15.422 1 94.44 355 LEU B C 1
ATOM 5838 O O . LEU B 1 355 ? -3.697 -26.844 15.414 1 94.44 355 LEU B O 1
ATOM 5842 N N . GLN B 1 356 ? -5.441 -27.953 14.633 1 95.81 356 GLN B N 1
ATOM 5843 C CA . GLN B 1 356 ? -5.957 -26.938 13.711 1 95.81 356 GLN B CA 1
ATOM 5844 C C . GLN B 1 356 ? -4.957 -26.656 12.594 1 95.81 356 GLN B C 1
ATOM 5846 O O . GLN B 1 356 ? -5.102 -25.672 11.859 1 95.81 356 GLN B O 1
ATOM 5851 N N . GLY B 1 357 ? -3.949 -27.531 12.5 1 97.06 357 GLY B N 1
ATOM 5852 C CA . GLY B 1 357 ? -2.975 -27.375 11.43 1 97.06 357 GLY B CA 1
ATOM 5853 C C . GLY B 1 357 ? -3.473 -27.891 10.094 1 97.06 357 GLY B C 1
ATOM 5854 O O . GLY B 1 357 ? -4.152 -28.922 10.031 1 97.06 357 GLY B O 1
ATOM 5855 N N . LEU B 1 358 ? -3.211 -27.094 9.062 1 97.62 358 LEU B N 1
ATOM 5856 C CA . LEU B 1 358 ? -3.408 -27.562 7.699 1 97.62 358 LEU B CA 1
ATOM 5857 C C . LEU B 1 358 ? -2.201 -28.359 7.219 1 97.62 358 LEU B C 1
ATOM 5859 O O . LEU B 1 358 ? -1.099 -27.812 7.102 1 97.62 358 LEU B O 1
ATOM 5863 N N . LEU B 1 359 ? -2.375 -29.609 6.945 1 97.62 359 LEU B N 1
ATOM 5864 C CA . LEU B 1 359 ? -1.268 -30.469 6.539 1 97.62 359 LEU B CA 1
ATOM 5865 C C . LEU B 1 359 ? -1.418 -30.906 5.082 1 97.62 359 LEU B C 1
ATOM 5867 O O . LEU B 1 359 ? -2.527 -31.188 4.625 1 97.62 359 LEU B O 1
ATOM 5871 N N . ALA B 1 360 ? -0.321 -30.969 4.398 1 97.88 360 ALA B N 1
ATOM 5872 C CA . ALA B 1 360 ? -0.304 -31.516 3.047 1 97.88 360 ALA B CA 1
ATOM 5873 C C . ALA B 1 360 ? -0.067 -33.031 3.074 1 97.88 360 ALA B C 1
ATOM 5875 O O . ALA B 1 360 ? 0.751 -33.531 3.855 1 97.88 360 ALA B O 1
ATOM 5876 N N . VAL B 1 361 ? -0.775 -33.719 2.271 1 97.06 361 VAL B N 1
ATOM 5877 C CA . VAL B 1 361 ? -0.547 -35.156 2.074 1 97.06 361 VAL B CA 1
ATOM 5878 C C . VAL B 1 361 ? 0.361 -35.375 0.867 1 97.06 361 VAL B C 1
ATOM 5880 O O . VAL B 1 361 ? 0.008 -35 -0.257 1 97.06 361 VAL B O 1
ATOM 5883 N N . SER B 1 362 ? 1.505 -35.938 1.108 1 96.19 362 SER B N 1
ATOM 5884 C CA . SER B 1 362 ? 2.496 -36.125 0.05 1 96.19 362 SER B CA 1
ATOM 5885 C C . SER B 1 362 ? 2.258 -37.406 -0.735 1 96.19 362 SER B C 1
ATOM 5887 O O . SER B 1 362 ? 1.848 -38.406 -0.166 1 96.19 362 SER B O 1
ATOM 5889 N N . HIS B 1 363 ? 2.635 -37.406 -2.033 1 93.31 363 HIS B N 1
ATOM 5890 C CA . HIS B 1 363 ? 2.627 -38.625 -2.852 1 93.31 363 HIS B CA 1
ATOM 5891 C C . HIS B 1 363 ? 3.92 -39.406 -2.682 1 93.31 363 HIS B C 1
ATOM 5893 O O . HIS B 1 363 ? 4.082 -40.469 -3.273 1 93.31 363 HIS B O 1
ATOM 5899 N N . ALA B 1 364 ? 4.766 -38.875 -1.854 1 94.25 364 ALA B N 1
ATOM 5900 C CA . ALA B 1 364 ? 6.055 -39.531 -1.673 1 94.25 364 ALA B CA 1
ATOM 5901 C C . ALA B 1 364 ? 5.871 -40.938 -1.1 1 94.25 364 ALA B C 1
ATOM 5903 O O . ALA B 1 364 ? 5.016 -41.156 -0.24 1 94.25 364 ALA B O 1
ATOM 5904 N N . THR B 1 365 ? 6.77 -41.844 -1.566 1 93.31 365 THR B N 1
ATOM 5905 C CA . THR B 1 365 ? 6.746 -43.188 -1.055 1 93.31 365 THR B CA 1
ATOM 5906 C C . THR B 1 365 ? 7.762 -43.375 0.068 1 93.31 365 THR B C 1
ATOM 5908 O O . THR B 1 365 ? 7.648 -44.312 0.876 1 93.31 365 THR B O 1
ATOM 5911 N N . THR B 1 366 ? 8.703 -42.562 0.009 1 94.69 366 THR B N 1
ATOM 5912 C CA . THR B 1 366 ? 9.703 -42.5 1.069 1 94.69 366 THR B CA 1
ATOM 5913 C C . THR B 1 366 ? 9.906 -41.062 1.53 1 94.69 366 THR B C 1
ATOM 5915 O O . THR B 1 366 ? 9.633 -40.094 0.783 1 94.69 366 THR B O 1
ATOM 5918 N N . PRO B 1 367 ? 10.352 -40.844 2.729 1 92.81 367 PRO B N 1
ATOM 5919 C CA . PRO B 1 367 ? 10.469 -39.5 3.283 1 92.81 367 PRO B CA 1
ATOM 5920 C C . PRO B 1 367 ? 11.406 -38.594 2.465 1 92.81 367 PRO B C 1
ATOM 5922 O O . PRO B 1 367 ? 11.164 -37.375 2.348 1 92.81 367 PRO B O 1
ATOM 5925 N N . ASP B 1 368 ? 12.414 -39.125 1.887 1 91.19 368 ASP B N 1
ATOM 5926 C CA . ASP B 1 368 ? 13.414 -38.344 1.172 1 91.19 368 ASP B CA 1
ATOM 5927 C C . ASP B 1 368 ? 12.836 -37.75 -0.117 1 91.19 368 ASP B C 1
ATOM 5929 O O . ASP B 1 368 ? 13.414 -36.844 -0.704 1 91.19 368 ASP B O 1
ATOM 5933 N N . GLN B 1 369 ? 11.672 -38.25 -0.462 1 93.81 369 GLN B N 1
ATOM 5934 C CA . GLN B 1 369 ? 11.055 -37.812 -1.709 1 93.81 369 GLN B CA 1
ATOM 5935 C C . GLN B 1 369 ? 10.016 -36.719 -1.455 1 93.81 369 GLN B C 1
ATOM 5937 O O . GLN B 1 369 ? 9.453 -36.156 -2.398 1 93.81 369 GLN B O 1
ATOM 5942 N N . ILE B 1 370 ? 9.844 -36.406 -0.289 1 93.88 370 ILE B N 1
ATOM 5943 C CA . ILE B 1 370 ? 8.766 -35.5 0.087 1 93.88 370 ILE B CA 1
ATOM 5944 C C . ILE B 1 370 ? 8.945 -34.156 -0.632 1 93.88 370 ILE B C 1
ATOM 5946 O O . ILE B 1 370 ? 7.992 -33.625 -1.212 1 93.88 370 ILE B O 1
ATOM 5950 N N . LEU B 1 371 ? 10.141 -33.625 -0.695 1 92.38 371 LEU B N 1
ATOM 5951 C CA . LEU B 1 371 ? 10.398 -32.312 -1.273 1 92.38 371 LEU B CA 1
ATOM 5952 C C . LEU B 1 371 ? 10.281 -32.375 -2.793 1 92.38 371 LEU B C 1
ATOM 5954 O O . LEU B 1 371 ? 10.172 -31.328 -3.441 1 92.38 371 LEU B O 1
ATOM 5958 N N . ASN B 1 372 ? 10.289 -33.562 -3.348 1 91.25 372 ASN B N 1
ATOM 5959 C CA . ASN B 1 372 ? 10.289 -33.719 -4.801 1 91.25 372 ASN B CA 1
ATOM 5960 C C . ASN B 1 372 ? 8.961 -34.25 -5.309 1 91.25 372 ASN B C 1
ATOM 5962 O O . ASN B 1 372 ? 8.828 -34.562 -6.492 1 91.25 372 ASN B O 1
ATOM 5966 N N . SER B 1 373 ? 8.078 -34.344 -4.414 1 91.31 373 SER B N 1
ATOM 5967 C CA . SER B 1 373 ? 6.812 -34.969 -4.824 1 91.31 373 SER B CA 1
ATOM 5968 C C . SER B 1 373 ? 5.672 -33.938 -4.781 1 91.31 373 SER B C 1
ATOM 5970 O O . SER B 1 373 ? 5.664 -33.062 -3.934 1 91.31 373 SER B O 1
ATOM 5972 N N . ASN B 1 374 ? 4.73 -34.156 -5.715 1 91.19 374 ASN B N 1
ATOM 5973 C CA . ASN B 1 374 ? 3.486 -33.375 -5.703 1 91.19 374 ASN B CA 1
ATOM 5974 C C . ASN B 1 374 ? 2.631 -33.719 -4.484 1 91.19 374 ASN B C 1
ATOM 5976 O O . ASN B 1 374 ? 2.697 -34.844 -3.965 1 91.19 374 ASN B O 1
ATOM 5980 N N . VAL B 1 375 ? 1.862 -32.75 -4.121 1 94 375 VAL B N 1
ATOM 5981 C CA . VAL B 1 375 ? 0.929 -32.969 -3.016 1 94 375 VAL B CA 1
ATOM 5982 C C . VAL B 1 375 ? -0.348 -33.625 -3.527 1 94 375 VAL B C 1
ATOM 5984 O O . VAL B 1 375 ? -0.837 -33.281 -4.609 1 94 375 VAL B O 1
ATOM 5987 N N . ALA B 1 376 ? -0.82 -34.562 -2.75 1 93.12 376 ALA B N 1
ATOM 5988 C CA . ALA B 1 376 ? -2.07 -35.25 -3.096 1 93.12 376 ALA B CA 1
ATOM 5989 C C . ALA B 1 376 ? -3.277 -34.438 -2.645 1 93.12 376 ALA B C 1
ATOM 5991 O O . ALA B 1 376 ? -4.352 -34.5 -3.242 1 93.12 376 ALA B O 1
ATOM 5992 N N . GLY B 1 377 ? -3.105 -33.75 -1.653 1 94.75 377 GLY B N 1
ATOM 5993 C CA . GLY B 1 377 ? -4.156 -32.938 -1.07 1 94.75 377 GLY B CA 1
ATOM 5994 C C . GLY B 1 377 ? -3.818 -32.438 0.319 1 94.75 377 GLY B C 1
ATOM 5995 O O . GLY B 1 377 ? -2.645 -32.375 0.697 1 94.75 377 GLY B O 1
ATOM 5996 N N . PHE B 1 378 ? -4.93 -32.031 1.022 1 96.75 378 PHE B N 1
ATOM 5997 C CA . PHE B 1 378 ? -4.707 -31.422 2.332 1 96.75 378 PHE B CA 1
ATOM 5998 C C . PHE B 1 378 ? -5.707 -31.953 3.35 1 96.75 378 PHE B C 1
ATOM 6000 O O . PHE B 1 378 ? -6.82 -32.344 2.99 1 96.75 378 PHE B O 1
ATOM 6007 N N . VAL B 1 379 ? -5.285 -31.969 4.57 1 97.19 379 VAL B N 1
ATOM 6008 C CA . VAL B 1 379 ? -6.164 -32.312 5.68 1 97.19 379 VAL B CA 1
ATOM 6009 C C . VAL B 1 379 ? -6.035 -31.297 6.797 1 97.19 379 VAL B C 1
ATOM 6011 O O . VAL B 1 379 ? -5.035 -30.578 6.871 1 97.19 379 VAL B O 1
ATOM 6014 N N . LEU B 1 380 ? -7.066 -31.234 7.555 1 97.69 380 LEU B N 1
ATOM 6015 C CA . LEU B 1 380 ? -7.086 -30.344 8.719 1 97.69 380 LEU B CA 1
ATOM 6016 C C . LEU B 1 380 ? -7.145 -31.156 10.008 1 97.69 380 LEU B C 1
ATOM 6018 O O . LEU B 1 380 ? -8.031 -32 10.18 1 97.69 380 LEU B O 1
ATOM 6022 N N . VAL B 1 381 ? -6.234 -30.906 10.93 1 97.25 381 VAL B N 1
ATOM 6023 C CA . VAL B 1 381 ? -6.199 -31.625 12.188 1 97.25 381 VAL B CA 1
ATOM 6024 C C . VAL B 1 381 ? -7.242 -31.062 13.148 1 97.25 381 VAL B C 1
ATOM 6026 O O . VAL B 1 381 ? -7.215 -29.875 13.469 1 97.25 381 VAL B O 1
ATOM 6029 N N . LYS B 1 382 ? -8.094 -31.938 13.594 1 96.69 382 LYS B N 1
ATOM 6030 C CA . LYS B 1 382 ? -9.18 -31.5 14.461 1 96.69 382 LYS B CA 1
ATOM 6031 C C . LYS B 1 382 ? -8.922 -31.875 15.914 1 96.69 382 LYS B C 1
ATOM 6033 O O . LYS B 1 382 ? -9.398 -31.203 16.828 1 96.69 382 LYS B O 1
ATOM 6038 N N . ASP B 1 383 ? -8.25 -33 16.016 1 95.5 383 ASP B N 1
ATOM 6039 C CA . ASP B 1 383 ? -7.957 -33.469 17.359 1 95.5 383 ASP B CA 1
ATOM 6040 C C . ASP B 1 383 ? -6.707 -34.344 17.391 1 95.5 383 ASP B C 1
ATOM 6042 O O . ASP B 1 383 ? -6.387 -35 16.391 1 95.5 383 ASP B O 1
ATOM 6046 N N . VAL B 1 384 ? -5.992 -34.219 18.516 1 95.5 384 VAL B N 1
ATOM 6047 C CA . VAL B 1 384 ? -4.836 -35.094 18.766 1 95.5 384 VAL B CA 1
ATOM 6048 C C . VAL B 1 384 ? -4.938 -35.688 20.156 1 95.5 384 VAL B C 1
ATOM 6050 O O . VAL B 1 384 ? -4.914 -34.969 21.156 1 95.5 384 VAL B O 1
ATOM 6053 N N . ASP B 1 385 ? -5.066 -36.938 20.125 1 94.75 385 ASP B N 1
ATOM 6054 C CA . ASP B 1 385 ? -5.066 -37.688 21.391 1 94.75 385 ASP B CA 1
ATOM 6055 C C . ASP B 1 385 ? -3.725 -38.375 21.641 1 94.75 385 ASP B C 1
ATOM 6057 O O . ASP B 1 385 ? -3.496 -39.469 21.156 1 94.75 385 ASP B O 1
ATOM 6061 N N . THR B 1 386 ? -2.926 -37.781 22.375 1 91.44 386 THR B N 1
ATOM 6062 C CA . THR B 1 386 ? -1.577 -38.281 22.594 1 91.44 386 THR B CA 1
ATOM 6063 C C . THR B 1 386 ? -1.607 -39.562 23.438 1 91.44 386 THR B C 1
ATOM 6065 O O . THR B 1 386 ? -0.729 -40.406 23.312 1 91.44 386 THR B O 1
ATOM 6068 N N . ALA B 1 387 ? -2.562 -39.656 24.297 1 92.62 387 ALA B N 1
ATOM 6069 C CA . ALA B 1 387 ? -2.688 -40.844 25.141 1 92.62 387 ALA B CA 1
ATOM 6070 C C . ALA B 1 387 ? -3.068 -42.062 24.328 1 92.62 387 ALA B C 1
ATOM 6072 O O . ALA B 1 387 ? -2.473 -43.156 24.484 1 92.62 387 ALA B O 1
ATOM 6073 N N . ARG B 1 388 ? -4.004 -41.906 23.453 1 92.81 388 ARG B N 1
ATOM 6074 C CA . ARG B 1 388 ? -4.484 -43 22.625 1 92.81 388 ARG B CA 1
ATOM 6075 C C . ARG B 1 388 ? -3.643 -43.156 21.359 1 92.81 388 ARG B C 1
ATOM 6077 O O . ARG B 1 388 ? -3.723 -44.188 20.672 1 92.81 388 ARG B O 1
ATOM 6084 N N . GLY B 1 389 ? -2.887 -42.188 21.094 1 92.75 389 GLY B N 1
ATOM 6085 C CA . GLY B 1 389 ? -2.068 -42.188 19.891 1 92.75 389 GLY B CA 1
ATOM 6086 C C . GLY B 1 389 ? -2.879 -42.062 18.609 1 92.75 389 GLY B C 1
ATOM 6087 O O . GLY B 1 389 ? -2.654 -42.812 17.656 1 92.75 389 GLY B O 1
ATOM 6088 N N . THR B 1 390 ? -3.875 -41.25 18.641 1 95.81 390 THR B N 1
ATOM 6089 C CA . THR B 1 390 ? -4.723 -41.062 17.469 1 95.81 390 THR B CA 1
ATOM 6090 C C . THR B 1 390 ? -4.793 -39.594 17.078 1 95.81 390 THR B C 1
ATOM 6092 O O . THR B 1 390 ? -4.582 -38.719 17.906 1 95.81 390 THR B O 1
ATOM 6095 N N . VAL B 1 391 ? -4.977 -39.438 15.82 1 96.19 391 VAL B N 1
ATOM 6096 C CA . VAL B 1 391 ? -5.164 -38.094 15.258 1 96.19 391 VAL B CA 1
ATOM 6097 C C . VAL B 1 391 ? -6.461 -38.031 14.461 1 96.19 391 VAL B C 1
ATOM 6099 O O . VAL B 1 391 ? -6.734 -38.938 13.656 1 96.19 391 VAL B O 1
ATOM 6102 N N . THR B 1 392 ? -7.234 -37.062 14.758 1 96.62 392 THR B N 1
ATOM 6103 C CA . THR B 1 392 ? -8.469 -36.875 14.008 1 96.62 392 THR B CA 1
ATOM 6104 C C . THR B 1 392 ? -8.289 -35.781 12.953 1 96.62 392 THR B C 1
ATOM 6106 O O . THR B 1 392 ? -7.914 -34.656 13.273 1 96.62 392 THR B O 1
ATOM 6109 N N . VAL B 1 393 ? -8.555 -36.188 11.703 1 96.81 393 VAL B N 1
ATOM 6110 C CA . VAL B 1 393 ? -8.344 -35.219 10.617 1 96.81 393 VAL B CA 1
ATOM 6111 C C . VAL B 1 393 ? -9.617 -35.125 9.773 1 96.81 393 VAL B C 1
ATOM 6113 O O . VAL B 1 393 ? -10.398 -36.062 9.695 1 96.81 393 VAL B O 1
ATOM 6116 N N . THR B 1 394 ? -9.789 -33.938 9.242 1 96.62 394 THR B N 1
ATOM 6117 C CA . THR B 1 394 ? -10.836 -33.688 8.25 1 96.62 394 THR B CA 1
ATOM 6118 C C . THR B 1 394 ? -10.258 -33.656 6.844 1 96.62 394 THR B C 1
ATOM 6120 O O . THR B 1 394 ? -9.281 -32.969 6.586 1 96.62 394 THR B O 1
ATOM 6123 N N . ALA B 1 395 ? -10.797 -34.5 5.93 1 95.81 395 ALA B N 1
ATOM 6124 C CA . ALA B 1 395 ? -10.414 -34.562 4.52 1 95.81 395 ALA B CA 1
ATOM 6125 C C . ALA B 1 395 ? -11.562 -34.094 3.625 1 95.81 395 ALA B C 1
ATOM 6127 O O . ALA B 1 395 ? -12.711 -34.031 4.062 1 95.81 395 ALA B O 1
ATOM 6128 N N . PRO B 1 396 ? -11.242 -33.656 2.377 1 92.25 396 PRO B N 1
ATOM 6129 C CA . PRO B 1 396 ? -12.297 -33.156 1.49 1 92.25 396 PRO B CA 1
ATOM 6130 C C . PRO B 1 396 ? -13.273 -34.25 1.07 1 92.25 396 PRO B C 1
ATOM 6132 O O . PRO B 1 396 ? -14.383 -33.969 0.624 1 92.25 396 PRO B O 1
ATOM 6135 N N . ALA B 1 397 ? -12.82 -35.5 1.171 1 89.94 397 ALA B N 1
ATOM 6136 C CA . ALA B 1 397 ? -13.68 -36.625 0.856 1 89.94 397 ALA B CA 1
ATOM 6137 C C . ALA B 1 397 ? -13.414 -37.812 1.802 1 89.94 397 ALA B C 1
ATOM 6139 O O . ALA B 1 397 ? -12.367 -37.875 2.445 1 89.94 397 ALA B O 1
ATOM 6140 N N . ALA B 1 398 ? -14.453 -38.688 1.746 1 91.19 398 ALA B N 1
ATOM 6141 C CA . ALA B 1 398 ? -14.297 -39.875 2.578 1 91.19 398 ALA B CA 1
ATOM 6142 C C . ALA B 1 398 ? -13.289 -40.844 1.966 1 91.19 398 ALA B C 1
ATOM 6144 O O . ALA B 1 398 ? -12.961 -40.719 0.784 1 91.19 398 ALA B O 1
ATOM 6145 N N . GLY B 1 399 ? -12.758 -41.75 2.852 1 90.94 399 GLY B N 1
ATOM 6146 C CA . GLY B 1 399 ? -11.82 -42.75 2.367 1 90.94 399 GLY B CA 1
ATOM 6147 C C . GLY B 1 399 ? -10.43 -42.594 2.959 1 90.94 399 GLY B C 1
ATOM 6148 O O . GLY B 1 399 ? -10.164 -41.656 3.715 1 90.94 399 GLY B O 1
ATOM 6149 N N . PRO B 1 400 ? -9.609 -43.594 2.605 1 92.62 400 PRO B N 1
ATOM 6150 C CA . PRO B 1 400 ? -8.234 -43.531 3.123 1 92.62 400 PRO B CA 1
ATOM 6151 C C . PRO B 1 400 ? -7.422 -42.406 2.492 1 92.62 400 PRO B C 1
ATOM 6153 O O . PRO B 1 400 ? -7.68 -42 1.351 1 92.62 400 PRO B O 1
ATOM 6156 N N . LEU B 1 401 ? -6.492 -41.906 3.201 1 94.31 401 LEU B N 1
ATOM 6157 C CA . LEU B 1 401 ? -5.605 -40.906 2.656 1 94.31 401 LEU B CA 1
ATOM 6158 C C . LEU B 1 401 ? -4.723 -41.469 1.555 1 94.31 401 LEU B C 1
ATOM 6160 O O . LEU B 1 401 ? -4.301 -42.625 1.634 1 94.31 401 LEU B O 1
ATOM 6164 N N . PRO B 1 402 ? -4.449 -40.719 0.611 1 92.62 402 PRO B N 1
ATOM 6165 C CA . PRO B 1 402 ? -3.633 -41.188 -0.51 1 92.62 402 PRO B CA 1
ATOM 6166 C C . PRO B 1 402 ? -2.188 -41.469 -0.109 1 92.62 402 PRO B C 1
ATOM 6168 O O . PRO B 1 402 ? -1.458 -42.125 -0.847 1 92.62 402 PRO B O 1
ATOM 6171 N N . GLY B 1 403 ? -1.73 -40.969 1.04 1 92.38 403 GLY B N 1
ATOM 6172 C CA . GLY B 1 403 ? -0.381 -41.188 1.538 1 92.38 403 GLY B CA 1
ATOM 6173 C C . GLY B 1 403 ? -0.275 -41.062 3.047 1 92.38 403 GLY B C 1
ATOM 6174 O O . GLY B 1 403 ? -1.161 -40.5 3.693 1 92.38 403 GLY B O 1
ATOM 6175 N N . ARG B 1 404 ? 0.832 -41.562 3.498 1 95.25 404 ARG B N 1
ATOM 6176 C CA . ARG B 1 404 ? 0.991 -41.562 4.949 1 95.25 404 ARG B CA 1
ATOM 6177 C C . ARG B 1 404 ? 1.874 -40.406 5.398 1 95.25 404 ARG B C 1
ATOM 6179 O O . ARG B 1 404 ? 1.944 -40.094 6.59 1 95.25 404 ARG B O 1
ATOM 6186 N N . TYR B 1 405 ? 2.613 -39.875 4.457 1 97.06 405 TYR B N 1
ATOM 6187 C CA . TYR B 1 405 ? 3.508 -38.781 4.809 1 97.06 405 TYR B CA 1
ATOM 6188 C C . TYR B 1 405 ? 2.779 -37.438 4.746 1 97.06 405 TYR B C 1
ATOM 6190 O O . TYR B 1 405 ? 2.279 -37.062 3.688 1 97.06 405 TYR B O 1
ATOM 6198 N N . LEU B 1 406 ? 2.713 -36.781 5.855 1 97.38 406 LEU B N 1
ATOM 6199 C CA . LEU B 1 406 ? 2.072 -35.469 5.969 1 97.38 406 LEU B CA 1
ATOM 6200 C C . LEU B 1 406 ? 3.1 -34.375 6.277 1 97.38 406 LEU B C 1
ATOM 6202 O O . LEU B 1 406 ? 4.113 -34.656 6.93 1 97.38 406 LEU B O 1
ATOM 6206 N N . ILE B 1 407 ? 2.855 -33.188 5.773 1 97.38 407 ILE B N 1
ATOM 6207 C CA . ILE B 1 407 ? 3.777 -32.094 5.984 1 97.38 407 ILE B CA 1
ATOM 6208 C C . ILE B 1 407 ? 3.076 -30.984 6.762 1 97.38 407 ILE B C 1
ATOM 6210 O O . ILE B 1 407 ? 2.01 -30.516 6.359 1 97.38 407 ILE B O 1
ATOM 6214 N N . LEU B 1 408 ? 3.686 -30.562 7.84 1 96.38 408 LEU B N 1
ATOM 6215 C CA . LEU B 1 408 ? 3.156 -29.5 8.695 1 96.38 408 LEU B CA 1
ATOM 6216 C C . LEU B 1 408 ? 3.895 -28.188 8.461 1 96.38 408 LEU B C 1
ATOM 6218 O O . LEU B 1 408 ? 5.125 -28.141 8.508 1 96.38 408 LEU B O 1
ATOM 6222 N N . GLY B 1 409 ? 3.145 -27.172 8.078 1 94.88 409 GLY B N 1
ATOM 6223 C CA . GLY B 1 409 ? 3.658 -25.812 8.039 1 94.88 409 GLY B CA 1
ATOM 6224 C C . GLY B 1 409 ? 3.131 -24.938 9.164 1 94.88 409 GLY B C 1
ATOM 6225 O O . GLY B 1 409 ? 2.912 -25.422 10.281 1 94.88 409 GLY B O 1
ATOM 6226 N N . SER B 1 410 ? 3.037 -23.641 8.977 1 95.44 410 SER B N 1
ATOM 6227 C CA . SER B 1 410 ? 2.57 -22.719 10.008 1 95.44 410 SER B CA 1
ATOM 6228 C C . SER B 1 410 ? 1.103 -22.359 9.797 1 95.44 410 SER B C 1
ATOM 6230 O O . SER B 1 410 ? 0.535 -21.578 10.562 1 95.44 410 SER B O 1
ATOM 6232 N N . LEU B 1 411 ? 0.478 -22.906 8.805 1 96 411 LEU B N 1
ATOM 6233 C CA . LEU B 1 411 ? -0.894 -22.547 8.461 1 96 411 LEU B CA 1
ATOM 6234 C C . LEU B 1 411 ? -1.885 -23.234 9.398 1 96 411 LEU B C 1
ATOM 6236 O O . LEU B 1 411 ? -1.783 -24.438 9.633 1 96 411 LEU B O 1
ATOM 6240 N N . ARG B 1 412 ? -2.779 -22.422 9.898 1 95.25 412 ARG B N 1
ATOM 6241 C CA . ARG B 1 412 ? -3.832 -22.906 10.781 1 95.25 412 ARG B CA 1
ATOM 6242 C C . ARG B 1 412 ? -5.203 -22.438 10.312 1 95.25 412 ARG B C 1
ATOM 6244 O O . ARG B 1 412 ? -5.316 -21.453 9.586 1 95.25 412 ARG B O 1
ATOM 6251 N N . SER B 1 413 ? -6.164 -23.172 10.594 1 94.62 413 SER B N 1
ATOM 6252 C CA . SER B 1 413 ? -7.531 -22.797 10.242 1 94.62 413 SER B CA 1
ATOM 6253 C C . SER B 1 413 ? -8.516 -23.234 11.32 1 94.62 413 SER B C 1
ATOM 6255 O O . SER B 1 413 ? -8.32 -24.25 11.977 1 94.62 413 SER B O 1
ATOM 6257 N N . SER B 1 414 ? -9.586 -22.422 11.531 1 89.06 414 SER B N 1
ATOM 6258 C CA . SER B 1 414 ? -10.602 -22.719 12.539 1 89.06 414 SER B CA 1
ATOM 6259 C C . SER B 1 414 ? -11.914 -23.141 11.891 1 89.06 414 SER B C 1
ATOM 6261 O O . SER B 1 414 ? -12.969 -23.109 12.531 1 89.06 414 SER B O 1
ATOM 6263 N N . ILE B 1 415 ? -11.828 -23.516 10.727 1 85.06 415 ILE B N 1
ATOM 6264 C CA . ILE B 1 415 ? -13.062 -23.922 10.07 1 85.06 415 ILE B CA 1
ATOM 6265 C C . ILE B 1 415 ? -13.633 -25.156 10.766 1 85.06 415 ILE B C 1
ATOM 6267 O O . ILE B 1 415 ? -12.875 -26 11.273 1 85.06 415 ILE B O 1
ATOM 6271 N N . ASP B 1 416 ? -14.891 -25.188 10.969 1 75.69 416 ASP B N 1
ATOM 6272 C CA . ASP B 1 416 ? -15.539 -26.297 11.656 1 75.69 416 ASP B CA 1
ATOM 6273 C C . ASP B 1 416 ? -15.594 -27.547 10.773 1 75.69 416 ASP B C 1
ATOM 6275 O O . ASP B 1 416 ? -15.742 -27.438 9.555 1 75.69 416 ASP B O 1
#

Radius of gyration: 29.64 Å; Cα contacts (8 Å, |Δi|>4): 1842; chains: 2; bounding box: 57×88×82 Å

Nearest PDB structures (foldseek):
  4oi0-assembly1_A  TM=9.680E-01  e=3.014E-48  Caenorhabditis elegans
  4ohz-assembly1_A  TM=9.760E-01  e=2.118E-47  Caenorhabditis elegans
  8hmz-assembly1_E  TM=9.609E-01  e=1.773E-40  Homo sapiens
  4c0b-assembly1_B  TM=8.653E-01  e=5.036E-35  Saccharomyces cerevisiae
  4c0h-assembly1_B  TM=8.692E-01  e=1.585E-34  Saccharomyces cerevisiae

Organism: NCBI:txid3068

InterPro domains:
  IPR010655 Clp1, C-terminal [PF06807] (304-411)
  IPR027417 P-loop containing nucleoside triphosphate hydrolase [G3DSA:3.40.50.300] (72-305)
  IPR027417 P-loop containing nucleoside triphosphate hydrolase [SSF52540] (101-165)
  IPR028606 Clp1 [MF_03035] (1-415)
  IPR032319 Clp1, P-loop domain [PF16575] (109-298)
  IPR032324 Clp1, N-terminal [PF16573] (1-90)
  IPR038238 Clp1, C-terminal domain superfamily [G3DSA:2.40.30.330] (306-414)
  IPR038239 Clp1, N-terminal domain superfamily [G3DSA:2.60.120.1030] (1-71)
  IPR045116 Clp1/Grc3 [PTHR12755] (4-411)

Sequence (832 aa):
IAQRQELRLECPIGKPVSIRLEEGTAEVFGTELDRGRAVSVTGQKVAVFTWDGGRVSVQGEPSVMYVADDTPMASYLNVHQTLNQRREEARKAAPGSAGCRGPVVVVVGPTDSGKSTLCRLLGNWAVRSGWQPTFVDLDVGQGTITVPGCLSAVPLEHPVDIEEGFIADLPLVFFYGHNSPGENPALFKALADKLSSLLQRRAAADPRAAASGIIINTFGWVDGPGYDLQKHIIQTFQCDVVLVMEQDRLHATLQQDLKATCPRTTILKLAKSGGAVKREGDERRGAREQRVREYFYGTSRTPLQPATQTIRATDLAVYRIGAGPRAPNTALPLGAVSLADPLRLQNLPPSLEQLQGLLAVSHATTPDQILNSNVAGFVLVKDVDTARGTVTVTAPAAGPLPGRYLILGSLRSSIDIAQRQELRLECPIGKPVSIRLEEGTAEVFGTELDRGRAVSVTGQKVAVFTWDGGRVSVQGEPSVMYVADDTPMASYLNVHQTLNQRREEARKAAPGSAGCRGPVVVVVGPTDSGKSTLCRLLGNWAVRSGWQPTFVDLDVGQGTITVPGCLSAVPLEHPVDIEEGFIADLPLVFFYGHNSPGENPALFKALADKLSSLLQRRAAADPRAAASGIIINTFGWVDGPGYDLQKHIIQTFQCDVVLVMEQDRLHATLQQDLKATCPRTTILKLAKSGGAVKREGDERRGAREQRVREYFYGTSRTPLQPATQTIRATDLAVYRIGAGPRAPNTALPLGAVSLADPLRLQNLPPSLEQLQGLLAVSHATTPDQILNSNVAGFVLVKDVDTARGTVTVTAPAAGPLPGRYLILGSLRSSID

pLDDT: mean 91.99, std 10.4, range [43.19, 98.88]

Solvent-accessible surface area (backbone atoms only — not comparable to full-atom values): 43481 Å² total; per-residue (Å²): 82,56,58,52,18,29,44,37,36,34,27,43,73,93,47,71,29,33,40,27,35,71,40,77,46,39,22,48,58,48,26,70,59,52,74,75,45,75,42,58,44,51,50,32,75,48,48,42,33,17,77,77,17,28,38,69,47,75,49,64,75,55,77,39,75,52,75,42,68,77,65,51,58,67,62,54,48,50,51,44,50,54,48,48,52,42,20,54,51,6,62,70,32,57,86,86,42,88,54,18,50,18,49,26,36,36,34,43,35,47,68,57,34,40,48,65,54,49,48,41,26,48,50,15,47,39,26,75,70,73,36,37,30,32,39,31,40,54,16,22,45,73,35,74,77,55,50,54,9,28,41,34,35,36,71,33,79,56,52,56,39,87,74,74,36,56,82,65,91,75,56,49,35,37,80,71,27,35,61,46,67,79,79,46,50,64,44,51,52,52,49,51,48,51,51,38,52,50,51,51,53,49,28,72,75,29,64,65,44,16,9,38,14,34,42,35,30,51,51,39,55,67,55,70,71,33,32,53,49,52,51,47,48,43,59,64,57,56,36,40,33,38,40,26,27,53,44,46,63,60,42,52,50,49,54,62,66,32,47,78,82,42,66,78,40,44,76,45,76,42,74,48,46,44,81,46,57,84,72,51,71,66,56,50,52,49,50,38,51,48,36,44,44,34,65,34,38,29,46,95,89,55,65,45,61,52,29,74,48,76,39,56,45,85,70,44,45,38,28,31,70,25,68,64,84,73,69,56,71,84,72,39,62,89,83,60,61,80,80,62,56,53,73,38,76,38,80,48,74,86,48,72,83,48,48,31,23,45,27,38,26,27,61,32,90,48,80,89,35,44,88,78,32,50,48,73,45,60,34,35,26,74,40,62,38,68,89,80,37,32,34,27,34,36,27,42,47,78,74,81,71,94,38,43,40,30,38,48,45,78,43,65,56,83,78,128,82,55,57,53,17,29,44,35,37,34,27,43,73,96,47,71,28,33,39,27,34,72,42,77,47,41,22,48,59,48,26,69,59,52,72,75,44,74,41,58,45,51,51,34,75,48,47,42,33,16,77,76,16,28,39,69,47,73,48,64,74,56,78,40,74,52,77,43,69,77,65,49,58,68,61,53,48,50,50,46,51,55,49,49,52,41,21,52,51,6,61,70,31,57,86,88,42,86,54,19,49,17,50,25,36,36,35,44,36,48,69,59,33,39,49,65,54,50,50,41,25,49,49,14,48,38,25,75,72,72,36,37,30,30,40,31,38,53,16,21,46,73,35,73,77,55,49,55,8,27,41,34,36,36,72,34,78,57,52,55,39,85,74,74,34,58,81,65,92,77,57,50,36,38,80,70,27,36,62,47,67,80,80,46,51,65,42,50,51,54,48,52,48,51,52,37,52,52,53,52,53,48,28,73,75,29,65,64,44,16,9,38,13,36,42,34,30,51,51,41,54,64,54,71,73,35,33,52,50,52,52,47,49,43,60,63,58,59,36,39,33,38,41,27,27,53,43,46,62,60,43,52,50,47,55,60,67,32,46,80,81,41,67,79,42,43,76,44,77,41,75,48,47,46,80,46,57,84,74,50,72,67,57,51,51,49,51,38,51,48,35,45,45,34,66,32,37,30,46,94,88,55,64,45,62,52,29,74,50,75,39,54,44,85,70,42,46,40,28,29,70,25,69,67,86,73,70,55,71,85,73,41,63,90,83,60,61,79,79,60,55,52,73,38,77,40,80,48,73,86,48,72,83,48,49,30,24,47,25,37,27,26,62,32,89,47,81,89,35,44,88,78,33,50,49,73,45,60,34,35,25,73,40,60,39,70,89,80,38,32,34,28,34,36,27,43,48,76,76,82,72,94,39,43,38,30,39,49,47,76,44,67,54,82,76,130